Protein AF-0000000074589808 (afdb_homodimer)

Radius of gyration: 37.14 Å; Cα contacts (8 Å, |Δi|>4): 1665; chains: 2; bounding box: 95×132×109 Å

InterPro domains:
  IPR018289 MULE transposase domain [PF10551] (248-332)
  IPR052579 Zinc finger SWIM domain-containing protein [PTHR31569] (28-321)

Foldseek 3Di:
DPCPPPPPPPPPPLADWDFPQVLLDDDWAQDPVVSQVVVQVSQVVVFWGKDWDDWDQDPVPRWIKTKIFTQQADDDDDPDPPDPDPPPDHSHDNFHWMKMKIWDFDQPPVRDRPGIIIDIDTPTRTGRDDGHDDSAPDCVLQPDDPVLLVLLLVCVLVVHDLVVSQVVVCVVPVPGDGHDSVVSVVSSVVSVCVVCPPHDLVLSQVQVLLVQVWDKDWDADPVPLATFKIKIFHPVLLLVCQLQVAEKEKEWDFLLAQQGWIKIWIWTAALQGAIATGMMMTHNDLALVRLLVRVVVVPVSYDPPDHHQDYAYDPVSCVSNLVSCCVVPVVVSCCCVVPPVVVPPVRQPVVLLQAAAQPDRHNVNVVVVVVVLCVQSVGSHHFPNSSSSSVVVVNVVSVVVLLVQLVCQQPPDDPPPCDLQEVQCRNQFGPNCVVLPPLPPDFPVSSCRHNLADTNVVSVVCVVVVHHDHPVSHDSRGRCSDRDPCPPPPVVVVVVVVVVVVVLVVDDPVVVVVVVVVVCCSSCVSPDDHDYHHRDPDRDDDPPPPDPPPQPPVSVVVVVD/DDPPPPPPPPPDPLPDWDFPQVQLDDDWAQDPVVSQVVVQVSQVVVFWGKDWDDWDQDPVPRWIKTKIFTQQADDDDDPDPPDPDPPPDHSHDNFHWMKIKIWDFDQPPVRDRPGIIIHIDTPTRTGRDDGHDDSAPDCVLQPADPVLLVLLLVCVLVVHDLVVSQVVVCVVPVPGDGHDSVVSVVSSVVSVCVVCPPHDLVLSQVQVLLVQVWDKDWDADPVPLATFKIKIFHPVLLLVCQLQVAEKEKEWDFLLAQQGWIKIWIWTAALQGAIATGMMMTHNDLALVRLLVHVVVVPVSYDPPDHHQDYAYDPVSCVSNLVSCCVVPVVVSCCCVVPPVVVVPPRQPVVLLQAAAQPDRHNVNVVVVVVVLCVQSVGSHHFPNSSSSSVVVVNVVSVVVLLVQLVCQQPPDDDPPCPLQEPQCRNQFGPNVVVLPPLDPDWPVSSCRHNLAGINVVSVVCVVVVHHDHPVSHDSRGRDSDRDPCPPPPVVVVVVVVVVVVVLVVDDPVVVVVVVVVVCCSSCVSPDDHDYHHRDPDRDDDPPPPPPPPQPPVSVVVVVD

pLDDT: mean 75.39, std 17.32, range [23.3, 95.56]

Secondary structure (DSSP, 8-state):
-----------------EE-GGGG--PPBSSHHHHHHHHHHHHHHTT--EEEEEEEE-TTT--EEEEEEETTBSPPPP--TT-SS---EE----B--EEEEEEEEEE-TTS-EEEEEEEEEEEE-EE-SPPPS--TT-HHHH---HHHHHHHHHHHHTT--HHHHHHHHHHH-TTSPPPPHHHHHHHHHHHHHHHHTT--HHHHHHHHHHHTT-EEEEEE-TTT-BEEEEEEE-HHHHHHHHHSTTEEEEEEE-S-BTT-PPEEEEEEE-TTS-EEEEEEEEES--SHHHHHHHHHHHHHTSPTT---SEEEE-HHHHHHHHHHHHHH-HHHHHHIIIIISTTTTTHHHHHHTTS--TT--STHHHHHHHHHHHHHH--SSB-HHHHHHHHHHHHHHHHHHHHHHHHHHHH-EETTT--GGGGGGTTTS-GGGGGGG---S---SHHHHHHSS--HHHHHHHHHTTPPPPGGGS-HHHH--S--S-----HHHHHHHHHHHHHHHHS-HHHHHHHHHHHHHHH-GGGS--BPPPPPSS--S--SS-------HHHHHHHH-/-----------------EE-GGGG--PPBSSHHHHHHHHHHHHHHTT--EEEEEEEE-TTT--EEEEEEETTBSPPPP--TT-SS---EE----B--EEEEEEEEEE-TTS-EEEEEEEEEEEE-EE-SPPPS--TT-HHHH---HHHHHHHHHHHHTT--HHHHHHHHHHH-TTSPPPPHHHHHHHHHHHHHHHHTT--HHHHHHHHHHHTT-EEEEEE-TTT-BEEEEEEE-HHHHHHHHHSTTEEEEEEE-S-BTT---EEEEEEE-TTS-EEEEEEEEES--SHHHHHHHHHHHHHTSPTT---SEEEE-HHHHHHHHHHHHHH-HHHHHHIIIIISTTTTT-HHHHHTTS--TT--STHHHHHHHHHHHHHH--SSB-HHHHHHHHHHHHHHHHHHHHHHHHHHHH-EETTT--GGGGGGTTTS-TTHHHH----S---SHHHHHTSS--HHHHHHHHHTTPPPPGGGS-HHHH--S--S-----HHHHHHHHHHHHHHHHS-HHHHHHHHHHHHHHH-GGGS--BPPPPPSS--S--SS-------HHHHHHHH-

Organism: Saponaria officinalis (NCBI:txid3572)

Sequence (1122 aa):
MSNHSSSGDDEQDIEDGVDYSSLFESEPFNTLDDAFNWCVNVALNNGFSIIKSSSRRSTTTGLFVKWWTCDRFGDRRKKEVNAVRNNTVSKKCECTFKLRVGERFTIDHLGNISRSCWVLTMSDGFHNYKMINYAVGHRRKTAFDVDEIEYIEKQVLAQVPPAKISLGLHMRTPEKPRPTMKQLYNIGAKIRSEIRAVRNPAQHMLASATEAGYVQYREVNNETSQLTHIFMVHPEAIRMYRSYKFVVGISSTYNTNEYKFPLVEMIGMTPTNHNFTIAYAIMEGENKEDYVWMLEKLRSLLPDGVFPTIIVTDRELLTGALAAMNKKWPSMVDYIQRTWLIYREKFLKLYTNTITHYGNTSTSRVESTHAVLKEWLHSAGLSVDTIWTRFYALMEGQHVEIRKVLEDSRSKSRKDKFGRLFNLLKGNVSIGMELGYRLDEGCIHAMRTTHGLPCACDLHRLSTRERRVHLDSIDAFWRTLVYEEHMALPPGDEGTLEELLTFICNINSPTRRRCTEAIYTELHPEDDYVEEPVVNENPRGRPRSSNARNLSGFEHSCRRSMSNHSSSGDDEQDIEDGVDYSSLFESEPFNTLDDAFNWCVNVALNNGFSIIKSSSRRSTTTGLFVKWWTCDRFGDRRKKEVNAVRNNTVSKKCECTFKLRVGERFTIDHLGNISRSCWVLTMSDGFHNYKMINYAVGHRRKTAFDVDEIEYIEKQVLAQVPPAKISLGLHMRTPEKPRPTMKQLYNIGAKIRSEIRAVRNPAQHMLASATEAGYVQYREVNNETSQLTHIFMVHPEAIRMYRSYKFVVGISSTYNTNEYKFPLVEMIGMTPTNHNFTIAYAIMEGENKEDYVWMLEKLRSLLPDGVFPTIIVTDRELLTGALAAMNKKWPSMVDYIQRTWLIYREKFLKLYTNTITHYGNTSTSRVESTHAVLKEWLHSAGLSVDTIWTRFYALMEGQHVEIRKVLEDSRSKSRKDKFGRLFNLLKGNVSIGMELGYRLDEGCIHAMRTTHGLPCACDLHRLSTRERRVHLDSIDAFWRTLVYEEHMALPPGDEGTLEELLTFICNINSPTRRRCTEAIYTELHPEDDYVEEPVVNENPRGRPRSSNARNLSGFEHSCRRS

Structure (mmCIF, N/CA/C/O backbone):
data_AF-0000000074589808-model_v1
#
loop_
_entity.id
_entity.type
_entity.pdbx_description
1 polymer 'MULE transposase domain-containing protein'
#
loop_
_atom_site.group_PDB
_atom_site.id
_atom_site.type_symbol
_atom_site.label_atom_id
_atom_site.label_alt_id
_atom_site.label_comp_id
_atom_site.label_asym_id
_atom_site.label_entity_id
_atom_site.label_seq_id
_atom_site.pdbx_PDB_ins_code
_atom_site.Cartn_x
_atom_site.Cartn_y
_atom_site.Cartn_z
_atom_site.occupancy
_atom_site.B_iso_or_equiv
_atom_site.auth_seq_id
_atom_site.auth_comp_id
_atom_site.auth_asym_id
_atom_site.auth_atom_id
_atom_site.pdbx_PDB_model_num
ATOM 1 N N . MET A 1 1 ? 29.141 -68.625 -31.625 1 23.3 1 MET A N 1
ATOM 2 C CA . MET A 1 1 ? 27.75 -68.875 -31.219 1 23.3 1 MET A CA 1
ATOM 3 C C . MET A 1 1 ? 27.391 -67.875 -30.078 1 23.3 1 MET A C 1
ATOM 5 O O . MET A 1 1 ? 26.391 -68.125 -29.375 1 23.3 1 MET A O 1
ATOM 9 N N . SER A 1 2 ? 28.266 -66.938 -29.781 1 25.28 2 SER A N 1
ATOM 10 C CA . SER A 1 2 ? 28.406 -66 -28.703 1 25.28 2 SER A CA 1
ATOM 11 C C . SER A 1 2 ? 27.156 -65.125 -28.562 1 25.28 2 SER A C 1
ATOM 13 O O . SER A 1 2 ? 26.734 -64.5 -29.531 1 25.28 2 SER A O 1
ATOM 15 N N . ASN A 1 3 ? 26.125 -65.562 -27.719 1 24.31 3 ASN A N 1
ATOM 16 C CA . ASN A 1 3 ? 24.75 -65.125 -27.438 1 24.31 3 ASN A CA 1
ATOM 17 C C . ASN A 1 3 ? 24.703 -63.719 -26.953 1 24.31 3 ASN A C 1
ATOM 19 O O . ASN A 1 3 ? 25.156 -63.406 -25.844 1 24.31 3 ASN A O 1
ATOM 23 N N . HIS A 1 4 ? 25 -62.688 -27.781 1 26.03 4 HIS A N 1
ATOM 24 C CA . HIS A 1 4 ? 24.938 -61.219 -27.562 1 26.03 4 HIS A CA 1
ATOM 25 C C . HIS A 1 4 ? 23.562 -60.812 -27.047 1 26.03 4 HIS A C 1
ATOM 27 O O . HIS A 1 4 ? 22.562 -60.938 -27.75 1 26.03 4 HIS A O 1
ATOM 33 N N . SER A 1 5 ? 23.281 -61.062 -25.703 1 28.97 5 SER A N 1
ATOM 34 C CA . SER A 1 5 ? 22.047 -60.719 -25 1 28.97 5 SER A CA 1
ATOM 35 C C . SER A 1 5 ? 21.625 -59.281 -25.25 1 28.97 5 SER A C 1
ATOM 37 O O . SER A 1 5 ? 22.438 -58.375 -25.062 1 28.97 5 SER A O 1
ATOM 39 N N . SER A 1 6 ? 20.719 -58.969 -26.219 1 28.98 6 SER A N 1
ATOM 40 C CA . SER A 1 6 ? 20.031 -57.75 -26.625 1 28.98 6 SER A CA 1
ATOM 41 C C . SER A 1 6 ? 19.406 -57.062 -25.406 1 28.98 6 SER A C 1
ATOM 43 O O . SER A 1 6 ? 18.438 -57.531 -24.844 1 28.98 6 SER A O 1
ATOM 45 N N . SER A 1 7 ? 20.203 -56.562 -24.469 1 29.89 7 SER A N 1
ATOM 46 C CA . SER A 1 7 ? 19.734 -55.75 -23.359 1 29.89 7 SER A CA 1
ATOM 47 C C . SER A 1 7 ? 18.734 -54.688 -23.844 1 29.89 7 SER A C 1
ATOM 49 O O . SER A 1 7 ? 19.078 -53.844 -24.656 1 29.89 7 SER A O 1
ATOM 51 N N . GLY A 1 8 ? 17.438 -55.031 -24.109 1 29.2 8 GLY A N 1
ATOM 52 C CA . GLY A 1 8 ? 16.281 -54.219 -24.422 1 29.2 8 GLY A CA 1
ATOM 53 C C . GLY A 1 8 ? 16.266 -52.906 -23.641 1 29.2 8 GLY A C 1
ATOM 54 O O . GLY A 1 8 ? 16.016 -52.906 -22.438 1 29.2 8 GLY A O 1
ATOM 55 N N . ASP A 1 9 ? 17.156 -51.969 -23.906 1 31.58 9 ASP A N 1
ATOM 56 C CA . ASP A 1 9 ? 17.094 -50.562 -23.578 1 31.58 9 ASP A CA 1
ATOM 57 C C . ASP A 1 9 ? 15.664 -50.031 -23.688 1 31.58 9 ASP A C 1
ATOM 59 O O . ASP A 1 9 ? 15.055 -50.094 -24.75 1 31.58 9 ASP A O 1
ATOM 63 N N . ASP A 1 10 ? 14.766 -50.375 -22.75 1 32.69 10 ASP A N 1
ATOM 64 C CA . ASP A 1 10 ? 13.445 -49.75 -22.641 1 32.69 10 ASP A CA 1
ATOM 65 C C . ASP A 1 10 ? 13.5 -48.281 -23.062 1 32.69 10 ASP A C 1
ATOM 67 O O . ASP A 1 10 ? 14.141 -47.469 -22.391 1 32.69 10 ASP A O 1
ATOM 71 N N . GLU A 1 11 ? 13.562 -48 -24.312 1 34.88 11 GLU A N 1
ATOM 72 C CA . GLU A 1 11 ? 13.32 -46.719 -24.984 1 34.88 11 GLU A CA 1
ATOM 73 C C . GLU A 1 11 ? 12.164 -45.969 -24.328 1 34.88 11 GLU A C 1
ATOM 75 O O . GLU A 1 11 ? 11.023 -46.406 -24.344 1 34.88 11 GLU A O 1
ATOM 80 N N . GLN A 1 12 ? 12.305 -45.406 -23.234 1 37.19 12 GLN A N 1
ATOM 81 C CA . GLN A 1 12 ? 11.438 -44.438 -22.547 1 37.19 12 GLN A CA 1
ATOM 82 C C . GLN A 1 12 ? 10.695 -43.562 -23.531 1 37.19 12 GLN A C 1
ATOM 84 O O . GLN A 1 12 ? 11.281 -43.062 -24.5 1 37.19 12 GLN A O 1
ATOM 89 N N . ASP A 1 13 ? 9.383 -43.719 -23.672 1 37.44 13 ASP A N 1
ATOM 90 C CA . ASP A 1 13 ? 8.367 -43 -24.422 1 37.44 13 ASP A CA 1
ATOM 91 C C . ASP A 1 13 ? 8.648 -41.5 -24.406 1 37.44 13 ASP A C 1
ATOM 93 O O . ASP A 1 13 ? 8.578 -40.844 -23.359 1 37.44 13 ASP A O 1
ATOM 97 N N . ILE A 1 14 ? 9.664 -41 -25.016 1 41.81 14 ILE A N 1
ATOM 98 C CA . ILE A 1 14 ? 9.758 -39.594 -25.453 1 41.81 14 ILE A CA 1
ATOM 99 C C . ILE A 1 14 ? 8.367 -39.062 -25.75 1 41.81 14 ILE A C 1
ATOM 101 O O . ILE A 1 14 ? 7.621 -39.625 -26.547 1 41.81 14 ILE A O 1
ATOM 105 N N . GLU A 1 15 ? 7.707 -38.5 -24.891 1 49.03 15 GLU A N 1
ATOM 106 C CA . GLU A 1 15 ? 6.492 -37.719 -25.156 1 49.03 15 GLU A CA 1
ATOM 107 C C . GLU A 1 15 ? 6.473 -37.188 -26.578 1 49.03 15 GLU A C 1
ATOM 109 O O . GLU A 1 15 ? 7.508 -36.781 -27.109 1 49.03 15 GLU A O 1
ATOM 114 N N . ASP A 1 16 ? 5.543 -37.656 -27.438 1 54.09 16 ASP A N 1
ATOM 115 C CA . ASP A 1 16 ? 5.246 -37.531 -28.859 1 54.09 16 ASP A CA 1
ATOM 116 C C . ASP A 1 16 ? 5.441 -36.062 -29.328 1 54.09 16 ASP A C 1
ATOM 118 O O . ASP A 1 16 ? 4.805 -35.156 -28.812 1 54.09 16 ASP A O 1
ATOM 122 N N . GLY A 1 17 ? 6.609 -35.75 -29.594 1 66.06 17 GLY A N 1
ATOM 123 C CA . GLY A 1 17 ? 6.926 -34.531 -30.344 1 66.06 17 GLY A CA 1
ATOM 124 C C . GLY A 1 17 ? 5.934 -34.25 -31.453 1 66.06 17 GLY A C 1
ATOM 125 O O . GLY A 1 17 ? 5.332 -35.156 -32.031 1 66.06 17 GLY A O 1
ATOM 126 N N . VAL A 1 18 ? 5.215 -33.219 -31.438 1 77.38 18 VAL A N 1
ATOM 127 C CA . VAL A 1 18 ? 4.289 -32.781 -32.469 1 77.38 18 VAL A CA 1
ATOM 128 C C . VAL A 1 18 ? 5.02 -31.906 -33.469 1 77.38 18 VAL A C 1
ATOM 130 O O . VAL A 1 18 ? 5.895 -31.109 -33.094 1 77.38 18 VAL A O 1
ATOM 133 N N . ASP A 1 19 ? 4.859 -32.312 -34.688 1 84.88 19 ASP A N 1
ATOM 134 C CA . ASP A 1 19 ? 5.43 -31.531 -35.781 1 84.88 19 ASP A CA 1
ATOM 135 C C . ASP A 1 19 ? 4.496 -30.391 -36.188 1 84.88 19 ASP A C 1
ATOM 137 O O . ASP A 1 19 ? 3.357 -30.625 -36.594 1 84.88 19 ASP A O 1
ATOM 141 N N . TYR A 1 20 ? 4.977 -29.188 -36.094 1 86.81 20 TYR A N 1
ATOM 142 C CA . TYR A 1 20 ? 4.164 -28.016 -36.406 1 86.81 20 TYR A CA 1
ATOM 143 C C . TYR A 1 20 ? 4.602 -27.359 -37.688 1 86.81 20 TYR A C 1
ATOM 145 O O . TYR A 1 20 ? 4.336 -26.172 -37.906 1 86.81 20 TYR A O 1
ATOM 153 N N . SER A 1 21 ? 5.207 -28.047 -38.625 1 86.56 21 SER A N 1
ATOM 154 C CA . SER A 1 21 ? 5.738 -27.484 -39.844 1 86.56 21 SER A CA 1
ATOM 155 C C . SER A 1 21 ? 4.625 -26.922 -40.719 1 86.56 21 SER A C 1
ATOM 157 O O . SER A 1 21 ? 4.805 -25.891 -41.375 1 86.56 21 SER A O 1
ATOM 159 N N . SER A 1 22 ? 3.488 -27.469 -40.656 1 86.75 22 SER A N 1
ATOM 160 C CA . SER A 1 22 ? 2.395 -27.078 -41.531 1 86.75 22 SER A CA 1
ATOM 161 C C . SER A 1 22 ? 1.814 -25.719 -41.125 1 86.75 22 SER A C 1
ATOM 163 O O . SER A 1 22 ? 1.176 -25.047 -41.938 1 86.75 22 SER A O 1
ATOM 165 N N . LEU A 1 23 ? 2.062 -25.266 -39.969 1 88.75 23 LEU A N 1
ATOM 166 C CA . LEU A 1 23 ? 1.48 -24.031 -39.469 1 88.75 23 LEU A CA 1
ATOM 167 C C . LEU A 1 23 ? 2.227 -22.812 -40.031 1 88.75 23 LEU A C 1
ATOM 169 O O . LEU A 1 23 ? 1.702 -21.703 -40 1 88.75 23 LEU A O 1
ATOM 173 N N . PHE A 1 24 ? 3.428 -23.078 -40.5 1 92.12 24 PHE A N 1
ATOM 174 C CA . PHE A 1 24 ? 4.25 -21.922 -40.844 1 92.12 24 PHE A CA 1
ATOM 175 C C . PHE A 1 24 ? 4.434 -21.828 -42.375 1 92.12 24 PHE A C 1
ATOM 177 O O . PHE A 1 24 ? 5.484 -21.391 -42.844 1 92.12 24 PHE A O 1
ATOM 184 N N . GLU A 1 25 ? 3.5 -22.234 -43 1 87.94 25 GLU A N 1
ATOM 185 C CA . GLU A 1 25 ? 3.457 -22.016 -44.469 1 87.94 25 GLU A CA 1
ATOM 186 C C . GLU A 1 25 ? 2.779 -20.688 -44.781 1 87.94 25 GLU A C 1
ATOM 188 O O . GLU A 1 25 ? 1.633 -20.453 -44.406 1 87.94 25 GLU A O 1
ATOM 193 N N . SER A 1 26 ? 3.486 -19.75 -45.281 1 87.31 26 SER A N 1
ATOM 194 C CA . SER A 1 26 ? 2.932 -18.438 -45.594 1 87.31 26 SER A CA 1
ATOM 195 C C . SER A 1 26 ? 3.508 -17.859 -46.875 1 87.31 26 SER A C 1
ATOM 197 O O . SER A 1 26 ? 4.5 -18.375 -47.406 1 87.31 26 SER A O 1
ATOM 199 N N . GLU A 1 27 ? 2.812 -16.781 -47.375 1 86.94 27 GLU A N 1
ATOM 200 C CA . GLU A 1 27 ? 3.338 -15.984 -48.469 1 86.94 27 GLU A CA 1
ATOM 201 C C . GLU A 1 27 ? 4.516 -15.125 -48.031 1 86.94 27 GLU A C 1
ATOM 203 O O . GLU A 1 27 ? 4.707 -14.914 -46.812 1 86.94 27 GLU A O 1
ATOM 208 N N . PRO A 1 28 ? 5.305 -14.727 -48.969 1 90.12 28 PRO A N 1
ATOM 209 C CA . PRO A 1 28 ? 6.441 -13.883 -48.625 1 90.12 28 PRO A CA 1
ATOM 210 C C . PRO A 1 28 ? 6.012 -12.578 -47.938 1 90.12 28 PRO A C 1
ATOM 212 O O . PRO A 1 28 ? 4.922 -12.07 -48.219 1 90.12 28 PRO A O 1
ATOM 215 N N . PHE A 1 29 ? 6.805 -12.148 -47.031 1 92.75 29 PHE A N 1
ATOM 216 C CA . PHE A 1 29 ? 6.527 -10.93 -46.281 1 92.75 29 PHE A CA 1
ATOM 217 C C . PHE A 1 29 ? 7.348 -9.766 -46.844 1 92.75 29 PHE A C 1
ATOM 219 O O . PHE A 1 29 ? 8.461 -9.953 -47.344 1 92.75 29 PHE A O 1
ATOM 226 N N . ASN A 1 30 ? 6.82 -8.555 -46.656 1 87.56 30 ASN A N 1
ATOM 227 C CA . ASN A 1 30 ? 7.52 -7.375 -47.156 1 87.56 30 ASN A CA 1
ATOM 228 C C . ASN A 1 30 ? 8.609 -6.926 -46.188 1 87.56 30 ASN A C 1
ATOM 230 O O . ASN A 1 30 ? 9.641 -6.398 -46.625 1 87.56 30 ASN A O 1
ATOM 234 N N . THR A 1 31 ? 8.305 -7.078 -44.938 1 90.06 31 THR A N 1
ATOM 235 C CA . THR A 1 31 ? 9.305 -6.684 -43.938 1 90.06 31 THR A CA 1
ATOM 236 C C . THR A 1 31 ? 9.625 -7.848 -43.031 1 90.06 31 THR A C 1
ATOM 238 O O . THR A 1 31 ? 8.797 -8.734 -42.812 1 90.06 31 THR A O 1
ATOM 241 N N . LEU A 1 32 ? 10.805 -7.719 -42.5 1 89.69 32 LEU A N 1
ATOM 242 C CA . LEU A 1 32 ? 11.266 -8.734 -41.562 1 89.69 32 LEU A CA 1
ATOM 243 C C . LEU A 1 32 ? 10.422 -8.711 -40.281 1 89.69 32 LEU A C 1
ATOM 245 O O . LEU A 1 32 ? 10.117 -9.766 -39.719 1 89.69 32 LEU A O 1
ATOM 249 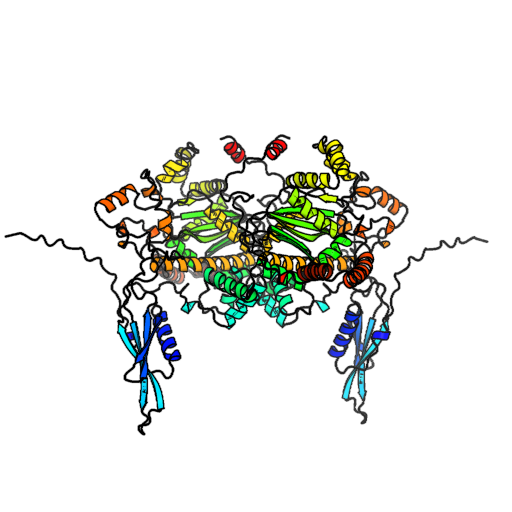N N . ASP A 1 33 ? 10.055 -7.621 -39.875 1 89.94 33 ASP A N 1
ATOM 250 C CA . ASP A 1 33 ? 9.273 -7.469 -38.656 1 89.94 33 ASP A CA 1
ATOM 251 C C . ASP A 1 33 ? 7.883 -8.078 -38.812 1 89.94 33 ASP A C 1
ATOM 253 O O . ASP A 1 33 ? 7.359 -8.688 -37.875 1 89.94 33 ASP A O 1
ATOM 257 N N . ASP A 1 34 ? 7.387 -7.941 -39.906 1 91.44 34 ASP A N 1
ATOM 258 C CA . ASP A 1 34 ? 6.078 -8.531 -40.156 1 91.44 34 ASP A CA 1
ATOM 259 C C . ASP A 1 34 ? 6.148 -10.055 -40.156 1 91.44 34 ASP A C 1
ATOM 261 O O . ASP A 1 34 ? 5.254 -10.719 -39.625 1 91.44 34 ASP A O 1
ATOM 265 N N . ALA A 1 35 ? 7.223 -10.492 -40.75 1 92.12 35 ALA A N 1
ATOM 266 C CA . ALA A 1 35 ? 7.418 -11.938 -40.75 1 92.12 35 ALA A CA 1
ATOM 267 C C . ALA A 1 35 ? 7.578 -12.477 -39.344 1 92.12 35 ALA A C 1
ATOM 269 O O . ALA A 1 35 ? 6.949 -13.477 -38.969 1 92.12 35 ALA A O 1
ATOM 270 N N . PHE A 1 36 ? 8.289 -11.781 -38.625 1 91.88 36 PHE A N 1
ATOM 271 C CA . PHE A 1 36 ? 8.547 -12.227 -37.281 1 91.88 36 PHE A CA 1
ATOM 272 C C . PHE A 1 36 ? 7.281 -12.148 -36.438 1 91.88 36 PHE A C 1
ATOM 274 O O . PHE A 1 36 ? 6.965 -13.086 -35.688 1 91.88 36 PHE A O 1
ATOM 281 N N . ASN A 1 37 ? 6.59 -11.141 -36.469 1 88.25 37 ASN A N 1
ATOM 282 C CA . ASN A 1 37 ? 5.367 -10.969 -35.688 1 88.25 37 ASN A CA 1
ATOM 283 C C . ASN A 1 37 ? 4.328 -12.031 -36.062 1 88.25 37 ASN A C 1
ATOM 285 O O . ASN A 1 37 ? 3.629 -12.539 -35.156 1 88.25 37 ASN A O 1
ATOM 289 N N . TRP A 1 38 ? 4.309 -12.25 -37.25 1 91.25 38 TRP A N 1
ATOM 290 C CA . TRP A 1 38 ? 3.385 -13.289 -37.719 1 91.25 38 TRP A CA 1
ATOM 291 C C . TRP A 1 38 ? 3.762 -14.641 -37.125 1 91.25 38 TRP A C 1
ATOM 293 O O . TRP A 1 38 ? 2.904 -15.367 -36.625 1 91.25 38 TRP A O 1
ATOM 303 N N . CYS A 1 39 ? 5 -14.977 -37.219 1 91.44 39 CYS A N 1
ATOM 304 C CA . CYS A 1 39 ? 5.477 -16.25 -36.688 1 91.44 39 CYS A CA 1
ATOM 305 C C . CYS A 1 39 ? 5.234 -16.344 -35.188 1 91.44 39 CYS A C 1
ATOM 307 O O . CYS A 1 39 ? 4.836 -17.406 -34.688 1 91.44 39 CYS A O 1
ATOM 309 N N . VAL A 1 40 ? 5.441 -15.328 -34.531 1 87.81 40 VAL A N 1
ATOM 310 C CA . VAL A 1 40 ? 5.273 -15.289 -33.094 1 87.81 40 VAL A CA 1
ATOM 311 C C . VAL A 1 40 ? 3.803 -15.516 -32.75 1 87.81 40 VAL A C 1
ATOM 313 O O . VAL A 1 40 ? 3.488 -16.25 -31.812 1 87.81 40 VAL A O 1
ATOM 316 N N . ASN A 1 41 ? 2.971 -14.891 -33.406 1 85.44 41 ASN A N 1
ATOM 317 C CA . ASN A 1 41 ? 1.544 -15.047 -33.125 1 85.44 41 ASN A CA 1
ATOM 318 C C . ASN A 1 41 ? 1.085 -16.484 -33.375 1 85.44 41 ASN A C 1
ATOM 320 O O . ASN A 1 41 ? 0.299 -17.016 -32.594 1 85.44 41 ASN A O 1
ATOM 324 N N . VAL A 1 42 ? 1.584 -17.031 -34.5 1 87.62 42 VAL A N 1
ATOM 325 C CA . VAL A 1 42 ? 1.246 -18.406 -34.812 1 87.62 42 VAL A CA 1
ATOM 326 C C . VAL A 1 42 ? 1.751 -19.328 -33.688 1 87.62 42 VAL A C 1
ATOM 328 O O . VAL A 1 42 ? 1.036 -20.234 -33.25 1 87.62 42 VAL A O 1
ATOM 331 N N . ALA A 1 43 ? 2.922 -19.062 -33.281 1 87.56 43 ALA A N 1
ATOM 332 C CA . ALA A 1 43 ? 3.527 -19.891 -32.25 1 87.56 43 ALA A CA 1
ATOM 333 C C . ALA A 1 43 ? 2.768 -19.75 -30.922 1 87.56 43 ALA A C 1
ATOM 335 O O . ALA A 1 43 ? 2.441 -20.75 -30.281 1 87.56 43 ALA A O 1
ATOM 336 N N . LEU A 1 44 ? 2.416 -18.609 -30.562 1 80.06 44 LEU A N 1
ATOM 337 C CA . LEU A 1 44 ? 1.724 -18.344 -29.312 1 80.06 44 LEU A CA 1
ATOM 338 C C . LEU A 1 44 ? 0.351 -19.016 -29.297 1 80.06 44 LEU A C 1
ATOM 340 O O . LEU A 1 44 ? -0.074 -19.547 -28.266 1 80.06 44 LEU A O 1
ATOM 344 N N . ASN A 1 45 ? -0.242 -18.906 -30.391 1 80.56 45 ASN A N 1
ATOM 345 C CA . ASN A 1 45 ? -1.569 -19.5 -30.5 1 80.56 45 ASN A CA 1
ATOM 346 C C . ASN A 1 45 ? -1.513 -21.016 -30.359 1 80.56 45 ASN A C 1
ATOM 348 O O . ASN A 1 45 ? -2.52 -21.656 -30.062 1 80.56 45 ASN A O 1
ATOM 352 N N . ASN A 1 46 ? -0.324 -21.5 -30.641 1 81.31 46 ASN A N 1
ATOM 353 C CA . ASN A 1 46 ? -0.187 -22.953 -30.547 1 81.31 46 ASN A CA 1
ATOM 354 C C . ASN A 1 46 ? 0.596 -23.359 -29.312 1 81.31 46 ASN A C 1
ATOM 356 O O . ASN A 1 46 ? 1.028 -24.516 -29.203 1 81.31 46 ASN A O 1
ATOM 360 N N . GLY A 1 47 ? 0.871 -22.438 -28.453 1 78.94 47 GLY A N 1
ATOM 361 C CA . GLY A 1 47 ? 1.36 -22.766 -27.125 1 78.94 47 GLY A CA 1
ATOM 362 C C . GLY A 1 47 ? 2.875 -22.781 -27.031 1 78.94 47 GLY A C 1
ATOM 363 O O . GLY A 1 47 ? 3.443 -23.516 -26.219 1 78.94 47 GLY A O 1
ATOM 364 N N . PHE A 1 48 ? 3.582 -22.266 -27.953 1 84.56 48 PHE A N 1
ATOM 365 C CA . PHE A 1 48 ? 5.027 -22.156 -27.812 1 84.56 48 PHE A CA 1
ATOM 366 C C . PHE A 1 48 ? 5.516 -20.797 -28.266 1 84.56 48 PHE A C 1
ATOM 368 O O . PHE A 1 48 ? 4.723 -19.969 -28.719 1 84.56 48 PHE A O 1
ATOM 375 N N . SER A 1 49 ? 6.773 -20.578 -27.953 1 84.94 49 SER A N 1
ATOM 376 C CA . SER A 1 49 ? 7.324 -19.266 -28.266 1 84.94 49 SER A CA 1
ATOM 377 C C . SER A 1 49 ? 8.531 -19.375 -29.188 1 84.94 49 SER A C 1
ATOM 379 O O . SER A 1 49 ? 9.266 -20.375 -29.141 1 84.94 49 SER A O 1
ATOM 381 N N . ILE A 1 50 ? 8.672 -18.359 -30.078 1 88.44 50 ILE A N 1
ATOM 382 C CA . ILE A 1 50 ? 9.773 -18.312 -31.031 1 88.44 50 ILE A CA 1
ATOM 383 C C . ILE A 1 50 ? 10.695 -17.141 -30.703 1 88.44 50 ILE A C 1
ATOM 385 O O . ILE A 1 50 ? 10.227 -16.062 -30.359 1 88.44 50 ILE A O 1
ATOM 389 N N . ILE A 1 51 ? 11.984 -17.375 -30.75 1 88.31 51 ILE A N 1
ATOM 390 C CA . ILE A 1 51 ? 12.961 -16.328 -30.5 1 88.31 51 ILE A CA 1
ATOM 391 C C . ILE A 1 51 ? 13.906 -16.203 -31.688 1 88.31 51 ILE A C 1
ATOM 393 O O . ILE A 1 51 ? 14.039 -17.141 -32.469 1 88.31 51 ILE A O 1
ATOM 397 N N . LYS A 1 52 ? 14.562 -15.023 -31.781 1 89.81 52 LYS A N 1
ATOM 398 C CA . LYS A 1 52 ? 15.57 -14.82 -32.812 1 89.81 52 LYS A CA 1
ATOM 399 C C . LYS A 1 52 ? 16.891 -15.477 -32.438 1 89.81 52 LYS A C 1
ATOM 401 O O . LYS A 1 52 ? 17.391 -15.281 -31.328 1 89.81 52 LYS A O 1
ATOM 406 N N . SER A 1 53 ? 17.422 -16.25 -33.125 1 88.5 53 SER A N 1
ATOM 407 C CA . SER A 1 53 ? 18.625 -17.016 -32.781 1 88.5 53 SER A CA 1
ATOM 408 C C . SER A 1 53 ? 19.859 -16.453 -33.5 1 88.5 53 SER A C 1
ATOM 410 O O . SER A 1 53 ? 20.766 -15.93 -32.844 1 88.5 53 SER A O 1
ATOM 412 N N . SER A 1 54 ? 19.953 -16.609 -34.812 1 86.69 54 SER A N 1
ATOM 413 C CA . SER A 1 54 ? 21.172 -16.188 -35.5 1 86.69 54 SER A CA 1
ATOM 414 C C . SER A 1 54 ? 20.828 -15.57 -36.875 1 86.69 54 SER A C 1
ATOM 416 O O . SER A 1 54 ? 19.703 -15.703 -37.344 1 86.69 54 SER A O 1
ATOM 418 N N . SER A 1 55 ? 21.781 -14.719 -37.344 1 88.81 55 SER A N 1
ATOM 419 C CA . SER A 1 55 ? 21.688 -14.086 -38.656 1 88.81 55 SER A CA 1
ATOM 420 C C . SER A 1 55 ? 22.984 -14.227 -39.438 1 88.81 55 SER A C 1
ATOM 422 O O . SER A 1 55 ? 24.078 -14.18 -38.844 1 88.81 55 SER A O 1
ATOM 424 N N . ARG A 1 56 ? 22.891 -14.656 -40.562 1 86.88 56 ARG A N 1
ATOM 425 C CA . ARG A 1 56 ? 24.062 -14.797 -41.406 1 86.88 56 ARG A CA 1
ATOM 426 C C . ARG A 1 56 ? 23.828 -14.133 -42.781 1 86.88 56 ARG A C 1
ATOM 428 O O . ARG A 1 56 ? 22.719 -14.172 -43.312 1 86.88 56 ARG A O 1
ATOM 435 N N . ARG A 1 57 ? 24.812 -13.453 -43.156 1 86 57 ARG A N 1
ATOM 436 C CA . ARG A 1 57 ? 24.781 -12.906 -44.5 1 86 57 ARG A CA 1
ATOM 437 C C . ARG A 1 57 ? 25.5 -13.836 -45.469 1 86 57 ARG A C 1
ATOM 439 O O . ARG A 1 57 ? 26.656 -14.211 -45.25 1 86 57 ARG A O 1
ATOM 446 N N . SER A 1 58 ? 24.688 -14.273 -46.469 1 76.75 58 SER A N 1
ATOM 447 C CA . SER A 1 58 ? 25.297 -15.133 -47.469 1 76.75 58 SER A CA 1
ATOM 448 C C . SER A 1 58 ? 26.406 -14.406 -48.219 1 76.75 58 SER A C 1
ATOM 450 O O . SER A 1 58 ? 26.234 -13.273 -48.656 1 76.75 58 SER A O 1
ATOM 452 N N . THR A 1 59 ? 27.578 -15.023 -48.188 1 76.94 59 THR A N 1
ATOM 453 C CA . THR A 1 59 ? 28.719 -14.445 -48.906 1 76.94 59 THR A CA 1
ATOM 454 C C . THR A 1 59 ? 28.5 -14.477 -50.406 1 76.94 59 THR A C 1
ATOM 456 O O . THR A 1 59 ? 29.031 -13.641 -51.125 1 76.94 59 THR A O 1
ATOM 459 N N . THR A 1 60 ? 27.688 -15.453 -50.875 1 74.44 60 THR A N 1
ATOM 460 C CA . THR A 1 60 ? 27.5 -15.664 -52.281 1 74.44 60 THR A CA 1
ATOM 461 C C . THR A 1 60 ? 26.422 -14.719 -52.844 1 74.44 60 THR A C 1
ATOM 463 O O . THR A 1 60 ? 26.609 -14.117 -53.906 1 74.44 60 THR A O 1
ATOM 466 N N . THR A 1 61 ? 25.359 -14.547 -52.156 1 72.75 61 THR A N 1
ATOM 467 C CA . THR A 1 61 ? 24.234 -13.789 -52.688 1 72.75 61 THR A CA 1
ATOM 468 C C . THR A 1 61 ? 24.125 -12.422 -52 1 72.75 61 THR A C 1
ATOM 470 O O . THR A 1 61 ? 23.484 -11.516 -52.531 1 72.75 61 THR A O 1
ATOM 473 N N . GLY A 1 62 ? 24.875 -12.219 -50.969 1 77 62 GLY A N 1
ATOM 474 C CA . GLY A 1 62 ? 24.797 -10.984 -50.188 1 77 62 GLY A CA 1
ATOM 475 C C . GLY A 1 62 ? 23.5 -10.828 -49.438 1 77 62 GLY A C 1
ATOM 476 O O . GLY A 1 62 ? 23.219 -9.766 -48.875 1 77 62 GLY A O 1
ATOM 477 N N . LEU A 1 63 ? 22.719 -11.922 -49.562 1 82.5 63 LEU A N 1
ATOM 478 C CA . LEU A 1 63 ? 21.391 -11.828 -48.938 1 82.5 63 LEU A CA 1
ATOM 479 C C . LEU A 1 63 ? 21.438 -12.328 -47.5 1 82.5 63 LEU A C 1
ATOM 481 O O . LEU A 1 63 ? 22.297 -13.141 -47.156 1 82.5 63 LEU A O 1
ATOM 485 N N . PHE A 1 64 ? 20.484 -11.797 -46.688 1 87.5 64 PHE A N 1
ATOM 486 C CA . PHE A 1 64 ? 20.438 -12.141 -45.281 1 87.5 64 PHE A CA 1
ATOM 487 C C . PHE A 1 64 ? 19.609 -13.398 -45.062 1 87.5 64 PHE A C 1
ATOM 489 O O . PHE A 1 64 ? 18.562 -13.57 -45.688 1 87.5 64 PHE A O 1
ATOM 496 N N . VAL A 1 65 ? 20.188 -14.297 -44.281 1 89.06 65 VAL A N 1
ATOM 497 C CA . VAL A 1 65 ? 19.422 -15.438 -43.781 1 89.06 65 VAL A CA 1
ATOM 498 C C . VAL A 1 65 ? 19.391 -15.398 -42.25 1 89.06 65 VAL A C 1
ATOM 500 O O . VAL A 1 65 ? 20.422 -15.234 -41.594 1 89.06 65 VAL A O 1
ATOM 503 N N . LYS A 1 66 ? 18.172 -15.461 -41.75 1 92.44 66 LYS A N 1
ATOM 504 C CA . LYS A 1 66 ? 17.984 -15.461 -40.312 1 92.44 66 LYS A CA 1
ATOM 505 C C . LYS A 1 66 ? 17.328 -16.75 -39.812 1 92.44 66 LYS A C 1
ATOM 507 O O . LYS A 1 66 ? 16.609 -17.406 -40.594 1 92.44 66 LYS A O 1
ATOM 512 N N . TRP A 1 67 ? 17.656 -17.109 -38.656 1 93.56 67 TRP A N 1
ATOM 513 C CA . TRP A 1 67 ? 17.062 -18.297 -38.062 1 93.56 67 TRP A CA 1
ATOM 514 C C . TRP A 1 67 ? 16.328 -17.953 -36.781 1 93.56 67 TRP A C 1
ATOM 516 O O . TRP A 1 67 ? 16.875 -17.266 -35.906 1 93.56 67 TRP A O 1
ATOM 526 N N . TRP A 1 68 ? 15.141 -18.469 -36.75 1 94.12 68 TRP A N 1
ATOM 527 C CA . TRP A 1 68 ? 14.328 -18.344 -35.531 1 94.12 68 TRP A CA 1
ATOM 528 C C . TRP A 1 68 ? 14.055 -19.703 -34.906 1 94.12 68 TRP A C 1
ATOM 530 O O . TRP A 1 68 ? 13.82 -20.688 -35.625 1 94.12 68 TRP A O 1
ATOM 540 N N . THR A 1 69 ? 14.211 -19.781 -33.562 1 92.06 69 THR A N 1
ATOM 541 C CA . THR A 1 69 ? 14.078 -21.062 -32.906 1 92.06 69 THR A CA 1
ATOM 542 C C . THR A 1 69 ? 13.094 -20.969 -31.734 1 92.06 69 THR A C 1
ATOM 544 O O . THR A 1 69 ? 12.68 -19.859 -31.359 1 92.06 69 THR A O 1
ATOM 547 N N . CYS A 1 70 ? 12.664 -22.109 -31.312 1 89.19 70 CYS A N 1
ATOM 548 C CA . CYS A 1 70 ? 11.891 -22.203 -30.078 1 89.19 70 CYS A CA 1
ATOM 549 C C . CYS A 1 70 ? 12.688 -21.688 -28.891 1 89.19 70 CYS A C 1
ATOM 551 O O . CYS A 1 70 ? 13.922 -21.766 -28.891 1 89.19 70 CYS A O 1
ATOM 553 N N . ASP A 1 71 ? 12.047 -21.234 -27.906 1 83.62 71 ASP A N 1
ATOM 554 C CA . ASP A 1 71 ? 12.719 -20.719 -26.719 1 83.62 71 ASP A CA 1
ATOM 555 C C . ASP A 1 71 ? 13.359 -21.844 -25.922 1 83.62 71 ASP A C 1
ATOM 557 O O . ASP A 1 71 ? 14.219 -21.609 -25.062 1 83.62 71 ASP A O 1
ATOM 561 N N . ARG A 1 72 ? 13.055 -23.016 -26.203 1 84.81 72 ARG A N 1
ATOM 562 C CA . ARG A 1 72 ? 13.617 -24.172 -25.5 1 84.81 72 ARG A CA 1
ATOM 563 C C . ARG A 1 72 ? 14.57 -24.938 -26.422 1 84.81 72 ARG A C 1
ATOM 565 O O . ARG A 1 72 ? 14.867 -26.109 -26.172 1 84.81 72 ARG A O 1
ATOM 572 N N . PHE A 1 73 ? 15 -24.203 -27.422 1 86.88 73 PHE A N 1
ATOM 573 C CA . PHE A 1 73 ? 15.844 -24.812 -28.438 1 86.88 73 PHE A CA 1
ATOM 574 C C . PHE A 1 73 ? 17.234 -25.125 -27.875 1 86.88 73 PHE A C 1
ATOM 576 O O . PHE A 1 73 ? 17.797 -24.312 -27.141 1 86.88 73 PHE A O 1
ATOM 583 N N . GLY A 1 74 ? 17.703 -26.219 -28.25 1 80.38 74 GLY A N 1
ATOM 584 C CA . GLY A 1 74 ? 19.109 -26.516 -28.016 1 80.38 74 GLY A CA 1
ATOM 585 C C . GLY A 1 74 ? 19.344 -27.281 -26.734 1 80.38 74 GLY A C 1
ATOM 586 O O . GLY A 1 74 ? 18.391 -27.656 -26.031 1 80.38 74 GLY A O 1
ATOM 587 N N . ASP A 1 75 ? 20.625 -27.609 -26.516 1 76.19 75 ASP A N 1
ATOM 588 C CA . ASP A 1 75 ? 21.047 -28.391 -25.359 1 76.19 75 ASP A CA 1
ATOM 589 C C . ASP A 1 75 ? 21.375 -27.469 -24.172 1 76.19 75 ASP A C 1
ATOM 591 O O . ASP A 1 75 ? 21.75 -26.312 -24.359 1 76.19 75 ASP A O 1
ATOM 595 N N . ARG A 1 76 ? 21.188 -28.031 -22.969 1 70.75 76 ARG A N 1
ATOM 596 C CA . ARG A 1 76 ? 21.531 -27.312 -21.734 1 70.75 76 ARG A CA 1
ATOM 597 C C . ARG A 1 76 ? 23.016 -27.016 -21.688 1 70.75 76 ARG A C 1
ATOM 599 O O . ARG A 1 76 ? 23.844 -27.875 -21.984 1 70.75 76 ARG A O 1
ATOM 606 N N . ARG A 1 77 ? 23.25 -25.703 -21.484 1 63.16 77 ARG A N 1
ATOM 607 C CA . ARG A 1 77 ? 24.625 -25.266 -21.406 1 63.16 77 ARG A CA 1
ATOM 608 C C . ARG A 1 77 ? 25.312 -25.828 -20.156 1 63.16 77 ARG A C 1
ATOM 610 O O . ARG A 1 77 ? 24.719 -25.812 -19.078 1 63.16 77 ARG A O 1
ATOM 617 N N . LYS A 1 78 ? 26.406 -26.562 -20.312 1 59.91 78 LYS A N 1
ATOM 618 C CA . LYS A 1 78 ? 27.203 -27.062 -19.203 1 59.91 78 LYS A CA 1
ATOM 619 C C . LYS A 1 78 ? 27.766 -25.922 -18.359 1 59.91 78 LYS A C 1
ATOM 621 O O . LYS A 1 78 ? 28.078 -24.859 -18.875 1 59.91 78 LYS A O 1
ATOM 626 N N . LYS A 1 79 ? 27.438 -25.953 -17.062 1 58.28 79 LYS A N 1
ATOM 627 C CA . LYS A 1 79 ? 27.969 -24.953 -16.141 1 58.28 79 LYS A CA 1
ATOM 628 C C . LYS A 1 79 ? 29.469 -24.734 -16.375 1 58.28 79 LYS A C 1
ATOM 630 O O . LYS A 1 79 ? 30.25 -25.688 -16.438 1 58.28 79 LYS A O 1
ATOM 635 N N . GLU A 1 80 ? 29.641 -23.484 -16.891 1 56.41 80 GLU A N 1
ATOM 636 C CA . GLU A 1 80 ? 31.078 -23.172 -16.891 1 56.41 80 GLU A CA 1
ATOM 637 C C . GLU A 1 80 ? 31.625 -23.047 -15.469 1 56.41 80 GLU A C 1
ATOM 639 O O . GLU A 1 80 ? 30.953 -22.516 -14.586 1 56.41 80 GLU A O 1
ATOM 644 N N . VAL A 1 81 ? 32.5 -23.906 -15.078 1 55.62 81 VAL A N 1
ATOM 645 C CA . VAL A 1 81 ? 33.188 -23.953 -13.789 1 55.62 81 VAL A CA 1
ATOM 646 C C . VAL A 1 81 ? 33.281 -22.562 -13.195 1 55.62 81 VAL A C 1
ATOM 648 O O . VAL A 1 81 ? 33.094 -22.375 -11.992 1 55.62 81 VAL A O 1
ATOM 651 N N . ASN A 1 82 ? 33.562 -21.516 -13.898 1 52.12 82 ASN A N 1
ATOM 652 C CA . ASN A 1 82 ? 33.875 -20.203 -13.352 1 52.12 82 ASN A CA 1
ATOM 653 C C . ASN A 1 82 ? 32.688 -19.234 -13.523 1 52.12 82 ASN A C 1
ATOM 655 O O . ASN A 1 82 ? 32.906 -18.016 -13.516 1 52.12 82 ASN A O 1
ATOM 659 N N . ALA A 1 83 ? 31.609 -19.75 -13.672 1 55.84 83 ALA A N 1
ATOM 660 C CA . ALA A 1 83 ? 30.547 -18.797 -13.977 1 55.84 83 ALA A CA 1
ATOM 661 C C . ALA A 1 83 ? 30.062 -18.109 -12.711 1 55.84 83 ALA A C 1
ATOM 663 O O . ALA A 1 83 ? 29.891 -18.734 -11.672 1 55.84 83 ALA A O 1
ATOM 664 N N . VAL A 1 84 ? 30.297 -16.828 -12.664 1 56.28 84 VAL A N 1
ATOM 665 C CA . VAL A 1 84 ? 29.922 -15.93 -11.57 1 56.28 84 VAL A CA 1
ATOM 666 C C . VAL A 1 84 ? 28.484 -16.188 -11.156 1 56.28 84 VAL A C 1
ATOM 668 O O . VAL A 1 84 ? 28.156 -16.219 -9.969 1 56.28 84 VAL A O 1
ATOM 671 N N . ARG A 1 85 ? 27.734 -16.359 -12.25 1 55.06 85 ARG A N 1
ATOM 672 C CA . ARG A 1 85 ? 26.328 -16.547 -11.898 1 55.06 85 ARG A CA 1
ATOM 673 C C . ARG A 1 85 ? 25.953 -18.031 -11.945 1 55.06 85 ARG A C 1
ATOM 675 O O . ARG A 1 85 ? 26.281 -18.719 -12.906 1 55.06 85 ARG A O 1
ATOM 682 N N . ASN A 1 86 ? 25.562 -18.609 -10.852 1 52.31 86 ASN A N 1
ATOM 683 C CA . ASN A 1 86 ? 25.141 -20.016 -10.781 1 52.31 86 ASN A CA 1
ATOM 684 C C . ASN A 1 86 ? 23.891 -20.266 -11.633 1 52.31 86 ASN A C 1
ATOM 686 O O . ASN A 1 86 ? 22.844 -19.672 -11.391 1 52.31 86 ASN A O 1
ATOM 690 N N . ASN A 1 87 ? 24.156 -20.438 -12.945 1 55.62 87 ASN A N 1
ATOM 691 C CA . ASN A 1 87 ? 23.016 -20.734 -13.805 1 55.62 87 ASN A CA 1
ATOM 692 C C . ASN A 1 87 ? 22.312 -22.016 -13.359 1 55.62 87 ASN A C 1
ATOM 694 O O . ASN A 1 87 ? 22.719 -23.125 -13.719 1 55.62 87 ASN A O 1
ATOM 698 N N . THR A 1 88 ? 21.328 -21.906 -12.398 1 64.5 88 THR A N 1
ATOM 699 C CA . THR A 1 88 ? 20.781 -23.062 -11.695 1 64.5 88 THR A CA 1
ATOM 700 C C . THR A 1 88 ? 19.578 -23.625 -12.43 1 64.5 88 THR A C 1
ATOM 702 O O . THR A 1 88 ? 19.25 -24.812 -12.281 1 64.5 88 THR A O 1
ATOM 705 N N . VAL A 1 89 ? 18.984 -22.797 -13.398 1 72.88 89 VAL A N 1
ATOM 706 C CA . VAL A 1 89 ? 17.75 -23.281 -14.016 1 72.88 89 VAL A CA 1
ATOM 707 C C . VAL A 1 89 ? 17.781 -23.016 -15.523 1 72.88 89 VAL A C 1
ATOM 709 O O . VAL A 1 89 ? 18.359 -22.031 -15.977 1 72.88 89 VAL A O 1
ATOM 712 N N . SER A 1 90 ? 17.5 -24.031 -16.375 1 75.38 90 SER A N 1
ATOM 713 C CA . SER A 1 90 ? 17.453 -23.859 -17.828 1 75.38 90 SER A CA 1
ATOM 714 C C . SER A 1 90 ? 16.125 -24.344 -18.391 1 75.38 90 SER A C 1
ATOM 716 O O . SER A 1 90 ? 15.555 -25.312 -17.906 1 75.38 90 SER A O 1
ATOM 718 N N . LYS A 1 91 ? 15.688 -23.703 -19.438 1 79.38 91 LYS A N 1
ATOM 719 C CA . LYS A 1 91 ? 14.477 -24.109 -20.141 1 79.38 91 LYS A CA 1
ATOM 720 C C . LYS A 1 91 ? 14.812 -25.016 -21.328 1 79.38 91 LYS A C 1
ATOM 722 O O . LYS A 1 91 ? 13.922 -25.625 -21.922 1 79.38 91 LYS A O 1
ATOM 727 N N . LYS A 1 92 ? 16.016 -25.078 -21.656 1 78.88 92 LYS A N 1
ATOM 728 C CA . LYS A 1 92 ? 16.422 -25.828 -22.844 1 78.88 92 LYS A CA 1
ATOM 729 C C . LYS A 1 92 ? 16.172 -27.328 -22.656 1 78.88 92 LYS A C 1
ATOM 731 O O . LYS A 1 92 ? 16.5 -27.891 -21.609 1 78.88 92 LYS A O 1
ATOM 736 N N . CYS A 1 93 ? 15.43 -27.953 -23.594 1 80 93 CYS A N 1
ATOM 737 C CA . CYS A 1 93 ? 15.102 -29.375 -23.5 1 80 93 CYS A CA 1
ATOM 738 C C . CYS A 1 93 ? 15.438 -30.094 -24.797 1 80 93 CYS A C 1
ATOM 740 O O . CYS A 1 93 ? 14.688 -30.969 -25.234 1 80 93 CYS A O 1
ATOM 742 N N . GLU A 1 94 ? 16.438 -29.625 -25.547 1 80.06 94 GLU A N 1
ATOM 743 C CA . GLU A 1 94 ? 16.906 -30.25 -26.781 1 80.06 94 GLU A CA 1
ATOM 744 C C . GLU A 1 94 ? 15.852 -30.188 -27.875 1 80.06 94 GLU A C 1
ATOM 746 O O . GLU A 1 94 ? 15.75 -31.078 -28.703 1 80.06 94 GLU A O 1
ATOM 751 N N . CYS A 1 95 ? 15 -29.203 -27.719 1 86.94 95 CYS A N 1
ATOM 752 C CA . CYS A 1 95 ? 14.047 -28.969 -28.781 1 86.94 95 CYS A CA 1
ATOM 753 C C . CYS A 1 95 ? 14.758 -28.625 -30.094 1 86.94 95 CYS A C 1
ATOM 755 O O . CYS A 1 95 ? 15.75 -27.891 -30.078 1 86.94 95 CYS A O 1
ATOM 757 N N . THR A 1 96 ? 14.297 -29.141 -31.297 1 89 96 THR A N 1
ATOM 758 C CA . THR A 1 96 ? 15 -28.953 -32.562 1 89 96 THR A CA 1
ATOM 759 C C . THR A 1 96 ? 14.242 -27.969 -33.469 1 89 96 THR A C 1
ATOM 761 O O . THR A 1 96 ? 14.672 -27.703 -34.562 1 89 96 THR A O 1
ATOM 764 N N . PHE A 1 97 ? 13.18 -27.422 -33 1 92.06 97 PHE A N 1
ATOM 765 C CA . PHE A 1 97 ? 12.383 -26.516 -33.812 1 92.06 97 PHE A CA 1
ATOM 766 C C . PHE A 1 97 ? 13.211 -25.328 -34.312 1 92.06 97 PHE A C 1
ATOM 768 O O . PHE A 1 97 ? 13.805 -24.625 -33.5 1 92.06 97 PHE A O 1
ATOM 775 N N . LYS A 1 98 ? 13.219 -25.078 -35.594 1 93.44 98 LYS A N 1
ATOM 776 C CA . LYS A 1 98 ? 14.016 -24.016 -36.219 1 93.44 98 LYS A CA 1
ATOM 777 C C . LYS A 1 98 ? 13.375 -23.547 -37.5 1 93.44 98 LYS A C 1
ATOM 779 O O . LYS A 1 98 ? 12.945 -24.359 -38.344 1 93.44 98 LYS A O 1
ATOM 784 N N . LEU A 1 99 ? 13.281 -22.219 -37.625 1 93.75 99 LEU A N 1
ATOM 785 C CA . LEU A 1 99 ? 12.727 -21.578 -38.781 1 93.75 99 LEU A CA 1
ATOM 786 C C . LEU A 1 99 ? 13.789 -20.75 -39.5 1 93.75 99 LEU A C 1
ATOM 788 O O . LEU A 1 99 ? 14.531 -20 -38.875 1 93.75 99 LEU A O 1
ATOM 792 N N . ARG A 1 100 ? 13.836 -21.016 -40.781 1 92.81 100 ARG A N 1
ATOM 793 C CA . ARG A 1 100 ? 14.75 -20.25 -41.594 1 92.81 100 ARG A CA 1
ATOM 794 C C . ARG A 1 100 ? 14 -19.141 -42.344 1 92.81 100 ARG A C 1
ATOM 796 O O . ARG A 1 100 ? 12.969 -19.391 -42.969 1 92.81 100 ARG A O 1
ATOM 803 N N . VAL A 1 101 ? 14.547 -17.922 -42.188 1 92.38 101 VAL A N 1
ATOM 804 C CA . VAL A 1 101 ? 13.984 -16.781 -42.906 1 92.38 101 VAL A CA 1
A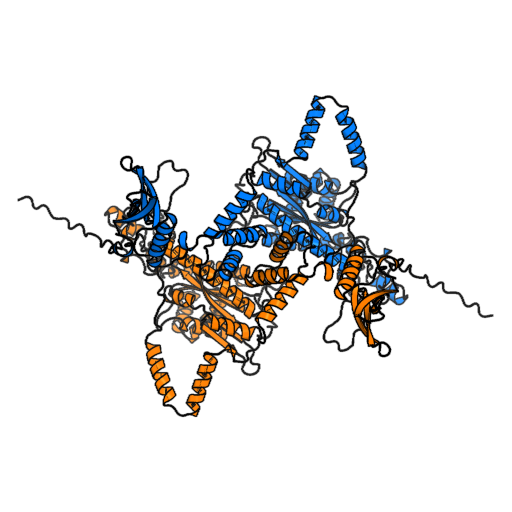TOM 805 C C . VAL A 1 101 ? 15.031 -16.203 -43.875 1 92.38 101 VAL A C 1
ATOM 807 O O . VAL A 1 101 ? 16.062 -15.703 -43.438 1 92.38 101 VAL A O 1
ATOM 810 N N . GLY A 1 102 ? 14.688 -16.297 -45.156 1 89.75 102 GLY A N 1
ATOM 811 C CA . GLY A 1 102 ? 15.633 -15.82 -46.125 1 89.75 102 GLY A CA 1
ATOM 812 C C . GLY A 1 102 ? 15.117 -14.625 -46.938 1 89.75 102 GLY A C 1
ATOM 813 O O . GLY A 1 102 ? 13.938 -14.555 -47.25 1 89.75 102 GLY A O 1
ATOM 814 N N . GLU A 1 103 ? 16.047 -13.727 -47.062 1 89.75 103 GLU A N 1
ATOM 815 C CA . GLU A 1 103 ? 15.766 -12.586 -47.938 1 89.75 103 GLU A CA 1
ATOM 816 C C . GLU A 1 103 ? 15.828 -12.977 -49.406 1 89.75 103 GLU A C 1
ATOM 818 O O . GLU A 1 103 ? 16.688 -13.766 -49.812 1 89.75 103 GLU A O 1
ATOM 823 N N . ARG A 1 104 ? 14.734 -12.492 -50.125 1 84.81 104 ARG A N 1
ATOM 824 C CA . ARG A 1 104 ? 14.719 -12.75 -51.562 1 84.81 104 ARG A CA 1
ATOM 825 C C . ARG A 1 104 ? 14.43 -11.477 -52.344 1 84.81 104 ARG A C 1
ATOM 827 O O . ARG A 1 104 ? 13.719 -10.594 -51.875 1 84.81 104 ARG A O 1
ATOM 834 N N . PHE A 1 105 ? 15.07 -11.328 -53.375 1 78.75 105 PHE A N 1
ATOM 835 C CA . PHE A 1 105 ? 14.789 -10.195 -54.281 1 78.75 105 PHE A CA 1
ATOM 836 C C . PHE A 1 105 ? 13.625 -10.516 -55.188 1 78.75 105 PHE A C 1
ATOM 838 O O . PHE A 1 105 ? 13.461 -11.656 -55.625 1 78.75 105 PHE A O 1
ATOM 845 N N . THR A 1 106 ? 12.734 -9.625 -55.094 1 72.12 106 THR A N 1
ATOM 846 C CA . THR A 1 106 ? 11.695 -9.766 -56.094 1 72.12 106 THR A CA 1
ATOM 847 C C . THR A 1 106 ? 12.086 -9.039 -57.375 1 72.12 106 THR A C 1
ATOM 849 O O . THR A 1 106 ? 12.672 -7.953 -57.344 1 72.12 106 THR A O 1
ATOM 852 N N . ILE A 1 107 ? 12.07 -9.672 -58.469 1 65.31 107 ILE A N 1
ATOM 853 C CA . ILE A 1 107 ? 12.344 -9.086 -59.75 1 65.31 107 ILE A CA 1
ATOM 854 C C . ILE A 1 107 ? 11.047 -8.609 -60.406 1 65.31 107 ILE A C 1
ATOM 856 O O . ILE A 1 107 ? 10.086 -9.375 -60.531 1 65.31 107 ILE A O 1
ATOM 860 N N . ASP A 1 108 ? 10.906 -7.344 -60.5 1 62.03 108 ASP A N 1
ATOM 861 C CA . ASP A 1 108 ? 9.711 -6.824 -61.156 1 62.03 108 ASP A CA 1
ATOM 862 C C . ASP A 1 108 ? 9.602 -7.336 -62.594 1 62.03 108 ASP A C 1
ATOM 864 O O . ASP A 1 108 ? 10.484 -8.055 -63.062 1 62.03 108 ASP A O 1
ATOM 868 N N . HIS A 1 109 ? 8.414 -7.242 -63.156 1 65.69 109 HIS A N 1
ATOM 869 C CA . HIS A 1 109 ? 8.133 -7.707 -64.5 1 65.69 109 HIS A CA 1
ATOM 870 C C . HIS A 1 109 ? 9.156 -7.164 -65.5 1 65.69 109 HIS A C 1
ATOM 872 O O . HIS A 1 109 ? 9.289 -7.68 -66.625 1 65.69 109 HIS A O 1
ATOM 878 N N . LEU A 1 110 ? 9.828 -6.043 -65.188 1 68 110 LEU A N 1
ATOM 879 C CA . LEU A 1 110 ? 10.766 -5.418 -66.062 1 68 110 LEU A CA 1
ATOM 880 C C . LEU A 1 110 ? 12.188 -5.906 -65.812 1 68 110 LEU A C 1
ATOM 882 O O . LEU A 1 110 ? 13.133 -5.461 -66.5 1 68 110 LEU A O 1
ATOM 886 N N . GLY A 1 111 ? 12.445 -6.883 -64.875 1 63.06 111 GLY A N 1
ATOM 887 C CA . GLY A 1 111 ? 13.75 -7.461 -64.562 1 63.06 111 GLY A CA 1
ATOM 888 C C . GLY A 1 111 ? 14.516 -6.723 -63.5 1 63.06 111 GLY A C 1
ATOM 889 O O . GLY A 1 111 ? 15.688 -7.023 -63.25 1 63.06 111 GLY A O 1
ATOM 890 N N . ASN A 1 112 ? 13.969 -5.609 -63 1 62.34 112 ASN A N 1
ATOM 891 C CA . ASN A 1 112 ? 14.672 -4.816 -62 1 62.34 112 ASN A CA 1
ATOM 892 C C . ASN A 1 112 ? 14.508 -5.406 -60.594 1 62.34 112 ASN A C 1
ATOM 894 O O . ASN A 1 112 ? 13.422 -5.871 -60.25 1 62.34 112 ASN A O 1
ATOM 898 N N . ILE A 1 113 ? 15.57 -5.637 -59.969 1 62.19 113 ILE A N 1
ATOM 899 C CA . ILE A 1 113 ? 15.664 -6.117 -58.594 1 62.19 113 ILE A CA 1
ATOM 900 C C . ILE A 1 113 ? 15.125 -5.051 -57.656 1 62.19 113 ILE A C 1
ATOM 902 O O . ILE A 1 113 ? 15.672 -3.945 -57.594 1 62.19 113 ILE A O 1
ATOM 906 N N . SER A 1 114 ? 13.828 -4.883 -57.344 1 59.75 114 SER A N 1
ATOM 907 C CA . SER A 1 114 ? 13.344 -3.713 -56.625 1 59.75 114 SER A CA 1
ATOM 908 C C . SER A 1 114 ? 13.117 -4.027 -55.125 1 59.75 114 SER A C 1
ATOM 910 O O . SER A 1 114 ? 13.336 -3.174 -54.281 1 59.75 114 SER A O 1
ATOM 912 N N . ARG A 1 115 ? 12.25 -4.934 -54.812 1 63.59 115 ARG A N 1
ATOM 913 C CA . ARG A 1 115 ? 11.867 -4.984 -53.375 1 63.59 115 ARG A CA 1
ATOM 914 C C . ARG A 1 115 ? 12.328 -6.285 -52.75 1 63.59 115 ARG A C 1
ATOM 916 O O . ARG A 1 115 ? 12.422 -7.32 -53.406 1 63.59 115 ARG A O 1
ATOM 923 N N . SER A 1 116 ? 12.945 -6.141 -51.656 1 78 116 SER A N 1
ATOM 924 C CA . SER A 1 116 ? 13.352 -7.289 -50.844 1 78 116 SER A CA 1
ATOM 925 C C . SER A 1 116 ? 12.18 -7.852 -50.062 1 78 116 SER A C 1
ATOM 927 O O . SER A 1 116 ? 11.32 -7.102 -49.594 1 78 116 SER A O 1
ATOM 929 N N . CYS A 1 117 ? 11.914 -9.188 -50.406 1 87.19 117 CYS A N 1
ATOM 930 C CA . CYS A 1 117 ? 10.906 -9.875 -49.625 1 87.19 117 CYS A CA 1
ATOM 931 C C . CYS A 1 117 ? 11.547 -10.953 -48.75 1 87.19 117 CYS A C 1
ATOM 933 O O . CYS A 1 117 ? 12.734 -11.258 -48.875 1 87.19 117 CYS A O 1
ATOM 935 N N . TRP A 1 118 ? 10.789 -11.383 -47.781 1 92 118 TRP A N 1
ATOM 936 C CA . TRP A 1 118 ? 11.273 -12.383 -46.844 1 92 118 TRP A CA 1
ATOM 937 C C . TRP A 1 118 ? 10.445 -13.656 -46.906 1 92 118 TRP A C 1
ATOM 939 O O . TRP A 1 118 ? 9.211 -13.609 -46.844 1 92 118 TRP A O 1
ATOM 949 N N . VAL A 1 119 ? 11.156 -14.797 -47.125 1 91.12 119 VAL A N 1
ATOM 950 C CA . VAL A 1 119 ? 10.469 -16.078 -47.281 1 91.12 119 VAL A CA 1
ATOM 951 C C . VAL A 1 119 ? 10.812 -16.984 -46.094 1 91.12 119 VAL A C 1
ATOM 953 O O . VAL A 1 119 ? 11.977 -17.125 -45.719 1 91.12 119 VAL A O 1
ATOM 956 N N . LEU A 1 120 ? 9.711 -17.594 -45.562 1 93 120 LEU A N 1
ATOM 957 C CA . LEU A 1 120 ? 9.859 -18.516 -44.438 1 93 120 LEU A CA 1
ATOM 958 C C . LEU A 1 120 ? 10.047 -19.953 -44.938 1 93 120 LEU A C 1
ATOM 960 O O . LEU A 1 120 ? 9.32 -20.406 -45.812 1 93 120 LEU A O 1
ATOM 964 N N . THR A 1 121 ? 11.086 -20.594 -44.469 1 90.75 121 THR A N 1
ATOM 965 C CA . THR A 1 121 ? 11.297 -22.016 -44.75 1 90.75 121 THR A CA 1
ATOM 966 C C . THR A 1 121 ? 11.484 -22.812 -43.469 1 90.75 121 THR A C 1
ATOM 968 O O . THR A 1 121 ? 12.312 -22.453 -42.625 1 90.75 121 THR A O 1
ATOM 971 N N . MET A 1 122 ? 10.719 -23.844 -43.344 1 91.19 122 MET A N 1
ATOM 972 C CA . MET A 1 122 ? 10.805 -24.672 -42.156 1 91.19 122 MET A CA 1
ATOM 973 C C . MET A 1 122 ? 12.039 -25.578 -42.188 1 91.19 122 MET A C 1
ATOM 975 O O . MET A 1 122 ? 12.211 -26.344 -43.125 1 91.19 122 MET A O 1
ATOM 979 N N . SER A 1 123 ? 12.883 -25.438 -41.25 1 88.44 123 SER A N 1
ATOM 980 C CA . SER A 1 123 ? 14.023 -26.328 -41.125 1 88.44 123 SER A CA 1
ATOM 981 C C . SER A 1 123 ? 13.664 -27.578 -40.344 1 88.44 123 SER A C 1
ATOM 983 O O . SER A 1 123 ? 13.984 -28.703 -40.75 1 88.44 123 SER A O 1
ATOM 985 N N . ASP A 1 124 ? 13.07 -27.359 -39.188 1 91.19 124 ASP A N 1
ATOM 986 C CA . ASP A 1 124 ? 12.586 -28.438 -38.312 1 91.19 124 ASP A CA 1
ATOM 987 C C . ASP A 1 124 ? 11.359 -28 -37.531 1 91.19 124 ASP A C 1
ATOM 989 O O . ASP A 1 124 ? 11.422 -27.031 -36.781 1 91.19 124 ASP A O 1
ATOM 993 N N . GLY A 1 125 ? 10.336 -28.656 -37.688 1 89.38 125 GLY A N 1
ATOM 994 C CA . GLY A 1 125 ? 9.094 -28.25 -37.062 1 89.38 125 GLY A CA 1
ATOM 995 C C . GLY A 1 125 ? 8.773 -29.062 -35.812 1 89.38 125 GLY A C 1
ATOM 996 O O . GLY A 1 125 ? 7.688 -28.938 -35.25 1 89.38 125 GLY A O 1
ATOM 997 N N . PHE A 1 126 ? 9.727 -29.812 -35.406 1 88.88 126 PHE A N 1
ATOM 998 C CA . PHE A 1 126 ? 9.469 -30.781 -34.344 1 88.88 126 PHE A CA 1
ATOM 999 C C . PHE A 1 126 ? 9.727 -30.156 -32.969 1 88.88 126 PHE A C 1
ATOM 1001 O O . PHE A 1 126 ? 10.727 -29.469 -32.781 1 88.88 126 PHE A O 1
ATOM 1008 N N . HIS A 1 127 ? 8.734 -30.359 -32.062 1 87.62 127 HIS A N 1
ATOM 1009 C CA . HIS A 1 127 ? 8.883 -30.031 -30.656 1 87.62 127 HIS A CA 1
ATOM 1010 C C . HIS A 1 127 ? 8.844 -31.297 -29.797 1 87.62 127 HIS A C 1
ATOM 1012 O O . HIS A 1 127 ? 7.988 -32.156 -29.984 1 87.62 127 HIS A O 1
ATOM 1018 N N . ASN A 1 128 ? 9.711 -31.391 -28.781 1 79.31 128 ASN A N 1
ATOM 1019 C CA . ASN A 1 128 ? 9.781 -32.594 -27.969 1 79.31 128 ASN A CA 1
ATOM 1020 C C . ASN A 1 128 ? 9.117 -32.375 -26.609 1 79.31 128 ASN A C 1
ATOM 1022 O O . ASN A 1 128 ? 9.352 -33.156 -25.672 1 79.31 128 ASN A O 1
ATOM 1026 N N . TYR A 1 129 ? 8.508 -31.344 -26.438 1 78 129 TYR A N 1
ATOM 1027 C CA . TYR A 1 129 ? 7.906 -31.047 -25.141 1 78 129 TYR A CA 1
ATOM 1028 C C . TYR A 1 129 ? 6.43 -30.688 -25.297 1 78 129 TYR A C 1
ATOM 1030 O O . TYR A 1 129 ? 5.961 -30.422 -26.406 1 78 129 TYR A O 1
ATOM 1038 N N . LYS A 1 130 ? 5.746 -30.734 -24.109 1 75.56 130 LYS A N 1
ATOM 1039 C CA . LYS A 1 130 ? 4.332 -30.375 -24.109 1 75.56 130 LYS A CA 1
ATOM 1040 C C . LYS A 1 130 ? 4.152 -28.859 -24.234 1 75.56 130 LYS A C 1
ATOM 1042 O O . LYS A 1 130 ? 4.93 -28.094 -23.672 1 75.56 130 LYS A O 1
ATOM 1047 N N . MET A 1 131 ? 3.105 -28.562 -24.969 1 79.5 131 MET A N 1
ATOM 1048 C CA . MET A 1 131 ? 2.832 -27.156 -25.234 1 79.5 131 MET A CA 1
ATOM 1049 C C . MET A 1 131 ? 2.438 -26.422 -23.969 1 79.5 131 MET A C 1
ATOM 1051 O O . MET A 1 131 ? 2.041 -27.047 -22.984 1 79.5 131 MET A O 1
ATOM 1055 N N . ILE A 1 132 ? 2.531 -25.156 -24.062 1 77 132 ILE A N 1
ATOM 1056 C CA . ILE A 1 132 ? 2.273 -24.266 -22.938 1 77 132 ILE A CA 1
ATOM 1057 C C . ILE A 1 132 ? 0.803 -24.344 -22.531 1 77 132 ILE A C 1
ATOM 1059 O O . ILE A 1 132 ? -0.085 -24.328 -23.391 1 77 132 ILE A O 1
ATOM 1063 N N . ASN A 1 133 ? 0.629 -24.562 -21.25 1 78.12 133 ASN A N 1
ATOM 1064 C CA . ASN A 1 133 ? -0.738 -24.609 -20.734 1 78.12 133 ASN A CA 1
ATOM 1065 C C . ASN A 1 133 ? -1.18 -23.234 -20.219 1 78.12 133 ASN A C 1
ATOM 1067 O O . ASN A 1 133 ? -2.316 -22.812 -20.438 1 78.12 133 ASN A O 1
ATOM 1071 N N . TYR A 1 134 ? -0.249 -22.672 -19.484 1 79.88 134 TYR A N 1
ATOM 1072 C CA . TYR A 1 134 ? -0.55 -21.359 -18.922 1 79.88 134 TYR A CA 1
ATOM 1073 C C . TYR A 1 134 ? 0.281 -20.266 -19.594 1 79.88 134 TYR A C 1
ATOM 1075 O O . TYR A 1 134 ? 1.513 -20.328 -19.594 1 79.88 134 TYR A O 1
ATOM 1083 N N . ALA A 1 135 ? -0.371 -19.328 -20.156 1 73.44 135 ALA A N 1
ATOM 1084 C CA . ALA A 1 135 ? 0.29 -18.297 -20.953 1 73.44 135 ALA A CA 1
ATOM 1085 C C . ALA A 1 135 ? 1.037 -17.312 -20.047 1 73.44 135 ALA A C 1
ATOM 1087 O O . ALA A 1 135 ? 1.923 -16.594 -20.5 1 73.44 135 ALA A O 1
ATOM 1088 N N . VAL A 1 136 ? 0.824 -17.516 -18.75 1 75.5 136 VAL A N 1
ATOM 1089 C CA . VAL A 1 136 ? 1.366 -16.516 -17.828 1 75.5 136 VAL A CA 1
ATOM 1090 C C . VAL A 1 136 ? 2.883 -16.672 -17.734 1 75.5 136 VAL A C 1
ATOM 1092 O O . VAL A 1 136 ? 3.395 -17.781 -17.656 1 75.5 136 VAL A O 1
ATOM 1095 N N . GLY A 1 137 ? 3.605 -15.609 -17.844 1 67.19 137 GLY A N 1
ATOM 1096 C CA . GLY A 1 137 ? 5.047 -15.625 -17.641 1 67.19 137 GLY A CA 1
ATOM 1097 C C . GLY A 1 137 ? 5.832 -15.75 -18.922 1 67.19 137 GLY A C 1
ATOM 1098 O O . GLY A 1 137 ? 7.059 -15.641 -18.922 1 67.19 137 GLY A O 1
ATOM 1099 N N . HIS A 1 138 ? 5.102 -16.062 -19.922 1 72.31 138 HIS A N 1
ATOM 1100 C CA . HIS A 1 138 ? 5.82 -16.125 -21.203 1 72.31 138 HIS A CA 1
ATOM 1101 C C . HIS A 1 138 ? 6.148 -14.719 -21.703 1 72.31 138 HIS A C 1
ATOM 1103 O O . HIS A 1 138 ? 5.262 -13.867 -21.812 1 72.31 138 HIS A O 1
ATOM 1109 N N . ARG A 1 139 ? 7.379 -14.516 -21.859 1 68.88 139 ARG A N 1
ATOM 1110 C CA . ARG A 1 139 ? 7.977 -13.203 -22.078 1 68.88 139 ARG A CA 1
ATOM 1111 C C . ARG A 1 139 ? 7.215 -12.438 -23.156 1 68.88 139 ARG A C 1
ATOM 1113 O O . ARG A 1 139 ? 6.938 -11.25 -23 1 68.88 139 ARG A O 1
ATOM 1120 N N . ARG A 1 140 ? 6.867 -13.016 -24.172 1 68.69 140 ARG A N 1
ATOM 1121 C CA . ARG A 1 140 ? 6.285 -12.258 -25.281 1 68.69 140 ARG A CA 1
ATOM 1122 C C . ARG A 1 140 ? 4.805 -11.984 -25.031 1 68.69 140 ARG A C 1
ATOM 1124 O O . ARG A 1 140 ? 4.266 -10.992 -25.516 1 68.69 140 ARG A O 1
ATOM 1131 N N . LYS A 1 141 ? 4.188 -12.82 -24.344 1 72.25 141 LYS A N 1
ATOM 1132 C CA . LYS A 1 141 ? 2.768 -12.609 -24.062 1 72.25 141 LYS A CA 1
ATOM 1133 C C . LYS A 1 141 ? 2.561 -11.57 -22.969 1 72.25 141 LYS A C 1
ATOM 1135 O O . LYS A 1 141 ? 1.552 -10.867 -22.953 1 72.25 141 LYS A O 1
ATOM 1140 N N . THR A 1 142 ? 3.562 -11.469 -22.172 1 76.62 142 THR A N 1
ATOM 1141 C CA . THR A 1 142 ? 3.385 -10.609 -21 1 76.62 142 THR A CA 1
ATOM 1142 C C . THR A 1 142 ? 4.328 -9.414 -21.078 1 76.62 142 THR A C 1
ATOM 1144 O O . THR A 1 142 ? 4.43 -8.641 -20.109 1 76.62 142 THR A O 1
ATOM 1147 N N . ALA A 1 143 ? 4.938 -9.242 -22.234 1 80.44 143 ALA A N 1
ATOM 1148 C CA . ALA A 1 143 ? 5.871 -8.133 -22.375 1 80.44 143 ALA A CA 1
ATOM 1149 C C . ALA A 1 143 ? 5.148 -6.789 -22.266 1 80.44 143 ALA A C 1
ATOM 1151 O O . ALA A 1 143 ? 4.035 -6.641 -22.781 1 80.44 143 ALA A O 1
ATOM 1152 N N . PHE A 1 144 ? 5.855 -5.875 -21.641 1 88.75 144 PHE A N 1
ATOM 1153 C CA . PHE A 1 144 ? 5.262 -4.555 -21.453 1 88.75 144 PHE A CA 1
ATOM 1154 C C . PHE A 1 144 ? 5.422 -3.707 -22.719 1 88.75 144 PHE A C 1
ATOM 1156 O O . PHE A 1 144 ? 6.492 -3.686 -23.328 1 88.75 144 PHE A O 1
ATOM 1163 N N . ASP A 1 145 ? 4.383 -3.078 -23.172 1 87.88 145 ASP A N 1
ATOM 1164 C CA . ASP A 1 145 ? 4.469 -2.096 -24.25 1 87.88 145 ASP A CA 1
ATOM 1165 C C . ASP A 1 145 ? 4.938 -0.742 -23.719 1 87.88 145 ASP A C 1
ATOM 1167 O O . ASP A 1 145 ? 5.148 -0.579 -22.516 1 87.88 145 ASP A O 1
ATOM 1171 N N . VAL A 1 146 ? 5.102 0.232 -24.578 1 89.62 146 VAL A N 1
ATOM 1172 C CA . VAL A 1 146 ? 5.668 1.53 -24.219 1 89.62 146 VAL A CA 1
ATOM 1173 C C . VAL A 1 146 ? 4.719 2.275 -23.281 1 89.62 146 VAL A C 1
ATOM 1175 O O . VAL A 1 146 ? 5.152 2.889 -22.312 1 89.62 146 VAL A O 1
ATOM 1178 N N . ASP A 1 147 ? 3.492 2.176 -23.547 1 90.56 147 ASP A N 1
ATOM 1179 C CA . ASP A 1 147 ? 2.508 2.861 -22.719 1 90.56 147 ASP A CA 1
ATOM 1180 C C . ASP A 1 147 ? 2.455 2.256 -21.312 1 90.56 147 ASP A C 1
ATOM 1182 O O . ASP A 1 147 ? 2.295 2.977 -20.328 1 90.56 147 ASP A O 1
ATOM 1186 N N . GLU A 1 148 ? 2.598 0.97 -21.312 1 92.5 148 GLU A N 1
ATOM 1187 C CA . GLU A 1 148 ? 2.586 0.285 -20.016 1 92.5 148 GLU A CA 1
ATOM 1188 C C . GLU A 1 148 ? 3.814 0.646 -19.188 1 92.5 148 GLU A C 1
ATOM 1190 O O . GLU A 1 148 ? 3.721 0.827 -17.984 1 92.5 148 GLU A O 1
ATOM 1195 N N . ILE A 1 149 ? 4.898 0.785 -19.891 1 93.62 149 ILE A N 1
ATOM 1196 C CA . ILE A 1 149 ? 6.137 1.127 -19.188 1 93.62 149 ILE A CA 1
ATOM 1197 C C . ILE A 1 149 ? 6.031 2.533 -18.609 1 93.62 149 ILE A C 1
ATOM 1199 O O . ILE A 1 149 ? 6.477 2.779 -17.484 1 93.62 149 ILE A O 1
ATOM 1203 N N . GLU A 1 150 ? 5.449 3.402 -19.312 1 92.38 150 GLU A N 1
ATOM 1204 C CA . GLU A 1 150 ? 5.242 4.762 -18.812 1 92.38 150 GLU A CA 1
ATOM 1205 C C . GLU A 1 150 ? 4.332 4.77 -17.594 1 92.38 150 GLU A C 1
ATOM 1207 O O . GLU A 1 150 ? 4.586 5.492 -16.625 1 92.38 150 GLU A O 1
ATOM 1212 N N . TYR A 1 151 ? 3.338 4 -17.766 1 93.25 151 TYR A N 1
ATOM 1213 C CA . TYR A 1 151 ? 2.42 3.883 -16.641 1 93.25 151 TYR A CA 1
ATOM 1214 C C . TYR A 1 151 ? 3.137 3.336 -15.406 1 93.25 151 TYR A C 1
ATOM 1216 O O . TYR A 1 151 ? 2.977 3.861 -14.305 1 93.25 151 TYR A O 1
ATOM 1224 N N . ILE A 1 152 ? 3.902 2.289 -15.617 1 94.94 152 ILE A N 1
ATOM 1225 C CA . ILE A 1 152 ? 4.617 1.655 -14.508 1 94.94 152 ILE A CA 1
ATOM 1226 C C . ILE A 1 152 ? 5.598 2.648 -13.898 1 94.94 152 ILE A C 1
ATOM 1228 O O . ILE A 1 152 ? 5.73 2.723 -12.672 1 94.94 152 ILE A O 1
ATOM 1232 N N . GLU A 1 153 ? 6.238 3.377 -14.68 1 94.38 153 GLU A N 1
ATOM 1233 C CA . GLU A 1 153 ? 7.203 4.363 -14.211 1 94.38 153 GLU A CA 1
ATOM 1234 C C . GLU A 1 153 ? 6.539 5.391 -13.297 1 94.38 153 GLU A C 1
ATOM 1236 O O . GLU A 1 153 ? 7.051 5.684 -12.211 1 94.38 153 GLU A O 1
ATOM 1241 N N . LYS A 1 154 ? 5.43 5.891 -13.727 1 92.5 154 LYS A N 1
ATOM 1242 C CA . LYS A 1 154 ? 4.707 6.883 -12.93 1 92.5 154 LYS A CA 1
ATOM 1243 C C . LYS A 1 154 ? 4.262 6.293 -11.594 1 92.5 154 LYS A C 1
ATOM 1245 O O . LYS A 1 154 ? 4.324 6.965 -10.562 1 92.5 154 LYS A O 1
ATOM 1250 N N . GLN A 1 155 ? 3.824 5.059 -11.672 1 94.19 155 GLN A N 1
ATOM 1251 C CA . GLN A 1 155 ? 3.361 4.406 -10.445 1 94.19 155 GLN A CA 1
ATOM 1252 C C . GLN A 1 155 ? 4.523 4.133 -9.5 1 94.19 155 GLN A C 1
ATOM 1254 O O . GLN A 1 155 ? 4.387 4.289 -8.281 1 94.19 155 GLN A O 1
ATOM 1259 N N . VAL A 1 156 ? 5.613 3.746 -10.055 1 91.69 156 VAL A N 1
ATOM 1260 C CA . VAL A 1 156 ? 6.797 3.455 -9.25 1 91.69 156 VAL A CA 1
ATOM 1261 C C . VAL A 1 156 ? 7.293 4.73 -8.578 1 91.69 156 VAL A C 1
ATOM 1263 O O . VAL A 1 156 ? 7.656 4.715 -7.398 1 91.69 156 VAL A O 1
ATOM 1266 N N . LEU A 1 157 ? 7.246 5.797 -9.258 1 89.56 157 LEU A N 1
ATOM 1267 C CA . LEU A 1 157 ? 7.676 7.078 -8.711 1 89.56 157 LEU A CA 1
ATOM 1268 C C . LEU A 1 157 ? 6.734 7.531 -7.598 1 89.56 157 LEU A C 1
ATOM 1270 O O . LEU A 1 157 ? 7.164 8.188 -6.645 1 89.56 157 LEU A O 1
ATOM 1274 N N . ALA A 1 158 ? 5.527 7.148 -7.758 1 89.5 158 ALA A N 1
ATOM 1275 C CA . ALA A 1 158 ? 4.543 7.473 -6.73 1 89.5 158 ALA A CA 1
ATOM 1276 C C . ALA A 1 158 ? 4.594 6.465 -5.586 1 89.5 158 ALA A C 1
ATOM 1278 O O . ALA A 1 158 ? 3.775 6.523 -4.664 1 89.5 158 ALA A O 1
ATOM 1279 N N . GLN A 1 159 ? 5.531 5.492 -5.699 1 88.06 159 GLN A N 1
ATOM 1280 C CA . GLN A 1 159 ? 5.789 4.508 -4.656 1 88.06 159 GLN A CA 1
ATOM 1281 C C . GLN A 1 159 ? 4.598 3.572 -4.477 1 88.06 159 GLN A C 1
ATOM 1283 O O . GLN A 1 159 ? 4.285 3.164 -3.355 1 88.06 159 GLN A O 1
ATOM 1288 N N . VAL A 1 160 ? 3.883 3.32 -5.516 1 90.62 160 VAL A N 1
ATOM 1289 C CA . VAL A 1 160 ? 2.781 2.363 -5.488 1 90.62 160 VAL A CA 1
ATOM 1290 C C . VAL A 1 160 ? 3.334 0.941 -5.449 1 90.62 160 VAL A C 1
ATOM 1292 O O . VAL A 1 160 ? 4.258 0.606 -6.191 1 90.62 160 VAL A O 1
ATOM 1295 N N . PRO A 1 161 ? 2.791 0.114 -4.602 1 88.19 161 PRO A N 1
ATOM 1296 C CA . PRO A 1 161 ? 3.264 -1.271 -4.535 1 88.19 161 PRO A CA 1
ATOM 1297 C C . PRO A 1 161 ? 3.02 -2.039 -5.832 1 88.19 161 PRO A C 1
ATOM 1299 O O . PRO A 1 161 ? 2.033 -1.786 -6.527 1 88.19 161 PRO A O 1
ATOM 1302 N N . PRO A 1 162 ? 3.879 -3 -6.105 1 89.62 162 PRO A N 1
ATOM 1303 C CA . PRO A 1 162 ? 3.793 -3.748 -7.363 1 89.62 162 PRO A CA 1
ATOM 1304 C C . PRO A 1 162 ? 2.461 -4.477 -7.527 1 89.62 162 PRO A C 1
ATOM 1306 O O . PRO A 1 162 ? 1.935 -4.562 -8.641 1 89.62 162 PRO A O 1
ATOM 1309 N N . ALA A 1 163 ? 1.885 -4.988 -6.5 1 87.94 163 ALA A N 1
ATOM 1310 C CA . ALA A 1 163 ? 0.619 -5.715 -6.586 1 87.94 163 ALA A CA 1
ATOM 1311 C C . ALA A 1 163 ? -0.496 -4.812 -7.102 1 87.94 163 ALA A C 1
ATOM 1313 O O . ALA A 1 163 ? -1.355 -5.254 -7.871 1 87.94 163 ALA A O 1
ATOM 1314 N N . LYS A 1 164 ? -0.438 -3.568 -6.684 1 90.19 164 LYS A N 1
ATOM 1315 C CA . LYS A 1 164 ? -1.454 -2.615 -7.121 1 90.19 164 LYS A CA 1
ATOM 1316 C C . LYS A 1 164 ? -1.19 -2.148 -8.555 1 90.19 164 LYS A C 1
ATOM 1318 O O . LYS A 1 164 ? -2.129 -1.879 -9.305 1 90.19 164 LYS A O 1
ATOM 1323 N N . ILE A 1 165 ? 0.086 -2.078 -8.844 1 93.31 165 ILE A N 1
ATOM 1324 C CA . ILE A 1 165 ? 0.448 -1.73 -10.211 1 93.31 165 ILE A CA 1
ATOM 1325 C C . ILE A 1 165 ? -0.061 -2.805 -11.164 1 93.31 165 ILE A C 1
ATOM 1327 O O . ILE A 1 165 ? -0.589 -2.494 -12.234 1 93.31 165 ILE A O 1
ATOM 1331 N N . SER A 1 166 ? 0.116 -4.055 -10.719 1 92.5 166 SER A N 1
ATOM 1332 C CA . SER A 1 166 ? -0.361 -5.18 -11.516 1 92.5 166 SER A CA 1
ATOM 1333 C C . SER A 1 166 ? -1.86 -5.074 -11.781 1 92.5 166 SER A C 1
ATOM 1335 O O . SER A 1 166 ? -2.312 -5.262 -12.906 1 92.5 166 SER A O 1
ATOM 1337 N N . LEU A 1 167 ? -2.607 -4.75 -10.789 1 91.44 167 LEU A N 1
ATOM 1338 C CA . LEU A 1 167 ? -4.055 -4.602 -10.914 1 91.44 167 LEU A CA 1
ATOM 1339 C C . LEU A 1 167 ? -4.402 -3.445 -11.844 1 91.44 167 LEU A C 1
ATOM 1341 O O . LEU A 1 167 ? -5.289 -3.572 -12.695 1 91.44 167 LEU A O 1
ATOM 1345 N N . GLY A 1 168 ? -3.701 -2.314 -11.695 1 91.88 168 GLY A N 1
ATOM 1346 C CA . GLY A 1 168 ? -3.932 -1.168 -12.562 1 91.88 168 GLY A CA 1
ATOM 1347 C C . GLY A 1 168 ? -3.684 -1.468 -14.023 1 91.88 168 GLY A C 1
ATOM 1348 O O . GLY A 1 168 ? -4.43 -1.007 -14.891 1 91.88 168 GLY A O 1
ATOM 1349 N N . LEU A 1 169 ? -2.682 -2.221 -14.273 1 91.88 169 LEU A N 1
ATOM 1350 C CA . LEU A 1 169 ? -2.354 -2.605 -15.641 1 91.88 169 LEU A CA 1
ATOM 1351 C C . LEU A 1 169 ? -3.443 -3.494 -16.234 1 91.88 169 LEU A C 1
ATOM 1353 O O . LEU A 1 169 ? -3.838 -3.316 -17.391 1 91.88 169 LEU A O 1
ATOM 1357 N N . HIS A 1 170 ? -3.879 -4.441 -15.406 1 89.94 170 HIS A N 1
ATOM 1358 C CA . HIS A 1 170 ? -4.914 -5.363 -15.859 1 89.94 170 HIS A CA 1
ATOM 1359 C C . HIS A 1 170 ? -6.207 -4.625 -16.188 1 89.94 170 HIS A C 1
ATOM 1361 O O . HIS A 1 170 ? -6.918 -4.992 -17.125 1 89.94 170 HIS A O 1
ATOM 1367 N N . MET A 1 171 ? -6.504 -3.633 -15.445 1 88.44 171 MET A N 1
ATOM 1368 C CA . MET A 1 171 ? -7.715 -2.852 -15.68 1 88.44 171 MET A CA 1
ATOM 1369 C C . MET A 1 171 ? -7.602 -2.043 -16.969 1 88.44 171 MET A C 1
ATOM 1371 O O . MET A 1 171 ? -8.602 -1.828 -17.656 1 88.44 171 MET A O 1
ATOM 1375 N N . ARG A 1 172 ? -6.41 -1.652 -17.281 1 87.94 172 ARG A N 1
ATOM 1376 C CA . ARG A 1 172 ? -6.172 -0.865 -18.484 1 87.94 172 ARG A CA 1
ATOM 1377 C C . ARG A 1 172 ? -6.168 -1.751 -19.719 1 87.94 172 ARG A C 1
ATOM 1379 O O . ARG A 1 172 ? -6.68 -1.359 -20.781 1 87.94 172 ARG A O 1
ATOM 1386 N N . THR A 1 173 ? -5.512 -2.936 -19.516 1 87 173 THR A N 1
ATOM 1387 C CA . THR A 1 173 ? -5.426 -3.887 -20.609 1 87 173 THR A CA 1
ATOM 1388 C C . THR A 1 173 ? -5.902 -5.27 -20.172 1 87 173 THR A C 1
ATOM 1390 O O . THR A 1 173 ? -5.094 -6.188 -20.016 1 87 173 THR A O 1
ATOM 1393 N N . PRO A 1 174 ? -7.227 -5.465 -20.141 1 84.81 174 PRO A N 1
ATOM 1394 C CA . PRO A 1 174 ? -7.77 -6.715 -19.609 1 84.81 174 PRO A CA 1
ATOM 1395 C C . PRO A 1 174 ? -7.504 -7.914 -20.516 1 84.81 174 PRO A C 1
ATOM 1397 O O . PRO A 1 174 ? -7.543 -9.062 -20.062 1 84.81 174 PRO A O 1
ATOM 1400 N N . GLU A 1 175 ? -7.164 -7.641 -21.75 1 80.12 175 GLU A N 1
ATOM 1401 C CA . GLU A 1 175 ? -6.961 -8.719 -22.703 1 80.12 175 GLU A CA 1
ATOM 1402 C C . GLU A 1 175 ? -5.602 -9.383 -22.516 1 80.12 175 GLU A C 1
ATOM 1404 O O . GLU A 1 175 ? -5.418 -10.547 -22.875 1 80.12 175 GLU A O 1
ATOM 1409 N N . LYS A 1 176 ? -4.777 -8.656 -21.969 1 82.25 176 LYS A N 1
ATOM 1410 C CA . LYS A 1 176 ? -3.436 -9.188 -21.719 1 82.25 176 LYS A CA 1
ATOM 1411 C C . LYS A 1 176 ? -3.355 -9.891 -20.375 1 82.25 176 LYS A C 1
ATOM 1413 O O . LYS A 1 176 ? -3.963 -9.438 -19.391 1 82.25 176 LYS A O 1
ATOM 1418 N N . PRO A 1 177 ? -2.684 -10.953 -20.406 1 83.31 177 PRO A N 1
ATOM 1419 C CA . PRO A 1 177 ? -2.5 -11.594 -19.109 1 83.31 177 PRO A CA 1
ATOM 1420 C C . PRO A 1 177 ? -1.792 -10.688 -18.109 1 83.31 177 PRO A C 1
ATOM 1422 O O . PRO A 1 177 ? -0.926 -9.898 -18.484 1 83.31 177 PRO A O 1
ATOM 1425 N N . ARG A 1 178 ? -2.145 -10.812 -16.938 1 86.19 178 ARG A N 1
ATOM 1426 C CA . ARG A 1 178 ? -1.529 -10.031 -15.867 1 86.19 178 ARG A CA 1
ATOM 1427 C C . ARG A 1 178 ? -0.046 -10.367 -15.734 1 86.19 178 ARG A C 1
ATOM 1429 O O . ARG A 1 178 ? 0.348 -11.523 -15.836 1 86.19 178 ARG A O 1
ATOM 1436 N N . PRO A 1 179 ? 0.749 -9.336 -15.578 1 88.5 179 PRO A N 1
ATOM 1437 C CA . PRO A 1 179 ? 2.176 -9.609 -15.391 1 88.5 179 PRO A CA 1
ATOM 1438 C C . PRO A 1 179 ? 2.479 -10.281 -14.055 1 88.5 179 PRO A C 1
ATOM 1440 O O . PRO A 1 179 ? 1.696 -10.164 -13.109 1 88.5 179 PRO A O 1
ATOM 1443 N N . THR A 1 180 ? 3.547 -10.938 -14.039 1 89 180 THR A N 1
ATOM 1444 C CA . THR A 1 180 ? 3.99 -11.57 -12.797 1 89 180 THR A CA 1
ATOM 1445 C C . THR A 1 180 ? 4.656 -10.547 -11.875 1 89 180 THR A C 1
ATOM 1447 O O . THR A 1 180 ? 5.074 -9.484 -12.328 1 89 180 THR A O 1
ATOM 1450 N N . MET A 1 181 ? 4.734 -10.914 -10.656 1 89.88 181 MET A N 1
ATOM 1451 C CA . MET A 1 181 ? 5.383 -10.031 -9.688 1 89.88 181 MET A CA 1
ATOM 1452 C C . MET A 1 181 ? 6.859 -9.859 -10.023 1 89.88 181 MET A C 1
ATOM 1454 O O . MET A 1 181 ? 7.402 -8.758 -9.891 1 89.88 181 MET A O 1
ATOM 1458 N N . LYS A 1 182 ? 7.449 -10.914 -10.484 1 88.06 182 LYS A N 1
ATOM 1459 C CA . LYS A 1 182 ? 8.867 -10.844 -10.844 1 88.06 182 LYS A CA 1
ATOM 1460 C C . LYS A 1 182 ? 9.094 -9.836 -11.969 1 88.06 182 LYS A C 1
ATOM 1462 O O . LYS A 1 182 ? 10.055 -9.062 -11.922 1 88.06 182 LYS A O 1
ATOM 1467 N N . GLN A 1 183 ? 8.25 -9.867 -12.93 1 89.94 183 GLN A N 1
ATOM 1468 C CA . GLN A 1 183 ? 8.352 -8.914 -14.031 1 89.94 183 GLN A CA 1
ATOM 1469 C C . GLN A 1 183 ? 8.227 -7.48 -13.523 1 89.94 183 GLN A C 1
ATOM 1471 O O . GLN A 1 183 ? 8.961 -6.594 -13.969 1 89.94 183 GLN A O 1
ATOM 1476 N N . LEU A 1 184 ? 7.312 -7.309 -12.625 1 91.56 184 LEU A N 1
ATOM 1477 C CA . LEU A 1 184 ? 7.082 -5.973 -12.086 1 91.56 184 LEU A CA 1
ATOM 1478 C C . LEU A 1 184 ? 8.258 -5.52 -11.234 1 91.56 184 LEU A C 1
ATOM 1480 O O . LEU A 1 184 ? 8.664 -4.355 -11.289 1 91.56 184 LEU A O 1
ATOM 1484 N N . TYR A 1 185 ? 8.836 -6.445 -10.5 1 89.75 185 TYR A N 1
ATOM 1485 C CA . TYR A 1 185 ? 10.016 -6.113 -9.703 1 89.75 185 TYR A CA 1
ATOM 1486 C C . TYR A 1 185 ? 11.195 -5.758 -10.594 1 89.75 185 TYR A C 1
ATOM 1488 O O . TYR A 1 185 ? 11.914 -4.789 -10.328 1 89.75 185 TYR A O 1
ATOM 1496 N N . ASN A 1 186 ? 11.297 -6.496 -11.664 1 89.19 186 ASN A N 1
ATOM 1497 C CA . ASN A 1 186 ? 12.414 -6.277 -12.578 1 89.19 186 ASN A CA 1
ATOM 1498 C C . ASN A 1 186 ? 12.312 -4.922 -13.266 1 89.19 186 ASN A C 1
ATOM 1500 O O . ASN A 1 186 ? 13.297 -4.191 -13.359 1 89.19 186 ASN A O 1
ATOM 1504 N N . ILE A 1 187 ? 11.172 -4.711 -13.75 1 92.5 187 ILE A N 1
ATOM 1505 C CA . ILE A 1 187 ? 11 -3.436 -14.438 1 92.5 187 ILE A CA 1
ATOM 1506 C C . ILE A 1 187 ? 11.133 -2.289 -13.445 1 92.5 187 ILE A C 1
ATOM 1508 O O . ILE A 1 187 ? 11.672 -1.23 -13.773 1 92.5 187 ILE A O 1
ATOM 1512 N N . GLY A 1 188 ? 10.602 -2.434 -12.258 1 91.19 188 GLY A N 1
ATOM 1513 C CA . GLY A 1 188 ? 10.773 -1.427 -11.219 1 91.19 188 GLY A CA 1
ATOM 1514 C C . GLY A 1 188 ? 12.234 -1.16 -10.891 1 91.19 188 GLY A C 1
ATOM 1515 O O . GLY A 1 188 ? 12.641 -0.007 -10.734 1 91.19 188 GLY A O 1
ATOM 1516 N N . ALA A 1 189 ? 12.992 -2.221 -10.836 1 89.44 189 ALA A N 1
ATOM 1517 C CA . ALA A 1 189 ? 14.422 -2.098 -10.555 1 89.44 189 ALA A CA 1
ATOM 1518 C C . ALA A 1 189 ? 15.141 -1.372 -11.695 1 89.44 189 ALA A C 1
ATOM 1520 O O . ALA A 1 189 ? 16.031 -0.552 -11.453 1 89.44 189 ALA A O 1
ATOM 1521 N N . LYS A 1 190 ? 14.703 -1.712 -12.859 1 91.81 190 LYS A N 1
ATOM 1522 C CA . LYS A 1 190 ? 15.289 -1.052 -14.023 1 91.81 190 LYS A CA 1
ATOM 1523 C C . LYS A 1 190 ? 15 0.448 -14 1 91.81 190 LYS A C 1
ATOM 1525 O O . LYS A 1 190 ? 15.898 1.257 -14.258 1 91.81 190 LYS A O 1
ATOM 1530 N N . ILE A 1 191 ? 13.82 0.748 -13.719 1 91.62 191 ILE A N 1
ATOM 1531 C CA . ILE A 1 191 ? 13.414 2.148 -13.664 1 91.62 191 ILE A CA 1
ATOM 1532 C C . ILE A 1 191 ? 14.227 2.877 -12.594 1 91.62 191 ILE A C 1
ATOM 1534 O O . ILE A 1 191 ? 14.727 3.979 -12.828 1 91.62 191 ILE A O 1
ATOM 1538 N N . ARG A 1 192 ? 14.43 2.35 -11.516 1 87.94 192 ARG A N 1
ATOM 1539 C CA . ARG A 1 192 ? 15.188 2.965 -10.43 1 87.94 192 ARG A CA 1
ATOM 1540 C C . ARG A 1 192 ? 16.656 3.135 -10.82 1 87.94 192 ARG A C 1
ATOM 1542 O O . ARG A 1 192 ? 17.281 4.141 -10.477 1 87.94 192 ARG A O 1
ATOM 1549 N N . SER A 1 193 ? 17.109 2.111 -11.484 1 89.62 193 SER A N 1
ATOM 1550 C CA . SER A 1 193 ? 18.5 2.182 -11.945 1 89.62 193 SER A CA 1
ATOM 1551 C C . SER A 1 193 ? 18.688 3.305 -12.961 1 89.62 193 SER A C 1
ATOM 1553 O O . SER A 1 193 ? 19.703 3.998 -12.945 1 89.62 193 SER A O 1
ATOM 1555 N N . GLU A 1 194 ? 17.719 3.424 -13.773 1 89.44 194 GLU A N 1
ATOM 1556 C CA . GLU A 1 194 ? 17.781 4.48 -14.781 1 89.44 194 GLU A CA 1
ATOM 1557 C C . GLU A 1 194 ? 17.719 5.859 -14.133 1 89.44 194 GLU A C 1
ATOM 1559 O O . GLU A 1 194 ? 18.406 6.789 -14.578 1 89.44 194 GLU A O 1
ATOM 1564 N N . ILE A 1 195 ? 16.984 6.008 -13.133 1 87.25 195 ILE A N 1
ATOM 1565 C CA . ILE A 1 195 ? 16.875 7.27 -12.406 1 87.25 195 ILE A CA 1
ATOM 1566 C C . ILE A 1 195 ? 18.188 7.598 -11.719 1 87.25 195 ILE A C 1
ATOM 1568 O O . ILE A 1 195 ? 18.594 8.758 -11.656 1 87.25 195 ILE A O 1
ATOM 1572 N N . ARG A 1 196 ? 18.859 6.555 -11.281 1 85.25 196 ARG A N 1
ATOM 1573 C CA . ARG A 1 196 ? 20.141 6.727 -10.617 1 85.25 196 ARG A CA 1
ATOM 1574 C C . ARG A 1 196 ? 21.234 7.078 -11.625 1 85.25 196 ARG A C 1
ATOM 1576 O O . ARG A 1 196 ? 22.234 7.723 -11.273 1 85.25 196 ARG A O 1
ATOM 1583 N N . ALA A 1 197 ? 20.984 6.672 -12.812 1 81.69 197 ALA A N 1
ATOM 1584 C CA . ALA A 1 197 ? 21.969 6.891 -13.867 1 81.69 197 ALA A CA 1
ATOM 1585 C C . ALA A 1 197 ? 23.312 6.262 -13.508 1 81.69 197 ALA A C 1
ATOM 1587 O O . ALA A 1 197 ? 23.391 5.062 -13.227 1 81.69 197 ALA A O 1
ATOM 1588 N N . VAL A 1 198 ? 24.328 7.125 -13.234 1 79.06 198 VAL A N 1
ATOM 1589 C CA . VAL A 1 198 ? 25.688 6.637 -13.023 1 79.06 198 VAL A CA 1
ATOM 1590 C C . VAL A 1 198 ? 25.984 6.594 -11.531 1 79.06 198 VAL A C 1
ATOM 1592 O O . VAL A 1 198 ? 26.969 5.969 -11.109 1 79.06 198 VAL A O 1
ATOM 1595 N N . ARG A 1 199 ? 25.062 6.961 -10.797 1 83.06 199 ARG A N 1
ATOM 1596 C CA . ARG A 1 199 ? 25.328 7.086 -9.367 1 83.06 199 ARG A CA 1
ATOM 1597 C C . ARG A 1 199 ? 24.938 5.809 -8.633 1 83.06 199 ARG A C 1
ATOM 1599 O O . ARG A 1 199 ? 23.984 5.121 -9.016 1 83.06 199 ARG A O 1
ATOM 1606 N N . ASN A 1 200 ? 25.75 5.508 -7.609 1 86.94 200 ASN A N 1
ATOM 1607 C CA . ASN A 1 200 ? 25.328 4.457 -6.695 1 86.94 200 ASN A CA 1
ATOM 1608 C C . ASN A 1 200 ? 24.219 4.941 -5.75 1 86.94 200 ASN A C 1
ATOM 1610 O O . ASN A 1 200 ? 23.922 6.137 -5.707 1 86.94 200 ASN A O 1
ATOM 1614 N N . PRO A 1 201 ? 23.594 4.105 -5.031 1 88.44 201 PRO A N 1
ATOM 1615 C CA . PRO A 1 201 ? 22.453 4.48 -4.188 1 88.44 201 PRO A CA 1
ATOM 1616 C C . PRO A 1 201 ? 22.812 5.551 -3.158 1 88.44 201 PRO A C 1
ATOM 1618 O O . PRO A 1 201 ? 22.016 6.461 -2.908 1 88.44 201 PRO A O 1
ATOM 1621 N N . ALA A 1 202 ? 23.953 5.43 -2.58 1 89.44 202 ALA A N 1
ATOM 1622 C CA . ALA A 1 202 ? 24.359 6.414 -1.584 1 89.44 202 ALA A CA 1
ATOM 1623 C C . ALA A 1 202 ? 24.578 7.789 -2.221 1 89.44 202 ALA A C 1
ATOM 1625 O O . ALA A 1 202 ? 24.094 8.797 -1.695 1 89.44 202 ALA A O 1
ATOM 1626 N N . GLN A 1 203 ? 25.172 7.766 -3.338 1 87.31 203 GLN A N 1
ATOM 1627 C CA . GLN A 1 203 ? 25.422 9.008 -4.055 1 87.31 203 GLN A CA 1
ATOM 1628 C C . GLN A 1 203 ? 24.109 9.633 -4.535 1 87.31 203 GLN A C 1
ATOM 1630 O O . GLN A 1 203 ? 23.938 10.852 -4.477 1 87.31 203 GLN A O 1
ATOM 1635 N N . HIS A 1 204 ? 23.328 8.781 -4.973 1 89.19 204 HIS A N 1
ATOM 1636 C CA . HIS A 1 204 ? 22.047 9.273 -5.457 1 89.19 204 HIS A CA 1
ATOM 1637 C C . HIS A 1 204 ? 21.234 9.891 -4.324 1 89.19 204 HIS A C 1
ATOM 1639 O O . HIS A 1 204 ? 20.578 10.922 -4.508 1 89.19 204 HIS A O 1
ATOM 1645 N N . MET A 1 205 ? 21.203 9.25 -3.191 1 91.75 205 MET A N 1
ATOM 1646 C CA . MET A 1 205 ? 20.5 9.773 -2.021 1 91.75 205 MET A CA 1
ATOM 1647 C C . MET A 1 205 ? 21.031 11.148 -1.638 1 91.75 205 MET A C 1
ATOM 1649 O O . MET A 1 205 ? 20.25 12.078 -1.427 1 91.75 205 MET A O 1
ATOM 1653 N N . LEU A 1 206 ? 22.312 11.25 -1.59 1 88.38 206 LEU A N 1
ATOM 1654 C CA . LEU A 1 206 ? 22.938 12.5 -1.183 1 88.38 206 LEU A CA 1
ATOM 1655 C C . LEU A 1 206 ? 22.656 13.609 -2.193 1 88.38 206 LEU A C 1
ATOM 1657 O O . LEU A 1 206 ? 22.344 14.742 -1.812 1 88.38 206 LEU A O 1
ATOM 1661 N N . ALA A 1 207 ? 22.703 13.266 -3.404 1 85.75 207 ALA A N 1
ATOM 1662 C CA . ALA A 1 207 ? 22.422 14.234 -4.453 1 85.75 207 ALA A CA 1
ATOM 1663 C C . ALA A 1 207 ? 20.969 14.695 -4.387 1 85.75 207 ALA A C 1
ATOM 1665 O O . ALA A 1 207 ? 20.688 15.891 -4.484 1 85.75 207 ALA A O 1
ATOM 1666 N N . SER A 1 208 ? 20.078 13.758 -4.258 1 89 208 SER A N 1
ATOM 1667 C CA . SER A 1 208 ? 18.656 14.07 -4.18 1 89 208 SER A CA 1
ATOM 1668 C C . SER A 1 208 ? 18.344 14.914 -2.949 1 89 208 SER A C 1
ATOM 1670 O O . SER A 1 208 ? 17.516 15.836 -3.014 1 89 208 SER A O 1
ATOM 1672 N N . ALA A 1 209 ? 18.969 14.586 -1.853 1 89.94 209 ALA A N 1
ATOM 1673 C CA . ALA A 1 209 ? 18.766 15.328 -0.611 1 89.94 209 ALA A CA 1
ATOM 1674 C C . ALA A 1 209 ? 19.234 16.781 -0.758 1 89.94 209 ALA A C 1
ATOM 1676 O O . ALA A 1 209 ? 18.562 17.703 -0.286 1 89.94 209 ALA A O 1
ATOM 1677 N N . THR A 1 210 ? 20.312 16.906 -1.424 1 85.38 210 THR A N 1
ATOM 1678 C CA . THR A 1 210 ? 20.828 18.25 -1.651 1 85.38 210 THR A CA 1
ATOM 1679 C C . THR A 1 210 ? 19.891 19.062 -2.549 1 85.38 210 THR A C 1
ATOM 1681 O O . THR A 1 210 ? 19.625 20.234 -2.287 1 85.38 210 THR A O 1
ATOM 1684 N N . GLU A 1 211 ? 19.453 18.406 -3.514 1 83.38 211 GLU A N 1
ATOM 1685 C CA . GLU A 1 211 ? 18.531 19.062 -4.434 1 83.38 211 GLU A CA 1
ATOM 1686 C C . GLU A 1 211 ? 17.25 19.484 -3.721 1 83.38 211 GLU A C 1
ATOM 1688 O O . GLU A 1 211 ? 16.672 20.531 -4.039 1 83.38 211 GLU A O 1
ATOM 1693 N N . ALA A 1 212 ? 16.859 18.734 -2.75 1 88.75 212 ALA A N 1
ATOM 1694 C CA . ALA A 1 212 ? 15.625 19 -2.023 1 88.75 212 ALA A CA 1
ATOM 1695 C C . ALA A 1 212 ? 15.867 19.969 -0.866 1 88.75 212 ALA A C 1
ATOM 1697 O O . ALA A 1 212 ? 14.945 20.281 -0.113 1 88.75 212 ALA A O 1
ATOM 1698 N N . GLY A 1 213 ? 17.125 20.375 -0.598 1 83.75 213 GLY A N 1
ATOM 1699 C CA . GLY A 1 213 ? 17.453 21.344 0.427 1 83.75 213 GLY A CA 1
ATOM 1700 C C . GLY A 1 213 ? 17.641 20.734 1.801 1 83.75 213 GLY A C 1
ATOM 1701 O O . GLY A 1 213 ? 17.531 21.422 2.816 1 83.75 213 GLY A O 1
ATOM 1702 N N . TYR A 1 214 ? 17.891 19.469 1.835 1 89.94 214 TYR A N 1
ATOM 1703 C CA . TYR A 1 214 ? 18.078 18.781 3.107 1 89.94 214 TYR A CA 1
ATOM 1704 C C . TYR A 1 214 ? 19.391 19.203 3.773 1 89.94 214 TYR A C 1
ATOM 1706 O O . TYR A 1 214 ? 20.375 19.469 3.096 1 89.94 214 TYR A O 1
ATOM 1714 N N . VAL A 1 215 ? 19.297 19.266 5.07 1 84.69 215 VAL A N 1
ATOM 1715 C CA . VAL A 1 215 ? 20.531 19.281 5.855 1 84.69 215 VAL A CA 1
ATOM 1716 C C . VAL A 1 215 ? 20.969 17.844 6.141 1 84.69 215 VAL A C 1
ATOM 1718 O O . VAL A 1 215 ? 20.172 17.031 6.637 1 84.69 215 VAL A O 1
ATOM 1721 N N . GLN A 1 216 ? 22.141 17.578 5.699 1 88.31 216 GLN A N 1
ATOM 1722 C CA . GLN A 1 216 ? 22.594 16.203 5.844 1 88.31 216 GLN A CA 1
ATOM 1723 C C . GLN A 1 216 ? 23.969 16.141 6.516 1 88.31 216 GLN A C 1
ATOM 1725 O O . GLN A 1 216 ? 24.812 17 6.289 1 88.31 216 GLN A O 1
ATOM 1730 N N . TYR A 1 217 ? 24.094 15.219 7.434 1 86.5 217 TYR A N 1
ATOM 1731 C CA . TYR A 1 217 ? 25.375 14.859 8.039 1 86.5 217 TYR A CA 1
ATOM 1732 C C . TYR A 1 217 ? 25.719 13.406 7.746 1 86.5 217 TYR A C 1
ATOM 1734 O O . TYR A 1 217 ? 24.844 12.531 7.754 1 86.5 217 TYR A O 1
ATOM 1742 N N . ARG A 1 218 ? 27 13.25 7.363 1 88.44 218 ARG A N 1
ATOM 1743 C CA . ARG A 1 218 ? 27.406 11.883 7.043 1 88.44 218 ARG A CA 1
ATOM 1744 C C . ARG A 1 218 ? 28.766 11.562 7.641 1 88.44 218 ARG A C 1
ATOM 1746 O O . ARG A 1 218 ? 29.594 12.461 7.859 1 88.44 218 ARG A O 1
ATOM 1753 N N . GLU A 1 219 ? 28.859 10.359 8 1 87.12 219 GLU A N 1
ATOM 1754 C CA . GLU A 1 219 ? 30.156 9.789 8.375 1 87.12 219 GLU A CA 1
ATOM 1755 C C . GLU A 1 219 ? 30.547 8.648 7.441 1 87.12 219 GLU A C 1
ATOM 1757 O O . GLU A 1 219 ? 29.703 7.797 7.113 1 87.12 219 GLU A O 1
ATOM 1762 N N . VAL A 1 220 ? 31.75 8.75 6.949 1 86.88 220 VAL A N 1
ATOM 1763 C CA . VAL A 1 220 ? 32.25 7.742 6.02 1 86.88 220 VAL A CA 1
ATOM 1764 C C . VAL A 1 220 ? 33.531 7.113 6.566 1 86.88 220 VAL A C 1
ATOM 1766 O O . VAL A 1 220 ? 34.312 7.785 7.238 1 86.88 220 VAL A O 1
ATOM 1769 N N . ASN A 1 221 ? 33.562 5.844 6.348 1 85.38 221 ASN A N 1
ATOM 1770 C CA . ASN A 1 221 ? 34.844 5.188 6.664 1 85.38 221 ASN A CA 1
ATOM 1771 C C . ASN A 1 221 ? 35.969 5.68 5.766 1 85.38 221 ASN A C 1
ATOM 1773 O O . ASN A 1 221 ? 35.906 5.562 4.539 1 85.38 221 ASN A O 1
ATOM 1777 N N . ASN A 1 222 ? 37 6.156 6.332 1 79 222 ASN A N 1
ATOM 1778 C CA . ASN A 1 222 ? 38.094 6.793 5.59 1 79 222 ASN A CA 1
ATOM 1779 C C . ASN A 1 222 ? 38.812 5.789 4.707 1 79 222 ASN A C 1
ATOM 1781 O O . ASN A 1 222 ? 39.344 6.152 3.654 1 79 222 ASN A O 1
ATOM 1785 N N . GLU A 1 223 ? 38.812 4.578 5.113 1 79.06 223 GLU A N 1
ATOM 1786 C CA . GLU A 1 223 ? 39.562 3.562 4.363 1 79.06 223 GLU A CA 1
ATOM 1787 C C . GLU A 1 223 ? 38.719 3.023 3.201 1 79.06 223 GLU A C 1
ATOM 1789 O O . GLU A 1 223 ? 39.219 2.879 2.088 1 79.06 223 GLU A O 1
ATOM 1794 N N . THR A 1 224 ? 37.5 2.816 3.389 1 80.56 224 THR A N 1
ATOM 1795 C CA . THR A 1 224 ? 36.688 2.113 2.404 1 80.56 224 THR A CA 1
ATOM 1796 C C . THR A 1 224 ? 35.688 3.066 1.746 1 80.56 224 THR A C 1
ATOM 1798 O O . THR A 1 224 ? 35.062 2.719 0.746 1 80.56 224 THR A O 1
ATOM 1801 N N . SER A 1 225 ? 35.594 4.344 2.215 1 82.88 225 SER A N 1
ATOM 1802 C CA . SER A 1 225 ? 34.656 5.348 1.722 1 82.88 225 SER A CA 1
ATOM 1803 C C . SER A 1 225 ? 33.219 4.875 1.859 1 82.88 225 SER A C 1
ATOM 1805 O O . SER A 1 225 ? 32.344 5.32 1.118 1 82.88 225 SER A O 1
ATOM 1807 N N . GLN A 1 226 ? 33 3.887 2.742 1 89.12 226 GLN A N 1
ATOM 1808 C CA . GLN A 1 226 ? 31.672 3.369 2.971 1 89.12 226 GLN A CA 1
ATOM 1809 C C . GLN A 1 226 ? 30.906 4.234 3.975 1 89.12 226 GLN A C 1
ATOM 1811 O O . GLN A 1 226 ? 31.484 4.695 4.965 1 89.12 226 GLN A O 1
ATOM 1816 N N . LEU A 1 227 ? 29.719 4.441 3.676 1 90.25 227 LEU A N 1
ATOM 1817 C CA . LEU A 1 227 ? 28.844 5.219 4.559 1 90.25 227 LEU A CA 1
ATOM 1818 C C . LEU A 1 227 ? 28.578 4.461 5.852 1 90.25 227 LEU A C 1
ATOM 1820 O O . LEU A 1 227 ? 28.172 3.293 5.82 1 90.25 227 LEU A O 1
ATOM 1824 N N . THR A 1 228 ? 28.797 5.098 6.949 1 90.81 228 THR A N 1
ATOM 1825 C CA . THR A 1 228 ? 28.562 4.445 8.227 1 90.81 228 THR A CA 1
ATOM 1826 C C . THR A 1 228 ? 27.406 5.109 8.977 1 90.81 228 THR A C 1
ATOM 1828 O O . THR A 1 228 ? 26.703 4.453 9.742 1 90.81 228 THR A O 1
ATOM 1831 N N . HIS A 1 229 ? 27.359 6.457 8.82 1 92 229 HIS A N 1
ATOM 1832 C CA . HIS A 1 229 ? 26.297 7.207 9.477 1 92 229 HIS A CA 1
ATOM 1833 C C . HIS A 1 229 ? 25.703 8.25 8.539 1 92 229 HIS A C 1
ATOM 1835 O O . HIS A 1 229 ? 26.422 8.867 7.75 1 92 229 HIS A O 1
ATOM 1841 N N . ILE A 1 230 ? 24.422 8.312 8.648 1 93.5 230 ILE A N 1
ATOM 1842 C CA . ILE A 1 230 ? 23.75 9.375 7.906 1 93.5 230 ILE A CA 1
ATOM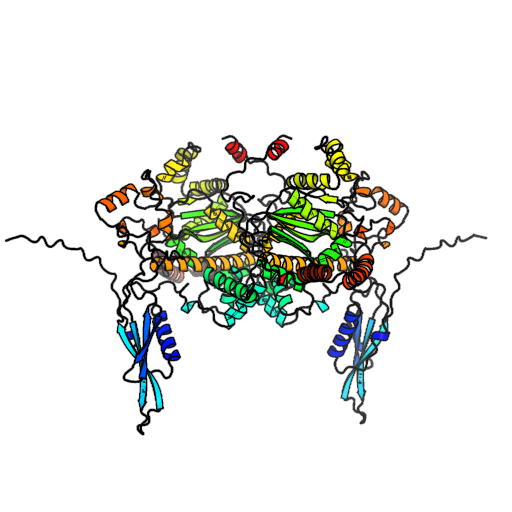 1843 C C . ILE A 1 230 ? 22.656 10 8.781 1 93.5 230 ILE A C 1
ATOM 1845 O O . ILE A 1 230 ? 21.969 9.297 9.516 1 93.5 230 ILE A O 1
ATOM 1849 N N . PHE A 1 231 ? 22.594 11.297 8.797 1 94.38 231 PHE A N 1
ATOM 1850 C CA . PHE A 1 231 ? 21.609 12.109 9.484 1 94.38 231 PHE A CA 1
ATOM 1851 C C . PHE A 1 231 ? 20.906 13.055 8.508 1 94.38 231 PHE A C 1
ATOM 1853 O O . PHE A 1 231 ? 21.547 13.898 7.879 1 94.38 231 PHE A O 1
ATOM 1860 N N . MET A 1 232 ? 19.594 12.836 8.367 1 95.06 232 MET A N 1
ATOM 1861 C CA . MET A 1 232 ? 18.844 13.562 7.352 1 95.06 232 MET A CA 1
ATOM 1862 C C . MET A 1 232 ? 17.75 14.43 7.996 1 95.06 232 MET A C 1
ATOM 1864 O O . MET A 1 232 ? 17.016 13.961 8.867 1 95.06 232 MET A O 1
ATOM 1868 N N . VAL A 1 233 ? 17.672 15.711 7.508 1 94.5 233 VAL A N 1
ATOM 1869 C CA . VAL A 1 233 ? 16.688 16.625 8.055 1 94.5 233 VAL A CA 1
ATOM 1870 C C . VAL A 1 233 ? 16 17.391 6.922 1 94.5 233 VAL A C 1
ATOM 1872 O O . VAL A 1 233 ? 16.656 18.062 6.137 1 94.5 233 VAL A O 1
ATOM 1875 N N . HIS A 1 234 ? 14.75 17.25 6.859 1 94.31 234 HIS A N 1
ATOM 1876 C CA . HIS A 1 234 ? 13.961 18.031 5.906 1 94.31 234 HIS A CA 1
ATOM 1877 C C . HIS A 1 234 ? 13.953 19.5 6.273 1 94.31 234 HIS A C 1
ATOM 1879 O O . HIS A 1 234 ? 13.836 19.859 7.449 1 94.31 234 HIS A O 1
ATOM 1885 N N . PRO A 1 235 ? 14.055 20.391 5.359 1 90.19 235 PRO A N 1
ATOM 1886 C CA . PRO A 1 235 ? 14.094 21.828 5.664 1 90.19 235 PRO A CA 1
ATOM 1887 C C . PRO A 1 235 ? 12.852 22.312 6.406 1 90.19 235 PRO A C 1
ATOM 1889 O O . PRO A 1 235 ? 12.961 23.125 7.336 1 90.19 235 PRO A O 1
ATOM 1892 N N . GLU A 1 236 ? 11.734 21.828 6.059 1 91.62 236 GLU A N 1
ATOM 1893 C CA . GLU A 1 236 ? 10.508 22.234 6.738 1 91.62 236 GLU A CA 1
ATOM 1894 C C . GLU A 1 236 ? 10.453 21.688 8.164 1 91.62 236 GLU A C 1
ATOM 1896 O O . GLU A 1 236 ? 9.891 22.312 9.055 1 91.62 236 GLU A O 1
ATOM 1901 N N . ALA A 1 237 ? 11.039 20.562 8.344 1 94 237 ALA A N 1
ATOM 1902 C CA . ALA A 1 237 ? 11.07 19.953 9.672 1 94 237 ALA A CA 1
ATOM 1903 C C . ALA A 1 237 ? 11.938 20.766 10.625 1 94 237 ALA A C 1
ATOM 1905 O O . ALA A 1 237 ? 11.664 20.844 11.82 1 94 237 ALA A O 1
ATOM 1906 N N . ILE A 1 238 ? 12.922 21.375 10.07 1 90.19 238 ILE A N 1
ATOM 1907 C CA . ILE A 1 238 ? 13.781 22.234 10.883 1 90.19 238 ILE A CA 1
ATOM 1908 C C . ILE A 1 238 ? 12.977 23.422 11.414 1 90.19 238 ILE A C 1
ATOM 1910 O O . ILE A 1 238 ? 13.055 23.75 12.594 1 90.19 238 ILE A O 1
ATOM 1914 N N . ARG A 1 239 ? 12.203 23.984 10.57 1 89.56 239 ARG A N 1
ATOM 1915 C CA . ARG A 1 239 ? 11.375 25.109 10.961 1 89.56 239 ARG A CA 1
ATOM 1916 C C . ARG A 1 239 ? 10.367 24.719 12.031 1 89.56 239 ARG A C 1
ATOM 1918 O O . ARG A 1 239 ? 10.18 25.438 13.016 1 89.56 239 ARG A O 1
ATOM 1925 N N . MET A 1 240 ? 9.852 23.641 11.836 1 93.62 240 MET A N 1
ATOM 1926 C CA . MET A 1 240 ? 8.875 23.156 12.812 1 93.62 240 MET A CA 1
ATOM 1927 C C . MET A 1 240 ? 9.555 22.844 14.148 1 93.62 240 MET A C 1
ATOM 1929 O O . MET A 1 240 ? 9.031 23.172 15.211 1 93.62 240 MET A O 1
ATOM 1933 N N . TYR A 1 241 ? 10.719 22.25 14.016 1 93.06 241 TYR A N 1
ATOM 1934 C CA . TYR A 1 241 ? 11.438 21.875 15.227 1 93.06 241 TYR A CA 1
ATOM 1935 C C . TYR A 1 241 ? 11.852 23.109 16.016 1 93.06 241 TYR A C 1
ATOM 1937 O O . TYR A 1 241 ? 11.781 23.125 17.25 1 93.06 241 TYR A O 1
ATOM 1945 N N . ARG A 1 242 ? 12.18 24.109 15.391 1 88.94 242 ARG A N 1
ATOM 1946 C CA . ARG A 1 242 ? 12.594 25.344 16.047 1 88.94 242 ARG A CA 1
ATOM 1947 C C . ARG A 1 242 ? 11.406 26.047 16.688 1 88.94 242 ARG A C 1
ATOM 1949 O O . ARG A 1 242 ? 11.547 26.688 17.734 1 88.94 242 ARG A O 1
ATOM 1956 N N . SER A 1 243 ? 10.289 25.891 16.047 1 90 243 SER A N 1
ATOM 1957 C CA . SER A 1 243 ? 9.078 26.484 16.594 1 90 243 SER A CA 1
ATOM 1958 C C . SER A 1 243 ? 8.492 25.625 17.703 1 90 243 SER A C 1
ATOM 1960 O O . SER A 1 243 ? 8.008 26.156 18.703 1 90 243 SER A O 1
ATOM 1962 N N . TYR A 1 244 ? 8.562 24.328 17.484 1 92 244 TYR A N 1
ATOM 1963 C CA . TYR A 1 244 ? 8 23.375 18.438 1 92 244 TYR A CA 1
ATOM 1964 C C . TYR A 1 244 ? 9.102 22.547 19.109 1 92 244 TYR A C 1
ATOM 1966 O O . TYR A 1 244 ? 9.086 21.328 19.047 1 92 244 TYR A O 1
ATOM 1974 N N . LYS A 1 245 ? 9.938 23.172 19.828 1 87.25 245 LYS A N 1
ATOM 1975 C CA . LYS A 1 245 ? 11.18 22.609 20.359 1 87.25 245 LYS A CA 1
ATOM 1976 C C . LYS A 1 245 ? 10.938 21.875 21.672 1 87.25 245 LYS A C 1
ATOM 1978 O O . LYS A 1 245 ? 11.883 21.406 22.297 1 87.25 245 LYS A O 1
ATOM 1983 N N . PHE A 1 246 ? 9.797 21.547 22.047 1 83.88 246 PHE A N 1
ATOM 1984 C CA . PHE A 1 246 ? 9.5 21.188 23.438 1 83.88 246 PHE A CA 1
ATOM 1985 C C . PHE A 1 246 ? 9.555 19.672 23.625 1 83.88 246 PHE A C 1
ATOM 1987 O O . PHE A 1 246 ? 10.062 19.188 24.641 1 83.88 246 PHE A O 1
ATOM 1994 N N . VAL A 1 247 ? 9.039 19 22.719 1 86.06 247 VAL A N 1
ATOM 1995 C CA . VAL A 1 247 ? 8.922 17.562 22.891 1 86.06 247 VAL A CA 1
ATOM 1996 C C . VAL A 1 247 ? 9.703 16.844 21.781 1 86.06 247 VAL A C 1
ATOM 1998 O O . VAL A 1 247 ? 9.531 17.141 20.609 1 86.06 247 VAL A O 1
ATOM 2001 N N . VAL A 1 248 ? 10.578 15.867 22.234 1 88.31 248 VAL A N 1
ATOM 2002 C CA . VAL A 1 248 ? 11.32 15.062 21.266 1 88.31 248 VAL A CA 1
ATOM 2003 C C . VAL A 1 248 ? 11.203 13.586 21.641 1 88.31 248 VAL A C 1
ATOM 2005 O O . VAL A 1 248 ? 11.469 13.203 22.781 1 88.31 248 VAL A O 1
ATOM 2008 N N . GLY A 1 249 ? 10.688 12.859 20.719 1 87.19 249 GLY A N 1
ATOM 2009 C CA . GLY A 1 249 ? 10.688 11.414 20.875 1 87.19 249 GLY A CA 1
ATOM 2010 C C . GLY A 1 249 ? 11.727 10.727 20 1 87.19 249 GLY A C 1
ATOM 2011 O O . GLY A 1 249 ? 11.906 11.086 18.844 1 87.19 249 GLY A O 1
ATOM 2012 N N . ILE A 1 250 ? 12.461 9.734 20.594 1 85.81 250 ILE A N 1
ATOM 2013 C CA . ILE A 1 250 ? 13.5 9.023 19.844 1 85.81 250 ILE A CA 1
ATOM 2014 C C . ILE A 1 250 ? 13.258 7.52 19.953 1 85.81 250 ILE A C 1
ATOM 2016 O O . ILE A 1 250 ? 13.031 6.992 21.047 1 85.81 250 ILE A O 1
ATOM 2020 N N . SER A 1 251 ? 13.266 6.887 18.797 1 83.44 251 SER A N 1
ATOM 2021 C CA . SER A 1 251 ? 13.109 5.438 18.766 1 83.44 251 SER A CA 1
ATOM 2022 C C . SER A 1 251 ? 13.867 4.82 17.594 1 83.44 251 SER A C 1
ATOM 2024 O O . SER A 1 251 ? 14.016 5.441 16.547 1 83.44 251 SER A O 1
ATOM 2026 N N . SER A 1 252 ? 14.312 3.58 17.875 1 83.31 252 SER A N 1
ATOM 2027 C CA . SER A 1 252 ? 15.039 2.855 16.828 1 83.31 252 SER A CA 1
ATOM 2028 C C . SER A 1 252 ? 14.188 1.733 16.234 1 83.31 252 SER A C 1
ATOM 2030 O O . SER A 1 252 ? 13.344 1.162 16.938 1 83.31 252 SER A O 1
ATOM 2032 N N . THR A 1 253 ? 14.414 1.585 14.992 1 82.25 253 THR A N 1
ATOM 2033 C CA . THR A 1 253 ? 13.758 0.478 14.305 1 82.25 253 THR A CA 1
ATOM 2034 C C . THR A 1 253 ? 14.766 -0.326 13.492 1 82.25 253 THR A C 1
ATOM 2036 O O . THR A 1 253 ? 15.711 0.236 12.93 1 82.25 253 THR A O 1
ATOM 2039 N N . TYR A 1 254 ? 14.352 -1.654 13.422 1 80.56 254 TYR A N 1
ATOM 2040 C CA . TYR A 1 254 ? 15.266 -2.564 12.742 1 80.56 254 TYR A CA 1
ATOM 2041 C C . TYR A 1 254 ? 14.602 -3.184 11.516 1 80.56 254 TYR A C 1
ATOM 2043 O O . TYR A 1 254 ? 13.406 -3.006 11.297 1 80.56 254 TYR A O 1
ATOM 2051 N N . ASN A 1 255 ? 15.461 -3.805 10.68 1 79.19 255 ASN A N 1
ATOM 2052 C CA . ASN A 1 255 ? 14.984 -4.5 9.492 1 79.19 255 ASN A CA 1
ATOM 2053 C C . ASN A 1 255 ? 14.281 -3.543 8.531 1 79.19 255 ASN A C 1
ATOM 2055 O O . ASN A 1 255 ? 13.172 -3.812 8.078 1 79.19 255 ASN A O 1
ATOM 2059 N N . THR A 1 256 ? 14.969 -2.438 8.328 1 85.5 256 THR A N 1
ATOM 2060 C CA . THR A 1 256 ? 14.383 -1.437 7.445 1 85.5 256 THR A CA 1
ATOM 2061 C C . THR A 1 256 ? 15.219 -1.276 6.18 1 85.5 256 THR A C 1
ATOM 2063 O O . THR A 1 256 ? 14.742 -0.728 5.18 1 85.5 256 THR A O 1
ATOM 2066 N N . ASN A 1 257 ? 16.359 -1.704 6.305 1 88.12 257 ASN A N 1
ATOM 2067 C CA . ASN A 1 257 ? 17.25 -1.532 5.164 1 88.12 257 ASN A CA 1
ATOM 2068 C C . ASN A 1 257 ? 18.094 -2.783 4.914 1 88.12 257 ASN A C 1
ATOM 2070 O O . ASN A 1 257 ? 18.188 -3.652 5.785 1 88.12 257 ASN A O 1
ATOM 2074 N N . GLU A 1 258 ? 18.625 -2.943 3.744 1 87.19 258 GLU A N 1
ATOM 2075 C CA . GLU A 1 258 ? 19.359 -4.129 3.326 1 87.19 258 GLU A CA 1
ATOM 2076 C C . GLU A 1 258 ? 20.688 -4.234 4.066 1 87.19 258 GLU A C 1
ATOM 2078 O O . GLU A 1 258 ? 21.281 -5.312 4.137 1 87.19 258 GLU A O 1
ATOM 2083 N N . TYR A 1 259 ? 21.094 -3.178 4.637 1 88.38 259 TYR A N 1
ATOM 2084 C CA . TYR A 1 259 ? 22.391 -3.127 5.305 1 88.38 259 TYR A CA 1
ATOM 2085 C C . TYR A 1 259 ? 22.281 -3.549 6.766 1 88.38 259 TYR A C 1
ATOM 2087 O O . TYR A 1 259 ? 23.281 -3.719 7.453 1 88.38 259 TYR A O 1
ATOM 2095 N N . LYS A 1 260 ? 21.031 -3.621 7.203 1 88.25 260 LYS A N 1
ATOM 2096 C CA . LYS A 1 260 ? 20.719 -4.043 8.562 1 88.25 260 LYS A CA 1
ATOM 2097 C C . LYS A 1 260 ? 21.219 -3.027 9.586 1 88.25 260 LYS A C 1
ATOM 2099 O O . LYS A 1 260 ? 21.672 -3.402 10.672 1 88.25 260 LYS A O 1
ATOM 2104 N N . PHE A 1 261 ? 21.281 -1.792 9.156 1 91.06 261 PHE A N 1
ATOM 2105 C CA . PHE A 1 261 ? 21.594 -0.687 10.047 1 91.06 261 PHE A CA 1
ATOM 2106 C C . PHE A 1 261 ? 20.359 -0.251 10.828 1 91.06 261 PHE A C 1
ATOM 2108 O O . PHE A 1 261 ? 19.25 -0.233 10.289 1 91.06 261 PHE A O 1
ATOM 2115 N N . PRO A 1 262 ? 20.578 0.069 12.07 1 88.88 262 PRO A N 1
ATOM 2116 C CA . PRO A 1 262 ? 19.453 0.648 12.797 1 88.88 262 PRO A CA 1
ATOM 2117 C C . PRO A 1 262 ? 19.031 2.004 12.242 1 88.88 262 PRO A C 1
ATOM 2119 O O . PRO A 1 262 ? 19.875 2.818 11.867 1 88.88 262 PRO A O 1
ATOM 2122 N N . LEU A 1 263 ? 17.781 2.139 12.109 1 92.19 263 LEU A N 1
ATOM 2123 C CA . LEU A 1 263 ? 17.188 3.412 11.727 1 92.19 263 LEU A CA 1
ATOM 2124 C C . LEU A 1 263 ? 16.547 4.102 12.93 1 92.19 263 LEU A C 1
ATOM 2126 O O . LEU A 1 263 ? 15.664 3.543 13.57 1 92.19 263 LEU A O 1
ATOM 2130 N N . VAL A 1 264 ? 17 5.266 13.211 1 90.62 264 VAL A N 1
ATOM 2131 C CA . VAL A 1 264 ? 16.5 6.004 14.359 1 90.62 264 VAL A CA 1
ATOM 2132 C C . VAL A 1 264 ? 15.656 7.188 13.891 1 90.62 264 VAL A C 1
ATOM 2134 O O . VAL A 1 264 ? 16.125 8.031 13.117 1 90.62 264 VAL A O 1
ATOM 2137 N N . GLU A 1 265 ? 14.492 7.176 14.383 1 92.12 265 GLU A N 1
ATOM 2138 C CA . GLU A 1 265 ? 13.578 8.273 14.062 1 92.12 265 GLU A CA 1
ATOM 2139 C C . GLU A 1 265 ? 13.43 9.227 15.25 1 92.12 265 GLU A C 1
ATOM 2141 O O . GLU A 1 265 ? 13.289 8.781 16.391 1 92.12 265 GLU A O 1
ATOM 2146 N N . MET A 1 266 ? 13.523 10.438 14.969 1 92.38 266 MET A N 1
ATOM 2147 C CA . MET A 1 266 ? 13.281 11.508 15.938 1 92.38 266 MET A CA 1
ATOM 2148 C C . MET A 1 266 ? 12.023 12.289 15.586 1 92.38 266 MET A C 1
ATOM 2150 O O . MET A 1 266 ? 11.898 12.812 14.477 1 92.38 266 MET A O 1
ATOM 2154 N N . ILE A 1 267 ? 11.148 12.367 16.594 1 93.88 267 ILE A N 1
ATOM 2155 C CA . ILE A 1 267 ? 9.844 12.938 16.266 1 93.88 267 ILE A CA 1
ATOM 2156 C C . ILE A 1 267 ? 9.555 14.109 17.203 1 93.88 267 ILE A C 1
ATOM 2158 O O . ILE A 1 267 ? 10.078 14.164 18.328 1 93.88 267 ILE A O 1
ATOM 2162 N N . GLY A 1 268 ? 8.82 15.016 16.672 1 92.81 268 GLY A N 1
ATOM 2163 C CA . GLY A 1 268 ? 8.289 16.125 17.438 1 92.81 268 GLY A CA 1
ATOM 2164 C C . GLY A 1 268 ? 6.773 16.141 17.484 1 92.81 268 GLY A C 1
ATOM 2165 O O . GLY A 1 268 ? 6.113 15.281 16.906 1 92.81 268 GLY A O 1
ATOM 2166 N N . MET A 1 269 ? 6.281 17.078 18.25 1 91.56 269 MET A N 1
ATOM 2167 C CA . MET A 1 269 ? 4.836 17.219 18.406 1 91.56 269 MET A CA 1
ATOM 2168 C C . MET A 1 269 ? 4.406 18.656 18.141 1 91.56 269 MET A C 1
ATOM 2170 O O . MET A 1 269 ? 5.078 19.609 18.578 1 91.56 269 MET A O 1
ATOM 2174 N N . THR A 1 270 ? 3.352 18.797 17.422 1 92.69 270 THR A N 1
ATOM 2175 C CA . THR A 1 270 ? 2.77 20.109 17.203 1 92.69 270 THR A CA 1
ATOM 2176 C C . THR A 1 270 ? 1.698 20.422 18.234 1 92.69 270 THR A C 1
ATOM 2178 O O . THR A 1 270 ? 1.244 19.516 18.953 1 92.69 270 THR A O 1
ATOM 2181 N N . PRO A 1 271 ? 1.331 21.641 18.328 1 90.25 271 PRO A N 1
ATOM 2182 C CA . PRO A 1 271 ? 0.293 21.969 19.312 1 90.25 271 PRO A CA 1
ATOM 2183 C C . PRO A 1 271 ? -1.046 21.312 19 1 90.25 271 PRO A C 1
ATOM 2185 O O . PRO A 1 271 ? -1.91 21.219 19.875 1 90.25 271 PRO A O 1
ATOM 2188 N N . THR A 1 272 ? -1.151 20.875 17.812 1 90.31 272 THR A N 1
ATOM 2189 C CA . THR A 1 272 ? -2.387 20.219 17.422 1 90.31 272 THR A CA 1
ATOM 2190 C C . THR A 1 272 ? -2.299 18.719 17.688 1 90.31 272 THR A C 1
ATOM 2192 O O . THR A 1 272 ? -3.143 17.938 17.219 1 90.31 272 THR A O 1
ATOM 2195 N N . ASN A 1 273 ? -1.288 18.281 18.297 1 87.25 273 ASN A N 1
ATOM 2196 C CA . ASN A 1 273 ? -1.07 16.906 18.719 1 87.25 273 ASN A CA 1
ATOM 2197 C C . ASN A 1 273 ? -0.729 16 17.547 1 87.25 273 ASN A C 1
ATOM 2199 O O . ASN A 1 273 ? -1.035 14.805 17.562 1 87.25 273 ASN A O 1
ATOM 2203 N N . HIS A 1 274 ? -0.202 16.625 16.609 1 91.38 274 HIS A N 1
ATOM 2204 C CA . HIS A 1 274 ? 0.307 15.844 15.484 1 91.38 274 HIS A CA 1
ATOM 2205 C C . HIS A 1 274 ? 1.808 15.602 15.617 1 91.38 274 HIS A C 1
ATOM 2207 O O . HIS A 1 274 ? 2.547 16.484 16.047 1 91.38 274 HIS A O 1
ATOM 2213 N N . ASN A 1 275 ? 2.127 14.445 15.242 1 92 275 ASN A N 1
ATOM 2214 C CA . ASN A 1 275 ? 3.547 14.109 15.234 1 92 275 ASN A CA 1
ATOM 2215 C C . ASN A 1 275 ? 4.199 14.461 13.898 1 92 275 ASN A C 1
ATOM 2217 O O . ASN A 1 275 ? 3.555 14.391 12.852 1 92 275 ASN A O 1
ATOM 2221 N N . PHE A 1 276 ? 5.375 14.953 13.992 1 94.12 276 PHE A N 1
ATOM 2222 C CA . PHE A 1 276 ? 6.156 15.148 12.773 1 94.12 276 PHE A CA 1
ATOM 2223 C C . PHE A 1 276 ? 7.574 14.617 12.953 1 94.12 276 PHE A C 1
ATOM 2225 O O . PHE A 1 276 ? 8.094 14.594 14.07 1 94.12 276 PHE A O 1
ATOM 2232 N N . THR A 1 277 ? 8.141 14.195 11.906 1 95.06 277 THR A N 1
ATOM 2233 C CA . THR A 1 277 ? 9.516 13.719 11.93 1 95.06 277 THR A CA 1
ATOM 2234 C C . THR A 1 277 ? 10.492 14.883 11.859 1 95.06 277 THR A C 1
ATOM 2236 O O . THR A 1 277 ? 10.516 15.633 10.875 1 95.06 277 THR A O 1
ATOM 2239 N N . ILE A 1 278 ? 11.273 14.984 12.898 1 95.19 278 ILE A N 1
ATOM 2240 C CA . ILE A 1 278 ? 12.305 16.016 12.922 1 95.19 278 ILE A CA 1
ATOM 2241 C C . ILE A 1 278 ? 13.461 15.609 12.016 1 95.19 278 ILE A C 1
ATOM 2243 O O . ILE A 1 278 ? 13.867 16.375 11.133 1 95.19 278 ILE A O 1
ATOM 2247 N N . ALA A 1 279 ? 13.922 14.461 12.273 1 95.44 279 ALA A N 1
ATOM 2248 C CA . ALA A 1 279 ? 15.078 13.906 11.57 1 95.44 279 ALA A CA 1
ATOM 2249 C C . ALA A 1 279 ? 15.109 12.383 11.695 1 95.44 279 ALA A C 1
ATOM 2251 O O . ALA A 1 279 ? 14.367 11.805 12.492 1 95.44 279 ALA A O 1
ATOM 2252 N N . TYR A 1 280 ? 15.867 11.773 10.812 1 95.38 280 TYR A N 1
ATOM 2253 C CA . TYR A 1 280 ? 16.156 10.352 10.969 1 95.38 280 TYR A CA 1
ATOM 2254 C C . TYR A 1 280 ? 17.625 10.062 10.711 1 95.38 280 TYR A C 1
ATOM 2256 O O . TYR A 1 280 ? 18.297 10.836 10.031 1 95.38 280 TYR A O 1
ATOM 2264 N N . ALA A 1 281 ? 18.047 9.016 11.336 1 94.56 281 ALA A N 1
ATOM 2265 C CA . ALA A 1 281 ? 19.453 8.617 11.211 1 94.56 281 ALA A CA 1
ATOM 2266 C C . ALA A 1 281 ? 19.578 7.125 10.938 1 94.56 281 ALA A C 1
ATOM 2268 O O . ALA A 1 281 ? 18.781 6.328 11.438 1 94.56 281 ALA A O 1
ATOM 2269 N N . ILE A 1 282 ? 20.453 6.805 10.078 1 93.88 282 ILE A N 1
ATOM 2270 C CA . ILE A 1 282 ? 20.859 5.422 9.852 1 93.88 282 ILE A CA 1
ATOM 2271 C C . ILE A 1 282 ? 22.297 5.227 10.305 1 93.88 282 ILE A C 1
ATOM 2273 O O . ILE A 1 282 ? 23.219 5.895 9.812 1 93.88 282 ILE A O 1
ATOM 2277 N N . MET A 1 283 ? 22.453 4.324 11.211 1 91 283 MET A N 1
ATOM 2278 C CA . MET A 1 283 ? 23.766 4.207 11.828 1 91 283 MET A CA 1
ATOM 2279 C C . MET A 1 283 ? 24.266 2.764 11.789 1 91 283 MET A C 1
ATOM 2281 O O . MET A 1 283 ? 23.453 1.829 11.805 1 91 283 MET A O 1
ATOM 2285 N N . GLU A 1 284 ? 25.531 2.584 11.734 1 86.56 284 GLU A N 1
ATOM 2286 C CA . GLU A 1 284 ? 26.156 1.265 11.68 1 86.56 284 GLU A CA 1
ATOM 2287 C C . GLU A 1 284 ? 25.906 0.484 12.969 1 86.56 284 GLU A C 1
ATOM 2289 O O . GLU A 1 284 ? 25.719 -0.736 12.938 1 86.56 284 GLU A O 1
ATOM 2294 N N . GLY A 1 285 ? 25.906 1.267 14.031 1 79.69 285 GLY A N 1
ATOM 2295 C CA . GLY A 1 285 ? 25.688 0.62 15.312 1 79.69 285 GLY A CA 1
ATOM 2296 C C . GLY A 1 285 ? 24.922 1.482 16.297 1 79.69 285 GLY A C 1
ATOM 2297 O O . GLY A 1 285 ? 24.438 2.559 15.93 1 79.69 285 GLY A O 1
ATOM 2298 N N . GLU A 1 286 ? 24.703 0.901 17.469 1 78.19 286 GLU A N 1
ATOM 2299 C CA . GLU A 1 286 ? 23.969 1.604 18.516 1 78.19 286 GLU A CA 1
ATOM 2300 C C . GLU A 1 286 ? 24.828 1.776 19.766 1 78.19 286 GLU A C 1
ATOM 2302 O O . GLU A 1 286 ? 24.328 1.616 20.891 1 78.19 286 GLU A O 1
ATOM 2307 N N . ASN A 1 287 ? 26.078 2.051 19.391 1 74.88 287 ASN A N 1
ATOM 2308 C CA . ASN A 1 287 ? 26.953 2.295 20.531 1 74.88 287 ASN A CA 1
ATOM 2309 C C . ASN A 1 287 ? 26.844 3.729 21.031 1 74.88 287 ASN A C 1
ATOM 2311 O O . ASN A 1 287 ? 26.156 4.551 20.438 1 74.88 287 ASN A O 1
ATOM 2315 N N . LYS A 1 288 ? 27.469 3.938 22.156 1 72.94 288 LYS A N 1
ATOM 2316 C CA . LYS A 1 288 ? 27.438 5.25 22.781 1 72.94 288 LYS A CA 1
ATOM 2317 C C . LYS A 1 288 ? 27.906 6.34 21.828 1 72.94 288 LYS A C 1
ATOM 2319 O O . LYS A 1 288 ? 27.297 7.406 21.734 1 72.94 288 LYS A O 1
ATOM 2324 N N . GLU A 1 289 ? 28.891 6 21.172 1 76.69 289 GLU A N 1
ATOM 2325 C CA . GLU A 1 289 ? 29.469 6.984 20.25 1 76.69 289 GLU A CA 1
ATOM 2326 C C . GLU A 1 289 ? 28.5 7.324 19.125 1 76.69 289 GLU A C 1
ATOM 2328 O O . GLU A 1 289 ? 28.422 8.469 18.688 1 76.69 289 GLU A O 1
ATOM 2333 N N . ASP A 1 290 ? 27.766 6.324 18.734 1 83.38 290 ASP A N 1
ATOM 2334 C CA . ASP A 1 290 ? 26.781 6.523 17.656 1 83.38 290 ASP A CA 1
ATOM 2335 C C . ASP A 1 290 ? 25.656 7.453 18.109 1 83.38 290 ASP A C 1
ATOM 2337 O O . ASP A 1 290 ? 25.281 8.375 17.375 1 83.38 290 ASP A O 1
ATOM 2341 N N . TYR A 1 291 ? 25.234 7.293 19.312 1 80.75 291 TYR A N 1
ATOM 2342 C CA . TYR A 1 291 ? 24.141 8.094 19.828 1 80.75 291 TYR A CA 1
ATOM 2343 C C . TYR A 1 291 ? 24.594 9.516 20.141 1 80.75 291 TYR A C 1
ATOM 2345 O O . TYR A 1 291 ? 23.844 10.477 19.953 1 80.75 291 TYR A O 1
ATOM 2353 N N . VAL A 1 292 ? 25.781 9.578 20.578 1 77.88 292 VAL A N 1
ATOM 2354 C CA . VAL A 1 292 ? 26.328 10.906 20.844 1 77.88 292 VAL A CA 1
ATOM 2355 C C . VAL A 1 292 ? 26.406 11.703 19.547 1 77.88 292 VAL A C 1
ATOM 2357 O O . VAL A 1 292 ? 26.031 12.875 19.5 1 77.88 292 VAL A O 1
ATOM 2360 N N . TRP A 1 293 ? 26.844 10.977 18.594 1 83.81 293 TRP A N 1
ATOM 2361 C CA . TRP A 1 293 ? 26.922 11.617 17.297 1 83.81 293 TRP A CA 1
ATOM 2362 C C . TRP A 1 293 ? 25.547 12.102 16.828 1 83.81 293 TRP A C 1
ATOM 2364 O O . TRP A 1 293 ? 25.406 13.258 16.406 1 83.81 293 TRP A O 1
ATOM 2374 N N . MET A 1 294 ? 24.594 11.352 16.969 1 87.94 294 MET A N 1
ATOM 2375 C CA . MET A 1 294 ? 23.234 11.664 16.516 1 87.94 294 MET A CA 1
ATOM 2376 C C . MET A 1 294 ? 22.641 12.82 17.312 1 87.94 294 MET A C 1
ATOM 2378 O O . MET A 1 294 ? 22.062 13.742 16.75 1 87.94 294 MET A O 1
ATOM 2382 N N . LEU A 1 295 ? 22.812 12.797 18.594 1 83.62 295 LEU A N 1
ATOM 2383 C CA . LEU A 1 295 ? 22.234 13.812 19.469 1 83.62 295 LEU A CA 1
ATOM 2384 C C . LEU A 1 295 ? 22.922 15.164 19.266 1 83.62 295 LEU A C 1
ATOM 2386 O O . LEU A 1 295 ? 22.281 16.219 19.375 1 83.62 295 LEU A O 1
ATOM 2390 N N . GLU A 1 296 ? 24.156 15.078 18.938 1 80.5 296 GLU A N 1
ATOM 2391 C CA . GLU A 1 296 ? 24.891 16.312 18.641 1 80.5 296 GLU A CA 1
ATOM 2392 C C . GLU A 1 296 ? 24.344 16.984 17.375 1 80.5 296 GLU A C 1
ATOM 2394 O O . GLU A 1 296 ? 24.234 18.203 17.328 1 80.5 296 GLU A O 1
ATOM 2399 N N . LYS A 1 297 ? 24.078 16.125 16.484 1 86.5 297 LYS A N 1
ATOM 2400 C CA . LYS A 1 297 ? 23.516 16.672 15.25 1 86.5 297 LYS A CA 1
ATOM 2401 C C . LYS A 1 297 ? 22.109 17.234 15.484 1 86.5 297 LYS A C 1
ATOM 2403 O O . LYS A 1 297 ? 21.766 18.281 14.953 1 86.5 297 LYS A O 1
ATOM 2408 N N . LEU A 1 298 ? 21.344 16.547 16.312 1 87.81 298 LEU A N 1
ATOM 2409 C CA . LEU A 1 298 ? 20 17.016 16.641 1 87.81 298 LEU A CA 1
ATOM 2410 C C . LEU A 1 298 ? 20.062 18.344 17.391 1 87.81 298 LEU A C 1
ATOM 2412 O O . LEU A 1 298 ? 19.266 19.25 17.094 1 87.81 298 LEU A O 1
ATOM 2416 N N . ARG A 1 299 ? 21.016 18.469 18.203 1 81.56 299 ARG A N 1
ATOM 2417 C CA . ARG A 1 299 ? 21.188 19.688 18.984 1 81.56 299 ARG A CA 1
ATOM 2418 C C . ARG A 1 299 ? 21.609 20.859 18.094 1 81.56 299 ARG A C 1
ATOM 2420 O O . ARG A 1 299 ? 21.203 22 18.328 1 81.56 299 ARG A O 1
ATOM 2427 N N . SER A 1 300 ? 22.312 20.516 17.141 1 80.88 300 SER A N 1
ATOM 2428 C CA . SER A 1 300 ? 22.844 21.562 16.25 1 80.88 300 SER A CA 1
ATOM 2429 C C . SER A 1 300 ? 21.734 22.219 15.445 1 80.88 300 SER A C 1
ATOM 2431 O O . SER A 1 300 ? 21.922 23.297 14.891 1 80.88 300 SER A O 1
ATOM 2433 N N . LEU A 1 301 ? 20.609 21.609 15.43 1 85.62 301 LEU A N 1
ATOM 2434 C CA . LEU A 1 301 ? 19.484 22.156 14.672 1 85.62 301 LEU A CA 1
ATOM 2435 C C . LEU A 1 301 ? 18.812 23.297 15.43 1 85.62 301 LEU A C 1
ATOM 2437 O O . LEU A 1 301 ? 18.062 24.078 14.852 1 85.62 301 LEU A O 1
ATOM 2441 N N . LEU A 1 302 ? 19.078 23.359 16.703 1 84.62 302 LEU A N 1
ATOM 2442 C CA . LEU A 1 302 ? 18.516 24.406 17.547 1 84.62 302 LEU A CA 1
ATOM 2443 C C . LEU A 1 302 ? 19.547 25.484 17.844 1 84.62 302 LEU A C 1
ATOM 2445 O O . LEU A 1 302 ? 20.75 25.219 17.828 1 84.62 302 LEU A O 1
ATOM 2449 N N . PRO A 1 303 ? 18.984 26.703 18.078 1 77.31 303 PRO A N 1
ATOM 2450 C CA . PRO A 1 303 ? 19.922 27.734 18.5 1 77.31 303 PRO A CA 1
ATOM 2451 C C . PRO A 1 303 ? 20.609 27.422 19.812 1 77.31 303 PRO A C 1
ATOM 2453 O O . PRO A 1 303 ? 20.125 26.578 20.578 1 77.31 303 PRO A O 1
ATOM 2456 N N . ASP A 1 304 ? 21.688 28.172 20.031 1 72.19 304 ASP A N 1
ATOM 2457 C CA . ASP A 1 304 ? 22.469 27.922 21.234 1 72.19 304 ASP A CA 1
ATOM 2458 C C . ASP A 1 304 ? 21.672 28.25 22.5 1 72.19 304 ASP A C 1
ATOM 2460 O O . ASP A 1 304 ? 20.969 29.25 22.547 1 72.19 304 ASP A O 1
ATOM 2464 N N . GLY A 1 305 ? 21.672 27.375 23.375 1 67.19 305 GLY A N 1
ATOM 2465 C CA . GLY A 1 305 ? 21.031 27.594 24.656 1 67.19 305 GLY A CA 1
ATOM 2466 C C . GLY A 1 305 ? 19.594 27.094 24.703 1 67.19 305 GLY A C 1
ATOM 2467 O O . GLY A 1 305 ? 18.969 27.062 25.766 1 67.19 305 GLY A O 1
ATOM 2468 N N . VAL A 1 306 ? 19.125 26.734 23.562 1 77.62 306 VAL A N 1
ATOM 2469 C CA . VAL A 1 306 ? 17.75 26.25 23.516 1 77.62 306 VAL A CA 1
ATOM 2470 C C . VAL A 1 306 ? 17.734 24.719 23.547 1 77.62 306 VAL A C 1
ATOM 2472 O O . VAL A 1 306 ? 18.469 24.078 22.781 1 77.62 306 VAL A O 1
ATOM 2475 N N . PHE A 1 307 ? 16.938 24.203 24.516 1 76 307 PHE A N 1
ATOM 2476 C CA . PHE A 1 307 ? 16.828 22.75 24.641 1 76 307 PHE A CA 1
ATOM 2477 C C . PHE A 1 307 ? 15.367 22.328 24.703 1 76 307 PHE A C 1
ATOM 2479 O O . PHE A 1 307 ? 14.516 23.078 25.172 1 76 307 PHE A O 1
ATOM 2486 N N . PRO A 1 308 ? 15.219 21.109 24.219 1 82.19 308 PRO A N 1
ATOM 2487 C CA . PRO A 1 308 ? 13.867 20.578 24.422 1 82.19 308 PRO A CA 1
ATOM 2488 C C . PRO A 1 308 ? 13.516 20.375 25.891 1 82.19 308 PRO A C 1
ATOM 2490 O O . PRO A 1 308 ? 14.406 20.094 26.703 1 82.19 308 PRO A O 1
ATOM 2493 N N . THR A 1 309 ? 12.258 20.516 26.188 1 75.38 309 THR A N 1
ATOM 2494 C CA . THR A 1 309 ? 11.812 20.375 27.562 1 75.38 309 THR A CA 1
ATOM 2495 C C . THR A 1 309 ? 11.789 18.906 27.969 1 75.38 309 THR A C 1
ATOM 2497 O O . THR A 1 309 ? 12.109 18.562 29.109 1 75.38 309 THR A O 1
ATOM 2500 N N . ILE A 1 310 ? 11.383 18.141 27.016 1 77.81 310 ILE A N 1
ATOM 2501 C CA . ILE A 1 310 ? 11.266 16.719 27.328 1 77.81 310 ILE A CA 1
ATOM 2502 C C . ILE A 1 310 ? 11.789 15.891 26.156 1 77.81 310 ILE A C 1
ATOM 2504 O O . ILE A 1 310 ? 11.562 16.234 25 1 77.81 310 ILE A O 1
ATOM 2508 N N . ILE A 1 311 ? 12.5 14.836 26.516 1 78.44 311 ILE A N 1
ATOM 2509 C CA . ILE A 1 311 ? 12.922 13.812 25.562 1 78.44 311 ILE A CA 1
ATOM 2510 C C . ILE A 1 311 ? 12.398 12.445 26 1 78.44 311 ILE A C 1
ATOM 2512 O O . ILE A 1 311 ? 12.609 12.031 27.141 1 78.44 311 ILE A O 1
ATOM 2516 N N . VAL A 1 312 ? 11.672 11.836 25.156 1 77.81 312 VAL A N 1
ATOM 2517 C CA . VAL A 1 312 ? 11.094 10.531 25.453 1 77.81 312 VAL A CA 1
ATOM 2518 C C . VAL A 1 312 ? 11.789 9.453 24.641 1 77.81 312 VAL A C 1
ATOM 2520 O O . VAL A 1 312 ? 11.938 9.586 23.422 1 77.81 312 VAL A O 1
ATOM 2523 N N . THR A 1 313 ? 12.344 8.398 25.234 1 77.31 313 THR A N 1
ATOM 2524 C CA . THR A 1 313 ? 13.008 7.309 24.531 1 77.31 313 THR A CA 1
ATOM 2525 C C . THR A 1 313 ? 12.812 5.992 25.281 1 77.31 313 THR A C 1
ATOM 2527 O O . THR A 1 313 ? 12.305 5.977 26.406 1 77.31 313 THR A O 1
ATOM 2530 N N . ASP A 1 314 ? 13.07 4.949 24.469 1 68.94 314 ASP A N 1
ATOM 2531 C CA . ASP A 1 314 ? 13.008 3.637 25.109 1 68.94 314 ASP A CA 1
ATOM 2532 C C . ASP A 1 314 ? 14.219 3.4 26 1 68.94 314 ASP A C 1
ATOM 2534 O O . ASP A 1 314 ? 15.258 4.043 25.828 1 68.94 314 ASP A O 1
ATOM 2538 N N . ARG A 1 315 ? 14.109 2.648 26.906 1 56.31 315 ARG A N 1
ATOM 2539 C CA . ARG A 1 315 ? 15.102 2.369 27.938 1 56.31 315 ARG A CA 1
ATOM 2540 C C . ARG A 1 315 ? 16.438 1.996 27.312 1 56.31 315 ARG A C 1
ATOM 2542 O O . ARG A 1 315 ? 17.5 2.387 27.812 1 56.31 315 ARG A O 1
ATOM 2549 N N . GLU A 1 316 ? 16.391 1.257 26.281 1 56.06 316 GLU A N 1
ATOM 2550 C CA . GLU A 1 316 ? 17.625 0.78 25.672 1 56.06 316 GLU A CA 1
ATOM 2551 C C . GLU A 1 316 ? 18.438 1.937 25.109 1 56.06 316 GLU A C 1
ATOM 2553 O O . GLU A 1 316 ? 19.672 1.932 25.188 1 56.06 316 GLU A O 1
ATOM 2558 N N . LEU A 1 317 ? 17.719 2.789 24.625 1 57.28 317 LEU A N 1
ATOM 2559 C CA . LEU A 1 317 ? 18.391 3.938 24.031 1 57.28 317 LEU A CA 1
ATOM 2560 C C . LEU A 1 317 ? 18.922 4.871 25.109 1 57.28 317 LEU A C 1
ATOM 2562 O O . LEU A 1 317 ? 19.938 5.559 24.891 1 57.28 317 LEU A O 1
ATOM 2566 N N . LEU A 1 318 ? 18.203 4.75 26.141 1 55.97 318 LEU A N 1
ATOM 2567 C CA . LEU A 1 318 ? 18.562 5.645 27.25 1 55.97 318 LEU A CA 1
ATOM 2568 C C . LEU A 1 318 ? 19.969 5.375 27.734 1 55.97 318 LEU A C 1
ATOM 2570 O O . LEU A 1 318 ? 20.719 6.312 28.031 1 55.97 318 LEU A O 1
ATOM 2574 N N . THR A 1 319 ? 20.203 4.055 27.703 1 50.81 319 THR A N 1
ATOM 2575 C CA . THR A 1 319 ? 21.531 3.77 28.234 1 50.81 319 THR A CA 1
ATOM 2576 C C . THR A 1 319 ? 22.609 4.398 27.359 1 50.81 319 THR A C 1
ATOM 2578 O O . THR A 1 319 ? 23.562 4.996 27.875 1 50.81 319 THR A O 1
ATOM 2581 N N . GLY A 1 320 ? 22.422 4.176 26.109 1 50.72 320 GLY A N 1
ATOM 2582 C CA . GLY A 1 320 ? 23.391 4.785 25.219 1 50.72 320 GLY A CA 1
ATOM 2583 C C . GLY A 1 320 ? 23.312 6.301 25.188 1 50.72 320 GLY A C 1
ATOM 2584 O O . GLY A 1 320 ? 24.344 6.98 25.188 1 50.72 320 GLY A O 1
ATOM 2585 N N . ALA A 1 321 ? 22.078 6.734 25.281 1 54.84 321 ALA A N 1
ATOM 2586 C CA . ALA A 1 321 ? 21.859 8.18 25.25 1 54.84 321 ALA A CA 1
ATOM 2587 C C . ALA A 1 321 ? 22.344 8.828 26.547 1 54.84 321 ALA A C 1
ATOM 2589 O O . ALA A 1 321 ? 22.938 9.906 26.516 1 54.84 321 ALA A O 1
ATOM 2590 N N . LEU A 1 322 ? 22.047 8.078 27.641 1 56.25 322 LEU A N 1
ATOM 2591 C CA . LEU A 1 322 ? 22.5 8.594 28.922 1 56.25 322 LEU A CA 1
ATOM 2592 C C . LEU A 1 322 ? 24.031 8.672 28.984 1 56.25 322 LEU A C 1
ATOM 2594 O O . LEU A 1 322 ? 24.594 9.625 29.516 1 56.25 322 LEU A O 1
ATOM 2598 N N . ALA A 1 323 ? 24.547 7.621 28.438 1 54.47 323 ALA A N 1
ATOM 2599 C CA . ALA A 1 323 ? 26.016 7.629 28.406 1 54.47 323 ALA A CA 1
ATOM 2600 C C . ALA A 1 323 ? 26.547 8.797 27.578 1 54.47 323 ALA A C 1
ATOM 2602 O O . ALA A 1 323 ? 27.516 9.445 27.969 1 54.47 323 ALA A O 1
ATOM 2603 N N . ALA A 1 324 ? 25.828 8.992 26.562 1 54.03 324 ALA A N 1
ATOM 2604 C CA . ALA A 1 324 ? 26.219 10.102 25.688 1 54.03 324 ALA A CA 1
ATOM 2605 C C . ALA A 1 324 ? 25.953 11.445 26.359 1 54.03 324 ALA A C 1
ATOM 2607 O O . ALA A 1 324 ? 26.781 12.359 26.281 1 54.03 324 ALA A O 1
ATOM 2608 N N . MET A 1 325 ? 24.828 11.477 26.984 1 55.31 325 MET A N 1
ATOM 2609 C CA . MET A 1 325 ? 24.469 12.695 27.688 1 55.31 325 MET A CA 1
ATOM 2610 C C . MET A 1 325 ? 25.438 12.961 28.844 1 55.31 325 MET A C 1
ATOM 2612 O O . MET A 1 325 ? 25.75 14.117 29.125 1 55.31 325 MET A O 1
ATOM 2616 N N . ASN A 1 326 ? 25.812 11.828 29.422 1 56.47 326 ASN A N 1
ATOM 2617 C CA . ASN A 1 326 ? 26.766 11.945 30.516 1 56.47 326 ASN A CA 1
ATOM 2618 C C . ASN A 1 326 ? 28.078 12.594 30.062 1 56.47 326 ASN A C 1
ATOM 2620 O O . ASN A 1 326 ? 28.703 13.328 30.828 1 56.47 326 ASN A O 1
ATOM 2624 N N . LYS A 1 327 ? 28.359 12.234 28.938 1 54.97 327 LYS A N 1
ATOM 2625 C CA . LYS A 1 327 ? 29.609 12.812 28.453 1 54.97 327 LYS A CA 1
ATOM 2626 C C . LYS A 1 327 ? 29.469 14.312 28.219 1 54.97 327 LYS A C 1
ATOM 2628 O O . LYS A 1 327 ? 30.406 15.078 28.5 1 54.97 327 LYS A O 1
ATOM 2633 N N . LYS A 1 328 ? 28.281 14.672 27.75 1 52.25 328 LYS A N 1
ATOM 2634 C CA . LYS A 1 328 ? 28.125 16.078 27.422 1 52.25 328 LYS A CA 1
ATOM 2635 C C . LYS A 1 328 ? 27.438 16.844 28.547 1 52.25 328 LYS A C 1
ATOM 2637 O O . LYS A 1 328 ? 27.703 18.016 28.766 1 52.25 328 LYS A O 1
ATOM 2642 N N . TRP A 1 329 ? 26.516 16.062 29.312 1 45.41 329 TRP A N 1
ATOM 2643 C CA . TRP A 1 329 ? 25.812 16.656 30.438 1 45.41 329 TRP A CA 1
ATOM 2644 C C . TRP A 1 329 ? 25.922 15.797 31.672 1 45.41 329 TRP A C 1
ATOM 2646 O O . TRP A 1 329 ? 24.922 15.305 32.188 1 45.41 329 TRP A O 1
ATOM 2656 N N . PRO A 1 330 ? 27.094 15.656 32.125 1 52.56 330 PRO A N 1
ATOM 2657 C CA . PRO A 1 330 ? 27.312 14.719 33.219 1 52.56 330 PRO A CA 1
ATOM 2658 C C . PRO A 1 330 ? 26.469 15.047 34.469 1 52.56 330 PRO A C 1
ATOM 2660 O O . PRO A 1 330 ? 25.984 14.141 35.125 1 52.56 330 PRO A O 1
ATOM 2663 N N . SER A 1 331 ? 26.391 16.281 34.688 1 50.59 331 SER A N 1
ATOM 2664 C CA . SER A 1 331 ? 25.688 16.672 35.875 1 50.59 331 SER A CA 1
ATOM 2665 C C . SER A 1 331 ? 24.219 16.25 35.812 1 50.59 331 SER A C 1
ATOM 2667 O O . SER A 1 331 ? 23.641 15.836 36.844 1 50.59 331 SER A O 1
ATOM 2669 N N . MET A 1 332 ? 23.734 16.297 34.75 1 48.38 332 MET A N 1
ATOM 2670 C CA . MET A 1 332 ? 22.328 15.93 34.562 1 48.38 332 MET A CA 1
ATOM 2671 C C . MET A 1 332 ? 22.141 14.414 34.656 1 48.38 332 MET A C 1
ATOM 2673 O O . MET A 1 332 ? 21.203 13.938 35.312 1 48.38 332 MET A O 1
ATOM 2677 N N . VAL A 1 333 ? 23.125 13.695 34.219 1 53.31 333 VAL A N 1
ATOM 2678 C CA . VAL A 1 333 ? 23.047 12.242 34.25 1 53.31 333 VAL A CA 1
ATOM 2679 C C . VAL A 1 333 ? 23.297 11.734 35.656 1 53.31 333 VAL A C 1
ATOM 2681 O O . VAL A 1 333 ? 22.625 10.828 36.156 1 53.31 333 VAL A O 1
ATOM 2684 N N . ASP A 1 334 ? 24.328 12.297 36.312 1 51.28 334 ASP A N 1
ATOM 2685 C CA . ASP A 1 334 ? 24.578 11.945 37.719 1 51.28 334 ASP A CA 1
ATOM 2686 C C . ASP A 1 334 ? 23.359 12.242 38.594 1 51.28 334 ASP A C 1
ATOM 2688 O O . ASP A 1 334 ? 23 11.445 39.469 1 51.28 334 ASP A O 1
ATOM 2692 N N . TYR A 1 335 ? 22.656 13.266 38.375 1 44.94 335 TYR A N 1
ATOM 2693 C CA . TYR A 1 335 ? 21.438 13.617 39.094 1 44.94 335 TYR A CA 1
ATOM 2694 C C . TYR A 1 335 ? 20.328 12.633 38.781 1 44.94 335 TYR A C 1
ATOM 2696 O O . TYR A 1 335 ? 19.625 12.164 39.688 1 44.94 335 TYR A O 1
ATOM 2704 N N . ILE A 1 336 ? 20.266 12.312 37.562 1 49.62 336 ILE A N 1
ATOM 2705 C CA . ILE A 1 336 ? 19.219 11.367 37.188 1 49.62 336 ILE A CA 1
ATOM 2706 C C . ILE A 1 336 ? 19.531 9.992 37.781 1 49.62 336 ILE A C 1
ATOM 2708 O O . ILE A 1 336 ? 18.641 9.32 38.312 1 49.62 336 ILE A O 1
ATOM 2712 N N . GLN A 1 337 ? 20.75 9.57 37.719 1 51.69 337 GLN A N 1
ATOM 2713 C CA . GLN A 1 337 ? 21.141 8.258 38.219 1 51.69 337 GLN A CA 1
ATOM 2714 C C . GLN A 1 337 ? 21.016 8.18 39.75 1 51.69 337 GLN A C 1
ATOM 2716 O O . GLN A 1 337 ? 20.531 7.184 40.281 1 51.69 337 GLN A O 1
ATOM 2721 N N . ARG A 1 338 ? 21.547 9.117 40.344 1 49.06 338 ARG A N 1
ATOM 2722 C CA . ARG A 1 338 ? 21.594 9.094 41.781 1 49.06 338 ARG A CA 1
ATOM 2723 C C . ARG A 1 338 ? 20.219 9.398 42.375 1 49.06 338 ARG A C 1
ATOM 2725 O O . ARG A 1 338 ? 19.828 8.812 43.406 1 49.06 338 ARG A O 1
ATOM 2732 N N . THR A 1 339 ? 19.547 10.312 41.906 1 43.31 339 THR A N 1
ATOM 2733 C CA . THR A 1 339 ? 18.312 10.773 42.531 1 43.31 339 THR A CA 1
ATOM 2734 C C . THR A 1 339 ? 17.109 10.023 41.938 1 43.31 339 THR A C 1
ATOM 2736 O O . THR A 1 339 ? 16.188 9.664 42.688 1 43.31 339 THR A O 1
ATOM 2739 N N . TRP A 1 340 ? 17.172 9.922 40.656 1 44.19 340 TRP A N 1
ATOM 2740 C CA . TRP A 1 340 ? 15.898 9.508 40.094 1 44.19 340 TRP A CA 1
ATOM 2741 C C . TRP A 1 340 ? 15.906 8.023 39.75 1 44.19 340 TRP A C 1
ATOM 2743 O O . TRP A 1 340 ? 14.875 7.352 39.844 1 44.19 340 TRP A O 1
ATOM 2753 N N . LEU A 1 341 ? 16.969 7.484 39.406 1 47.41 341 LEU A N 1
ATOM 2754 C CA . LEU A 1 341 ? 16.984 6.098 38.938 1 47.41 341 LEU A CA 1
ATOM 2755 C C . LEU A 1 341 ? 16.797 5.137 40.094 1 47.41 341 LEU A C 1
ATOM 2757 O O . LEU A 1 341 ? 16.453 3.971 39.906 1 47.41 341 LEU A O 1
ATOM 2761 N N . ILE A 1 342 ? 17.172 5.496 41.312 1 43.66 342 ILE A N 1
ATOM 2762 C CA . ILE A 1 342 ? 16.922 4.605 42.438 1 43.66 342 ILE A CA 1
ATOM 2763 C C . ILE A 1 342 ? 15.422 4.477 42.656 1 43.66 342 ILE A C 1
ATOM 2765 O O . ILE A 1 342 ? 14.945 3.469 43.188 1 43.66 342 ILE A O 1
ATOM 2769 N N . TYR A 1 343 ? 14.625 5.488 42.75 1 40.06 343 TYR A N 1
ATOM 2770 C CA . TYR A 1 343 ? 13.188 5.484 43 1 40.06 343 TYR A CA 1
ATOM 2771 C C . TYR A 1 343 ? 12.414 5.215 41.719 1 40.06 343 TYR A C 1
ATOM 2773 O O . TYR A 1 343 ? 11.469 5.938 41.375 1 40.06 343 TYR A O 1
ATOM 2781 N N . ARG A 1 344 ? 12.719 4.34 40.875 1 41.06 344 ARG A N 1
ATOM 2782 C CA . ARG A 1 344 ? 12.305 3.938 39.531 1 41.06 344 ARG A CA 1
ATOM 2783 C C . ARG A 1 344 ? 10.781 3.832 39.438 1 41.06 344 ARG A C 1
ATOM 2785 O O . ARG A 1 344 ? 10.188 4.277 38.469 1 41.06 344 ARG A O 1
ATOM 2792 N N . GLU A 1 345 ? 10.188 3.029 40.25 1 40.69 345 GLU A N 1
ATOM 2793 C CA . GLU A 1 345 ? 8.766 2.68 40.25 1 40.69 345 GLU A CA 1
ATOM 2794 C C . GLU A 1 345 ? 7.902 3.9 40.562 1 40.69 345 GLU A C 1
ATOM 2796 O O . GLU A 1 345 ? 6.816 4.051 40 1 40.69 345 GLU A O 1
ATOM 2801 N N . LYS A 1 346 ? 7.902 4.527 41.688 1 38.56 346 LYS A N 1
ATOM 2802 C CA . LYS A 1 346 ? 7.184 5.625 42.344 1 38.56 346 LYS A CA 1
ATOM 2803 C C . LYS A 1 346 ? 7.492 6.957 41.656 1 38.56 346 LYS A C 1
ATOM 2805 O O . LYS A 1 346 ? 6.832 7.961 41.938 1 38.56 346 LYS A O 1
ATOM 2810 N N . PHE A 1 347 ? 8.617 7.199 41.188 1 42.16 347 PHE A N 1
ATOM 2811 C CA . PHE A 1 347 ? 9.25 8.406 40.688 1 42.16 347 PHE A CA 1
ATOM 2812 C C . PHE A 1 347 ? 8.469 8.961 39.5 1 42.16 347 PHE A C 1
ATOM 2814 O O . PHE A 1 347 ? 8.344 10.18 39.344 1 42.16 347 PHE A O 1
ATOM 2821 N N . LEU A 1 348 ? 7.996 8.109 38.594 1 45.88 348 LEU A N 1
ATOM 2822 C CA . LEU A 1 348 ? 7.766 8.586 37.219 1 45.88 348 LEU A CA 1
ATOM 2823 C C . LEU A 1 348 ? 6.637 9.609 37.188 1 45.88 348 LEU A C 1
ATOM 2825 O O . LEU A 1 348 ? 6.777 10.68 36.594 1 45.88 348 LEU A O 1
ATOM 2829 N N . LYS A 1 349 ? 5.566 9.289 37.875 1 51.78 349 LYS A N 1
ATOM 2830 C CA . LYS A 1 349 ? 4.449 10.203 37.625 1 51.78 349 LYS A CA 1
ATOM 2831 C C . LYS A 1 349 ? 4.625 11.5 38.438 1 51.78 349 LYS A C 1
ATOM 2833 O O . LYS A 1 349 ? 4.297 12.578 37.938 1 51.78 349 LYS A O 1
ATOM 2838 N N . LEU A 1 350 ? 5.082 11.398 39.688 1 51.19 350 LEU A N 1
ATOM 2839 C CA . LEU A 1 350 ? 5.215 12.586 40.5 1 51.19 350 LEU A CA 1
ATOM 2840 C C . LEU A 1 350 ? 6.219 13.57 39.906 1 51.19 350 LEU A C 1
ATOM 2842 O O . LEU A 1 350 ? 5.965 14.773 39.875 1 51.19 350 LEU A O 1
ATOM 2846 N N . TYR A 1 351 ? 7.387 13.086 39.531 1 53.53 351 TYR A N 1
ATOM 2847 C CA . TYR A 1 351 ? 8.391 13.977 38.969 1 53.53 351 TYR A CA 1
ATOM 2848 C C . TYR A 1 351 ? 7.996 14.391 37.531 1 53.53 351 TYR A C 1
ATOM 2850 O O . TYR A 1 351 ? 8.195 15.547 37.156 1 53.53 351 TYR A O 1
ATOM 2858 N N . THR A 1 352 ? 7.379 13.484 36.969 1 62.81 352 THR A N 1
ATOM 2859 C CA . THR A 1 352 ? 6.996 13.805 35.594 1 62.81 352 THR A CA 1
ATOM 2860 C C . THR A 1 352 ? 5.926 14.891 35.562 1 62.81 352 THR A C 1
ATOM 2862 O O . THR A 1 352 ? 5.879 15.703 34.625 1 62.81 352 THR A O 1
ATOM 2865 N N . ASN A 1 353 ? 5.301 14.938 36.719 1 65.25 353 ASN A N 1
ATOM 2866 C CA . ASN A 1 353 ? 4.195 15.891 36.719 1 65.25 353 ASN A CA 1
ATOM 2867 C C . ASN A 1 353 ? 4.656 17.281 37.125 1 65.25 353 ASN A C 1
ATOM 2869 O O . ASN A 1 353 ? 3.891 18.25 37.062 1 65.25 353 ASN A O 1
ATOM 2873 N N . THR A 1 354 ? 5.938 17.328 37.531 1 66.62 354 THR A N 1
ATOM 2874 C CA . THR A 1 354 ? 6.48 18.641 37.875 1 66.62 354 THR A CA 1
ATOM 2875 C C . THR A 1 354 ? 7 19.344 36.625 1 66.62 354 THR A C 1
ATOM 2877 O O . THR A 1 354 ? 7.238 20.547 36.656 1 66.62 354 THR A O 1
ATOM 2880 N N . ILE A 1 355 ? 7.074 18.422 35.656 1 70.12 355 ILE A N 1
ATOM 2881 C CA . ILE A 1 355 ? 7.605 18.969 34.406 1 70.12 355 ILE A CA 1
ATOM 2882 C C . ILE A 1 355 ? 6.492 19.062 33.375 1 70.12 355 ILE A C 1
ATOM 2884 O O . ILE A 1 355 ? 5.547 18.281 33.406 1 70.12 355 ILE A O 1
ATOM 2888 N N . THR A 1 356 ? 6.645 20.016 32.625 1 76.69 356 THR A N 1
ATOM 2889 C CA . THR A 1 356 ? 5.656 20.203 31.578 1 76.69 356 THR A CA 1
ATOM 2890 C C . THR A 1 356 ? 5.922 19.234 30.422 1 76.69 356 THR A C 1
ATOM 2892 O O . THR A 1 356 ? 6.844 19.438 29.625 1 76.69 356 THR A O 1
ATOM 2895 N N . HIS A 1 357 ? 5.184 18.203 30.438 1 75.81 357 HIS A N 1
ATOM 2896 C CA . HIS A 1 357 ? 5.441 17.203 29.406 1 75.81 357 HIS A CA 1
ATOM 2897 C C . HIS A 1 357 ? 4.324 17.188 28.359 1 75.81 357 HIS A C 1
ATOM 2899 O O . HIS A 1 357 ? 4.332 16.359 27.453 1 75.81 357 HIS A O 1
ATOM 2905 N N . TYR A 1 358 ? 3.355 18.047 28.438 1 78.69 358 TYR A N 1
ATOM 2906 C CA . TYR A 1 358 ? 2.299 18.281 27.469 1 78.69 358 TYR A CA 1
ATOM 2907 C C . TYR A 1 358 ? 1.564 16.984 27.141 1 78.69 358 TYR A C 1
ATOM 2909 O O . TYR A 1 358 ? 1.221 16.719 25.984 1 78.69 358 TYR A O 1
ATOM 2917 N N . GLY A 1 359 ? 1.455 16.078 28.094 1 74.19 359 GLY A N 1
ATOM 2918 C CA . GLY A 1 359 ? 0.688 14.852 27.953 1 74.19 359 GLY A CA 1
ATOM 2919 C C . GLY A 1 359 ? 1.518 13.68 27.438 1 74.19 359 GLY A C 1
ATOM 2920 O O . GLY A 1 359 ? 0.987 12.602 27.188 1 74.19 359 GLY A O 1
ATOM 2921 N N . ASN A 1 360 ? 2.832 13.859 27.203 1 74.88 360 ASN A N 1
ATOM 2922 C CA . ASN A 1 360 ? 3.709 12.805 26.703 1 74.88 360 ASN A CA 1
ATOM 2923 C C . ASN A 1 360 ? 4.383 12.039 27.828 1 74.88 360 ASN A C 1
ATOM 2925 O O . ASN A 1 360 ? 5.32 12.539 28.453 1 74.88 360 ASN A O 1
ATOM 2929 N N . THR A 1 361 ? 3.846 10.836 28.047 1 70.38 361 THR A N 1
ATOM 2930 C CA . THR A 1 361 ? 4.371 10.07 29.172 1 70.38 361 THR A CA 1
ATOM 2931 C C . THR A 1 361 ? 4.883 8.711 28.719 1 70.38 361 THR A C 1
ATOM 2933 O O . THR A 1 361 ? 5.488 7.969 29.5 1 70.38 361 THR A O 1
ATOM 2936 N N . SER A 1 362 ? 4.578 8.398 27.516 1 70.19 362 SER A N 1
ATOM 2937 C CA . SER A 1 362 ? 5 7.098 27 1 70.19 362 SER A CA 1
ATOM 2938 C C . SER A 1 362 ? 5.559 7.219 25.578 1 70.19 362 SER A C 1
ATOM 2940 O O . SER A 1 362 ? 5.566 8.305 25 1 70.19 362 SER A O 1
ATOM 2942 N N . THR A 1 363 ? 6.09 6.098 25.156 1 71.62 363 THR A N 1
ATOM 2943 C CA . THR A 1 363 ? 6.68 6.09 23.812 1 71.62 363 THR A CA 1
ATOM 2944 C C . THR A 1 363 ? 5.625 5.762 22.766 1 71.62 363 THR A C 1
ATOM 2946 O O . THR A 1 363 ? 5.961 5.418 21.625 1 71.62 363 THR A O 1
ATOM 2949 N N . SER A 1 364 ? 4.398 5.898 23.141 1 75.56 364 SER A N 1
ATOM 2950 C CA . SER A 1 364 ? 3.316 5.508 22.234 1 75.56 364 SER A CA 1
ATOM 2951 C C . SER A 1 364 ? 3.322 6.352 20.969 1 75.56 364 SER A C 1
ATOM 2953 O O . SER A 1 364 ? 3.049 5.844 19.875 1 75.56 364 SER A O 1
ATOM 2955 N N . ARG A 1 365 ? 3.729 7.578 21.094 1 80.94 365 ARG A N 1
ATOM 2956 C CA . ARG A 1 365 ? 3.75 8.461 19.938 1 80.94 365 ARG A CA 1
ATOM 2957 C C . ARG A 1 365 ? 4.816 8.023 18.938 1 80.94 365 ARG A C 1
ATOM 2959 O O . ARG A 1 365 ? 4.578 8.016 17.719 1 80.94 365 ARG A O 1
ATOM 2966 N N . VAL A 1 366 ? 5.859 7.652 19.469 1 80.56 366 VAL A N 1
ATOM 2967 C CA . VAL A 1 366 ? 6.961 7.25 18.609 1 80.56 366 VAL A CA 1
ATOM 2968 C C . VAL A 1 366 ? 6.625 5.93 17.922 1 80.56 366 VAL A C 1
ATOM 2970 O O . VAL A 1 366 ? 6.914 5.75 16.734 1 80.56 366 VAL A O 1
ATOM 2973 N N . GLU A 1 367 ? 5.973 5.082 18.656 1 78.56 367 GLU A N 1
ATOM 2974 C CA . GLU A 1 367 ? 5.578 3.795 18.094 1 78.56 367 GLU A CA 1
ATOM 2975 C C . GLU A 1 367 ? 4.566 3.975 16.969 1 78.56 367 GLU A C 1
ATOM 2977 O O . GLU A 1 367 ? 4.609 3.256 15.961 1 78.56 367 GLU A O 1
ATOM 2982 N N . SER A 1 368 ? 3.768 4.949 17.141 1 81.5 368 SER A N 1
ATOM 2983 C CA . SER A 1 368 ? 2.779 5.227 16.109 1 81.5 368 SER A CA 1
ATOM 2984 C C . SER A 1 368 ? 3.441 5.746 14.836 1 81.5 368 SER A C 1
ATOM 2986 O O . SER A 1 368 ? 3.061 5.363 13.727 1 81.5 368 SER A O 1
ATOM 2988 N N . THR A 1 369 ? 4.379 6.566 15.047 1 85.5 369 THR A N 1
ATOM 2989 C CA . THR A 1 369 ? 5.074 7.113 13.883 1 85.5 369 THR A CA 1
ATOM 2990 C C . THR A 1 369 ? 5.895 6.031 13.188 1 85.5 369 THR A C 1
ATOM 2992 O O . THR A 1 369 ? 6.004 6.023 11.961 1 85.5 369 THR A O 1
ATOM 2995 N N . HIS A 1 370 ? 6.355 5.156 13.977 1 83.44 370 HIS A N 1
ATOM 2996 C CA . HIS A 1 370 ? 7.109 4.043 13.414 1 83.44 370 HIS A CA 1
ATOM 2997 C C . HIS A 1 370 ? 6.215 3.143 12.57 1 83.44 370 HIS A C 1
ATOM 2999 O O . HIS A 1 370 ? 6.645 2.631 11.539 1 83.44 370 HIS A O 1
ATOM 3005 N N . ALA A 1 371 ? 5.117 2.932 13.086 1 82.56 371 ALA A N 1
ATOM 3006 C CA . ALA A 1 371 ? 4.172 2.1 12.352 1 82.56 371 ALA A CA 1
ATOM 3007 C C . ALA A 1 371 ? 3.865 2.703 10.984 1 82.56 371 ALA A C 1
ATOM 3009 O O . ALA A 1 371 ? 3.809 1.987 9.977 1 82.56 371 ALA A O 1
ATOM 3010 N N . VAL A 1 372 ? 3.736 4 10.961 1 85.69 372 VAL A N 1
ATOM 3011 C CA . VAL A 1 372 ? 3.465 4.691 9.703 1 85.69 372 VAL A CA 1
ATOM 3012 C C . VAL A 1 372 ? 4.672 4.578 8.781 1 85.69 372 VAL A C 1
ATOM 3014 O O . VAL A 1 372 ? 4.523 4.34 7.578 1 85.69 372 VAL A O 1
ATOM 3017 N N . LEU A 1 373 ? 5.777 4.719 9.398 1 87.56 373 LEU A N 1
ATOM 3018 C CA . LEU A 1 373 ? 7.008 4.605 8.617 1 87.56 373 LEU A CA 1
ATOM 3019 C C . LEU A 1 373 ? 7.137 3.215 8.008 1 87.56 373 LEU A C 1
ATOM 3021 O O . LEU A 1 373 ? 7.438 3.082 6.816 1 87.56 373 LEU A O 1
ATOM 3025 N N . LYS A 1 374 ? 6.879 2.248 8.758 1 82.44 374 LYS A N 1
ATOM 3026 C CA . LYS A 1 374 ? 7.008 0.875 8.281 1 82.44 374 LYS A CA 1
ATOM 3027 C C . LYS A 1 374 ? 6.023 0.59 7.152 1 82.44 374 LYS A C 1
ATOM 3029 O O . LYS A 1 374 ? 6.332 -0.168 6.23 1 82.44 374 LYS A O 1
ATOM 3034 N N . GLU A 1 375 ? 4.949 1.206 7.262 1 82 375 GLU A N 1
ATOM 3035 C CA . GLU A 1 375 ? 3.965 1.052 6.191 1 82 375 GLU A CA 1
ATOM 3036 C C . GLU A 1 375 ? 4.484 1.63 4.879 1 82 375 GLU A C 1
ATOM 3038 O O . GLU A 1 375 ? 4.234 1.071 3.807 1 82 375 GLU A O 1
ATOM 3043 N N . TRP A 1 376 ? 5.199 2.666 5.02 1 87.38 376 TRP A N 1
ATOM 3044 C CA . TRP A 1 376 ? 5.758 3.305 3.834 1 87.38 376 TRP A CA 1
ATOM 3045 C C . TRP A 1 376 ? 6.957 2.525 3.307 1 87.38 376 TRP A C 1
ATOM 3047 O O . TRP A 1 376 ? 7.168 2.441 2.096 1 87.38 376 TRP A O 1
ATOM 3057 N N . LEU A 1 377 ? 7.723 1.991 4.184 1 85.69 377 LEU A N 1
ATOM 3058 C CA . LEU A 1 377 ? 8.914 1.266 3.756 1 85.69 377 LEU A CA 1
ATOM 3059 C C . LEU A 1 377 ? 8.539 -0.089 3.164 1 85.69 377 LEU A C 1
ATOM 3061 O O . LEU A 1 377 ? 9.102 -0.504 2.15 1 85.69 377 LEU A O 1
ATOM 3065 N N . HIS A 1 378 ? 7.535 -0.815 3.652 1 74.69 378 HIS A N 1
ATOM 3066 C CA . HIS A 1 378 ? 6.887 -2.029 3.17 1 74.69 378 HIS A CA 1
ATOM 3067 C C . HIS A 1 378 ? 7.887 -3.176 3.049 1 74.69 378 HIS A C 1
ATOM 3069 O O . HIS A 1 378 ? 7.508 -4.297 2.705 1 74.69 378 HIS A O 1
ATOM 3075 N N . SER A 1 379 ? 9.203 -2.92 3.09 1 77.06 379 SER A N 1
ATOM 3076 C CA . SER A 1 379 ? 10.203 -3.971 2.918 1 77.06 379 SER A CA 1
ATOM 3077 C C . SER A 1 379 ? 11.406 -3.74 3.822 1 77.06 379 SER A C 1
ATOM 3079 O O . SER A 1 379 ? 11.711 -2.6 4.18 1 77.06 379 SER A O 1
ATOM 3081 N N . ALA A 1 380 ? 12.039 -4.859 4.129 1 77.06 380 ALA A N 1
ATOM 3082 C CA . ALA A 1 380 ? 13.219 -4.785 4.988 1 77.06 380 ALA A CA 1
ATOM 3083 C C . ALA A 1 380 ? 14.5 -4.688 4.16 1 77.06 380 ALA A C 1
ATOM 3085 O O . ALA A 1 380 ? 15.578 -4.414 4.695 1 77.06 380 ALA A O 1
ATOM 3086 N N . GLY A 1 381 ? 14.445 -4.848 2.936 1 82.75 381 GLY A N 1
ATOM 3087 C CA . GLY A 1 381 ? 15.641 -4.887 2.113 1 82.75 381 GLY A CA 1
ATOM 3088 C C . GLY A 1 381 ? 15.781 -3.684 1.199 1 82.75 381 GLY A C 1
ATOM 3089 O O . GLY A 1 381 ? 16.125 -3.824 0.027 1 82.75 381 GLY A O 1
ATOM 3090 N N . LEU A 1 382 ? 15.594 -2.541 1.747 1 88.12 382 LEU A N 1
ATOM 3091 C CA . LEU A 1 382 ? 15.602 -1.341 0.919 1 88.12 382 LEU A CA 1
ATOM 3092 C C . LEU A 1 382 ? 17 -0.714 0.884 1 88.12 382 LEU A C 1
ATOM 3094 O O . LEU A 1 382 ? 17.719 -0.762 1.875 1 88.12 382 LEU A O 1
ATOM 3098 N N . SER A 1 383 ? 17.312 -0.172 -0.224 1 90.31 383 SER A N 1
ATOM 3099 C CA . SER A 1 383 ? 18.516 0.625 -0.354 1 90.31 383 SER A CA 1
ATOM 3100 C C . SER A 1 383 ? 18.344 2.002 0.278 1 90.31 383 SER A C 1
ATOM 3102 O O . SER A 1 383 ? 17.219 2.43 0.548 1 90.31 383 SER A O 1
ATOM 3104 N N . VAL A 1 384 ? 19.453 2.709 0.524 1 91.38 384 VAL A N 1
ATOM 3105 C CA . VAL A 1 384 ? 19.422 3.977 1.247 1 91.38 384 VAL A CA 1
ATOM 3106 C C . VAL A 1 384 ? 18.688 5.023 0.415 1 91.38 384 VAL A C 1
ATOM 3108 O O . VAL A 1 384 ? 18 5.895 0.962 1 91.38 384 VAL A O 1
ATOM 3111 N N . ASP A 1 385 ? 18.859 4.945 -0.864 1 91.06 385 ASP A N 1
ATOM 3112 C CA . ASP A 1 385 ? 18.188 5.926 -1.713 1 91.06 385 ASP A CA 1
ATOM 3113 C C . ASP A 1 385 ? 16.672 5.711 -1.709 1 91.06 385 ASP A C 1
ATOM 3115 O O . ASP A 1 385 ? 15.898 6.676 -1.72 1 91.06 385 ASP A O 1
ATOM 3119 N N . THR A 1 386 ? 16.281 4.473 -1.651 1 90.44 386 THR A N 1
ATOM 3120 C CA . THR A 1 386 ? 14.859 4.172 -1.601 1 90.44 386 THR A CA 1
ATOM 3121 C C . THR A 1 386 ? 14.266 4.605 -0.265 1 90.44 386 THR A C 1
ATOM 3123 O O . THR A 1 386 ? 13.133 5.105 -0.216 1 90.44 386 THR A O 1
ATOM 3126 N N . ILE A 1 387 ? 14.992 4.418 0.761 1 92.56 387 ILE A N 1
ATOM 3127 C CA . ILE A 1 387 ? 14.547 4.859 2.078 1 92.56 387 ILE A CA 1
ATOM 3128 C C . ILE A 1 387 ? 14.344 6.375 2.076 1 92.56 387 ILE A C 1
ATOM 3130 O O . ILE A 1 387 ? 13.336 6.875 2.566 1 92.56 387 ILE A O 1
ATOM 3134 N N . TRP A 1 388 ? 15.234 7.016 1.516 1 93.44 388 TRP A N 1
ATOM 3135 C CA . TRP A 1 388 ? 15.148 8.469 1.452 1 93.44 388 TRP A CA 1
ATOM 3136 C C . TRP A 1 388 ? 13.906 8.906 0.681 1 93.44 388 TRP A C 1
ATOM 3138 O O . TRP A 1 388 ? 13.172 9.789 1.128 1 93.44 388 TRP A O 1
ATOM 3148 N N . THR A 1 389 ? 13.727 8.297 -0.423 1 91.69 389 THR A N 1
ATOM 3149 C CA . THR A 1 389 ? 12.594 8.664 -1.268 1 91.69 389 THR A CA 1
ATOM 3150 C C . THR A 1 389 ? 11.273 8.469 -0.524 1 91.69 389 THR A C 1
ATOM 3152 O O . THR A 1 389 ? 10.383 9.32 -0.6 1 91.69 389 THR A O 1
ATOM 3155 N N . ARG A 1 390 ? 11.164 7.438 0.155 1 92.06 390 ARG A N 1
ATOM 3156 C CA . ARG A 1 390 ? 9.93 7.129 0.872 1 92.06 390 ARG A CA 1
ATOM 3157 C C . ARG A 1 390 ? 9.758 8.031 2.086 1 92.06 390 ARG A C 1
ATOM 3159 O O . ARG A 1 390 ? 8.648 8.477 2.389 1 92.06 390 ARG A O 1
ATOM 3166 N N . PHE A 1 391 ? 10.867 8.359 2.736 1 93 391 PHE A N 1
ATOM 3167 C CA . PHE A 1 391 ? 10.812 9.297 3.852 1 93 391 PHE A CA 1
ATOM 3168 C C . PHE A 1 391 ? 10.406 10.688 3.373 1 93 391 PHE A C 1
ATOM 3170 O O . PHE A 1 391 ? 9.625 11.375 4.035 1 93 391 PHE A O 1
ATOM 3177 N N . TYR A 1 392 ? 11.039 11.023 2.328 1 93.38 392 TYR A N 1
ATOM 3178 C CA . TYR A 1 392 ? 10.742 12.328 1.758 1 93.38 392 TYR A CA 1
ATOM 3179 C C . TYR A 1 392 ? 9.25 12.477 1.479 1 93.38 392 TYR A C 1
ATOM 3181 O O . TYR A 1 392 ? 8.633 13.477 1.86 1 93.38 392 TYR A O 1
ATOM 3189 N N . ALA A 1 393 ? 8.719 11.422 0.881 1 91.25 393 ALA A N 1
ATOM 3190 C CA . ALA A 1 393 ? 7.293 11.43 0.552 1 91.25 393 ALA A CA 1
ATOM 3191 C C . ALA A 1 393 ? 6.438 11.438 1.815 1 91.25 393 ALA A C 1
ATOM 3193 O O . ALA A 1 393 ? 5.438 12.156 1.893 1 91.25 393 ALA A O 1
ATOM 3194 N N . LEU A 1 394 ? 6.781 10.695 2.742 1 92.81 394 LEU A N 1
ATOM 3195 C CA . LEU A 1 394 ? 6.07 10.617 4.012 1 92.81 394 LEU A CA 1
ATOM 3196 C C . LEU A 1 394 ? 6.059 11.969 4.715 1 92.81 394 LEU A C 1
ATOM 3198 O O . LEU A 1 394 ? 5.008 12.43 5.168 1 92.81 394 LEU A O 1
ATOM 3202 N N . MET A 1 395 ? 7.199 12.617 4.758 1 94.19 395 MET A N 1
ATOM 3203 C CA . MET A 1 395 ? 7.328 13.883 5.473 1 94.19 395 MET A CA 1
ATOM 3204 C C . MET A 1 395 ? 6.531 14.984 4.773 1 94.19 395 MET A C 1
ATOM 3206 O O . MET A 1 395 ? 5.887 15.797 5.434 1 94.19 395 MET A O 1
ATOM 3210 N N . GLU A 1 396 ? 6.57 14.906 3.537 1 91.62 396 GLU A N 1
ATOM 3211 C CA . GLU A 1 396 ? 5.793 15.898 2.795 1 91.62 396 GLU A CA 1
ATOM 3212 C C . GLU A 1 396 ? 4.301 15.766 3.086 1 91.62 396 GLU A C 1
ATOM 3214 O O . GLU A 1 396 ? 3.6 16.766 3.23 1 91.62 396 GLU A O 1
ATOM 3219 N N . GLY A 1 397 ? 3.881 14.562 3.139 1 90.06 397 GLY A N 1
ATOM 3220 C CA . GLY A 1 397 ? 2.49 14.328 3.49 1 90.06 397 GLY A CA 1
ATOM 3221 C C . GLY A 1 397 ? 2.146 14.773 4.898 1 90.06 397 GLY A C 1
ATOM 3222 O O . GLY A 1 397 ? 1.074 15.336 5.133 1 90.06 397 GLY A O 1
ATOM 3223 N N . GLN A 1 398 ? 3.039 14.531 5.77 1 92.56 398 GLN A N 1
ATOM 3224 C CA . GLN A 1 398 ? 2.861 14.945 7.156 1 92.56 398 GLN A CA 1
ATOM 3225 C C . GLN A 1 398 ? 2.75 16.469 7.27 1 92.56 398 GLN A C 1
ATOM 3227 O O . GLN A 1 398 ? 1.908 16.969 8.008 1 92.56 398 GLN A O 1
ATOM 3232 N N . HIS A 1 399 ? 3.576 17.109 6.523 1 92.38 399 HIS A N 1
ATOM 3233 C CA . HIS A 1 399 ? 3.602 18.562 6.57 1 92.38 399 HIS A CA 1
ATOM 3234 C C . HIS A 1 399 ? 2.287 19.156 6.074 1 92.38 399 HIS A C 1
ATOM 3236 O O . HIS A 1 399 ? 1.798 20.156 6.625 1 92.38 399 HIS A O 1
ATOM 3242 N N . VAL A 1 400 ? 1.76 18.516 5.16 1 90.19 400 VAL A N 1
ATOM 3243 C CA . VAL A 1 400 ? 0.491 18.984 4.613 1 90.19 400 VAL A CA 1
ATOM 3244 C C . VAL A 1 400 ? -0.604 18.875 5.672 1 90.19 400 VAL A C 1
ATOM 3246 O O . VAL A 1 400 ? -1.38 19.812 5.875 1 90.19 400 VAL A O 1
ATOM 3249 N N . GLU A 1 401 ? -0.635 17.828 6.336 1 92 401 GLU A N 1
ATOM 3250 C CA . GLU A 1 401 ? -1.653 17.594 7.355 1 92 401 GLU A CA 1
ATOM 3251 C C . GLU A 1 401 ? -1.483 18.562 8.531 1 92 401 GLU A C 1
ATOM 3253 O O . GLU A 1 401 ? -2.467 19.062 9.07 1 92 401 GLU A O 1
ATOM 3258 N N . ILE A 1 402 ? -0.29 18.734 8.828 1 92.94 402 ILE A N 1
ATOM 3259 C CA . ILE A 1 402 ? -0.007 19.625 9.945 1 92.94 402 ILE A CA 1
ATOM 3260 C C . ILE A 1 402 ? -0.433 21.047 9.594 1 92.94 402 ILE A C 1
ATOM 3262 O O . ILE A 1 402 ? -1.077 21.734 10.398 1 92.94 402 ILE A O 1
ATOM 3266 N N . ARG A 1 403 ? -0.115 21.5 8.422 1 90.62 403 ARG A N 1
ATOM 3267 C CA . ARG A 1 403 ? -0.509 22.828 7.984 1 90.62 403 ARG A CA 1
ATOM 3268 C C . ARG A 1 403 ? -2.027 22.984 7.977 1 90.62 403 ARG A C 1
ATOM 3270 O O . ARG A 1 403 ? -2.557 24.016 8.375 1 90.62 403 ARG A O 1
ATOM 3277 N N . LYS A 1 404 ? -2.627 21.969 7.59 1 89.69 404 LYS A N 1
ATOM 3278 C CA . LYS A 1 404 ? -4.086 22 7.531 1 89.69 404 LYS A CA 1
ATOM 3279 C C . LYS A 1 404 ? -4.688 22.156 8.922 1 89.69 404 LYS A C 1
ATOM 3281 O O . LYS A 1 404 ? -5.562 23 9.133 1 89.69 404 LYS A O 1
ATOM 3286 N N . VAL A 1 405 ? -4.227 21.438 9.828 1 90.25 405 VAL A N 1
ATOM 3287 C CA . VAL A 1 405 ? -4.82 21.438 11.156 1 90.25 405 VAL A CA 1
ATOM 3288 C C . VAL A 1 405 ? -4.453 22.734 11.875 1 90.25 405 VAL A C 1
ATOM 3290 O O . VAL A 1 405 ? -5.25 23.266 12.656 1 90.25 405 VAL A O 1
ATOM 3293 N N . LEU A 1 406 ? -3.291 23.234 11.594 1 90.44 406 LEU A N 1
ATOM 3294 C CA . LEU A 1 406 ? -2.912 24.531 12.141 1 90.44 406 LEU A CA 1
ATOM 3295 C C . LEU A 1 406 ? -3.82 25.641 11.602 1 90.44 406 LEU A C 1
ATOM 3297 O O . LEU A 1 406 ? -4.27 26.5 12.359 1 90.44 406 LEU A O 1
ATOM 3301 N N . GLU A 1 407 ? -4.078 25.516 10.352 1 87.81 407 GLU A N 1
ATOM 3302 C CA . GLU A 1 407 ? -4.973 26.5 9.75 1 87.81 407 GLU A CA 1
ATOM 3303 C C . GLU A 1 407 ? -6.398 26.344 10.281 1 87.81 407 GLU A C 1
ATOM 3305 O O . GLU A 1 407 ? -7.098 27.328 10.484 1 87.81 407 GLU A O 1
ATOM 3310 N N . ASP A 1 408 ? -6.793 25.156 10.484 1 85.88 408 ASP A N 1
ATOM 3311 C CA . ASP A 1 408 ? -8.109 24.906 11.07 1 85.88 408 ASP A CA 1
ATOM 3312 C C . ASP A 1 408 ? -8.219 25.516 12.469 1 85.88 408 ASP A C 1
ATOM 3314 O O . ASP A 1 408 ? -9.273 26.016 12.852 1 85.88 408 ASP A O 1
ATOM 3318 N N . SER A 1 409 ? -7.145 25.453 13.195 1 86.44 409 SER A N 1
ATOM 3319 C CA . SER A 1 409 ? -7.125 26.016 14.547 1 86.44 409 SER A CA 1
ATOM 3320 C C . SER A 1 409 ? -7.258 27.531 14.516 1 86.44 409 SER A C 1
ATOM 3322 O O . SER A 1 409 ? -7.785 28.141 15.453 1 86.44 409 SER A O 1
ATOM 3324 N N . ARG A 1 410 ? -6.855 28.047 13.422 1 83.75 410 ARG A N 1
ATOM 3325 C CA . ARG A 1 410 ? -6.914 29.5 13.289 1 83.75 410 ARG A CA 1
ATOM 3326 C C . ARG A 1 410 ? -8.281 29.953 12.766 1 83.75 410 ARG A C 1
ATOM 3328 O O . ARG A 1 410 ? -8.711 31.078 13.023 1 83.75 410 ARG A O 1
ATOM 3335 N N . SER A 1 411 ? -8.93 29 12.078 1 80.31 411 SER A N 1
ATOM 3336 C CA . SER A 1 411 ? -10.117 29.438 11.352 1 80.31 411 SER A CA 1
ATOM 3337 C C . SER A 1 411 ? -11.383 28.844 11.945 1 80.31 411 SER A C 1
ATOM 3339 O O . SER A 1 411 ? -12.469 29.406 11.797 1 80.31 411 SER A O 1
ATOM 3341 N N . LYS A 1 412 ? -11.234 27.734 12.578 1 78.31 412 LYS A N 1
ATOM 3342 C CA . LYS A 1 412 ? -12.438 27.031 13.023 1 78.31 412 LYS A CA 1
ATOM 3343 C C . LYS A 1 412 ? -12.57 27.094 14.539 1 78.31 412 LYS A C 1
ATOM 3345 O O . LYS A 1 412 ? -11.57 27.125 15.258 1 78.31 412 LYS A O 1
ATOM 3350 N N . SER A 1 413 ? -13.836 27.281 14.938 1 72.62 413 SER A N 1
ATOM 3351 C CA . SER A 1 413 ? -14.125 27.266 16.359 1 72.62 413 SER A CA 1
ATOM 3352 C C . SER A 1 413 ? -15.234 26.266 16.688 1 72.62 413 SER A C 1
ATOM 3354 O O . SER A 1 413 ? -16.188 26.125 15.93 1 72.62 413 SER A O 1
ATOM 3356 N N . ARG A 1 414 ? -14.977 25.469 17.703 1 66.56 414 ARG A N 1
ATOM 3357 C CA . ARG A 1 414 ? -16 24.516 18.141 1 66.56 414 ARG A CA 1
ATOM 3358 C C . ARG A 1 414 ? -17.156 25.234 18.828 1 66.56 414 ARG A C 1
ATOM 3360 O O . ARG A 1 414 ? -16.938 26.188 19.594 1 66.56 414 ARG A O 1
ATOM 3367 N N . LYS A 1 415 ? -18.422 25 18.422 1 60.56 415 LYS A N 1
ATOM 3368 C CA . LYS A 1 415 ? -19.625 25.672 18.922 1 60.56 415 LYS A CA 1
ATOM 3369 C C . LYS A 1 415 ? -19.812 25.406 20.406 1 60.56 415 LYS A C 1
ATOM 3371 O O . LYS A 1 415 ? -20.203 26.312 21.156 1 60.56 415 LYS A O 1
ATOM 3376 N N . ASP A 1 416 ? -19.703 24.156 20.859 1 57.22 416 ASP A N 1
ATOM 3377 C CA . ASP A 1 416 ? -20.156 23.781 22.188 1 57.22 416 ASP A CA 1
ATOM 3378 C C . ASP A 1 416 ? -19.094 24.125 23.234 1 57.22 416 ASP A C 1
ATOM 3380 O O . ASP A 1 416 ? -19.438 24.469 24.375 1 57.22 416 ASP A O 1
ATOM 3384 N N . LYS A 1 417 ? -17.938 24.078 22.906 1 55.31 417 LYS A N 1
ATOM 3385 C CA . LYS A 1 417 ? -16.969 24 24 1 55.31 417 LYS A CA 1
ATOM 3386 C C . LYS A 1 417 ? -16.5 25.391 24.422 1 55.31 417 LYS A C 1
ATOM 3388 O O . LYS A 1 417 ? -16.109 25.609 25.562 1 55.31 417 LYS A O 1
ATOM 3393 N N . PHE A 1 418 ? -16.562 26.297 23.406 1 56.81 418 PHE A N 1
ATOM 3394 C CA . PHE A 1 418 ? -15.961 27.578 23.797 1 56.81 418 PHE A CA 1
ATOM 3395 C C . PHE A 1 418 ? -17.031 28.562 24.203 1 56.81 418 PHE A C 1
ATOM 3397 O O . PHE A 1 418 ? -17.641 29.219 23.359 1 56.81 418 PHE A O 1
ATOM 3404 N N . GLY A 1 419 ? -17.703 28.234 25.344 1 60.84 419 GLY A N 1
ATOM 3405 C CA . GLY A 1 419 ? -18.578 29.234 25.938 1 60.84 419 GLY A CA 1
ATOM 3406 C C . GLY A 1 419 ? -17.922 30.578 26.094 1 60.84 419 GLY A C 1
ATOM 3407 O O . GLY A 1 419 ? -16.859 30.844 25.5 1 60.84 419 GLY A O 1
ATOM 3408 N N . ARG A 1 420 ? -18.453 31.547 26.766 1 66.75 420 ARG A N 1
ATOM 3409 C CA . ARG A 1 420 ? -18 32.906 27.047 1 66.75 420 ARG A CA 1
ATOM 3410 C C . ARG A 1 420 ? -16.625 32.906 27.703 1 66.75 420 ARG A C 1
ATOM 3412 O O . ARG A 1 420 ? -15.812 33.781 27.453 1 66.75 420 ARG A O 1
ATOM 3419 N N . LEU A 1 421 ? -16.359 31.766 28.312 1 75.62 421 LEU A N 1
ATOM 3420 C CA . LEU A 1 421 ? -15.125 31.656 29.078 1 75.62 421 LEU A CA 1
ATOM 3421 C C . LEU A 1 421 ? -13.914 31.609 28.156 1 75.62 421 LEU A C 1
ATOM 3423 O O . LEU A 1 421 ? -12.867 32.188 28.469 1 75.62 421 LEU A O 1
ATOM 3427 N N . PHE A 1 422 ? -14.086 31.125 26.906 1 78.44 422 PHE A N 1
ATOM 3428 C CA . PHE A 1 422 ? -12.93 30.859 26.062 1 78.44 422 PHE A CA 1
ATOM 3429 C C . PHE A 1 422 ? -12.977 31.734 24.812 1 78.44 422 PHE A C 1
ATOM 3431 O O . PHE A 1 422 ? -12.25 31.469 23.844 1 78.44 422 PHE A O 1
ATOM 3438 N N . ASN A 1 423 ? -13.586 32.688 24.75 1 75.25 423 ASN A N 1
ATOM 3439 C CA . ASN A 1 423 ? -13.797 33.531 23.578 1 75.25 423 ASN A CA 1
ATOM 3440 C C . ASN A 1 423 ? -12.492 34.188 23.125 1 75.25 423 ASN A C 1
ATOM 3442 O O . ASN A 1 423 ? -12.266 34.312 21.922 1 75.25 423 ASN A O 1
ATOM 3446 N N . LEU A 1 424 ? -11.648 34.469 24.078 1 77.94 424 LEU A N 1
ATOM 3447 C CA . LEU A 1 424 ? -10.398 35.156 23.75 1 77.94 424 LEU A CA 1
ATOM 3448 C C . LEU A 1 424 ? -9.398 34.188 23.125 1 77.94 424 LEU A C 1
ATOM 3450 O O . LEU A 1 424 ? -8.406 34.625 22.531 1 77.94 424 LEU A O 1
ATOM 3454 N N . LEU A 1 425 ? -9.742 33 23.219 1 81.75 425 LEU A N 1
ATOM 3455 C CA . LEU A 1 425 ? -8.805 31.969 22.75 1 81.75 425 LEU A CA 1
ATOM 3456 C C . LEU A 1 425 ? -9.117 31.562 21.312 1 81.75 425 LEU A C 1
ATOM 3458 O O . LEU A 1 425 ? -8.289 30.938 20.641 1 81.75 425 LEU A O 1
ATOM 3462 N N . LYS A 1 426 ? -10.18 32 20.875 1 77.44 426 LYS A N 1
ATOM 3463 C CA . LYS A 1 426 ? -10.625 31.578 19.547 1 77.44 426 LYS A CA 1
ATOM 3464 C C . LYS A 1 426 ? -9.656 32.031 18.469 1 77.44 426 LYS A C 1
ATOM 3466 O O . LYS A 1 426 ? -9.297 33.219 18.406 1 77.44 426 LYS A O 1
ATOM 3471 N N . GLY A 1 427 ? -9.141 30.984 17.672 1 79.5 427 GLY A N 1
ATOM 3472 C CA . GLY A 1 427 ? -8.273 31.297 16.547 1 79.5 427 GLY A CA 1
ATOM 3473 C C . GLY A 1 427 ? -6.824 31.516 16.953 1 79.5 427 GLY A C 1
ATOM 3474 O O . GLY A 1 427 ? -5.957 31.688 16.094 1 79.5 427 GLY A O 1
ATOM 3475 N N . ASN A 1 428 ? -6.648 31.5 18.297 1 84.88 428 ASN A N 1
ATOM 3476 C CA . ASN A 1 428 ? -5.301 31.797 18.766 1 84.88 428 ASN A CA 1
ATOM 3477 C C . ASN A 1 428 ? -4.672 30.609 19.484 1 84.88 428 ASN A C 1
ATOM 3479 O O . ASN A 1 428 ? -3.494 30.641 19.844 1 84.88 428 ASN A O 1
ATOM 3483 N N . VAL A 1 429 ? -5.48 29.719 19.656 1 86 429 VAL A N 1
ATOM 3484 C CA . VAL A 1 429 ? -4.992 28.516 20.328 1 86 429 VAL A CA 1
ATOM 3485 C C . VAL A 1 429 ? -5.367 27.281 19.531 1 86 429 VAL A C 1
ATOM 3487 O O . VAL A 1 429 ? -6.352 27.281 18.781 1 86 429 VAL A O 1
ATOM 3490 N N . SER A 1 430 ? -4.547 26.281 19.781 1 88.06 430 SER A N 1
ATOM 3491 C CA . SER A 1 430 ? -4.734 25.047 19.031 1 88.06 430 SER A CA 1
ATOM 3492 C C . SER A 1 430 ? -6.012 24.328 19.453 1 88.06 430 SER A C 1
ATOM 3494 O O . SER A 1 430 ? -6.383 24.359 20.641 1 88.06 430 SER A O 1
ATOM 3496 N N . ILE A 1 431 ? -6.609 23.641 18.516 1 75.88 431 ILE A N 1
ATOM 3497 C CA . ILE A 1 431 ? -7.781 22.812 18.781 1 75.88 431 ILE A CA 1
ATOM 3498 C C . ILE A 1 431 ? -7.383 21.625 19.641 1 75.88 431 ILE A C 1
ATOM 3500 O O . ILE A 1 431 ? -8.219 21.062 20.359 1 75.88 431 ILE A O 1
ATOM 3504 N N . GLY A 1 432 ? -6.133 21.266 19.609 1 67.12 432 GLY A N 1
ATOM 3505 C CA . GLY A 1 432 ? -5.605 20.156 20.391 1 67.12 432 GLY A CA 1
ATOM 3506 C C . GLY A 1 432 ? -5.641 20.391 21.891 1 67.12 432 GLY A C 1
ATOM 3507 O O . GLY A 1 432 ? -5.586 19.453 22.672 1 67.12 432 GLY A O 1
ATOM 3508 N N . MET A 1 433 ? -5.758 21.625 22.219 1 67.5 433 MET A N 1
ATOM 3509 C CA . MET A 1 433 ? -5.809 22 23.625 1 67.5 433 MET A CA 1
ATOM 3510 C C . MET A 1 433 ? -7.027 21.391 24.312 1 67.5 433 MET A C 1
ATOM 3512 O O . MET A 1 433 ? -6.996 21.109 25.516 1 67.5 433 MET A O 1
ATOM 3516 N N . GLU A 1 434 ? -7.965 21.156 23.469 1 58.53 434 GLU A N 1
ATOM 3517 C CA . GLU A 1 434 ? -9.211 20.625 24.016 1 58.53 434 GLU A CA 1
ATOM 3518 C C . GLU A 1 434 ? -8.984 19.297 24.719 1 58.53 434 GLU A C 1
ATOM 3520 O O . GLU A 1 434 ? -9.695 18.969 25.688 1 58.53 434 GLU A O 1
ATOM 3525 N N . LEU A 1 435 ? -8.141 18.547 24.234 1 51.12 435 LEU A N 1
ATOM 3526 C CA . LEU A 1 435 ? -7.824 17.25 24.828 1 51.12 435 LEU A CA 1
ATOM 3527 C C . LEU A 1 435 ? -7.34 17.422 26.266 1 51.12 435 LEU A C 1
ATOM 3529 O O . LEU A 1 435 ? -7.523 16.531 27.094 1 51.12 435 LEU A O 1
ATOM 3533 N N . GLY A 1 436 ? -6.742 18.516 26.547 1 51.41 436 GLY A N 1
ATOM 3534 C CA . GLY A 1 436 ? -6.223 18.75 27.875 1 51.41 436 GLY A CA 1
ATOM 3535 C C . GLY A 1 436 ? -7.297 19.156 28.875 1 51.41 436 GLY A C 1
ATOM 3536 O O . GLY A 1 436 ? -7.062 19.141 30.078 1 51.41 436 GLY A O 1
ATOM 3537 N N . TYR A 1 437 ? -8.508 19.641 28.328 1 53.12 437 TYR A N 1
ATOM 3538 C CA . TYR A 1 437 ? -9.5 20.219 29.234 1 53.12 437 TYR A CA 1
ATOM 3539 C C . TYR A 1 437 ? -10.359 19.125 29.859 1 53.12 437 TYR A C 1
ATOM 3541 O O . TYR A 1 437 ? -11.469 19.391 30.344 1 53.12 437 TYR A O 1
ATOM 3549 N N . ARG A 1 438 ? -9.93 17.984 29.969 1 48.25 438 ARG A N 1
ATOM 3550 C CA . ARG A 1 438 ? -10.891 17.156 30.703 1 48.25 438 ARG A CA 1
ATOM 3551 C C . ARG A 1 438 ? -11.156 17.734 32.094 1 48.25 438 ARG A C 1
ATOM 3553 O O . ARG A 1 438 ? -10.258 17.781 32.938 1 48.25 438 ARG A O 1
ATOM 3560 N N . LEU A 1 439 ? -12.008 18.812 32.125 1 45.41 439 LEU A N 1
ATOM 3561 C CA . LEU A 1 439 ? -12.508 19.328 33.375 1 45.41 439 LEU A CA 1
ATOM 3562 C C . LEU A 1 439 ? -12.891 18.188 34.312 1 45.41 439 LEU A C 1
ATOM 3564 O O . LEU A 1 439 ? -14.031 17.703 34.281 1 45.41 439 LEU A O 1
ATOM 3568 N N . ASP A 1 440 ? -12.094 17.281 34.438 1 46.22 440 ASP A N 1
ATOM 3569 C CA . ASP A 1 440 ? -12.477 16.25 35.406 1 46.22 440 ASP A CA 1
ATOM 3570 C C . ASP A 1 440 ? -12.68 16.844 36.781 1 46.22 440 ASP A C 1
ATOM 3572 O O . ASP A 1 440 ? -12.078 17.859 37.125 1 46.22 440 ASP A O 1
ATOM 3576 N N . GLU A 1 441 ? -13.68 16.516 37.469 1 51.44 441 GLU A N 1
ATOM 3577 C CA . GLU A 1 441 ? -14.195 16.812 38.812 1 51.44 441 GLU A CA 1
ATOM 3578 C C . GLU A 1 441 ? -13.07 16.828 39.844 1 51.44 441 GLU A C 1
ATOM 3580 O O . GLU A 1 441 ? -13.148 17.562 40.844 1 51.44 441 GLU A O 1
ATOM 3585 N N . GLY A 1 442 ? -12.016 16.141 39.656 1 52.41 442 GLY A N 1
ATOM 3586 C CA . GLY A 1 442 ? -11.031 16.109 40.75 1 52.41 442 GLY A CA 1
ATOM 3587 C C . GLY A 1 442 ? -9.68 16.656 40.312 1 52.41 442 GLY A C 1
ATOM 3588 O O . GLY A 1 442 ? -8.766 15.898 40 1 52.41 442 GLY A O 1
ATOM 3589 N N . CYS A 1 443 ? -9.586 18.031 40.188 1 60.31 443 CYS A N 1
ATOM 3590 C CA . CYS A 1 443 ? -8.352 18.656 39.75 1 60.31 443 CYS A CA 1
ATOM 3591 C C . CYS A 1 443 ? -7.273 18.594 40.812 1 60.31 443 CYS A C 1
ATOM 3593 O O . CYS A 1 443 ? -7.484 19.031 41.938 1 60.31 443 CYS A O 1
ATOM 3595 N N . ILE A 1 444 ? -6.34 17.781 40.781 1 59.81 444 ILE A N 1
ATOM 3596 C CA . ILE A 1 444 ? -5.211 17.703 41.688 1 59.81 444 ILE A CA 1
ATOM 3597 C C . ILE A 1 444 ? -4.152 18.734 41.281 1 59.81 444 ILE A C 1
ATOM 3599 O O . ILE A 1 444 ? -3.002 18.656 41.719 1 59.81 444 ILE A O 1
ATOM 3603 N N . HIS A 1 445 ? -4.445 19.766 40.688 1 62.06 445 HIS A N 1
ATOM 3604 C CA . HIS A 1 445 ? -3.602 20.859 40.219 1 62.06 445 HIS A CA 1
ATOM 3605 C C . HIS A 1 445 ? -2.422 20.344 39.406 1 62.06 445 HIS A C 1
ATOM 3607 O O . HIS A 1 445 ? -1.511 21.109 39.062 1 62.06 445 HIS A O 1
ATOM 3613 N N . ALA A 1 446 ? -2.338 19.109 39.219 1 63.91 446 ALA A N 1
ATOM 3614 C CA . ALA A 1 446 ? -1.266 18.516 38.406 1 63.91 446 ALA A CA 1
ATOM 3615 C C . ALA A 1 446 ? -1.368 18.938 36.938 1 63.91 446 ALA A C 1
ATOM 3617 O O . ALA A 1 446 ? -0.354 19.062 36.25 1 63.91 446 ALA A O 1
ATOM 3618 N N . MET A 1 447 ? -2.436 19.406 36.562 1 68.56 447 MET A N 1
ATOM 3619 C CA . MET A 1 447 ? -2.686 19.672 35.156 1 68.56 447 MET A CA 1
ATOM 3620 C C . MET A 1 447 ? -2.074 21 34.719 1 68.56 447 MET A C 1
ATOM 3622 O O . MET A 1 447 ? -1.686 21.172 33.562 1 68.56 447 MET A O 1
ATOM 3626 N N . ARG A 1 448 ? -1.826 21.828 35.719 1 70.19 448 ARG A N 1
ATOM 3627 C CA . ARG A 1 448 ? -1.282 23.141 35.375 1 70.19 448 ARG A CA 1
ATOM 3628 C C . ARG A 1 448 ? 0.153 23.031 34.875 1 70.19 448 ARG A C 1
ATOM 3630 O O . ARG A 1 448 ? 0.505 23.625 33.844 1 70.19 448 ARG A O 1
ATOM 3637 N N . THR A 1 449 ? 0.801 22.156 35.375 1 71.25 449 THR A N 1
ATOM 3638 C CA . THR A 1 449 ? 2.217 22.031 35.031 1 71.25 449 THR A CA 1
ATOM 3639 C C . THR A 1 449 ? 2.412 21.062 33.875 1 71.25 449 THR A C 1
ATOM 3641 O O . THR A 1 449 ? 3.18 21.344 32.969 1 71.25 449 THR A O 1
ATOM 3644 N N . THR A 1 450 ? 1.554 20.172 33.781 1 73.56 450 THR A N 1
ATOM 3645 C CA . THR A 1 450 ? 1.795 19.078 32.844 1 73.56 450 THR A CA 1
ATOM 3646 C C . THR A 1 450 ? 1.366 19.469 31.438 1 73.56 450 THR A C 1
ATOM 3648 O O . THR A 1 450 ? 2.012 19.094 30.469 1 73.56 450 THR A O 1
ATOM 3651 N N . HIS A 1 451 ? 0.399 20.406 31.406 1 78.81 451 HIS A N 1
ATOM 3652 C CA . HIS A 1 451 ? -0.129 20.672 30.078 1 78.81 451 HIS A CA 1
ATOM 3653 C C . HIS A 1 451 ? 0.052 22.141 29.688 1 78.81 451 HIS A C 1
ATOM 3655 O O . HIS A 1 451 ? -0.198 22.516 28.547 1 78.81 451 HIS A O 1
ATOM 3661 N N . GLY A 1 452 ? 0.538 22.875 30.609 1 77.94 452 GLY A N 1
ATOM 3662 C CA . GLY A 1 452 ? 0.675 24.297 30.312 1 77.94 452 GLY A CA 1
ATOM 3663 C C . GLY A 1 452 ? -0.658 25.016 30.172 1 77.94 452 GLY A C 1
ATOM 3664 O O . GLY A 1 452 ? -0.779 25.953 29.375 1 77.94 452 GLY A O 1
ATOM 3665 N N . LEU A 1 453 ? -1.728 24.422 30.828 1 81.06 453 LEU A N 1
ATOM 3666 C CA . LEU A 1 45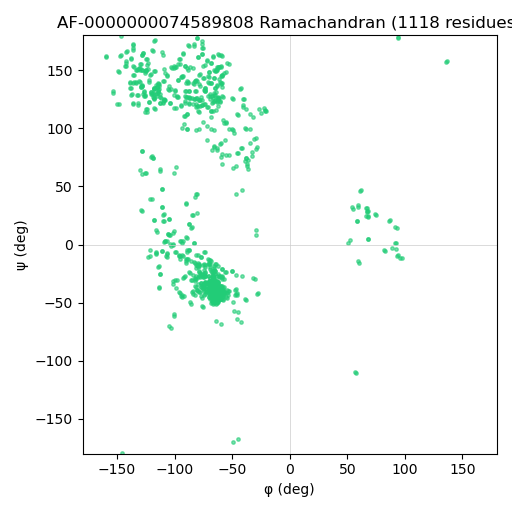3 ? -3.084 24.953 30.766 1 81.06 453 LEU A CA 1
ATOM 3667 C C . LEU A 1 453 ? -3.619 25.25 32.156 1 81.06 453 LEU A C 1
ATOM 3669 O O . LEU A 1 453 ? -3.17 24.641 33.156 1 81.06 453 LEU A O 1
ATOM 3673 N N . PRO A 1 454 ? -4.488 26.234 32.156 1 79.81 454 PRO A N 1
ATOM 3674 C CA . PRO A 1 454 ? -5.113 26.438 33.469 1 79.81 454 PRO A CA 1
ATOM 3675 C C . PRO A 1 454 ? -5.848 25.203 33.969 1 79.81 454 PRO A C 1
ATOM 3677 O O . PRO A 1 454 ? -6.445 24.469 33.188 1 79.81 454 PRO A O 1
ATOM 3680 N N . CYS A 1 455 ? -5.68 24.969 35.25 1 76.88 455 CYS A N 1
ATOM 3681 C CA . CYS A 1 455 ? -6.312 23.781 35.812 1 76.88 455 CYS A CA 1
ATOM 3682 C C . CYS A 1 455 ? -7.812 23.984 36 1 76.88 455 CYS A C 1
ATOM 3684 O O . CYS A 1 455 ? -8.305 25.109 35.844 1 76.88 455 CYS A O 1
ATOM 3686 N N . ALA A 1 456 ? -8.492 22.984 36.344 1 75.81 456 ALA A N 1
ATOM 3687 C CA . ALA A 1 456 ? -9.945 23.031 36.469 1 75.81 456 ALA A CA 1
ATOM 3688 C C . ALA A 1 456 ? -10.367 24.016 37.562 1 75.81 456 ALA A C 1
ATOM 3690 O O . ALA A 1 456 ? -11.375 24.703 37.438 1 75.81 456 ALA A O 1
ATOM 3691 N N . CYS A 1 457 ? -9.602 24.062 38.656 1 73.62 457 CYS A N 1
ATOM 3692 C CA . CYS A 1 457 ? -9.906 24.984 39.75 1 73.62 457 CYS A CA 1
ATOM 3693 C C . CYS A 1 457 ? -9.828 26.422 39.281 1 73.62 457 CYS A C 1
ATOM 3695 O O . CYS A 1 457 ? -10.672 27.25 39.656 1 73.62 457 CYS A O 1
ATOM 3697 N N . ASP A 1 458 ? -8.859 26.656 38.469 1 78.88 458 ASP A N 1
ATOM 3698 C CA . ASP A 1 458 ? -8.672 28.016 37.969 1 78.88 458 ASP A CA 1
ATOM 3699 C C . ASP A 1 458 ? -9.805 28.406 37 1 78.88 458 ASP A C 1
ATOM 3701 O O . ASP A 1 458 ? -10.297 29.531 37.062 1 78.88 458 ASP A O 1
ATOM 3705 N N . LEU A 1 459 ? -10.234 27.531 36.25 1 80.06 459 LEU A N 1
ATOM 3706 C CA . LEU A 1 459 ? -11.305 27.797 35.281 1 80.06 459 LEU A CA 1
ATOM 3707 C C . LEU A 1 459 ? -12.633 28.031 36 1 80.06 459 LEU A C 1
ATOM 3709 O O . LEU A 1 459 ? -13.414 28.891 35.594 1 80.06 459 LEU A O 1
ATOM 3713 N N . HIS A 1 460 ? -12.719 27.219 37 1 77.19 460 HIS A N 1
ATOM 3714 C CA . HIS A 1 460 ? -13.93 27.406 37.812 1 77.19 460 HIS A CA 1
ATOM 3715 C C . HIS A 1 460 ? -13.961 28.781 38.438 1 77.19 460 HIS A C 1
ATOM 3717 O O . HIS A 1 460 ? -15.008 29.438 38.5 1 77.19 460 HIS A O 1
ATOM 3723 N N . ARG A 1 461 ? -12.906 29.141 38.969 1 80 461 ARG A N 1
ATOM 3724 C CA . ARG A 1 461 ? -12.797 30.453 39.594 1 80 461 ARG A CA 1
ATOM 3725 C C . ARG A 1 461 ? -13.102 31.562 38.562 1 80 461 ARG A C 1
ATOM 3727 O O . ARG A 1 461 ? -13.797 32.531 38.906 1 80 461 ARG A O 1
ATOM 3734 N N . LEU A 1 462 ? -12.602 31.406 37.438 1 83.25 462 LEU A N 1
ATOM 3735 C CA . LEU A 1 462 ? -12.828 32.406 36.406 1 83.25 462 LEU A CA 1
ATOM 3736 C C . LEU A 1 462 ? -14.289 32.438 36 1 83.25 462 LEU A C 1
ATOM 3738 O O . LEU A 1 462 ? -14.859 33.5 35.781 1 83.25 462 LEU A O 1
ATOM 3742 N N . SER A 1 463 ? -14.805 31.328 35.906 1 79.88 463 SER A N 1
ATOM 3743 C CA . SER A 1 463 ? -16.203 31.234 35.531 1 79.88 463 SER A CA 1
ATOM 3744 C C . SER A 1 463 ? -17.125 31.891 36.562 1 79.88 463 SER A C 1
ATOM 3746 O O . SER A 1 463 ? -18.062 32.594 36.188 1 79.88 463 SER A O 1
ATOM 3748 N N . THR A 1 464 ? -16.812 31.656 37.781 1 80.5 464 THR A N 1
ATOM 3749 C CA . THR A 1 464 ? -17.625 32.219 38.844 1 80.5 464 THR A CA 1
ATOM 3750 C C . THR A 1 464 ? -17.516 33.75 38.875 1 80.5 464 THR A C 1
ATOM 3752 O O . THR A 1 464 ? -18.484 34.438 39.188 1 80.5 464 THR A O 1
ATOM 3755 N N . ARG A 1 465 ? -16.406 34.219 38.438 1 84 465 ARG A N 1
ATOM 3756 C CA . ARG A 1 465 ? -16.172 35.656 38.469 1 84 465 ARG A CA 1
ATOM 3757 C C . ARG A 1 465 ? -16.531 36.281 37.094 1 84 465 ARG A C 1
ATOM 3759 O O . ARG A 1 465 ? -16.266 37.438 36.875 1 84 465 ARG A O 1
ATOM 3766 N N . GLU A 1 466 ? -17.031 35.406 36.188 1 81.38 466 GLU A N 1
ATOM 3767 C CA . GLU A 1 466 ? -17.438 35.844 34.844 1 81.38 466 GLU A CA 1
ATOM 3768 C C . GLU A 1 466 ? -16.25 36.469 34.094 1 81.38 466 GLU A C 1
ATOM 3770 O O . GLU A 1 466 ? -16.406 37.5 33.469 1 81.38 466 GLU A O 1
ATOM 3775 N N . ARG A 1 467 ? -15.141 35.906 34.438 1 82.38 467 ARG A N 1
ATOM 3776 C CA . ARG A 1 467 ? -13.938 36.344 33.719 1 82.38 467 ARG A CA 1
ATOM 3777 C C . ARG A 1 467 ? -13.586 35.344 32.594 1 82.38 467 ARG A C 1
ATOM 3779 O O . ARG A 1 467 ? -14.016 34.188 32.625 1 82.38 467 ARG A O 1
ATOM 3786 N N . ARG A 1 468 ? -12.961 35.906 31.641 1 83.88 468 ARG A N 1
ATOM 3787 C CA . ARG A 1 468 ? -12.547 35.094 30.5 1 83.88 468 ARG A CA 1
ATOM 3788 C C . ARG A 1 468 ? -11.102 34.625 30.656 1 83.88 468 ARG A C 1
ATOM 3790 O O . ARG A 1 468 ? -10.32 35.219 31.391 1 83.88 468 ARG A O 1
ATOM 3797 N N . VAL A 1 469 ? -10.75 33.562 30.047 1 84.19 469 VAL A N 1
ATOM 3798 C CA . VAL A 1 469 ? -9.383 33.062 30.047 1 84.19 469 VAL A CA 1
ATOM 3799 C C . VAL A 1 469 ? -8.516 33.875 29.109 1 84.19 469 VAL A C 1
ATOM 3801 O O . VAL A 1 469 ? -8.875 34.062 27.938 1 84.19 469 VAL A O 1
ATOM 3804 N N . HIS A 1 470 ? -7.445 34.406 29.641 1 86.38 470 HIS A N 1
ATOM 3805 C CA . HIS A 1 470 ? -6.539 35.188 28.844 1 86.38 470 HIS A CA 1
ATOM 3806 C C . HIS A 1 470 ? -5.539 34.312 28.094 1 86.38 470 HIS A C 1
ATOM 3808 O O . HIS A 1 470 ? -5.145 33.25 28.594 1 86.38 470 HIS A O 1
ATOM 3814 N N . LEU A 1 471 ? -5.105 34.812 26.984 1 87.06 471 LEU A N 1
ATOM 3815 C CA . LEU A 1 471 ? -4.156 34.094 26.125 1 87.06 471 LEU A CA 1
ATOM 3816 C C . LEU A 1 471 ? -2.83 33.875 26.859 1 87.06 471 LEU A C 1
ATOM 3818 O O . LEU A 1 471 ? -2.16 32.875 26.656 1 87.06 471 LEU A O 1
ATOM 3822 N N . ASP A 1 472 ? -2.561 34.719 27.75 1 86.31 472 ASP A N 1
ATOM 3823 C CA . ASP A 1 472 ? -1.286 34.656 28.469 1 86.31 472 ASP A CA 1
ATOM 3824 C C . ASP A 1 472 ? -1.262 33.5 29.469 1 86.31 472 ASP A C 1
ATOM 3826 O O . ASP A 1 472 ? -0.192 33.094 29.906 1 86.31 472 ASP A O 1
ATOM 3830 N N . SER A 1 473 ? -2.432 33.031 29.812 1 83.88 473 SER A N 1
ATOM 3831 C CA . SER A 1 473 ? -2.508 31.906 30.734 1 83.88 473 SER A CA 1
ATOM 3832 C C . SER A 1 473 ? -2.244 30.578 30.031 1 83.88 473 SER A C 1
ATOM 3834 O O . SER A 1 473 ? -2.072 29.547 30.688 1 83.88 473 SER A O 1
ATOM 3836 N N . ILE A 1 474 ? -2.201 30.734 28.781 1 86.06 474 ILE A N 1
ATOM 3837 C CA . ILE A 1 474 ? -1.956 29.531 27.984 1 86.06 474 ILE A CA 1
ATOM 3838 C C . ILE A 1 474 ? -0.484 29.469 27.578 1 86.06 474 ILE A C 1
ATOM 3840 O O . ILE A 1 474 ? 0.09 30.469 27.141 1 86.06 474 ILE A O 1
ATOM 3844 N N . ASP A 1 475 ? 0.12 28.297 27.766 1 86.81 475 ASP A N 1
ATOM 3845 C CA . ASP A 1 475 ? 1.521 28.109 27.406 1 86.81 475 ASP A CA 1
ATOM 3846 C C . ASP A 1 475 ? 1.764 28.422 25.938 1 86.81 475 ASP A C 1
ATOM 3848 O O . ASP A 1 475 ? 0.916 28.141 25.094 1 86.81 475 ASP A O 1
ATOM 3852 N N . ALA A 1 476 ? 2.891 28.906 25.641 1 86.31 476 ALA A N 1
ATOM 3853 C CA . ALA A 1 476 ? 3.264 29.328 24.297 1 86.31 476 ALA A CA 1
ATOM 3854 C C . ALA A 1 476 ? 3.158 28.172 23.312 1 86.31 476 ALA A C 1
ATOM 3856 O O . ALA A 1 476 ? 2.867 28.375 22.125 1 86.31 476 ALA A O 1
ATOM 3857 N N . PHE A 1 477 ? 3.322 27.031 23.812 1 88.19 477 PHE A N 1
ATOM 3858 C CA . PHE A 1 477 ? 3.244 25.844 22.953 1 88.19 477 PHE A CA 1
ATOM 3859 C C . PHE A 1 477 ? 1.887 25.766 22.266 1 88.19 477 PHE A C 1
ATOM 3861 O O . PHE A 1 477 ? 1.81 25.562 21.062 1 88.19 477 PHE A O 1
ATOM 3868 N N . TRP A 1 478 ? 0.911 26.031 22.953 1 88.94 478 TRP A N 1
ATOM 3869 C CA . TRP A 1 478 ? -0.444 25.844 22.438 1 88.94 478 TRP A CA 1
ATOM 3870 C C . TRP A 1 478 ? -0.872 27.047 21.609 1 88.94 478 TRP A C 1
ATOM 3872 O O . TRP A 1 478 ? -1.845 26.984 20.844 1 88.94 478 TRP A O 1
ATOM 3882 N N . ARG A 1 479 ? -0.14 28.172 21.719 1 89.06 479 ARG A N 1
ATOM 3883 C CA . ARG A 1 479 ? -0.547 29.406 21.062 1 89.06 479 ARG A CA 1
ATOM 3884 C C . ARG A 1 479 ? 0.229 29.609 19.766 1 89.06 479 ARG A C 1
ATOM 3886 O O . ARG A 1 479 ? -0.076 30.516 18.984 1 89.06 479 ARG A O 1
ATOM 3893 N N . THR A 1 480 ? 1.176 28.781 19.5 1 89.56 480 THR A N 1
ATOM 3894 C CA . THR A 1 480 ? 1.974 28.922 18.297 1 89.56 480 THR A CA 1
ATOM 3895 C C . THR A 1 480 ? 1.347 28.156 17.141 1 89.56 480 THR A C 1
ATOM 3897 O O . THR A 1 480 ? 1.569 26.953 17 1 89.56 480 THR A O 1
ATOM 3900 N N . LEU A 1 481 ? 0.634 28.922 16.312 1 90.5 481 LEU A N 1
ATOM 3901 C CA . LEU A 1 481 ? -0.099 28.25 15.242 1 90.5 481 LEU A CA 1
ATOM 3902 C C . LEU A 1 481 ? 0.577 28.484 13.898 1 90.5 481 LEU A C 1
ATOM 3904 O O . LEU A 1 481 ? 0.156 27.922 12.883 1 90.5 481 LEU A O 1
ATOM 3908 N N . VAL A 1 482 ? 1.563 29.312 13.867 1 88.38 482 VAL A N 1
ATOM 3909 C CA . VAL A 1 482 ? 2.32 29.578 12.641 1 88.38 482 VAL A CA 1
ATOM 3910 C C . VAL A 1 482 ? 3.809 29.344 12.898 1 88.38 482 VAL A C 1
ATOM 3912 O O . VAL A 1 482 ? 4.379 29.906 13.836 1 88.38 482 VAL A O 1
ATOM 3915 N N . TYR A 1 483 ? 4.305 28.375 12.25 1 86.81 483 TYR A N 1
ATOM 3916 C CA . TYR A 1 483 ? 5.742 28.188 12.406 1 86.81 483 TYR A CA 1
ATOM 3917 C C . TYR A 1 483 ? 6.516 28.953 11.344 1 86.81 483 TYR A C 1
ATOM 3919 O O . TYR A 1 483 ? 6.047 29.094 10.211 1 86.81 483 TYR A O 1
ATOM 3927 N N . GLU A 1 484 ? 7.398 29.859 11.82 1 66.81 484 GLU A N 1
ATOM 3928 C CA . GLU A 1 484 ? 8.094 30.906 11.078 1 66.81 484 GLU A CA 1
ATOM 3929 C C . GLU A 1 484 ? 8.875 30.328 9.906 1 66.81 484 GLU A C 1
ATOM 3931 O O . GLU A 1 484 ? 9.555 29.312 10.055 1 66.81 484 GLU A O 1
ATOM 3936 N N . GLU A 1 485 ? 8.32 30.547 8.633 1 56.06 485 GLU A N 1
ATOM 3937 C CA . GLU A 1 485 ? 9.047 30.219 7.406 1 56.06 485 GLU A CA 1
ATOM 3938 C C . GLU A 1 485 ? 10.508 30.641 7.496 1 56.06 485 GLU A C 1
ATOM 3940 O O . GLU A 1 485 ? 11.398 29.906 7.043 1 56.06 485 GLU A O 1
ATOM 3945 N N . HIS A 1 486 ? 10.844 32.031 7.562 1 46.62 486 HIS A N 1
ATOM 3946 C CA . HIS A 1 486 ? 12.156 32.594 7.293 1 46.62 486 HIS A CA 1
ATOM 3947 C C . HIS A 1 486 ? 13.008 32.656 8.555 1 46.62 486 HIS A C 1
ATOM 3949 O O . HIS A 1 486 ? 13.477 33.719 8.945 1 46.62 486 HIS A O 1
ATOM 3955 N N . MET A 1 487 ? 12.922 31.828 9.375 1 42.72 487 MET A N 1
ATOM 3956 C CA . MET A 1 487 ? 13.867 32.156 10.43 1 42.72 487 MET A CA 1
ATOM 3957 C C . MET A 1 487 ? 15.25 32.438 9.844 1 42.72 487 MET A C 1
ATOM 3959 O O . MET A 1 487 ? 15.82 31.594 9.164 1 42.72 487 MET A O 1
ATOM 3963 N N . ALA A 1 488 ? 15.562 33.656 9.695 1 40 488 ALA A N 1
ATOM 3964 C CA . ALA A 1 488 ? 16.938 34.062 9.453 1 40 488 ALA A CA 1
ATOM 3965 C C . ALA A 1 488 ? 17.906 33.219 10.266 1 40 488 ALA A C 1
ATOM 3967 O O . ALA A 1 488 ? 17.656 32.938 11.438 1 40 488 ALA A O 1
ATOM 3968 N N . LEU A 1 489 ? 18.422 32.312 9.625 1 43.47 489 LEU A N 1
ATOM 3969 C CA . LEU A 1 489 ? 19.547 31.703 10.336 1 43.47 489 LEU A CA 1
ATOM 3970 C C . LEU A 1 489 ? 20.109 32.656 11.391 1 43.47 489 LEU A C 1
ATOM 3972 O O . LEU A 1 489 ? 20.062 33.875 11.211 1 43.47 489 LEU A O 1
ATOM 3976 N N . PRO A 1 490 ? 20.078 32.438 12.586 1 41.09 490 PRO A N 1
ATOM 3977 C CA . PRO A 1 490 ? 20.672 33.438 13.484 1 41.09 490 PRO A CA 1
ATOM 3978 C C . PRO A 1 490 ? 21.703 34.312 12.781 1 41.09 490 PRO A C 1
ATOM 3980 O O . PRO A 1 490 ? 22.438 33.844 11.906 1 41.09 490 PRO A O 1
ATOM 3983 N N . PRO A 1 491 ? 21.391 35.625 12.727 1 40.56 491 PRO A N 1
ATOM 3984 C CA . PRO A 1 491 ? 22.359 36.562 12.148 1 40.56 491 PRO A CA 1
ATOM 3985 C C . PRO A 1 491 ? 23.812 36.125 12.398 1 40.56 491 PRO A C 1
ATOM 3987 O O . PRO A 1 491 ? 24.75 36.75 11.914 1 40.56 491 PRO A O 1
ATOM 3990 N N . GLY A 1 492 ? 23.984 35.469 13.414 1 41.25 492 GLY A N 1
ATOM 3991 C CA . GLY A 1 492 ? 25.391 35.281 13.742 1 41.25 492 GLY A CA 1
ATOM 3992 C C . GLY A 1 492 ? 26.188 34.625 12.633 1 41.25 492 GLY A C 1
ATOM 3993 O O . GLY A 1 492 ? 27.422 34.75 12.578 1 41.25 492 GLY A O 1
ATOM 3994 N N . ASP A 1 493 ? 25.5 33.781 11.852 1 45.19 493 ASP A N 1
ATOM 3995 C CA . ASP A 1 493 ? 26.297 33 10.906 1 45.19 493 ASP A CA 1
ATOM 3996 C C . ASP A 1 493 ? 26.562 33.781 9.625 1 45.19 493 ASP A C 1
ATOM 3998 O O . ASP A 1 493 ? 27.578 33.562 8.961 1 45.19 493 ASP A O 1
ATOM 4002 N N . GLU A 1 494 ? 25.625 34.594 9.344 1 49.47 494 GLU A N 1
ATOM 4003 C CA . GLU A 1 494 ? 25.922 35.344 8.133 1 49.47 494 GLU A CA 1
ATOM 4004 C C . GLU A 1 494 ? 27.141 36.25 8.336 1 49.47 494 GLU A C 1
ATOM 4006 O O . GLU A 1 494 ? 28 36.344 7.465 1 49.47 494 GLU A O 1
ATOM 4011 N N . GLY A 1 495 ? 26.953 36.938 9.461 1 49.09 495 GLY A N 1
ATOM 4012 C CA . GLY A 1 495 ? 28.125 37.75 9.75 1 49.09 495 GLY A CA 1
ATOM 4013 C C . GLY A 1 495 ? 29.406 36.938 9.875 1 49.09 495 GLY A C 1
ATOM 4014 O O . GLY A 1 495 ? 30.438 37.312 9.336 1 49.09 495 GLY A O 1
ATOM 4015 N N . THR A 1 496 ? 29.172 35.844 10.523 1 54.03 496 THR A N 1
ATOM 4016 C CA . THR A 1 496 ? 30.328 35 10.711 1 54.03 496 THR A CA 1
ATOM 4017 C C . THR A 1 496 ? 30.766 34.375 9.383 1 54.03 496 THR A C 1
ATOM 4019 O O . THR A 1 496 ? 31.969 34.281 9.117 1 54.03 496 THR A O 1
ATOM 4022 N N . LEU A 1 497 ? 29.734 34.125 8.602 1 59.78 497 LEU A N 1
ATOM 4023 C CA . LEU A 1 497 ? 30.125 33.562 7.312 1 59.78 497 LEU A CA 1
ATOM 4024 C C . LEU A 1 497 ? 30.844 34.594 6.453 1 59.78 497 LEU A C 1
ATOM 4026 O O . LEU A 1 497 ? 31.844 34.281 5.812 1 59.78 497 LEU A O 1
ATOM 4030 N N . GLU A 1 498 ? 30.203 35.781 6.512 1 60.84 498 GLU A N 1
ATOM 4031 C CA . GLU A 1 498 ? 30.859 36.844 5.766 1 60.84 498 GLU A CA 1
ATOM 4032 C C . GLU A 1 498 ? 32.25 37.125 6.32 1 60.84 498 GLU A C 1
ATOM 4034 O O . GLU A 1 498 ? 33.188 37.344 5.559 1 60.84 498 GLU A O 1
ATOM 4039 N N . GLU A 1 499 ? 32.281 37.031 7.605 1 59.25 499 GLU A N 1
ATOM 4040 C CA . GLU A 1 499 ? 33.562 37.188 8.234 1 59.25 499 GLU A CA 1
ATOM 4041 C C . GLU A 1 499 ? 34.5 36.031 7.906 1 59.25 499 GLU A C 1
ATOM 4043 O O . GLU A 1 499 ? 35.688 36.25 7.605 1 59.25 499 GLU A O 1
ATOM 4048 N N . LEU A 1 500 ? 33.969 34.875 7.938 1 63.72 500 LEU A N 1
ATOM 4049 C CA . LEU A 1 500 ? 34.781 33.719 7.617 1 63.72 500 LEU A CA 1
ATOM 4050 C C . LEU A 1 500 ? 35.156 33.719 6.145 1 63.72 500 LEU A C 1
ATOM 4052 O O . LEU A 1 500 ? 36.312 33.375 5.801 1 63.72 500 LEU A O 1
ATOM 4056 N N . LEU A 1 501 ? 34.188 34.125 5.418 1 68.5 501 LEU A N 1
ATOM 4057 C CA . LEU A 1 501 ? 34.469 34.188 3.992 1 68.5 501 LEU A CA 1
ATOM 4058 C C . LEU A 1 501 ? 35.531 35.25 3.709 1 68.5 501 LEU A C 1
ATOM 4060 O O . LEU A 1 501 ? 36.438 35.031 2.91 1 68.5 501 LEU A O 1
ATOM 4064 N N . THR A 1 502 ? 35.344 36.344 4.484 1 64.19 502 THR A N 1
ATOM 4065 C CA . THR A 1 502 ? 36.375 37.406 4.371 1 64.19 502 THR A CA 1
ATOM 4066 C C . THR A 1 502 ? 37.719 36.906 4.879 1 64.19 502 THR A C 1
ATOM 4068 O O . THR A 1 502 ? 38.75 37.188 4.281 1 64.19 502 THR A O 1
ATOM 4071 N N . PHE A 1 503 ? 37.688 36.125 5.93 1 63 503 PHE A N 1
ATOM 4072 C CA . PHE A 1 503 ? 38.906 35.562 6.492 1 63 503 PHE A CA 1
ATOM 4073 C C . PHE A 1 503 ? 39.531 34.562 5.531 1 63 503 PHE A C 1
ATOM 4075 O O . PHE A 1 503 ? 40.75 34.562 5.297 1 63 503 PHE A O 1
ATOM 4082 N N . ILE A 1 504 ? 38.719 33.688 4.98 1 67.88 504 ILE A N 1
ATOM 4083 C CA . ILE A 1 504 ? 39.188 32.656 4.062 1 67.88 504 ILE A CA 1
ATOM 4084 C C . ILE A 1 504 ? 39.844 33.312 2.84 1 67.88 504 ILE A C 1
ATOM 4086 O O . ILE A 1 504 ? 40.844 32.844 2.34 1 67.88 504 ILE A O 1
ATOM 4090 N N . CYS A 1 505 ? 39.156 34.375 2.447 1 67.31 505 CYS A N 1
ATOM 4091 C CA . CYS A 1 505 ? 39.688 35.062 1.278 1 67.31 505 CYS A CA 1
ATOM 4092 C C . CYS A 1 505 ? 41.031 35.688 1.576 1 67.31 505 CYS A C 1
ATOM 4094 O O . CYS A 1 505 ? 41.844 35.875 0.671 1 67.31 505 CYS A O 1
ATOM 4096 N N . ASN A 1 506 ? 41.312 35.938 2.926 1 63.41 506 ASN A N 1
ATOM 4097 C CA . ASN A 1 506 ? 42.531 36.625 3.293 1 63.41 506 ASN A CA 1
ATOM 4098 C C . ASN A 1 506 ? 43.594 35.688 3.834 1 63.41 506 ASN A C 1
ATOM 4100 O O . ASN A 1 506 ? 44.656 36.094 4.246 1 63.41 506 ASN A O 1
ATOM 4104 N N . ILE A 1 507 ? 43.219 34.375 3.912 1 60.94 507 ILE A N 1
ATOM 4105 C CA . ILE A 1 507 ? 44.156 33.438 4.465 1 60.94 507 ILE A CA 1
ATOM 4106 C C . ILE A 1 507 ? 45.062 32.906 3.355 1 60.94 507 ILE A C 1
ATOM 4108 O O . ILE A 1 507 ? 44.812 33.125 2.172 1 60.94 507 ILE A O 1
ATOM 4112 N N . ASN A 1 508 ? 46.125 32.125 3.848 1 65.94 508 ASN A N 1
ATOM 4113 C CA . ASN A 1 508 ? 47.094 31.578 2.914 1 65.94 508 ASN A CA 1
ATOM 4114 C C . ASN A 1 508 ? 46.469 30.594 1.95 1 65.94 508 ASN A C 1
ATOM 4116 O O . ASN A 1 508 ? 45.406 30.016 2.254 1 65.94 508 ASN A O 1
ATOM 4120 N N . SER A 1 509 ? 47.062 30.516 0.75 1 64.81 509 SER A N 1
ATOM 4121 C CA . SER A 1 509 ? 46.531 29.812 -0.413 1 64.81 509 SER A CA 1
ATOM 4122 C C . SER A 1 509 ? 46.25 28.344 -0.083 1 64.81 509 SER A C 1
ATOM 4124 O O . SER A 1 509 ? 45.188 27.828 -0.429 1 64.81 509 SER A O 1
ATOM 4126 N N . PRO A 1 510 ? 47.094 27.672 0.66 1 64.88 510 PRO A N 1
ATOM 4127 C CA . PRO A 1 510 ? 46.812 26.266 0.888 1 64.88 510 PRO A CA 1
ATOM 4128 C C . PRO A 1 510 ? 45.594 26.047 1.8 1 64.88 510 PRO A C 1
ATOM 4130 O O . PRO A 1 510 ? 44.781 25.141 1.562 1 64.88 510 PRO A O 1
ATOM 4133 N N . THR A 1 511 ? 45.531 26.844 2.711 1 64.69 511 THR A N 1
ATOM 4134 C CA . THR A 1 511 ? 44.375 26.75 3.633 1 64.69 511 THR A CA 1
ATOM 4135 C C . THR A 1 511 ? 43.094 27.125 2.936 1 64.69 511 THR A C 1
ATOM 4137 O O . THR A 1 511 ? 42.031 26.516 3.182 1 64.69 511 THR A O 1
ATOM 4140 N N . ARG A 1 512 ? 43.219 28.094 2.152 1 66.69 512 ARG A N 1
ATOM 4141 C CA . ARG A 1 512 ? 42.062 28.484 1.367 1 66.69 512 ARG A CA 1
ATOM 4142 C C . ARG A 1 512 ? 41.562 27.344 0.479 1 66.69 512 ARG A C 1
ATOM 4144 O O . ARG A 1 512 ? 40.375 27.125 0.353 1 66.69 512 ARG A O 1
ATOM 4151 N N . ARG A 1 513 ? 42.469 26.688 -0.099 1 64.62 513 ARG A N 1
ATOM 4152 C CA . ARG A 1 513 ? 42.125 25.547 -0.944 1 64.62 513 ARG A CA 1
ATOM 4153 C C . ARG A 1 513 ? 41.469 24.453 -0.133 1 64.62 513 ARG A C 1
ATOM 4155 O O . ARG A 1 513 ? 40.469 23.875 -0.577 1 64.62 513 ARG A O 1
ATOM 4162 N N . ARG A 1 514 ? 42 24.25 0.991 1 61.34 514 ARG A N 1
ATOM 4163 C CA . ARG A 1 514 ? 41.406 23.234 1.858 1 61.34 514 ARG A CA 1
ATOM 4164 C C . ARG A 1 514 ? 40 23.625 2.273 1 61.34 514 ARG A C 1
ATOM 4166 O O . ARG A 1 514 ? 39.094 22.797 2.287 1 61.34 514 ARG A O 1
ATOM 4173 N N . CYS A 1 515 ? 39.906 24.875 2.545 1 63.81 515 CYS A N 1
ATOM 4174 C CA . CYS A 1 515 ? 38.594 25.375 2.936 1 63.81 515 CYS A CA 1
ATOM 4175 C C . CYS A 1 515 ? 37.625 25.297 1.768 1 63.81 515 CYS A C 1
ATOM 4177 O O . CYS A 1 515 ? 36.469 24.906 1.939 1 63.81 515 CYS A O 1
ATOM 4179 N N . THR A 1 516 ? 38.125 25.75 0.697 1 65.19 516 THR A N 1
ATOM 4180 C CA . THR A 1 516 ? 37.312 25.703 -0.503 1 65.19 516 THR A CA 1
ATOM 4181 C C . THR A 1 516 ? 36.875 24.266 -0.818 1 65.19 516 THR A C 1
ATOM 4183 O O . THR A 1 516 ? 35.719 24.016 -1.173 1 65.19 516 THR A O 1
ATOM 4186 N N . GLU A 1 517 ? 37.812 23.375 -0.666 1 63.03 517 GLU A N 1
ATOM 4187 C CA . GLU A 1 517 ? 37.531 21.969 -0.898 1 63.03 517 GLU A CA 1
ATOM 4188 C C . GLU A 1 517 ? 36.5 21.438 0.105 1 63.03 517 GLU A C 1
ATOM 4190 O O . GLU A 1 517 ? 35.594 20.703 -0.261 1 63.03 517 GLU A O 1
ATOM 4195 N N . ALA A 1 518 ? 36.719 21.891 1.236 1 61.94 518 ALA A N 1
ATOM 4196 C CA . ALA A 1 518 ? 35.781 21.469 2.287 1 61.94 518 ALA A CA 1
ATOM 4197 C C . ALA A 1 518 ? 34.375 22 2.029 1 61.94 518 ALA A C 1
ATOM 4199 O O . ALA A 1 518 ? 33.406 21.281 2.176 1 61.94 518 ALA A O 1
ATOM 4200 N N . ILE A 1 519 ? 34.438 23.297 1.656 1 64.56 519 ILE A N 1
ATOM 4201 C CA . ILE A 1 519 ? 33.156 23.938 1.354 1 64.56 519 ILE A CA 1
ATOM 4202 C C . ILE A 1 519 ? 32.531 23.281 0.13 1 64.56 519 ILE A C 1
ATOM 4204 O O . ILE A 1 519 ? 31.328 23 0.116 1 64.56 519 ILE A O 1
ATOM 4208 N N . TYR A 1 520 ? 33.406 22.969 -0.76 1 61.94 520 TYR A N 1
ATOM 4209 C CA . TYR A 1 520 ? 32.938 22.328 -1.979 1 61.94 520 TYR A CA 1
ATOM 4210 C C . TYR A 1 520 ? 32.344 20.953 -1.677 1 61.94 520 TYR A C 1
ATOM 4212 O O . TYR A 1 520 ? 31.297 20.594 -2.182 1 61.94 520 TYR A O 1
ATOM 4220 N N . THR A 1 521 ? 32.969 20.25 -0.874 1 62.97 521 THR A N 1
ATOM 4221 C CA . THR A 1 521 ? 32.531 18.906 -0.502 1 62.97 521 THR A CA 1
ATOM 4222 C C . THR A 1 521 ? 31.172 18.969 0.218 1 62.97 521 THR A C 1
ATOM 4224 O O . THR A 1 521 ? 30.328 18.109 0.024 1 62.97 521 THR A O 1
ATOM 4227 N N . GLU A 1 522 ? 31.141 20.016 0.906 1 62.25 522 GLU A N 1
ATOM 4228 C CA . GLU A 1 522 ? 29.906 20.156 1.668 1 62.25 522 GLU A CA 1
ATOM 4229 C C . GLU A 1 522 ? 28.75 20.578 0.767 1 62.25 522 GLU A C 1
ATOM 4231 O O . GLU A 1 522 ? 27.609 20.188 0.995 1 62.25 522 GLU A O 1
ATOM 4236 N N . LEU A 1 523 ? 29.188 21.406 -0.182 1 61.22 523 LEU A N 1
ATOM 4237 C CA . LEU A 1 523 ? 28.172 21.953 -1.063 1 61.22 523 LEU A CA 1
ATOM 4238 C C . LEU A 1 523 ? 27.781 20.938 -2.143 1 61.22 523 LEU A C 1
ATOM 4240 O O . LEU A 1 523 ? 26.672 20.969 -2.662 1 61.22 523 LEU A O 1
ATOM 4244 N N . HIS A 1 524 ? 28.812 20.094 -2.424 1 63.22 524 HIS A N 1
ATOM 4245 C CA . HIS A 1 524 ? 28.578 19.125 -3.498 1 63.22 524 HIS A CA 1
ATOM 4246 C C . HIS A 1 524 ? 28.828 17.703 -3.025 1 63.22 524 HIS A C 1
ATOM 4248 O O . HIS A 1 524 ? 29.734 17.016 -3.539 1 63.22 524 HIS A O 1
ATOM 4254 N N . PRO A 1 525 ? 28.078 17.359 -2.104 1 61.53 525 PRO A N 1
ATOM 4255 C CA . PRO A 1 525 ? 28.281 16.016 -1.558 1 61.53 525 PRO A CA 1
ATOM 4256 C C . PRO A 1 525 ? 28.125 14.922 -2.613 1 61.53 525 PRO A C 1
ATOM 4258 O O . PRO A 1 525 ? 28.688 13.836 -2.461 1 61.53 525 PRO A O 1
ATOM 4261 N N . GLU A 1 526 ? 27.469 15.266 -3.637 1 60.94 526 GLU A N 1
ATOM 4262 C CA . GLU A 1 526 ? 27.25 14.305 -4.715 1 60.94 526 GLU A CA 1
ATOM 4263 C C . GLU A 1 526 ? 28.562 13.961 -5.422 1 60.94 526 GLU A C 1
ATOM 4265 O O . GLU A 1 526 ? 28.672 12.898 -6.027 1 60.94 526 GLU A O 1
ATOM 4270 N N . ASP A 1 527 ? 29.391 14.922 -5.34 1 61.62 527 ASP A N 1
ATOM 4271 C CA . ASP A 1 527 ? 30.656 14.727 -6.055 1 61.62 527 ASP A CA 1
ATOM 4272 C C . ASP A 1 527 ? 31.609 13.836 -5.262 1 61.62 527 ASP A C 1
ATOM 4274 O O . ASP A 1 527 ? 32.594 13.328 -5.809 1 61.62 527 ASP A O 1
ATOM 4278 N N . ASP A 1 528 ? 31.25 13.719 -3.963 1 66.44 528 ASP A N 1
ATOM 4279 C CA . ASP A 1 528 ? 32.094 12.844 -3.16 1 66.44 528 ASP A CA 1
ATOM 4280 C C . ASP A 1 528 ? 31.766 11.375 -3.4 1 66.44 528 ASP A C 1
ATOM 4282 O O . ASP A 1 528 ? 30.609 11.023 -3.594 1 66.44 528 ASP A O 1
ATOM 4286 N N . TYR A 1 529 ? 32.781 10.68 -3.756 1 73.19 529 TYR A N 1
ATOM 4287 C CA . TYR A 1 529 ? 32.562 9.25 -3.973 1 73.19 529 TYR A CA 1
ATOM 4288 C C . TYR A 1 529 ? 32.25 8.547 -2.664 1 73.19 529 TYR A C 1
ATOM 4290 O O . TYR A 1 529 ? 33.031 8.531 -1.734 1 73.19 529 TYR A O 1
ATOM 4298 N N . VAL A 1 530 ? 31.047 8.328 -2.438 1 80.94 530 VAL A N 1
ATOM 4299 C CA . VAL A 1 530 ? 30.594 7.594 -1.261 1 80.94 530 VAL A CA 1
ATOM 4300 C C . VAL A 1 530 ? 29.953 6.27 -1.688 1 80.94 530 VAL A C 1
ATOM 4302 O O . VAL A 1 530 ? 29.188 6.227 -2.65 1 80.94 530 VAL A O 1
ATOM 4305 N N . GLU A 1 531 ? 30.453 5.172 -0.963 1 81.19 531 GLU A N 1
ATOM 4306 C CA . GLU A 1 531 ? 29.922 3.846 -1.26 1 81.19 531 GLU A CA 1
ATOM 4307 C C . GLU A 1 531 ? 28.812 3.471 -0.288 1 81.19 531 GLU A C 1
ATOM 4309 O O . GLU A 1 531 ? 28.734 4.02 0.813 1 81.19 531 GLU A O 1
ATOM 4314 N N . GLU A 1 532 ? 28.078 2.59 -0.706 1 83.31 532 GLU A N 1
ATOM 4315 C CA . GLU A 1 532 ? 26.984 2.062 0.118 1 83.31 532 GLU A CA 1
ATOM 4316 C C . GLU A 1 532 ? 27.531 1.393 1.378 1 83.31 532 GLU A C 1
ATOM 4318 O O . GLU A 1 532 ? 28.672 0.918 1.396 1 83.31 532 GLU A O 1
ATOM 4323 N N . PRO A 1 533 ? 26.719 1.398 2.4 1 79.69 533 PRO A N 1
ATOM 4324 C CA . PRO A 1 533 ? 27.156 0.717 3.621 1 79.69 533 PRO A CA 1
ATOM 4325 C C . PRO A 1 533 ? 27.391 -0.778 3.412 1 79.69 533 PRO A C 1
ATOM 4327 O O . PRO A 1 533 ? 26.812 -1.372 2.492 1 79.69 533 PRO A O 1
ATOM 4330 N N . VAL A 1 534 ? 28.219 -1.283 4.172 1 78.69 534 VAL A N 1
ATOM 4331 C CA . VAL A 1 534 ? 28.453 -2.723 4.156 1 78.69 534 VAL A CA 1
ATOM 4332 C C . VAL A 1 534 ? 27.391 -3.43 4.996 1 78.69 534 VAL A C 1
ATOM 4334 O O . VAL A 1 534 ? 26.953 -2.906 6.027 1 78.69 534 VAL A O 1
ATOM 4337 N N . VAL A 1 535 ? 26.938 -4.562 4.516 1 78.81 535 VAL A N 1
ATOM 4338 C CA . VAL A 1 535 ? 25.906 -5.316 5.227 1 78.81 535 VAL A CA 1
ATOM 4339 C C . VAL A 1 535 ? 26.438 -5.75 6.594 1 78.81 535 VAL A C 1
ATOM 4341 O O . VAL A 1 535 ? 27.547 -6.285 6.695 1 78.81 535 VAL A O 1
ATOM 4344 N N . ASN A 1 536 ? 25.609 -5.371 7.578 1 73.25 536 ASN A N 1
ATOM 4345 C CA . ASN A 1 536 ? 25.953 -5.734 8.945 1 73.25 536 ASN A CA 1
ATOM 4346 C C . ASN A 1 536 ? 25.781 -7.23 9.188 1 73.25 536 ASN A C 1
ATOM 4348 O O . ASN A 1 536 ? 24.688 -7.773 8.992 1 73.25 536 ASN A O 1
ATOM 4352 N N . GLU A 1 537 ? 26.766 -7.918 9.508 1 69.88 537 GLU A N 1
ATOM 4353 C CA . GLU A 1 537 ? 26.734 -9.367 9.703 1 69.88 537 GLU A CA 1
ATOM 4354 C C . GLU A 1 537 ? 26.047 -9.742 11.008 1 69.88 537 GLU A C 1
ATOM 4356 O O . GLU A 1 537 ? 25.547 -10.859 11.156 1 69.88 537 GLU A O 1
ATOM 4361 N N . ASN A 1 538 ? 25.953 -8.805 12.047 1 61.78 538 ASN A N 1
ATOM 4362 C CA . ASN A 1 538 ? 25.297 -9.07 13.32 1 61.78 538 ASN A CA 1
ATOM 4363 C C . ASN A 1 538 ? 24.125 -8.125 13.562 1 61.78 538 ASN A C 1
ATOM 4365 O O . ASN A 1 538 ? 24.219 -7.203 14.375 1 61.78 538 ASN A O 1
ATOM 4369 N N . PRO A 1 539 ? 23.125 -8.422 12.859 1 62.12 539 PRO A N 1
ATOM 4370 C CA . PRO A 1 539 ? 22.031 -7.457 12.945 1 62.12 539 PRO A CA 1
ATOM 4371 C C . PRO A 1 539 ? 21.203 -7.621 14.211 1 62.12 539 PRO A C 1
ATOM 4373 O O . PRO A 1 539 ? 21.125 -8.719 14.773 1 62.12 539 PRO A O 1
ATOM 4376 N N . ARG A 1 540 ? 20.875 -6.562 14.789 1 59.09 540 ARG A N 1
ATOM 4377 C CA . ARG A 1 540 ? 19.906 -6.574 15.875 1 59.09 540 ARG A CA 1
ATOM 4378 C C . ARG A 1 540 ? 18.484 -6.672 15.336 1 59.09 540 ARG A C 1
ATOM 4380 O O . ARG A 1 540 ? 18.25 -6.473 14.141 1 59.09 540 ARG A O 1
ATOM 4387 N N . GLY A 1 541 ? 17.484 -7.32 15.922 1 52.84 541 GLY A N 1
ATOM 4388 C CA . GLY A 1 541 ? 16.109 -7.523 15.539 1 52.84 541 GLY A CA 1
ATOM 4389 C C . GLY A 1 541 ? 15.625 -8.945 15.766 1 52.84 541 GLY A C 1
ATOM 4390 O O . GLY A 1 541 ? 16.422 -9.828 16.094 1 52.84 541 GLY A O 1
ATOM 4391 N N . ARG A 1 542 ? 14.297 -9.102 15.875 1 48.25 542 ARG A N 1
ATOM 4392 C CA . ARG A 1 542 ? 13.727 -10.422 16.156 1 48.25 542 ARG A CA 1
ATOM 4393 C C . ARG A 1 542 ? 14.156 -11.43 15.094 1 48.25 542 ARG A C 1
ATOM 4395 O O . ARG A 1 542 ? 14.008 -11.188 13.898 1 48.25 542 ARG A O 1
ATOM 4402 N N . PRO A 1 543 ? 15.031 -12.25 15.398 1 46.88 543 PRO A N 1
ATOM 4403 C CA . PRO A 1 543 ? 15.359 -13.281 14.414 1 46.88 543 PRO A CA 1
ATOM 4404 C C . PRO A 1 543 ? 14.117 -13.867 13.742 1 46.88 543 PRO A C 1
ATOM 4406 O O . PRO A 1 543 ? 13.016 -13.797 14.305 1 46.88 543 PRO A O 1
ATOM 4409 N N . ARG A 1 544 ? 14.164 -14.023 12.367 1 42.75 544 ARG A N 1
ATOM 4410 C CA . ARG A 1 544 ? 13.07 -14.609 11.594 1 42.75 544 ARG A CA 1
ATOM 4411 C C . ARG A 1 544 ? 12.422 -15.758 12.359 1 42.75 544 ARG A C 1
ATOM 4413 O O . ARG A 1 544 ? 11.305 -16.172 12.039 1 42.75 544 ARG A O 1
ATOM 4420 N N . SER A 1 545 ? 13.164 -16.672 12.898 1 34.88 545 SER A N 1
ATOM 4421 C CA . SER A 1 545 ? 12.516 -17.781 13.578 1 34.88 545 SER A CA 1
ATOM 4422 C C . SER A 1 545 ? 11.82 -17.328 14.852 1 34.88 545 SER A C 1
ATOM 4424 O O . SER A 1 545 ? 12.305 -16.438 15.547 1 34.88 545 SER A O 1
ATOM 4426 N N . SER A 1 546 ? 10.516 -17.453 14.812 1 35.91 546 SER A N 1
ATOM 4427 C CA . SER A 1 546 ? 9.523 -17.25 15.859 1 35.91 546 SER A CA 1
ATOM 4428 C C . SER A 1 546 ? 10.102 -17.547 17.234 1 35.91 546 SER A C 1
ATOM 4430 O O . SER A 1 546 ? 9.359 -17.922 18.156 1 35.91 546 SER A O 1
ATOM 4432 N N . ASN A 1 547 ? 11.422 -17.797 17.484 1 32.38 547 ASN A N 1
ATOM 4433 C CA . ASN A 1 547 ? 11.594 -18.25 18.859 1 32.38 547 ASN A CA 1
ATOM 4434 C C . ASN A 1 547 ? 11.172 -17.172 19.859 1 32.38 547 ASN A C 1
ATOM 4436 O O . ASN A 1 547 ? 11.375 -15.984 19.609 1 32.38 547 ASN A O 1
ATOM 4440 N N . ALA A 1 548 ? 10.156 -17.516 20.688 1 33.09 548 ALA A N 1
ATOM 4441 C CA . ALA A 1 548 ? 9.781 -16.75 21.875 1 33.09 548 ALA A CA 1
ATOM 4442 C C . ALA A 1 548 ? 10.977 -16.016 22.469 1 33.09 548 ALA A C 1
ATOM 4444 O O . ALA A 1 548 ? 12.016 -16.641 22.75 1 33.09 548 ALA A O 1
ATOM 4445 N N . ARG A 1 549 ? 11.242 -15.047 21.984 1 39.5 549 ARG A N 1
ATOM 4446 C CA . ARG A 1 549 ? 12.305 -14.344 22.688 1 39.5 549 ARG A CA 1
ATOM 4447 C C . ARG A 1 549 ? 12.133 -14.453 24.203 1 39.5 549 ARG A C 1
ATOM 4449 O O . ARG A 1 549 ? 11.008 -14.539 24.703 1 39.5 549 ARG A O 1
ATOM 4456 N N . ASN A 1 550 ? 13.117 -14.914 24.844 1 37.06 550 ASN A N 1
ATOM 4457 C CA . ASN A 1 550 ? 13.141 -14.875 26.312 1 37.06 550 ASN A CA 1
ATOM 4458 C C . ASN A 1 550 ? 12.797 -13.484 26.828 1 37.06 550 ASN A C 1
ATOM 4460 O O . ASN A 1 550 ? 13.148 -12.477 26.219 1 37.06 550 ASN A O 1
ATOM 4464 N N . LEU A 1 551 ? 11.852 -13.477 27.641 1 37.84 551 LEU A N 1
ATOM 4465 C CA . LEU A 1 551 ? 11.547 -12.242 28.344 1 37.84 551 LEU A CA 1
ATOM 4466 C C . LEU A 1 551 ? 12.82 -11.523 28.766 1 37.84 551 LEU A C 1
ATOM 4468 O O . LEU A 1 551 ? 13.797 -12.172 29.172 1 37.84 551 LEU A O 1
ATOM 4472 N N . SER A 1 552 ? 12.953 -10.508 28.359 1 38.41 552 SER A N 1
ATOM 4473 C CA . SER A 1 552 ? 14.062 -9.781 28.953 1 38.41 552 SER A CA 1
ATOM 4474 C C . SER A 1 552 ? 13.945 -9.742 30.469 1 38.41 552 SER A C 1
ATOM 4476 O O . SER A 1 552 ? 12.891 -10.055 31.031 1 38.41 552 SER A O 1
ATOM 4478 N N . GLY A 1 553 ? 15.055 -9.562 31.031 1 33.22 553 GLY A N 1
ATOM 4479 C CA . GLY A 1 553 ? 15.047 -9.406 32.469 1 33.22 553 GLY A CA 1
ATOM 4480 C C . GLY A 1 553 ? 14 -8.414 32.969 1 33.22 553 GLY A C 1
ATOM 4481 O O . GLY A 1 553 ? 13.32 -8.656 33.969 1 33.22 553 GLY A O 1
ATOM 4482 N N . PHE A 1 554 ? 13.836 -7.422 32.312 1 35.16 554 PHE A N 1
ATOM 4483 C CA . PHE A 1 554 ? 12.859 -6.418 32.719 1 35.16 554 PHE A CA 1
ATOM 4484 C C . PHE A 1 554 ? 11.438 -6.922 32.469 1 35.16 554 PHE A C 1
ATOM 4486 O O . PHE A 1 554 ? 10.57 -6.746 33.344 1 35.16 554 PHE A O 1
ATOM 4493 N N . GLU A 1 555 ? 11.219 -7.586 31.453 1 41.25 555 GLU A N 1
ATOM 4494 C CA . GLU A 1 555 ? 9.883 -8.148 31.234 1 41.25 555 GLU A CA 1
ATOM 4495 C C . GLU A 1 555 ? 9.539 -9.188 32.281 1 41.25 555 GLU A C 1
ATOM 4497 O O . GLU A 1 555 ? 8.383 -9.305 32.719 1 41.25 555 GLU A O 1
ATOM 4502 N N . HIS A 1 556 ? 10.547 -9.75 32.625 1 35.53 556 HIS A N 1
ATOM 4503 C CA . HIS A 1 556 ? 10.398 -10.641 33.781 1 35.53 556 HIS A CA 1
ATOM 4504 C C . HIS A 1 556 ? 10.031 -9.859 35.031 1 35.53 556 HIS A C 1
ATOM 4506 O O . HIS A 1 556 ? 9.18 -10.289 35.812 1 35.53 556 HIS A O 1
ATOM 4512 N N . SER A 1 557 ? 10.711 -8.789 35.25 1 35.38 557 SER A N 1
ATOM 4513 C CA . SER A 1 557 ? 10.477 -7.988 36.469 1 35.38 557 SER A CA 1
ATOM 4514 C C . SER A 1 557 ? 9.102 -7.328 36.406 1 35.38 557 SER A C 1
ATOM 4516 O O . SER A 1 557 ? 8.43 -7.246 37.438 1 35.38 557 SER A O 1
ATOM 4518 N N . CYS A 1 558 ? 8.719 -6.781 35.438 1 34.47 558 CYS A N 1
ATOM 4519 C CA . CYS A 1 558 ? 7.414 -6.129 35.344 1 34.47 558 CYS A CA 1
ATOM 4520 C C . CYS A 1 558 ? 6.285 -7.141 35.5 1 34.47 558 CYS A C 1
ATOM 4522 O O . CYS A 1 558 ? 5.215 -6.809 36.031 1 34.47 558 CYS A O 1
ATOM 4524 N N . ARG A 1 559 ? 6.441 -8.234 35.125 1 34.66 559 ARG A N 1
ATOM 4525 C CA . ARG A 1 559 ? 5.48 -9.305 35.344 1 34.66 559 ARG A CA 1
ATOM 4526 C C . ARG A 1 559 ? 5.438 -9.68 36.844 1 34.66 559 ARG A C 1
ATOM 4528 O O . ARG A 1 559 ? 4.434 -10.211 37.312 1 34.66 559 ARG A O 1
ATOM 4535 N N . ARG A 1 560 ? 6.555 -9.516 37.438 1 33.88 560 ARG A N 1
ATOM 4536 C CA . ARG A 1 560 ? 6.555 -9.758 38.875 1 33.88 560 ARG A CA 1
ATOM 4537 C C . ARG A 1 560 ? 5.957 -8.57 39.625 1 33.88 560 ARG A C 1
ATOM 4539 O O . ARG A 1 560 ? 5.551 -8.703 40.781 1 33.88 560 ARG A O 1
ATOM 4546 N N . SER A 1 561 ? 6.09 -7.516 39.062 1 29.28 561 SER A N 1
ATOM 4547 C CA . SER A 1 561 ? 5.551 -6.426 39.875 1 29.28 561 SER A CA 1
ATOM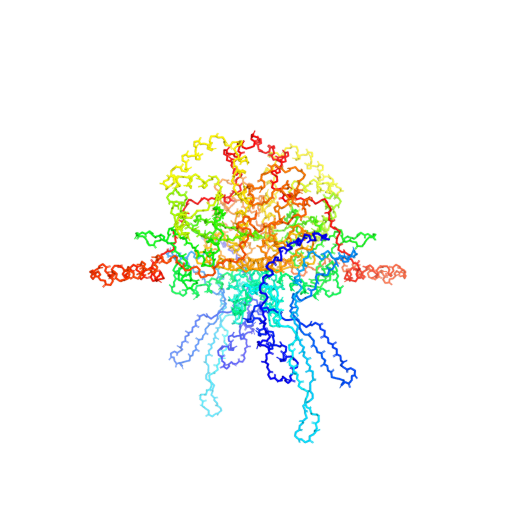 4548 C C . SER A 1 561 ? 4.059 -6.234 39.625 1 29.28 561 SER A C 1
ATOM 4550 O O . SER A 1 561 ? 3.586 -6.406 38.5 1 29.28 561 SER A O 1
ATOM 4552 N N . MET B 1 1 ? -27.688 62.656 43.719 1 24.64 1 MET B N 1
ATOM 4553 C CA . MET B 1 1 ? -26.719 62.969 42.688 1 24.64 1 MET B CA 1
ATOM 4554 C C . MET B 1 1 ? -25.875 61.75 42.344 1 24.64 1 MET B C 1
ATOM 4556 O O . MET B 1 1 ? -25 61.344 43.094 1 24.64 1 MET B O 1
ATOM 4560 N N . SER B 1 2 ? -26.453 60.594 41.875 1 25.03 2 SER B N 1
ATOM 4561 C CA . SER B 1 2 ? -26.188 59.188 41.844 1 25.03 2 SER B CA 1
ATOM 4562 C C . SER B 1 2 ? -25.047 58.844 40.875 1 25.03 2 SER B C 1
ATOM 4564 O O . SER B 1 2 ? -25.094 59.219 39.719 1 25.03 2 SER B O 1
ATOM 4566 N N . ASN B 1 3 ? -23.703 58.812 41.344 1 25.19 3 ASN B N 1
ATOM 4567 C CA . ASN B 1 3 ? -22.375 58.719 40.719 1 25.19 3 ASN B CA 1
ATOM 4568 C C . ASN B 1 3 ? -22.25 57.438 39.906 1 25.19 3 ASN B C 1
ATOM 4570 O O . ASN B 1 3 ? -22.234 56.344 40.469 1 25.19 3 ASN B O 1
ATOM 4574 N N . HIS B 1 4 ? -22.859 57.312 38.688 1 25.98 4 HIS B N 1
ATOM 4575 C CA . HIS B 1 4 ? -22.875 56.219 37.688 1 25.98 4 HIS B CA 1
ATOM 4576 C C . HIS B 1 4 ? -21.469 55.844 37.281 1 25.98 4 HIS B C 1
ATOM 4578 O O . HIS B 1 4 ? -20.766 56.656 36.656 1 25.98 4 HIS B O 1
ATOM 4584 N N . SER B 1 5 ? -20.688 55.094 38.094 1 28.91 5 SER B N 1
ATOM 4585 C CA . SER B 1 5 ? -19.328 54.594 37.844 1 28.91 5 SER B CA 1
ATOM 4586 C C . SER B 1 5 ? -19.203 53.906 36.5 1 28.91 5 SER B C 1
ATOM 4588 O O . SER B 1 5 ? -20 53.031 36.188 1 28.91 5 SER B O 1
ATOM 4590 N N . SER B 1 6 ? -18.688 54.562 35.406 1 29.58 6 SER B N 1
ATOM 4591 C CA . SER B 1 6 ? -18.312 54.219 34.062 1 29.58 6 SER B CA 1
ATOM 4592 C C . SER B 1 6 ? -17.453 52.938 34.031 1 29.58 6 SER B C 1
ATOM 4594 O O . SER B 1 6 ? -16.297 52.969 34.469 1 29.58 6 SER B O 1
ATOM 4596 N N . SER B 1 7 ? -17.969 51.781 34.344 1 29.44 7 SER B N 1
ATOM 4597 C CA . SER B 1 7 ? -17.328 50.469 34.219 1 29.44 7 SER B CA 1
ATOM 4598 C C . SER B 1 7 ? -16.656 50.312 32.875 1 29.44 7 SER B C 1
ATOM 4600 O O . SER B 1 7 ? -17.328 50.344 31.844 1 29.44 7 SER B O 1
ATOM 4602 N N . GLY B 1 8 ? -15.43 50.875 32.594 1 29.31 8 GLY B N 1
ATOM 4603 C CA . GLY B 1 8 ? -14.539 50.75 31.438 1 29.31 8 GLY B CA 1
ATOM 4604 C C . GLY B 1 8 ? -14.5 49.344 30.891 1 29.31 8 GLY B C 1
ATOM 4605 O O . GLY B 1 8 ? -13.93 48.438 31.5 1 29.31 8 GLY B O 1
ATOM 4606 N N . ASP B 1 9 ? -15.516 48.844 30.25 1 31.97 9 ASP B N 1
ATOM 4607 C CA . ASP B 1 9 ? -15.578 47.688 29.344 1 31.97 9 ASP B CA 1
ATOM 4608 C C . ASP B 1 9 ? -14.328 47.594 28.469 1 31.97 9 ASP B C 1
ATOM 4610 O O . ASP B 1 9 ? -14.047 48.531 27.703 1 31.97 9 ASP B O 1
ATOM 4614 N N . ASP B 1 10 ? -13.172 47.188 28.969 1 33.28 10 ASP B N 1
ATOM 4615 C CA . ASP B 1 10 ? -11.977 46.875 28.203 1 33.28 10 ASP B CA 1
ATOM 4616 C C . ASP B 1 10 ? -12.336 46.281 26.844 1 33.28 10 ASP B C 1
ATOM 4618 O O . ASP B 1 10 ? -12.93 45.188 26.781 1 33.28 10 ASP B O 1
ATOM 4622 N N . GLU B 1 11 ? -12.703 47.062 25.875 1 34.84 11 GLU B N 1
ATOM 4623 C CA . GLU B 1 11 ? -12.812 46.844 24.438 1 34.84 11 GLU B CA 1
ATOM 4624 C C . GLU B 1 11 ? -11.719 45.906 23.953 1 34.84 11 GLU B C 1
ATOM 4626 O O . GLU B 1 11 ? -10.531 46.188 24.125 1 34.84 11 GLU B O 1
ATOM 4631 N N . GLN B 1 12 ? -11.883 44.688 23.969 1 38.03 12 GLN B N 1
ATOM 4632 C CA . GLN B 1 12 ? -11.164 43.594 23.344 1 38.03 12 GLN B CA 1
ATOM 4633 C C . GLN B 1 12 ? -10.617 43.969 21.984 1 38.03 12 GLN B C 1
ATOM 4635 O O . GLN B 1 12 ? -11.352 44.5 21.141 1 38.03 12 GLN B O 1
ATOM 4640 N N . ASP B 1 13 ? -9.359 44.312 21.844 1 37.47 13 ASP B N 1
ATOM 4641 C CA . ASP B 1 13 ? -8.609 44.562 20.609 1 37.47 13 ASP B CA 1
ATOM 4642 C C . ASP B 1 13 ? -9.055 43.625 19.5 1 37.47 13 ASP B C 1
ATOM 4644 O O . ASP B 1 13 ? -8.812 42.406 19.562 1 37.47 13 ASP B O 1
ATOM 4648 N N . ILE B 1 14 ? -10.258 43.656 19 1 42.16 14 ILE B N 1
ATOM 4649 C CA . ILE B 1 14 ? -10.641 43.125 17.688 1 42.16 14 ILE B CA 1
ATOM 4650 C C . ILE B 1 14 ? -9.453 43.25 16.719 1 42.16 14 ILE B C 1
ATOM 4652 O O . ILE B 1 14 ? -8.906 44.344 16.531 1 42.16 14 ILE B O 1
ATOM 4656 N N . GLU B 1 15 ? -8.625 42.344 16.594 1 48.56 15 GLU B N 1
ATOM 4657 C CA . GLU B 1 15 ? -7.629 42.281 15.539 1 48.56 15 GLU B CA 1
ATOM 4658 C C . GLU B 1 15 ? -8.102 43.031 14.289 1 48.56 15 GLU B C 1
ATOM 4660 O O . GLU B 1 15 ? -9.281 43 13.945 1 48.56 15 GLU B O 1
ATOM 4665 N N . ASP B 1 16 ? -7.426 44.125 13.859 1 53.59 16 ASP B N 1
ATOM 4666 C CA . ASP B 1 16 ? -7.578 45.156 12.852 1 53.59 16 ASP B CA 1
ATOM 4667 C C . ASP B 1 16 ? -8.062 44.594 11.523 1 53.59 16 ASP B C 1
ATOM 4669 O O . ASP B 1 16 ? -7.414 43.688 10.961 1 53.59 16 ASP B O 1
ATOM 4673 N N . GLY B 1 17 ? -9.297 44.406 11.391 1 64.69 17 GLY B N 1
ATOM 4674 C CA . GLY B 1 17 ? -9.953 44.188 10.117 1 64.69 17 GLY B CA 1
ATOM 4675 C C . GLY B 1 17 ? -9.328 44.969 8.969 1 64.69 17 GLY B C 1
ATOM 4676 O O . GLY B 1 17 ? -8.789 46.062 9.18 1 64.69 17 GLY B O 1
ATOM 4677 N N . VAL B 1 18 ? -8.734 44.344 8.055 1 76.69 18 VAL B N 1
ATOM 4678 C CA . VAL B 1 18 ? -8.172 45 6.863 1 76.69 18 VAL B CA 1
ATOM 4679 C C . VAL B 1 18 ? -9.242 45.094 5.781 1 76.69 18 VAL B C 1
ATOM 4681 O O . VAL B 1 18 ? -10.062 44.188 5.621 1 76.69 18 VAL B O 1
ATOM 4684 N N . ASP B 1 19 ? -9.383 46.281 5.348 1 84.56 19 ASP B N 1
ATOM 4685 C CA . ASP B 1 19 ? -10.312 46.562 4.25 1 84.56 19 ASP B CA 1
ATOM 4686 C C . ASP B 1 19 ? -9.664 46.25 2.9 1 84.56 19 ASP B C 1
ATOM 4688 O O . ASP B 1 19 ? -8.648 46.844 2.541 1 84.56 19 ASP B O 1
ATOM 4692 N N . TYR B 1 20 ? -10.258 45.375 2.172 1 86.81 20 TYR B N 1
ATOM 4693 C CA . TYR B 1 20 ? -9.703 44.938 0.892 1 86.81 20 TYR B CA 1
ATOM 4694 C C . TYR B 1 20 ? -10.547 45.438 -0.268 1 86.81 20 TYR B C 1
ATOM 4696 O O . TYR B 1 20 ? -10.492 44.906 -1.371 1 86.81 20 TYR B O 1
ATOM 4704 N N . SER B 1 21 ? -11.273 46.5 -0.123 1 86.5 21 SER B N 1
ATOM 4705 C CA . SER B 1 21 ? -12.188 47.031 -1.138 1 86.5 21 SER B CA 1
ATOM 4706 C C . SER B 1 21 ? -11.422 47.469 -2.383 1 86.5 21 SER B C 1
ATOM 4708 O O . SER B 1 21 ? -11.898 47.281 -3.506 1 86.5 21 SER B O 1
ATOM 4710 N N . SER B 1 22 ? -10.242 47.906 -2.217 1 86.75 22 SER B N 1
ATOM 4711 C CA . SER B 1 22 ? -9.484 48.469 -3.324 1 86.75 22 SER B CA 1
ATOM 4712 C C . SER B 1 22 ? -8.992 47.375 -4.273 1 86.75 22 SER B C 1
ATOM 4714 O O . SER B 1 22 ? -8.68 47.656 -5.434 1 86.75 22 SER B O 1
ATOM 4716 N N . LEU B 1 23 ? -8.992 46.188 -3.875 1 88.69 23 LEU B N 1
ATOM 4717 C CA . LEU B 1 23 ? -8.445 45.094 -4.672 1 88.69 23 LEU B CA 1
ATOM 4718 C C . LEU B 1 23 ? -9.453 44.625 -5.723 1 88.69 23 LEU B C 1
ATOM 4720 O O . LEU B 1 23 ? -9.086 43.969 -6.699 1 88.69 23 LEU B O 1
ATOM 4724 N N . PHE B 1 24 ? -10.695 45 -5.508 1 92.06 24 PHE B N 1
ATOM 4725 C CA . PHE B 1 24 ? -11.719 44.438 -6.375 1 92.06 24 PHE B CA 1
ATOM 4726 C C . PHE B 1 24 ? -12.305 45.5 -7.293 1 92.06 24 PHE B C 1
ATOM 4728 O O . PHE B 1 24 ? -13.492 45.469 -7.617 1 92.06 24 PHE B O 1
ATOM 4735 N N . GLU B 1 25 ? -11.523 46.375 -7.629 1 87.88 25 GLU B N 1
ATOM 4736 C CA . GLU B 1 25 ? -11.891 47.344 -8.664 1 87.88 25 GLU B CA 1
ATOM 4737 C C . GLU B 1 25 ? -11.5 46.812 -10.047 1 87.88 25 GLU B C 1
ATOM 4739 O O . GLU B 1 25 ? -10.336 46.531 -10.297 1 87.88 25 GLU B O 1
ATOM 4744 N N . SER B 1 26 ? -12.422 46.5 -10.867 1 87.31 26 SER B N 1
ATOM 4745 C CA . SER B 1 26 ? -12.133 45.969 -12.195 1 87.31 26 SER B CA 1
ATOM 4746 C C . SER B 1 26 ? -13.102 46.531 -13.234 1 87.31 26 SER B C 1
ATOM 4748 O O . SER B 1 26 ? -14.125 47.125 -12.891 1 87.31 26 SER B O 1
ATOM 4750 N N . GLU B 1 27 ? -12.711 46.312 -14.539 1 86.62 27 GLU B N 1
ATOM 4751 C CA . GLU B 1 27 ? -13.609 46.562 -15.664 1 86.62 27 GLU B CA 1
ATOM 4752 C C . GLU B 1 27 ? -14.719 45.531 -15.742 1 86.62 27 GLU B C 1
ATOM 4754 O O . GLU B 1 27 ? -14.617 44.469 -15.133 1 86.62 27 GLU B O 1
ATOM 4759 N N . PRO B 1 28 ? -15.773 45.906 -16.391 1 90.12 28 PRO B N 1
ATOM 4760 C CA . PRO B 1 28 ? -16.875 44.938 -16.516 1 90.12 28 PRO B CA 1
ATOM 4761 C C . PRO B 1 28 ? -16.453 43.656 -17.219 1 90.12 28 PRO B C 1
ATOM 4763 O O . PRO B 1 28 ? -15.547 43.688 -18.062 1 90.12 28 PRO B O 1
ATOM 4766 N N . PHE B 1 29 ? -17.016 42.594 -16.797 1 92.62 29 PHE B N 1
ATOM 4767 C CA . PHE B 1 29 ? -16.719 41.281 -17.359 1 92.62 29 PHE B CA 1
ATOM 4768 C C . PHE B 1 29 ? -17.797 40.844 -18.344 1 92.62 29 PHE B C 1
ATOM 4770 O O . PHE B 1 29 ? -18.953 41.188 -18.203 1 92.62 29 PHE B O 1
ATOM 4777 N N . ASN B 1 30 ? -17.406 40.031 -19.297 1 87.44 30 ASN B N 1
ATOM 4778 C CA . ASN B 1 30 ? -18.344 39.562 -20.312 1 87.44 30 ASN B CA 1
ATOM 4779 C C . ASN B 1 30 ? -19.188 38.375 -19.781 1 87.44 30 ASN B C 1
ATOM 4781 O O . ASN B 1 30 ? -20.344 38.219 -20.188 1 87.44 30 ASN B O 1
ATOM 4785 N N . THR B 1 31 ? -18.531 37.594 -19.016 1 89.94 31 THR B N 1
ATOM 4786 C CA . THR B 1 31 ? -19.266 36.438 -18.469 1 89.94 31 THR B CA 1
ATOM 4787 C C . THR B 1 31 ? -19.188 36.438 -16.938 1 89.94 31 THR B C 1
ATOM 4789 O O . THR B 1 31 ? -18.219 36.938 -16.359 1 89.94 31 THR B O 1
ATOM 4792 N N . LEU B 1 32 ? -20.188 35.812 -16.422 1 89.62 32 LEU B N 1
ATOM 4793 C CA . LEU B 1 32 ? -20.25 35.656 -14.961 1 89.62 32 LEU B CA 1
ATOM 4794 C C . LEU B 1 32 ? -19.109 34.781 -14.445 1 89.62 32 LEU B C 1
ATOM 4796 O O . LEU B 1 32 ? -18.531 35.062 -13.391 1 89.62 32 LEU B O 1
ATOM 4800 N N . ASP B 1 33 ? -18.766 33.844 -15.156 1 89.62 33 ASP B N 1
ATOM 4801 C CA . ASP B 1 33 ? -17.719 32.906 -14.75 1 89.62 33 ASP B CA 1
ATOM 4802 C C . ASP B 1 33 ? -16.359 33.594 -14.742 1 89.62 33 ASP B C 1
ATOM 4804 O O . ASP B 1 33 ? -15.523 33.344 -13.867 1 89.62 33 ASP B O 1
ATOM 4808 N N . ASP B 1 34 ? -16.188 34.406 -15.633 1 91.38 34 ASP B N 1
ATOM 4809 C CA . ASP B 1 34 ? -14.93 35.125 -15.672 1 91.38 34 ASP B CA 1
ATOM 4810 C C . ASP B 1 34 ? -14.805 36.094 -14.484 1 91.38 34 ASP B C 1
ATOM 4812 O O . ASP B 1 34 ? -13.727 36.219 -13.898 1 91.38 34 ASP B O 1
ATOM 4816 N N . ALA B 1 35 ? -15.953 36.688 -14.227 1 92.06 35 ALA B N 1
ATOM 4817 C CA . ALA B 1 35 ? -15.969 37.594 -13.078 1 92.06 35 ALA B CA 1
ATOM 4818 C C . ALA B 1 35 ? -15.68 36.844 -11.781 1 92.06 35 ALA B C 1
ATOM 4820 O O . ALA B 1 35 ? -14.859 37.281 -10.969 1 92.06 35 ALA B O 1
ATOM 4821 N N . PHE B 1 36 ? -16.25 35.75 -11.711 1 91.81 36 PHE B N 1
ATOM 4822 C CA . PHE B 1 36 ? -16.094 34.969 -10.492 1 91.81 36 PHE B CA 1
ATOM 4823 C C . PHE B 1 36 ? -14.664 34.438 -10.383 1 91.81 36 PHE B C 1
ATOM 4825 O O . PHE B 1 36 ? -14.047 34.531 -9.312 1 91.81 36 PHE B O 1
ATOM 4832 N N . ASN B 1 37 ? -14.133 33.938 -11.359 1 88 37 ASN B N 1
ATOM 4833 C CA . ASN B 1 37 ? -12.781 33.406 -11.352 1 88 37 ASN B CA 1
ATOM 4834 C C . ASN B 1 37 ? -11.75 34.469 -11.023 1 88 37 ASN B C 1
ATOM 4836 O O . ASN B 1 37 ? -10.781 34.219 -10.305 1 88 37 ASN B O 1
ATOM 4840 N N . TRP B 1 38 ? -12.023 35.531 -11.586 1 91.12 38 TRP B N 1
ATOM 4841 C CA . TRP B 1 38 ? -11.133 36.656 -11.297 1 91.12 38 TRP B CA 1
ATOM 4842 C C . TRP B 1 38 ? -11.172 37.031 -9.82 1 91.12 38 TRP B C 1
ATOM 4844 O O . TRP B 1 38 ? -10.125 37.219 -9.195 1 91.12 38 TRP B O 1
ATOM 4854 N N . CYS B 1 39 ? -12.344 37.156 -9.297 1 91.38 39 CYS B N 1
ATOM 4855 C CA . CYS B 1 39 ? -12.5 37.5 -7.891 1 91.38 39 CYS B CA 1
ATOM 4856 C C . CYS B 1 39 ? -11.859 36.438 -6.992 1 91.38 39 CYS B C 1
ATOM 4858 O O . CYS B 1 39 ? -11.219 36.781 -5.992 1 91.38 39 CYS B O 1
ATOM 4860 N N . VAL B 1 40 ? -11.992 35.281 -7.336 1 87.81 40 VAL B N 1
ATOM 4861 C CA . VAL B 1 40 ? -11.453 34.188 -6.551 1 87.81 40 VAL B CA 1
ATOM 4862 C C . VAL B 1 40 ? -9.922 34.25 -6.559 1 87.81 40 VAL B C 1
ATOM 4864 O O . VAL B 1 40 ? -9.281 34.062 -5.527 1 87.81 40 VAL B O 1
ATOM 4867 N N . ASN B 1 41 ? -9.391 34.469 -7.648 1 85.12 41 ASN B N 1
ATOM 4868 C CA . ASN B 1 41 ? -7.938 34.562 -7.754 1 85.12 41 ASN B CA 1
ATOM 4869 C C . ASN B 1 41 ? -7.383 35.688 -6.922 1 85.12 41 ASN B C 1
ATOM 4871 O O . ASN B 1 41 ? -6.359 35.562 -6.258 1 85.12 41 ASN B O 1
ATOM 4875 N N . VAL B 1 42 ? -8.094 36.844 -7.031 1 87.69 42 VAL B N 1
ATOM 4876 C CA . VAL B 1 42 ? -7.684 38 -6.25 1 87.69 42 VAL B CA 1
ATOM 4877 C C . VAL B 1 42 ? -7.758 37.656 -4.762 1 87.69 42 VAL B C 1
ATOM 4879 O O . VAL B 1 42 ? -6.852 38 -3.998 1 87.69 42 VAL B O 1
ATOM 4882 N N . ALA B 1 43 ? -8.805 37.031 -4.406 1 87.56 43 ALA B N 1
ATOM 4883 C CA . ALA B 1 43 ? -9.008 36.688 -3.002 1 87.56 43 ALA B CA 1
ATOM 4884 C C . ALA B 1 43 ? -7.945 35.688 -2.527 1 87.56 43 ALA B C 1
ATOM 4886 O O . ALA B 1 43 ? -7.34 35.906 -1.471 1 87.56 43 ALA B O 1
ATOM 4887 N N . LEU B 1 44 ? -7.641 34.75 -3.285 1 80 44 LEU B N 1
ATOM 4888 C CA . LEU B 1 44 ? -6.68 33.719 -2.918 1 80 44 LEU B CA 1
ATOM 4889 C C . LEU B 1 44 ? -5.281 34.312 -2.766 1 80 44 LEU B C 1
ATOM 4891 O O . LEU B 1 44 ? -4.531 33.906 -1.868 1 80 44 LEU B O 1
ATOM 4895 N N . ASN B 1 45 ? -5.02 35.156 -3.648 1 80.25 45 ASN B N 1
ATOM 4896 C CA . ASN B 1 45 ? -3.707 35.781 -3.605 1 80.25 45 ASN B CA 1
ATOM 4897 C C . ASN B 1 45 ? -3.539 36.625 -2.354 1 80.25 45 ASN B C 1
ATOM 4899 O O . ASN B 1 45 ? -2.416 36.938 -1.943 1 80.25 45 ASN B O 1
ATOM 4903 N N . ASN B 1 46 ? -4.699 37 -1.844 1 81.19 46 ASN B N 1
ATOM 4904 C CA . ASN B 1 46 ? -4.633 37.844 -0.651 1 81.19 46 ASN B CA 1
ATOM 4905 C C . ASN B 1 46 ? -5.004 37.062 0.605 1 81.19 46 ASN B C 1
ATOM 4907 O O . ASN B 1 46 ? -5.254 37.656 1.657 1 81.19 46 ASN B O 1
ATOM 4911 N N . GLY B 1 47 ? -5.137 35.781 0.482 1 78.5 47 GLY B N 1
ATOM 4912 C CA . GLY B 1 47 ? -5.215 34.906 1.648 1 78.5 47 GLY B CA 1
ATOM 4913 C C . GLY B 1 47 ? -6.637 34.656 2.113 1 78.5 47 GLY B C 1
ATOM 4914 O O . GLY B 1 47 ? -6.875 34.406 3.299 1 78.5 47 GLY B O 1
ATOM 4915 N N . PHE B 1 48 ? -7.625 34.938 1.364 1 84.38 48 PHE B N 1
ATOM 4916 C CA . PHE B 1 48 ? -8.984 34.594 1.742 1 84.38 48 PHE B CA 1
ATOM 4917 C C . PHE B 1 48 ? -9.742 34 0.554 1 84.38 48 PHE B C 1
ATOM 4919 O O . PHE B 1 48 ? -9.195 33.906 -0.55 1 84.38 48 PHE B O 1
ATOM 4926 N N . SER B 1 49 ? -10.875 33.438 0.909 1 84.56 49 SER B N 1
ATOM 4927 C CA . SER B 1 49 ? -11.648 32.781 -0.134 1 84.56 49 SER B CA 1
ATOM 4928 C C . SER B 1 49 ? -13.039 33.406 -0.273 1 84.56 49 SER B C 1
ATOM 4930 O O . SER B 1 49 ? -13.594 33.906 0.699 1 84.56 49 SER B O 1
ATOM 4932 N N . ILE B 1 50 ? -13.531 33.406 -1.537 1 88.38 50 ILE B N 1
ATOM 4933 C CA . ILE B 1 50 ? -14.844 33.969 -1.844 1 88.38 50 ILE B CA 1
ATOM 4934 C C . ILE B 1 50 ? -15.781 32.844 -2.303 1 88.38 50 ILE B C 1
ATOM 4936 O O . ILE B 1 50 ? -15.367 31.953 -3.043 1 88.38 50 ILE B O 1
ATOM 4940 N N . ILE B 1 51 ? -17.016 32.875 -1.833 1 88.12 51 ILE B N 1
ATOM 4941 C CA . ILE B 1 51 ? -18.016 31.891 -2.232 1 88.12 51 ILE B CA 1
ATOM 4942 C C . ILE B 1 51 ? -19.25 32.594 -2.781 1 88.12 51 ILE B C 1
ATOM 4944 O O . ILE B 1 51 ? -19.469 33.781 -2.496 1 88.12 51 ILE B O 1
ATOM 4948 N N . LYS B 1 52 ? -20.031 31.828 -3.562 1 89.81 52 LYS B N 1
ATOM 4949 C CA . LYS B 1 52 ? -21.297 32.344 -4.062 1 89.81 52 LYS B CA 1
ATOM 4950 C C . LYS B 1 52 ? -22.375 32.312 -2.988 1 89.81 52 LYS B C 1
ATOM 4952 O O . LYS B 1 52 ? -22.594 31.266 -2.354 1 89.81 52 LYS B O 1
ATOM 4957 N N . SER B 1 53 ? -22.969 33.25 -2.678 1 88.5 53 SER B N 1
ATOM 4958 C CA . SER B 1 53 ? -23.938 33.344 -1.579 1 88.5 53 SER B CA 1
ATOM 4959 C C . SER B 1 53 ? -25.359 33.344 -2.094 1 88.5 53 SER B C 1
ATOM 4961 O O . SER B 1 53 ? -26.125 32.406 -1.874 1 88.5 53 SER B O 1
ATOM 4963 N N . SER B 1 54 ? -25.797 34.438 -2.732 1 86.81 54 SER B N 1
ATOM 4964 C CA . SER B 1 54 ? -27.188 34.531 -3.15 1 86.81 54 SER B CA 1
ATOM 4965 C C . SER B 1 54 ? -27.312 35.219 -4.508 1 86.81 54 SER B C 1
ATOM 4967 O O . SER B 1 54 ? -26.344 35.844 -4.988 1 86.81 54 SER B O 1
ATOM 4969 N N . SER B 1 55 ? -28.469 34.938 -5.188 1 88.75 55 SER B N 1
ATOM 4970 C CA . SER B 1 55 ? -28.797 35.531 -6.473 1 88.75 55 SER B CA 1
ATOM 4971 C C . SER B 1 55 ? -30.234 36.062 -6.484 1 88.75 55 SER B C 1
ATOM 4973 O O . SER B 1 55 ? -31.125 35.438 -5.895 1 88.75 55 SER B O 1
ATOM 4975 N N . ARG B 1 56 ? -30.391 37.188 -6.844 1 86.88 56 ARG B N 1
ATOM 4976 C CA . ARG B 1 56 ? -31.719 37.781 -6.934 1 86.88 56 ARG B CA 1
ATOM 4977 C C . ARG B 1 56 ? -31.938 38.438 -8.297 1 86.88 56 ARG B C 1
ATOM 4979 O O . ARG B 1 56 ? -31 39 -8.875 1 86.88 56 ARG B O 1
ATOM 4986 N N . ARG B 1 57 ? -33.062 38.188 -8.773 1 86.06 57 ARG B N 1
ATOM 4987 C CA . ARG B 1 57 ? -33.469 38.875 -10 1 86.06 57 ARG B CA 1
ATOM 4988 C C . ARG B 1 57 ? -34.281 40.125 -9.68 1 86.06 57 ARG B C 1
ATOM 4990 O O . ARG B 1 57 ? -35.281 40.031 -8.961 1 86.06 57 ARG B O 1
ATOM 4997 N N . SER B 1 58 ? -33.719 41.219 -10.133 1 76.81 58 SER B N 1
ATOM 4998 C CA . SER B 1 58 ? -34.469 42.469 -9.906 1 76.81 58 SER B CA 1
ATOM 4999 C C . SER B 1 58 ? -35.812 42.438 -10.617 1 76.81 58 SER B C 1
ATOM 5001 O O . SER B 1 58 ? -35.875 42.094 -11.797 1 76.81 58 SER B O 1
ATOM 5003 N N . THR B 1 59 ? -36.844 42.656 -9.828 1 76.94 59 THR B N 1
ATOM 5004 C CA . THR B 1 59 ? -38.188 42.688 -10.383 1 76.94 59 THR B CA 1
ATOM 5005 C C . THR B 1 59 ? -38.375 43.875 -11.312 1 76.94 59 THR B C 1
ATOM 5007 O O . THR B 1 59 ? -39.188 43.844 -12.234 1 76.94 59 THR B O 1
ATOM 5010 N N . THR B 1 60 ? -37.594 44.969 -11.047 1 74.44 60 THR B N 1
ATOM 5011 C CA . THR B 1 60 ? -37.75 46.219 -11.781 1 74.44 60 THR B CA 1
ATOM 5012 C C . THR B 1 60 ? -37 46.156 -13.102 1 74.44 60 THR B C 1
ATOM 5014 O O . THR B 1 60 ? -37.5 46.562 -14.141 1 74.44 60 THR B O 1
ATOM 5017 N N . THR B 1 61 ? -35.812 45.656 -13.109 1 72.75 61 THR B N 1
ATOM 5018 C CA . THR B 1 61 ? -34.969 45.75 -14.289 1 72.75 61 THR B CA 1
ATOM 5019 C C . THR B 1 61 ? -34.875 44.375 -14.969 1 72.75 61 THR B C 1
ATOM 5021 O O . THR B 1 61 ? -34.5 44.281 -16.141 1 72.75 61 THR B O 1
ATOM 5024 N N . GLY B 1 62 ? -35.344 43.344 -14.305 1 77.06 62 GLY B N 1
ATOM 5025 C CA . GLY B 1 62 ? -35.219 41.969 -14.812 1 77.06 62 GLY B CA 1
ATOM 5026 C C . GLY B 1 62 ? -33.781 41.469 -14.836 1 77.06 62 GLY B C 1
ATOM 5027 O O . GLY B 1 62 ? -33.5 40.406 -15.398 1 77.06 62 GLY B O 1
ATOM 5028 N N . LEU B 1 63 ? -32.938 42.375 -14.281 1 82.31 63 LEU B N 1
ATOM 5029 C CA . LEU B 1 63 ? -31.516 42 -14.336 1 82.31 63 LEU B CA 1
ATOM 5030 C C . LEU B 1 63 ? -31.109 41.219 -13.094 1 82.31 63 LEU B C 1
ATOM 5032 O O . LEU B 1 63 ? -31.719 41.344 -12.031 1 82.31 63 LEU B O 1
ATOM 5036 N N . PHE B 1 64 ? -30.062 40.375 -13.25 1 87.56 64 PHE B N 1
ATOM 5037 C CA . PHE B 1 64 ? -29.594 39.531 -12.156 1 87.56 64 PHE B CA 1
ATOM 5038 C C . PHE B 1 64 ? -28.578 40.25 -11.297 1 87.56 64 PHE B C 1
ATOM 5040 O O . PHE B 1 64 ? -27.719 41 -11.812 1 87.56 64 PHE B O 1
ATOM 5047 N N . VAL B 1 65 ? -28.812 40.156 -9.992 1 88.94 65 VAL B N 1
ATOM 5048 C CA . VAL B 1 65 ? -27.812 40.594 -9.023 1 88.94 65 VAL B CA 1
ATOM 5049 C C . VAL B 1 65 ? -27.359 39.406 -8.172 1 88.94 65 VAL B C 1
ATOM 5051 O O . VAL B 1 65 ? -28.203 38.688 -7.629 1 88.94 65 VAL B O 1
ATOM 5054 N N . LYS B 1 66 ? -26.062 39.219 -8.156 1 92.38 66 LYS B N 1
ATOM 5055 C CA . LYS B 1 66 ? -25.5 38.156 -7.355 1 92.38 66 LYS B CA 1
ATOM 5056 C C . LYS B 1 66 ? -24.594 38.688 -6.258 1 92.38 66 LYS B C 1
ATOM 5058 O O . LYS B 1 66 ? -24.016 39.781 -6.402 1 92.38 66 LYS B O 1
ATOM 5063 N N . TRP B 1 67 ? -24.547 38 -5.203 1 93.56 67 TRP B N 1
ATOM 5064 C CA . TRP B 1 67 ? -23.672 38.375 -4.09 1 93.56 67 TRP B CA 1
ATOM 5065 C C . TRP B 1 67 ? -22.672 37.25 -3.789 1 93.56 67 TRP B C 1
ATOM 5067 O O . TRP B 1 67 ? -23.047 36.094 -3.67 1 93.56 67 TRP B O 1
ATOM 5077 N N . TRP B 1 68 ? -21.469 37.719 -3.701 1 94.06 68 TRP B N 1
ATOM 5078 C CA . TRP B 1 68 ? -20.391 36.812 -3.297 1 94.06 68 TRP B CA 1
ATOM 5079 C C . TRP B 1 68 ? -19.797 37.25 -1.958 1 94.06 68 TRP B C 1
ATOM 5081 O O . TRP B 1 68 ? -19.641 38.438 -1.696 1 94.06 68 TRP B O 1
ATOM 5091 N N . THR B 1 69 ? -19.578 36.25 -1.063 1 92 69 THR B N 1
ATOM 5092 C CA . THR B 1 69 ? -19.109 36.562 0.281 1 92 69 THR B CA 1
ATOM 5093 C C . THR B 1 69 ? -17.875 35.75 0.635 1 92 69 THR B C 1
ATOM 5095 O O . THR B 1 69 ? -17.516 34.812 -0.084 1 92 69 THR B O 1
ATOM 5098 N N . CYS B 1 70 ? -17.219 36.219 1.644 1 89.12 70 CYS B N 1
ATOM 5099 C CA . CYS B 1 70 ? -16.141 35.438 2.246 1 89.12 70 CYS B CA 1
ATOM 5100 C C . CYS B 1 70 ? -16.656 34.094 2.768 1 89.12 70 CYS B C 1
ATOM 5102 O O . CYS B 1 70 ? -17.828 34 3.152 1 89.12 70 CYS B O 1
ATOM 5104 N N . ASP B 1 71 ? -15.844 33.156 2.814 1 82.94 71 ASP B N 1
ATOM 5105 C CA . ASP B 1 71 ? -16.234 31.828 3.299 1 82.94 71 ASP B CA 1
ATOM 5106 C C . ASP B 1 71 ? -16.5 31.844 4.805 1 82.94 71 ASP B C 1
ATOM 5108 O O . ASP B 1 71 ? -17.109 30.938 5.344 1 82.94 71 ASP B O 1
ATOM 5112 N N . ARG B 1 72 ? -16.125 32.844 5.453 1 84.31 72 ARG B N 1
ATOM 5113 C CA . ARG B 1 72 ? -16.344 32.969 6.891 1 84.31 72 ARG B CA 1
ATOM 5114 C C . ARG B 1 72 ? -17.406 34.031 7.191 1 84.31 72 ARG B C 1
ATOM 5116 O O . ARG B 1 72 ? -17.469 34.562 8.305 1 84.31 72 ARG B O 1
ATOM 5123 N N . PHE B 1 73 ? -18.172 34.281 6.148 1 86.69 73 PHE B N 1
ATOM 5124 C CA . PHE B 1 73 ? -19.172 35.312 6.234 1 86.69 73 PHE B CA 1
ATOM 5125 C C . PHE B 1 73 ? -20.312 34.906 7.16 1 86.69 73 PHE B C 1
ATOM 5127 O O . PHE B 1 73 ? -20.766 33.75 7.129 1 86.69 73 PHE B O 1
ATOM 5134 N N . GLY B 1 74 ? -20.719 35.812 7.902 1 80.19 74 GLY B N 1
ATOM 5135 C CA . GLY B 1 74 ? -21.969 35.656 8.641 1 80.19 74 GLY B CA 1
ATOM 5136 C C . GLY B 1 74 ? -21.75 35.125 10.047 1 80.19 74 GLY B C 1
ATOM 5137 O O . GLY B 1 74 ? -20.609 34.969 10.492 1 80.19 74 GLY B O 1
ATOM 5138 N N . ASP B 1 75 ? -22.875 35 10.773 1 75.88 75 ASP B N 1
ATOM 5139 C CA . ASP B 1 75 ? -22.891 34.562 12.164 1 75.88 75 ASP B CA 1
ATOM 5140 C C . ASP B 1 75 ? -22.984 33.031 12.258 1 75.88 75 ASP B C 1
ATOM 5142 O O . ASP B 1 75 ? -23.547 32.406 11.375 1 75.88 75 ASP B O 1
ATOM 5146 N N . ARG B 1 76 ? -22.391 32.531 13.367 1 70.75 76 ARG B N 1
ATOM 5147 C CA . ARG B 1 76 ? -22.484 31.094 13.641 1 70.75 76 ARG B CA 1
ATOM 5148 C C . ARG B 1 76 ? -23.938 30.656 13.828 1 70.75 76 ARG B C 1
ATOM 5150 O O . ARG B 1 76 ? -24.688 31.312 14.531 1 70.75 76 ARG B O 1
ATOM 5157 N N . ARG B 1 77 ? -24.281 29.641 13.023 1 64.19 77 ARG B N 1
ATOM 5158 C CA . ARG B 1 77 ? -25.641 29.109 13.117 1 64.19 77 ARG B CA 1
ATOM 5159 C C . ARG B 1 77 ? -25.875 28.422 14.453 1 64.19 77 ARG B C 1
ATOM 5161 O O . ARG B 1 77 ? -25.016 27.672 14.922 1 64.19 77 ARG B O 1
ATOM 5168 N N . LYS B 1 78 ? -26.859 28.875 15.211 1 60 78 LYS B N 1
ATOM 5169 C CA . LYS B 1 78 ? -27.25 28.234 16.469 1 60 78 LYS B CA 1
ATOM 5170 C C . LYS B 1 78 ? -27.703 26.797 16.234 1 60 78 LYS B C 1
ATOM 5172 O O . LYS B 1 78 ? -28.266 26.469 15.18 1 60 78 LYS B O 1
ATOM 5177 N N . LYS B 1 79 ? -27.031 25.891 16.938 1 58.25 79 LYS B N 1
ATOM 5178 C CA . LYS B 1 79 ? -27.406 24.484 16.844 1 58.25 79 LYS B CA 1
ATOM 5179 C C . LYS B 1 79 ? -28.922 24.328 16.938 1 58.25 79 LYS B C 1
ATOM 5181 O O . LYS B 1 79 ? -29.562 24.859 17.844 1 58.25 79 LYS B O 1
ATOM 5186 N N . GLU B 1 80 ? -29.375 23.891 15.719 1 56.56 80 GLU B N 1
ATOM 5187 C CA . GLU B 1 80 ? -30.781 23.516 15.844 1 56.56 80 GLU B CA 1
ATOM 5188 C C . GLU B 1 80 ? -30.938 22.266 16.719 1 56.56 80 GLU B C 1
ATOM 5190 O O . GLU B 1 80 ? -30.141 21.344 16.625 1 56.56 80 GLU B O 1
ATOM 5195 N N . VAL B 1 81 ? -31.562 22.406 17.844 1 55.59 81 VAL B N 1
ATOM 5196 C CA . VAL B 1 81 ? -31.859 21.359 18.812 1 55.59 81 VAL B CA 1
ATOM 5197 C C . VAL B 1 81 ? -31.984 20.016 18.109 1 55.59 81 VAL B C 1
ATOM 5199 O O . VAL B 1 81 ? -31.484 19 18.609 1 55.59 81 VAL B O 1
ATOM 5202 N N . ASN B 1 82 ? -32.594 19.859 17.016 1 52.84 82 ASN B N 1
ATOM 5203 C CA . ASN B 1 82 ? -32.938 18.578 16.406 1 52.84 82 ASN B CA 1
ATOM 5204 C C . ASN B 1 82 ? -32.031 18.266 15.227 1 52.84 82 ASN B C 1
ATOM 5206 O O . ASN B 1 82 ? -32.406 17.469 14.352 1 52.84 82 ASN B O 1
ATOM 5210 N N . ALA B 1 83 ? -30.953 18.859 15.227 1 56.12 83 ALA B N 1
ATOM 5211 C CA . ALA B 1 83 ? -30.156 18.625 14.023 1 56.12 83 ALA B CA 1
ATOM 5212 C C . ALA B 1 83 ? -29.453 17.266 14.086 1 56.12 83 ALA B C 1
ATOM 5214 O O . ALA B 1 83 ? -28.906 16.891 15.125 1 56.12 83 ALA B O 1
ATOM 5215 N N . VAL B 1 84 ? -29.859 16.422 13.203 1 57.06 84 VAL B N 1
ATOM 5216 C CA . VAL B 1 84 ? -29.328 15.07 13.055 1 57.06 84 VAL B CA 1
ATOM 5217 C C . VAL B 1 84 ? -27.797 15.102 13.109 1 57.06 84 VAL B C 1
ATOM 5219 O O . VAL B 1 84 ? -27.172 14.25 13.742 1 57.06 84 VAL B O 1
ATOM 5222 N N . ARG B 1 85 ? -27.344 16.125 12.383 1 54.62 85 ARG B N 1
ATOM 5223 C CA . ARG B 1 85 ? -25.875 16.172 12.367 1 54.62 85 ARG B CA 1
ATOM 5224 C C . ARG B 1 85 ? -25.344 17.188 13.367 1 54.62 85 ARG B C 1
ATOM 5226 O O . ARG B 1 85 ? -25.828 18.312 13.422 1 54.62 85 ARG B O 1
ATOM 5233 N N . ASN B 1 86 ? -24.609 16.766 14.344 1 52.84 86 ASN B N 1
ATOM 5234 C CA . ASN B 1 86 ? -24.016 17.656 15.336 1 52.84 86 ASN B CA 1
ATOM 5235 C C . ASN B 1 86 ? -23.016 18.625 14.703 1 52.84 86 ASN B C 1
ATOM 5237 O O . ASN B 1 86 ? -22.031 18.188 14.102 1 52.84 86 ASN B O 1
ATOM 5241 N N . ASN B 1 87 ? -23.609 19.734 14.156 1 55.81 87 ASN B N 1
ATOM 5242 C CA . ASN B 1 87 ? -22.688 20.719 13.602 1 55.81 87 ASN B CA 1
ATOM 5243 C C . ASN B 1 87 ? -21.734 21.266 14.664 1 55.81 87 ASN B C 1
ATOM 5245 O O . ASN B 1 87 ? -22.078 22.188 15.406 1 55.81 87 ASN B O 1
ATOM 5249 N N . THR B 1 88 ? -20.578 20.562 14.891 1 64 88 THR B N 1
ATOM 5250 C CA . THR B 1 88 ? -19.734 20.828 16.047 1 64 88 THR B CA 1
ATOM 5251 C C . THR B 1 88 ? -18.688 21.875 15.734 1 64 88 THR B C 1
ATOM 5253 O O . THR B 1 88 ? -18.172 22.547 16.641 1 64 88 THR B O 1
ATOM 5256 N N . VAL B 1 89 ? -18.484 22.188 14.352 1 72.62 89 VAL B N 1
ATOM 5257 C CA . VAL B 1 89 ? -17.406 23.109 14.031 1 72.62 89 VAL B CA 1
ATOM 5258 C C . VAL B 1 89 ? -17.859 24.094 12.961 1 72.62 89 VAL B C 1
ATOM 5260 O O . VAL B 1 89 ? -18.656 23.75 12.094 1 72.62 89 VAL B O 1
ATOM 5263 N N . SER B 1 90 ? -17.688 25.422 13.172 1 75.31 90 SER B N 1
ATOM 5264 C CA . SER B 1 90 ? -18.031 26.422 12.164 1 75.31 90 SER B CA 1
ATOM 5265 C C . SER B 1 90 ? -16.859 27.328 11.852 1 75.31 90 SER B C 1
ATOM 5267 O O . SER B 1 90 ? -16.047 27.625 12.734 1 75.31 90 SER B O 1
ATOM 5269 N N . LYS B 1 91 ? -16.797 27.797 10.641 1 79.12 91 LYS B N 1
ATOM 5270 C CA . LYS B 1 91 ? -15.773 28.75 10.211 1 79.12 91 LYS B CA 1
ATOM 5271 C C . LYS B 1 91 ? -16.297 30.172 10.281 1 79.12 91 LYS B C 1
ATOM 5273 O O . LYS B 1 91 ? -15.516 31.125 10.164 1 79.12 91 LYS B O 1
ATOM 5278 N N . LYS B 1 92 ? -17.516 30.312 10.484 1 78.69 92 LYS B N 1
ATOM 5279 C CA . LYS B 1 92 ? -18.109 31.641 10.461 1 78.69 92 LYS B CA 1
ATOM 5280 C C . LYS B 1 92 ? -17.656 32.469 11.648 1 78.69 92 LYS B C 1
ATOM 5282 O O . LYS B 1 92 ? -17.625 32 12.781 1 78.69 92 LYS B O 1
ATOM 5287 N N . CYS B 1 93 ? -17.078 33.688 11.375 1 79.56 93 CYS B N 1
ATOM 5288 C CA . CYS B 1 93 ? -16.562 34.531 12.422 1 79.56 93 CYS B CA 1
ATOM 5289 C C . CYS B 1 93 ? -17.141 35.938 12.297 1 79.56 93 CYS B C 1
ATOM 5291 O O . CYS B 1 93 ? -16.438 36.938 12.508 1 79.56 93 CYS B O 1
ATOM 5293 N N . GLU B 1 94 ? -18.359 36.125 11.75 1 79.69 94 GLU B N 1
ATOM 5294 C CA . GLU B 1 94 ? -19.062 37.375 11.625 1 79.69 94 GLU B CA 1
ATOM 5295 C C . GLU B 1 94 ? -18.359 38.312 10.633 1 79.69 94 GLU B C 1
ATOM 5297 O O . GLU B 1 94 ? -18.375 39.531 10.797 1 79.69 94 GLU B O 1
ATOM 5302 N N . CYS B 1 95 ? -17.609 37.688 9.766 1 86.75 95 CYS B N 1
ATOM 5303 C CA . CYS B 1 95 ? -17.016 38.469 8.703 1 86.75 95 CYS B CA 1
ATOM 5304 C C . CYS B 1 95 ? -18.094 39.156 7.855 1 86.75 95 CYS B C 1
ATOM 5306 O O . CYS B 1 95 ? -19.125 38.562 7.57 1 86.75 95 CYS B O 1
ATOM 5308 N N . THR B 1 96 ? -17.906 40.469 7.43 1 88.69 96 THR B N 1
ATOM 5309 C CA . THR B 1 96 ? -18.922 41.219 6.719 1 88.69 96 THR B CA 1
ATOM 5310 C C . THR B 1 96 ? -18.562 41.375 5.246 1 88.69 96 THR B C 1
ATOM 5312 O O . THR B 1 96 ? -19.312 42 4.477 1 88.69 96 THR B O 1
ATOM 5315 N N . PHE B 1 97 ? -17.5 40.812 4.812 1 91.94 97 PHE B N 1
ATOM 5316 C CA . PHE B 1 97 ? -17.062 40.969 3.43 1 91.94 97 PHE B CA 1
ATOM 5317 C C . PHE B 1 97 ? -18.125 40.469 2.463 1 91.94 97 PHE B C 1
ATOM 5319 O O . PHE B 1 97 ? -18.578 39.312 2.553 1 91.94 97 PHE B O 1
ATOM 5326 N N . LYS B 1 98 ? -18.5 41.281 1.504 1 93.44 98 LYS B N 1
ATOM 5327 C CA . LYS B 1 98 ? -19.562 41 0.543 1 93.44 98 LYS B CA 1
ATOM 5328 C C . LYS B 1 98 ? -19.359 41.75 -0.758 1 93.44 98 LYS B C 1
ATOM 5330 O O . LYS B 1 98 ? -19.047 42.938 -0.736 1 93.44 98 LYS B O 1
ATOM 5335 N N . LEU B 1 99 ? -19.453 41.031 -1.846 1 93.69 99 LEU B N 1
ATOM 5336 C CA . LEU B 1 99 ? -19.312 41.562 -3.188 1 93.69 99 LEU B CA 1
ATOM 5337 C C . LEU B 1 99 ? -20.625 41.438 -3.965 1 93.69 99 LEU B C 1
ATOM 5339 O O . LEU B 1 99 ? -21.25 40.406 -3.961 1 93.69 99 LEU B O 1
ATOM 5343 N N . ARG B 1 100 ? -20.984 42.594 -4.484 1 92.75 100 ARG B N 1
ATOM 5344 C CA . ARG B 1 100 ? -22.172 42.625 -5.332 1 92.75 100 ARG B CA 1
ATOM 5345 C C . ARG B 1 100 ? -21.797 42.562 -6.809 1 92.75 100 ARG B C 1
ATOM 5347 O O . ARG B 1 100 ? -20.953 43.344 -7.258 1 92.75 100 ARG B O 1
ATOM 5354 N N . VAL B 1 101 ? -22.422 41.594 -7.496 1 92.5 101 VAL B N 1
ATOM 5355 C CA . VAL B 1 101 ? -22.203 41.5 -8.938 1 92.5 101 VAL B CA 1
ATOM 5356 C C . VAL B 1 101 ? -23.531 41.719 -9.672 1 92.5 101 VAL B C 1
ATOM 5358 O O . VAL B 1 101 ? -24.469 40.938 -9.516 1 92.5 101 VAL B O 1
ATOM 5361 N N . GLY B 1 102 ? -23.531 42.781 -10.453 1 89.94 102 GLY B N 1
ATOM 5362 C CA . GLY B 1 102 ? -24.75 43.125 -11.164 1 89.94 102 GLY B CA 1
ATOM 5363 C C . GLY B 1 102 ? -24.625 43.031 -12.672 1 89.94 102 GLY B C 1
ATOM 5364 O O . GLY B 1 102 ? -23.594 43.375 -13.234 1 89.94 102 GLY B O 1
ATOM 5365 N N . GLU B 1 103 ? -25.656 42.438 -13.18 1 89.75 103 GLU B N 1
ATOM 5366 C CA . GLU B 1 103 ? -25.766 42.406 -14.633 1 89.75 103 GLU B CA 1
ATOM 5367 C C . GLU B 1 103 ? -26.156 43.781 -15.188 1 89.75 103 GLU B C 1
ATOM 5369 O O . GLU B 1 103 ? -26.984 44.469 -14.602 1 89.75 103 GLU B O 1
ATOM 5374 N N . ARG B 1 104 ? -25.359 44.188 -16.281 1 84.81 104 ARG B N 1
ATOM 5375 C CA . ARG B 1 104 ? -25.688 45.438 -16.938 1 84.81 104 ARG B CA 1
ATOM 5376 C C . ARG B 1 104 ? -25.781 45.281 -18.453 1 84.81 104 ARG B C 1
ATOM 5378 O O . ARG B 1 104 ? -25.078 44.438 -19.016 1 84.81 104 ARG B O 1
ATOM 5385 N N . PHE B 1 105 ? -26.703 45.906 -18.984 1 78.75 105 PHE B N 1
ATOM 5386 C CA . PHE B 1 105 ? -26.797 45.875 -20.438 1 78.75 105 PHE B CA 1
ATOM 5387 C C . PHE B 1 105 ? -25.906 46.938 -21.047 1 78.75 105 PHE B C 1
ATOM 5389 O O . PHE B 1 105 ? -25.719 48.031 -20.484 1 78.75 105 PHE B O 1
ATOM 5396 N N . THR B 1 106 ? -25.125 46.406 -21.891 1 72.06 106 THR B N 1
ATOM 5397 C CA . THR B 1 106 ? -24.375 47.406 -22.656 1 72.06 106 THR B CA 1
ATOM 5398 C C . THR B 1 106 ? -25.172 47.875 -23.875 1 72.06 106 THR B C 1
ATOM 5400 O O . THR B 1 106 ? -25.859 47.062 -24.516 1 72.06 106 THR B O 1
ATOM 5403 N N . ILE B 1 107 ? -25.359 49.094 -24.016 1 65.06 107 ILE B N 1
ATOM 5404 C CA . ILE B 1 107 ? -26.047 49.688 -25.156 1 65.06 107 ILE B CA 1
ATOM 5405 C C . ILE B 1 107 ? -25.031 50.031 -26.25 1 65.06 107 ILE B C 1
ATOM 5407 O O . ILE B 1 107 ? -24.047 50.719 -25.984 1 65.06 107 ILE B O 1
ATOM 5411 N N . ASP B 1 108 ? -25.078 49.344 -27.312 1 62.16 108 ASP B N 1
ATOM 5412 C CA . ASP B 1 108 ? -24.172 49.656 -28.406 1 62.16 108 ASP B CA 1
ATOM 5413 C C . ASP B 1 108 ? -24.375 51.094 -28.891 1 62.16 108 ASP B C 1
ATOM 5415 O O . ASP B 1 108 ? -25.25 51.812 -28.406 1 62.16 108 ASP B O 1
ATOM 5419 N N . HIS B 1 109 ? -23.406 51.625 -29.625 1 65.94 109 HIS B N 1
ATOM 5420 C CA . HIS B 1 109 ? -23.422 52.969 -30.141 1 65.94 109 HIS B CA 1
ATOM 5421 C C . HIS B 1 109 ? -24.734 53.281 -30.875 1 65.94 109 HIS B C 1
ATOM 5423 O O . HIS B 1 109 ? -25.078 54.438 -31.094 1 65.94 109 HIS B O 1
ATOM 5429 N N . LEU B 1 110 ? -25.438 52.219 -31.344 1 68.25 110 LEU B N 1
ATOM 5430 C CA . LEU B 1 110 ? -26.656 52.406 -32.094 1 68.25 110 LEU B CA 1
ATOM 5431 C C . LEU B 1 110 ? -27.875 52.344 -31.203 1 68.25 110 LEU B C 1
ATOM 5433 O O . LEU B 1 110 ? -29.016 52.438 -31.672 1 68.25 110 LEU B O 1
ATOM 5437 N N . GLY B 1 111 ? -27.75 52.188 -29.828 1 63.53 111 GLY B N 1
ATOM 5438 C CA . GLY B 1 111 ? -28.844 52.188 -28.891 1 63.53 111 GLY B CA 1
ATOM 5439 C C . GLY B 1 111 ? -29.391 50.781 -28.609 1 63.53 111 GLY B C 1
ATOM 5440 O O . GLY B 1 111 ? -30.406 50.656 -27.922 1 63.53 111 GLY B O 1
ATOM 5441 N N . ASN B 1 112 ? -28.875 49.75 -29.281 1 62.84 112 ASN B N 1
ATOM 5442 C CA . ASN B 1 112 ? -29.391 48.406 -29.109 1 62.84 112 ASN B CA 1
ATOM 5443 C C . ASN B 1 112 ? -28.781 47.719 -27.891 1 62.84 112 ASN B C 1
ATOM 5445 O O . ASN B 1 112 ? -27.594 47.875 -27.609 1 62.84 112 ASN B O 1
ATOM 5449 N N . ILE B 1 113 ? -29.625 47.281 -27.078 1 62.38 113 ILE B N 1
ATOM 5450 C CA . ILE B 1 113 ? -29.281 46.5 -25.875 1 62.38 113 ILE B CA 1
ATOM 5451 C C . ILE B 1 113 ? -28.672 45.156 -26.266 1 62.38 113 ILE B C 1
ATOM 5453 O O . ILE B 1 113 ? -29.328 44.344 -26.906 1 62.38 113 ILE B O 1
ATOM 5457 N N . SER B 1 114 ? -27.375 44.969 -26.562 1 59.69 114 SER B N 1
ATOM 5458 C CA . SER B 1 114 ? -26.891 43.719 -27.141 1 59.69 114 SER B CA 1
ATOM 5459 C C . SER B 1 114 ? -26.25 42.812 -26.094 1 59.69 114 SER B C 1
ATOM 5461 O O . SER B 1 114 ? -26.328 41.594 -26.188 1 59.69 114 SER B O 1
ATOM 5463 N N . ARG B 1 115 ? -25.219 43.281 -25.438 1 63.75 115 ARG B N 1
ATOM 5464 C CA . ARG B 1 115 ? -24.469 42.281 -24.672 1 63.75 115 ARG B CA 1
ATOM 5465 C C . ARG B 1 115 ? -24.578 42.562 -23.172 1 63.75 115 ARG B C 1
ATOM 5467 O O . ARG B 1 115 ? -24.75 43.719 -22.766 1 63.75 115 ARG B O 1
ATOM 5474 N N . SER B 1 116 ? -24.875 41.531 -22.469 1 77.62 116 SER B N 1
ATOM 5475 C CA . SER B 1 116 ? -24.906 41.594 -21.016 1 77.62 116 SER B CA 1
ATOM 5476 C C . SER B 1 116 ? -23.5 41.5 -20.422 1 77.62 116 SER B C 1
ATOM 5478 O O . SER B 1 116 ? -22.641 40.781 -20.953 1 77.62 116 SER B O 1
ATOM 5480 N N . CYS B 1 117 ? -23.172 42.656 -19.672 1 87.25 117 CYS B N 1
ATOM 5481 C CA . CYS B 1 117 ? -21.906 42.594 -18.953 1 87.25 117 CYS B CA 1
ATOM 5482 C C . CYS B 1 117 ? -22.156 42.531 -17.453 1 87.25 117 CYS B C 1
ATOM 5484 O O . CYS B 1 117 ? -23.281 42.688 -16.984 1 87.25 117 CYS B O 1
ATOM 5486 N N . TRP B 1 118 ? -21.125 42.188 -16.766 1 92 118 TRP B N 1
ATOM 5487 C CA . TRP B 1 118 ? -21.203 42.031 -15.312 1 92 118 TRP B CA 1
ATOM 5488 C C . TRP B 1 118 ? -20.281 43.031 -14.617 1 92 118 TRP B C 1
ATOM 5490 O O . TRP B 1 118 ? -19.094 43.094 -14.945 1 92 118 TRP B O 1
ATOM 5500 N N . VAL B 1 119 ? -20.875 43.812 -13.672 1 91.06 119 VAL B N 1
ATOM 5501 C CA . VAL B 1 119 ? -20.109 44.844 -12.969 1 91.06 119 VAL B CA 1
ATOM 5502 C C . VAL B 1 119 ? -20 44.469 -11.484 1 91.06 119 VAL B C 1
ATOM 5504 O O . VAL B 1 119 ? -21 44.094 -10.859 1 91.06 119 VAL B O 1
ATOM 5507 N N . LEU B 1 120 ? -18.734 44.594 -11 1 93.12 120 LEU B N 1
ATOM 5508 C CA . LEU B 1 120 ? -18.453 44.312 -9.602 1 93.12 120 LEU B CA 1
ATOM 5509 C C . LEU B 1 120 ? -18.594 45.562 -8.75 1 93.12 120 LEU B C 1
ATOM 5511 O O . LEU B 1 120 ? -18.062 46.625 -9.125 1 93.12 120 LEU B O 1
ATOM 5515 N N . THR B 1 121 ? -19.375 45.5 -7.707 1 90.69 121 THR B N 1
ATOM 5516 C CA . THR B 1 121 ? -19.469 46.594 -6.742 1 90.69 121 THR B CA 1
ATOM 5517 C C . THR B 1 121 ? -19.219 46.094 -5.328 1 90.69 121 THR B C 1
ATOM 5519 O O . THR B 1 121 ? -19.844 45.125 -4.879 1 90.69 121 THR B O 1
ATOM 5522 N N . MET B 1 122 ? -18.312 46.75 -4.664 1 91.19 122 MET B N 1
ATOM 5523 C CA . MET B 1 122 ? -17.969 46.344 -3.301 1 91.19 122 MET B CA 1
ATOM 5524 C C . MET B 1 122 ? -19.047 46.781 -2.32 1 91.19 122 MET B C 1
ATOM 5526 O O . MET B 1 122 ? -19.359 47.969 -2.236 1 91.19 122 MET B O 1
ATOM 5530 N N . SER B 1 123 ? -19.641 45.875 -1.655 1 88.44 123 SER B N 1
ATOM 5531 C CA . SER B 1 123 ? -20.594 46.219 -0.598 1 88.44 123 SER B CA 1
ATOM 5532 C C . SER B 1 123 ? -19.875 46.438 0.73 1 88.44 123 SER B C 1
ATOM 5534 O O . SER B 1 123 ? -20.156 47.438 1.42 1 88.44 123 SER B O 1
ATOM 5536 N N . ASP B 1 124 ? -19.016 45.5 1.104 1 91.19 124 ASP B N 1
ATOM 5537 C CA . ASP B 1 124 ? -18.188 45.594 2.303 1 91.19 124 ASP B CA 1
ATOM 5538 C C . ASP B 1 124 ? -16.859 44.844 2.113 1 91.19 124 ASP B C 1
ATOM 5540 O O . ASP B 1 124 ? -16.859 43.656 1.844 1 91.19 124 ASP B O 1
ATOM 5544 N N . GLY B 1 125 ? -15.844 45.531 2.236 1 89.06 125 GLY B N 1
ATOM 5545 C CA . GLY B 1 125 ? -14.539 44.938 1.984 1 89.06 125 GLY B CA 1
ATOM 5546 C C . GLY B 1 125 ? -13.805 44.562 3.254 1 89.06 125 GLY B C 1
ATOM 5547 O O . GLY B 1 125 ? -12.625 44.188 3.207 1 89.06 125 GLY B O 1
ATOM 5548 N N . PHE B 1 126 ? -14.516 44.594 4.332 1 88.56 126 PHE B N 1
ATOM 5549 C CA . PHE B 1 126 ? -13.859 44.406 5.625 1 88.56 126 PHE B CA 1
ATOM 5550 C C . PHE B 1 126 ? -13.828 42.938 6.035 1 88.56 126 PHE B C 1
ATOM 5552 O O . PHE B 1 126 ? -14.82 42.219 5.871 1 88.56 126 PHE B O 1
ATOM 5559 N N . HIS B 1 127 ? -12.625 42.531 6.441 1 87.56 127 HIS B N 1
ATOM 5560 C CA . HIS B 1 127 ? -12.43 41.219 7.07 1 87.56 127 HIS B CA 1
ATOM 5561 C C . HIS B 1 127 ? -12.016 41.375 8.531 1 87.56 127 HIS B C 1
ATOM 5563 O O . HIS B 1 127 ? -11.141 42.156 8.852 1 87.56 127 HIS B O 1
ATOM 5569 N N . ASN B 1 128 ? -12.562 40.562 9.414 1 78.88 128 ASN B N 1
ATOM 5570 C CA . ASN B 1 128 ? -12.266 40.688 10.836 1 78.88 128 ASN B CA 1
ATOM 5571 C C . ASN B 1 128 ? -11.305 39.594 11.312 1 78.88 128 ASN B C 1
ATOM 5573 O O . ASN B 1 128 ? -11.18 39.344 12.516 1 78.88 128 ASN B O 1
ATOM 5577 N N . TYR B 1 129 ? -10.805 38.875 10.453 1 77.94 129 TYR B N 1
ATOM 5578 C CA . TYR B 1 129 ? -9.93 37.781 10.836 1 77.94 129 TYR B CA 1
ATOM 5579 C C . TYR B 1 129 ? -8.602 37.844 10.094 1 77.94 129 TYR B C 1
ATOM 5581 O O . TYR B 1 129 ? -8.469 38.594 9.117 1 77.94 129 TYR B O 1
ATOM 5589 N N . LYS B 1 130 ? -7.637 37.062 10.641 1 75.69 130 LYS B N 1
ATOM 5590 C CA . LYS B 1 130 ? -6.324 37.031 10.008 1 75.69 130 LYS B CA 1
ATOM 5591 C C . LYS B 1 130 ? -6.371 36.188 8.727 1 75.69 130 LYS B C 1
ATOM 5593 O O . LYS B 1 130 ? -7.07 35.188 8.664 1 75.69 130 LYS B O 1
ATOM 5598 N N . MET B 1 131 ? -5.602 36.688 7.785 1 79.5 131 MET B N 1
ATOM 5599 C CA . MET B 1 131 ? -5.582 36.031 6.477 1 79.5 131 MET B CA 1
ATOM 5600 C C . MET B 1 131 ? -4.965 34.656 6.57 1 79.5 131 MET B C 1
ATOM 5602 O O . MET B 1 131 ? -4.242 34.344 7.523 1 79.5 131 MET B O 1
ATOM 5606 N N . ILE B 1 132 ? -5.25 33.906 5.574 1 76.75 132 ILE B N 1
ATOM 5607 C CA . ILE B 1 132 ? -4.82 32.531 5.484 1 76.75 132 ILE B CA 1
ATOM 5608 C C . ILE B 1 132 ? -3.295 32.469 5.398 1 76.75 132 ILE B C 1
ATOM 5610 O O . ILE B 1 132 ? -2.678 33.219 4.637 1 76.75 132 ILE B O 1
ATOM 5614 N N . ASN B 1 133 ? -2.771 31.656 6.266 1 78.06 133 ASN B N 1
ATOM 5615 C CA . ASN B 1 133 ? -1.324 31.469 6.234 1 78.06 133 ASN B CA 1
ATOM 5616 C C . ASN B 1 133 ? -0.935 30.25 5.391 1 78.06 133 ASN B C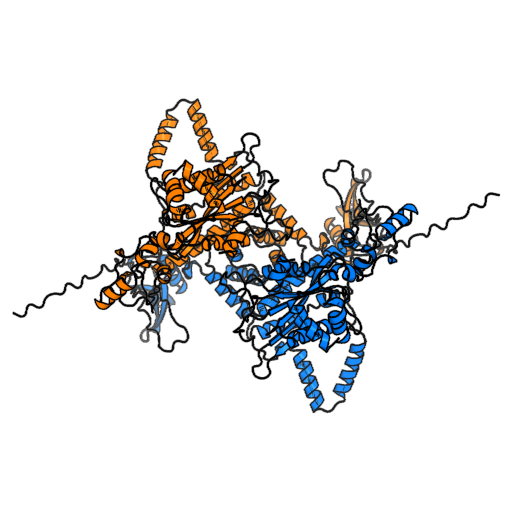 1
ATOM 5618 O O . ASN B 1 133 ? 0.033 30.312 4.629 1 78.06 133 ASN B O 1
ATOM 5622 N N . TYR B 1 134 ? -1.694 29.219 5.629 1 79.56 134 TYR B N 1
ATOM 5623 C CA . TYR B 1 134 ? -1.422 28 4.883 1 79.56 134 TYR B CA 1
ATOM 5624 C C . TYR B 1 134 ? -2.531 27.719 3.877 1 79.56 134 TYR B C 1
ATOM 5626 O O . TYR B 1 134 ? -3.701 27.594 4.25 1 79.56 134 TYR B O 1
ATOM 5634 N N . ALA B 1 135 ? -2.17 27.609 2.654 1 73 135 ALA B N 1
ATOM 5635 C CA . ALA B 1 135 ? -3.137 27.469 1.57 1 73 135 ALA B CA 1
ATOM 5636 C C . ALA B 1 135 ? -3.744 26.062 1.566 1 73 135 ALA B C 1
ATOM 5638 O O . ALA B 1 135 ? -4.805 25.844 0.975 1 73 135 ALA B O 1
ATOM 5639 N N . VAL B 1 136 ? -3.186 25.234 2.428 1 75.25 136 VAL B N 1
ATOM 5640 C CA . VAL B 1 136 ? -3.59 23.828 2.363 1 75.25 136 VAL B CA 1
ATOM 5641 C C . VAL B 1 136 ? -4.996 23.672 2.941 1 75.25 136 VAL B C 1
ATOM 5643 O O . VAL B 1 136 ? -5.32 24.266 3.973 1 75.25 136 VAL B O 1
ATOM 5646 N N . GLY B 1 137 ? -5.859 23 2.27 1 67 137 GLY B N 1
ATOM 5647 C CA . GLY B 1 137 ? -7.176 22.672 2.793 1 67 137 GLY B CA 1
ATOM 5648 C C . GLY B 1 137 ? -8.258 23.625 2.334 1 67 137 GLY B C 1
ATOM 5649 O O . GLY B 1 137 ? -9.445 23.391 2.561 1 67 137 GLY B O 1
ATOM 5650 N N . HIS B 1 138 ? -7.77 24.672 1.774 1 72.25 138 HIS B N 1
ATOM 5651 C CA . HIS B 1 138 ? -8.789 25.578 1.258 1 72.25 138 HIS B CA 1
ATOM 5652 C C . HIS B 1 138 ? -9.43 25.031 -0.013 1 72.25 138 HIS B C 1
ATOM 5654 O O . HIS B 1 138 ? -8.719 24.656 -0.953 1 72.25 138 HIS B O 1
ATOM 5660 N N . ARG B 1 139 ? -10.656 24.859 0.063 1 68.81 139 ARG B N 1
ATOM 5661 C CA . ARG B 1 139 ? -11.453 24.125 -0.913 1 68.81 139 ARG B CA 1
ATOM 5662 C C . ARG B 1 139 ? -11.109 24.547 -2.336 1 68.81 139 ARG B C 1
ATOM 5664 O O . ARG B 1 139 ? -10.961 23.719 -3.225 1 68.81 139 ARG B O 1
ATOM 5671 N N . ARG B 1 140 ? -10.953 25.75 -2.572 1 68.75 140 ARG B N 1
ATOM 5672 C CA . ARG B 1 140 ? -10.789 26.188 -3.953 1 68.75 140 ARG B CA 1
ATOM 5673 C C . ARG B 1 140 ? -9.344 26.016 -4.41 1 68.75 140 ARG B C 1
ATOM 5675 O O . ARG B 1 140 ? -9.078 25.828 -5.602 1 68.75 140 ARG B O 1
ATOM 5682 N N . LYS B 1 141 ? -8.469 26.094 -3.514 1 72.38 141 LYS B N 1
ATOM 5683 C CA . LYS B 1 141 ? -7.062 25.938 -3.891 1 72.38 141 LYS B CA 1
ATOM 5684 C C . LYS B 1 141 ? -6.703 24.469 -4.094 1 72.38 141 LYS B C 1
ATOM 5686 O O . LYS B 1 141 ? -5.82 24.156 -4.895 1 72.38 141 LYS B O 1
ATOM 5691 N N . THR B 1 142 ? -7.469 23.672 -3.447 1 76.94 142 THR B N 1
ATOM 5692 C CA . THR B 1 142 ? -7.098 22.25 -3.475 1 76.94 142 THR B CA 1
ATOM 5693 C C . THR B 1 142 ? -8.18 21.438 -4.172 1 76.94 142 THR B C 1
ATOM 5695 O O . THR B 1 142 ? -8.125 20.203 -4.16 1 76.94 142 THR B O 1
ATOM 5698 N N . ALA B 1 143 ? -9.07 22.156 -4.82 1 80.38 143 ALA B N 1
ATOM 5699 C CA . ALA B 1 143 ? -10.148 21.438 -5.504 1 80.38 143 ALA B CA 1
ATOM 5700 C C . ALA B 1 143 ? -9.602 20.594 -6.656 1 80.38 143 ALA B C 1
ATOM 5702 O O . ALA B 1 143 ? -8.688 21.016 -7.359 1 80.38 143 ALA B O 1
ATOM 5703 N N . PHE B 1 144 ? -10.242 19.438 -6.805 1 88.75 144 PHE B N 1
ATOM 5704 C CA . PHE B 1 144 ? -9.797 18.531 -7.859 1 88.75 144 PHE B CA 1
ATOM 5705 C C . PHE B 1 144 ? -10.391 18.938 -9.203 1 88.75 144 PHE B C 1
ATOM 5707 O O . PHE B 1 144 ? -11.578 19.25 -9.297 1 88.75 144 PHE B O 1
ATOM 5714 N N . ASP B 1 145 ? -9.594 19.016 -10.227 1 87.81 145 ASP B N 1
ATOM 5715 C CA . ASP B 1 145 ? -10.094 19.203 -11.586 1 87.81 145 ASP B CA 1
ATOM 5716 C C . ASP B 1 145 ? -10.57 17.891 -12.188 1 87.81 145 ASP B C 1
ATOM 5718 O O . ASP B 1 145 ? -10.477 16.844 -11.547 1 87.81 145 ASP B O 1
ATOM 5722 N N . VAL B 1 146 ? -11.094 17.906 -13.383 1 89.62 146 VAL B N 1
ATOM 5723 C CA . VAL B 1 146 ? -11.703 16.734 -14.023 1 89.62 146 VAL B CA 1
ATOM 5724 C C . VAL B 1 146 ? -10.641 15.672 -14.289 1 89.62 146 VAL B C 1
ATOM 5726 O O . VAL B 1 146 ? -10.875 14.484 -14.062 1 89.62 146 VAL B O 1
ATOM 5729 N N . ASP B 1 147 ? -9.539 16.094 -14.695 1 90.62 147 ASP B N 1
ATOM 5730 C CA . ASP B 1 147 ? -8.461 15.156 -14.992 1 90.62 147 ASP B CA 1
ATOM 5731 C C . ASP B 1 147 ? -7.961 14.477 -13.719 1 90.62 147 ASP B C 1
ATOM 5733 O O . ASP B 1 147 ? -7.637 13.289 -13.727 1 90.62 147 ASP B O 1
ATOM 5737 N N . GLU B 1 148 ? -7.926 15.273 -12.695 1 92.5 148 GLU B N 1
ATOM 5738 C CA . GLU B 1 148 ? -7.488 14.727 -11.414 1 92.5 148 GLU B CA 1
ATOM 5739 C C . GLU B 1 148 ? -8.484 13.711 -10.875 1 92.5 148 GLU B C 1
ATOM 5741 O O . GLU B 1 148 ? -8.094 12.688 -10.32 1 92.5 148 GLU B O 1
ATOM 5746 N N . ILE B 1 149 ? -9.727 14.016 -11.102 1 93.62 149 ILE B N 1
ATOM 5747 C CA . ILE B 1 149 ? -10.766 13.117 -10.625 1 93.62 149 ILE B CA 1
ATOM 5748 C C . ILE B 1 149 ? -10.688 11.789 -11.375 1 93.62 149 ILE B C 1
ATOM 5750 O O . ILE B 1 149 ? -10.852 10.719 -10.789 1 93.62 149 ILE B O 1
ATOM 5754 N N . GLU B 1 150 ? -10.438 11.844 -12.602 1 92.56 150 GLU B N 1
ATOM 5755 C CA . GLU B 1 150 ? -10.289 10.633 -13.398 1 92.56 150 GLU B CA 1
ATOM 5756 C C . GLU B 1 150 ? -9.094 9.805 -12.93 1 92.56 150 GLU B C 1
ATOM 5758 O O . GLU B 1 150 ? -9.172 8.578 -12.844 1 92.56 150 GLU B O 1
ATOM 5763 N N . TYR B 1 151 ? -8.094 10.555 -12.703 1 93.25 151 TYR B N 1
ATOM 5764 C CA . TYR B 1 151 ? -6.902 9.883 -12.195 1 93.25 151 TYR B CA 1
ATOM 5765 C C . TYR B 1 151 ? -7.191 9.195 -10.867 1 93.25 151 TYR B C 1
ATOM 5767 O O . TYR B 1 151 ? -6.812 8.039 -10.656 1 93.25 151 TYR B O 1
ATOM 5775 N N . ILE B 1 152 ? -7.84 9.922 -9.984 1 94.88 152 ILE B N 1
ATOM 5776 C CA . ILE B 1 152 ? -8.148 9.391 -8.664 1 94.88 152 ILE B CA 1
ATOM 5777 C C . ILE B 1 152 ? -9.055 8.164 -8.797 1 94.88 152 ILE B C 1
ATOM 5779 O O . ILE B 1 152 ? -8.867 7.168 -8.094 1 94.88 152 ILE B O 1
ATOM 5783 N N . GLU B 1 153 ? -9.969 8.219 -9.641 1 94.44 153 GLU B N 1
ATOM 5784 C CA . GLU B 1 153 ? -10.891 7.113 -9.859 1 94.44 153 GLU B CA 1
ATOM 5785 C C . GLU B 1 153 ? -10.148 5.848 -10.281 1 94.44 153 GLU B C 1
ATOM 5787 O O . GLU B 1 153 ? -10.383 4.77 -9.734 1 94.44 153 GLU B O 1
ATOM 5792 N N . LYS B 1 154 ? -9.258 6.004 -11.219 1 92.56 154 LYS B N 1
ATOM 5793 C CA . LYS B 1 154 ? -8.484 4.863 -11.695 1 92.56 154 LYS B CA 1
ATOM 5794 C C . LYS B 1 154 ? -7.633 4.27 -10.578 1 92.56 154 LYS B C 1
ATOM 5796 O O . LYS B 1 154 ? -7.508 3.047 -10.477 1 92.56 154 LYS B O 1
ATOM 5801 N N . GLN B 1 155 ? -7.082 5.156 -9.797 1 94.12 155 GLN B N 1
ATOM 5802 C CA . GLN B 1 155 ? -6.23 4.695 -8.703 1 94.12 155 GLN B CA 1
ATOM 5803 C C . GLN B 1 155 ? -7.055 3.996 -7.625 1 94.12 155 GLN B C 1
ATOM 5805 O O . GLN B 1 155 ? -6.629 2.982 -7.066 1 94.12 155 GLN B O 1
ATOM 5810 N N . VAL B 1 156 ? -8.195 4.535 -7.363 1 91.81 156 VAL B N 1
ATOM 5811 C CA . VAL B 1 156 ? -9.07 3.959 -6.355 1 91.81 156 VAL B CA 1
ATOM 5812 C C . VAL B 1 156 ? -9.531 2.57 -6.801 1 91.81 156 VAL B C 1
ATOM 5814 O O . VAL B 1 156 ? -9.562 1.635 -6 1 91.81 156 VAL B O 1
ATOM 5817 N N . LEU B 1 157 ? -9.805 2.434 -8.031 1 89.69 157 LEU B N 1
ATOM 5818 C CA . LEU B 1 157 ? -10.227 1.147 -8.57 1 89.69 157 LEU B CA 1
ATOM 5819 C C . LEU B 1 157 ? -9.094 0.13 -8.516 1 89.69 157 LEU B C 1
ATOM 5821 O O . LEU B 1 157 ? -9.336 -1.066 -8.336 1 89.69 157 LEU B O 1
ATOM 5825 N N . ALA B 1 158 ? -7.941 0.643 -8.641 1 89.56 158 ALA B N 1
ATOM 5826 C CA . ALA B 1 158 ? -6.77 -0.222 -8.547 1 89.56 158 ALA B CA 1
ATOM 5827 C C . ALA B 1 158 ? -6.383 -0.463 -7.09 1 89.56 158 ALA B C 1
ATOM 5829 O O . ALA B 1 158 ? -5.363 -1.097 -6.809 1 89.56 158 ALA B O 1
ATOM 5830 N N . GLN B 1 159 ? -7.18 0.117 -6.164 1 88 159 GLN B N 1
ATOM 5831 C CA . GLN B 1 159 ? -7.02 -0.087 -4.73 1 88 159 GLN B CA 1
ATOM 5832 C C . GLN B 1 159 ? -5.711 0.518 -4.23 1 88 159 GLN B C 1
ATOM 5834 O O . GLN B 1 159 ? -5.07 -0.036 -3.336 1 88 159 GLN B O 1
ATOM 5839 N N . VAL B 1 160 ? -5.281 1.56 -4.844 1 90.44 160 VAL B N 1
ATOM 5840 C CA . VAL B 1 160 ? -4.098 2.283 -4.391 1 90.44 160 VAL B CA 1
ATOM 5841 C C . VAL B 1 160 ? -4.43 3.08 -3.131 1 90.44 160 VAL B C 1
ATOM 5843 O O . VAL B 1 160 ? -5.469 3.744 -3.064 1 90.44 160 VAL B O 1
ATOM 5846 N N . PRO B 1 161 ? -3.572 3.025 -2.15 1 88.06 161 PRO B N 1
ATOM 5847 C CA . PRO B 1 161 ? -3.826 3.791 -0.928 1 88.06 161 PRO B CA 1
ATOM 5848 C C . PRO B 1 161 ? -3.84 5.301 -1.168 1 88.06 161 PRO B C 1
ATOM 5850 O O . PRO B 1 161 ? -3.105 5.797 -2.025 1 88.06 161 PRO B O 1
ATOM 5853 N N . PRO B 1 162 ? -4.621 6.012 -0.376 1 89.69 162 PRO B N 1
ATOM 5854 C CA . PRO B 1 162 ? -4.773 7.457 -0.567 1 89.69 162 PRO B CA 1
ATOM 5855 C C . PRO B 1 162 ? -3.451 8.211 -0.461 1 89.69 162 PRO B C 1
ATOM 5857 O O . PRO B 1 162 ? -3.232 9.188 -1.187 1 89.69 162 PRO B O 1
ATOM 5860 N N . ALA B 1 163 ? -2.566 7.816 0.389 1 87.94 163 ALA B N 1
ATOM 5861 C CA . ALA B 1 163 ? -1.285 8.5 0.56 1 87.94 163 ALA B CA 1
ATOM 5862 C C . ALA B 1 163 ? -0.469 8.461 -0.729 1 87.94 163 ALA B C 1
ATOM 5864 O O . ALA B 1 163 ? 0.209 9.43 -1.069 1 87.94 163 ALA B O 1
ATOM 5865 N N . LYS B 1 164 ? -0.573 7.352 -1.414 1 90.25 164 LYS B N 1
ATOM 5866 C CA . LYS B 1 164 ? 0.16 7.207 -2.668 1 90.25 164 LYS B CA 1
ATOM 5867 C C . LYS B 1 164 ? -0.526 7.973 -3.797 1 90.25 164 LYS B C 1
ATOM 5869 O O . LYS B 1 164 ? 0.138 8.484 -4.699 1 90.25 164 LYS B O 1
ATOM 5874 N N . ILE B 1 165 ? -1.835 8 -3.684 1 93.31 165 ILE B N 1
ATOM 5875 C CA . ILE B 1 165 ? -2.586 8.781 -4.66 1 93.31 165 ILE B CA 1
ATOM 5876 C C . ILE B 1 165 ? -2.217 10.258 -4.539 1 93.31 165 ILE B C 1
ATOM 5878 O O . ILE B 1 165 ? -2.031 10.938 -5.547 1 93.31 165 ILE B O 1
ATOM 5882 N N . SER B 1 166 ? -2.107 10.68 -3.275 1 92.5 166 SER B N 1
ATOM 5883 C CA . SER B 1 166 ? -1.718 12.062 -3.014 1 92.5 166 SER B CA 1
ATOM 5884 C C . SER B 1 166 ? -0.367 12.383 -3.645 1 92.5 166 SER B C 1
ATOM 5886 O O . SER B 1 166 ? -0.21 13.422 -4.289 1 92.5 166 SER B O 1
ATOM 5888 N N . LEU B 1 167 ? 0.555 11.516 -3.508 1 91.31 167 LEU B N 1
ATOM 5889 C CA . LEU B 1 167 ? 1.886 11.695 -4.078 1 91.31 167 LEU B CA 1
ATOM 5890 C C . LEU B 1 167 ? 1.828 11.719 -5.602 1 91.31 167 LEU B C 1
ATOM 5892 O O . LEU B 1 167 ? 2.465 12.555 -6.242 1 91.31 167 LEU B O 1
ATOM 5896 N N . GLY B 1 168 ? 1.058 10.797 -6.176 1 91.75 168 GLY B N 1
ATOM 5897 C CA . GLY B 1 168 ? 0.903 10.758 -7.621 1 91.75 168 GLY B CA 1
ATOM 5898 C C . GLY B 1 168 ? 0.314 12.031 -8.195 1 91.75 168 GLY B C 1
ATOM 5899 O O . GLY B 1 168 ? 0.738 12.5 -9.25 1 91.75 168 GLY B O 1
ATOM 5900 N N . LEU B 1 169 ? -0.602 12.578 -7.5 1 91.88 169 LEU B N 1
ATOM 5901 C CA . LEU B 1 169 ? -1.231 13.828 -7.926 1 91.88 169 LEU B CA 1
ATOM 5902 C C . LEU B 1 169 ? -0.234 14.977 -7.887 1 91.88 169 LEU B C 1
ATOM 5904 O O . LEU B 1 169 ? -0.189 15.797 -8.812 1 91.88 169 LEU B O 1
ATOM 5908 N N . HIS B 1 170 ? 0.524 15 -6.797 1 89.88 170 HIS B N 1
ATOM 5909 C CA . HIS B 1 170 ? 1.509 16.062 -6.637 1 89.88 170 HIS B CA 1
ATOM 5910 C C . HIS B 1 170 ? 2.564 16.016 -7.734 1 89.88 170 HIS B C 1
ATOM 5912 O O . HIS B 1 170 ? 3.041 17.047 -8.195 1 89.88 170 HIS B O 1
ATOM 5918 N N . MET B 1 171 ? 2.914 14.859 -8.141 1 88.5 171 MET B N 1
ATOM 5919 C CA . MET B 1 171 ? 3.912 14.703 -9.195 1 88.5 171 MET B CA 1
ATOM 5920 C C . MET B 1 171 ? 3.357 15.156 -10.539 1 88.5 171 MET B C 1
ATOM 5922 O O . MET B 1 171 ? 4.098 15.68 -11.375 1 88.5 171 MET B O 1
ATOM 5926 N N . ARG B 1 172 ? 2.08 14.984 -10.695 1 88.06 172 ARG B N 1
ATOM 5927 C CA . ARG B 1 172 ? 1.431 15.375 -11.945 1 88.06 172 ARG B CA 1
ATOM 5928 C C . ARG B 1 172 ? 1.209 16.875 -12 1 88.06 172 ARG B C 1
ATOM 5930 O O . ARG B 1 172 ? 1.369 17.5 -13.055 1 88.06 172 ARG B O 1
ATOM 5937 N N . THR B 1 173 ? 0.791 17.375 -10.805 1 87.12 173 THR B N 1
ATOM 5938 C CA . THR B 1 173 ? 0.539 18.812 -10.711 1 87.12 173 THR B CA 1
ATOM 5939 C C . THR B 1 173 ? 1.286 19.422 -9.523 1 87.12 173 THR B C 1
ATOM 5941 O O . THR B 1 173 ? 0.674 19.781 -8.516 1 87.12 173 THR B O 1
ATOM 5944 N N . PRO B 1 174 ? 2.59 19.688 -9.719 1 84.88 174 PRO B N 1
ATOM 5945 C CA . PRO B 1 174 ? 3.412 20.141 -8.594 1 84.88 174 PRO B CA 1
ATOM 5946 C C . PRO B 1 174 ? 3.068 21.562 -8.148 1 84.88 174 PRO B C 1
ATOM 5948 O O . PRO B 1 174 ? 3.377 21.953 -7.02 1 84.88 174 PRO B O 1
ATOM 5951 N N . GLU B 1 175 ? 2.377 22.281 -8.984 1 80.06 175 GLU B N 1
ATOM 5952 C CA . GLU B 1 175 ? 2.068 23.672 -8.672 1 80.06 175 GLU B CA 1
ATOM 5953 C C . GLU B 1 175 ? 0.903 23.781 -7.695 1 80.06 175 GLU B C 1
ATOM 5955 O O . GLU B 1 175 ? 0.779 24.766 -6.973 1 80.06 175 GLU B O 1
ATOM 5960 N N . LYS B 1 176 ? 0.17 22.781 -7.695 1 82.25 176 LYS B N 1
ATOM 5961 C CA . LYS B 1 176 ? -0.98 22.766 -6.797 1 82.25 176 LYS B CA 1
ATOM 5962 C C . LYS B 1 176 ? -0.608 22.172 -5.441 1 82.25 176 LYS B C 1
ATOM 5964 O O . LYS B 1 176 ? 0.172 21.219 -5.367 1 82.25 176 LYS B O 1
ATOM 5969 N N . PRO B 1 177 ? -1.12 22.797 -4.477 1 83.38 177 PRO B N 1
ATOM 5970 C CA . PRO B 1 177 ? -0.872 22.188 -3.17 1 83.38 177 PRO B CA 1
ATOM 5971 C C . PRO B 1 177 ? -1.399 20.766 -3.076 1 83.38 177 PRO B C 1
ATOM 5973 O O . PRO B 1 177 ? -2.428 20.438 -3.678 1 83.38 177 PRO B O 1
ATOM 5976 N N . ARG B 1 178 ? -0.734 20 -2.387 1 86.19 178 ARG B N 1
ATOM 5977 C CA . ARG B 1 178 ? -1.143 18.625 -2.184 1 86.19 178 ARG B CA 1
ATOM 5978 C C . ARG B 1 178 ? -2.48 18.547 -1.458 1 86.19 178 ARG B C 1
ATOM 5980 O O . ARG B 1 178 ? -2.734 19.312 -0.53 1 86.19 178 ARG B O 1
ATOM 5987 N N . PRO B 1 179 ? -3.33 17.672 -1.919 1 88.56 179 PRO B N 1
ATOM 5988 C CA . PRO B 1 179 ? -4.609 17.516 -1.222 1 88.56 179 PRO B CA 1
ATOM 5989 C C . PRO B 1 179 ? -4.453 16.891 0.162 1 88.56 179 PRO B C 1
ATOM 5991 O O . PRO B 1 179 ? -3.465 16.203 0.424 1 88.56 179 PRO B O 1
ATOM 5994 N N . THR B 1 180 ? -5.387 17.156 0.945 1 89 180 THR B N 1
ATOM 5995 C CA . THR B 1 180 ? -5.398 16.547 2.273 1 89 180 THR B CA 1
ATOM 5996 C C . THR B 1 180 ? -5.918 15.117 2.211 1 89 180 THR B C 1
ATOM 5998 O O . THR B 1 180 ? -6.578 14.734 1.242 1 89 180 THR B O 1
ATOM 6001 N N . MET B 1 181 ? -5.621 14.406 3.229 1 89.81 181 MET B N 1
ATOM 6002 C CA . MET B 1 181 ? -6.098 13.023 3.293 1 89.81 181 MET B CA 1
ATOM 6003 C C . MET B 1 181 ? -7.621 12.977 3.352 1 89.81 181 MET B C 1
ATOM 6005 O O . MET B 1 181 ? -8.242 12.109 2.736 1 89.81 181 MET B O 1
ATOM 6009 N N . LYS B 1 182 ? -8.172 13.914 4.051 1 88 182 LYS B N 1
ATOM 6010 C CA . LYS B 1 182 ? -9.625 13.961 4.16 1 88 182 LYS B CA 1
ATOM 6011 C C . LYS B 1 182 ? -10.281 14.148 2.795 1 88 182 LYS B C 1
ATOM 6013 O O . LYS B 1 182 ? -11.281 13.508 2.484 1 88 182 LYS B O 1
ATOM 6018 N N . GLN B 1 183 ? -9.727 15.031 2.023 1 89.75 183 GLN B N 1
ATOM 6019 C CA . GLN B 1 183 ? -10.242 15.25 0.676 1 89.75 183 GLN B CA 1
ATOM 6020 C C . GLN B 1 183 ? -10.172 13.977 -0.158 1 89.75 183 GLN B C 1
ATOM 6022 O O . GLN B 1 183 ? -11.102 13.664 -0.9 1 89.75 183 GLN B O 1
ATOM 6027 N N . LEU B 1 184 ? -9.086 13.289 -0.001 1 91.56 184 LEU B N 1
ATOM 6028 C CA . LEU B 1 184 ? -8.898 12.062 -0.766 1 91.56 184 LEU B CA 1
ATOM 6029 C C . LEU B 1 184 ? -9.852 10.977 -0.296 1 91.56 184 LEU B C 1
ATOM 6031 O O . LEU B 1 184 ? -10.406 10.234 -1.112 1 91.56 184 LEU B O 1
ATOM 6035 N N . TYR B 1 185 ? -10.086 10.93 1.009 1 89.81 185 TYR B N 1
ATOM 6036 C CA . TYR B 1 185 ? -11.047 9.961 1.537 1 89.81 185 TYR B CA 1
ATOM 6037 C C . TYR B 1 185 ? -12.453 10.266 1.047 1 89.81 185 TYR B C 1
ATOM 6039 O O . TYR B 1 185 ? -13.188 9.359 0.651 1 89.81 185 TYR B O 1
ATOM 6047 N N . ASN B 1 186 ? -12.734 11.547 1 1 89 186 ASN B N 1
ATOM 6048 C CA . ASN B 1 186 ? -14.07 11.969 0.588 1 89 186 ASN B CA 1
ATOM 6049 C C . ASN B 1 186 ? -14.336 11.648 -0.881 1 89 186 ASN B C 1
ATOM 6051 O O . ASN B 1 186 ? -15.398 11.133 -1.229 1 89 186 ASN B O 1
ATOM 6055 N N . ILE B 1 187 ? -13.406 12.023 -1.63 1 92.44 187 ILE B N 1
ATOM 6056 C CA . ILE B 1 187 ? -13.586 11.766 -3.055 1 92.44 187 ILE B CA 1
ATOM 6057 C C . ILE B 1 187 ? -13.602 10.258 -3.307 1 92.44 187 ILE B C 1
ATOM 6059 O O . ILE B 1 187 ? -14.336 9.773 -4.168 1 92.44 187 ILE B O 1
ATOM 6063 N N . GLY B 1 188 ? -12.758 9.508 -2.641 1 91.19 188 GLY B N 1
ATOM 6064 C CA . GLY B 1 188 ? -12.781 8.055 -2.752 1 91.19 188 GLY B CA 1
ATOM 6065 C C . GLY B 1 188 ? -14.117 7.449 -2.373 1 91.19 188 GLY B C 1
ATOM 6066 O O . GLY B 1 188 ? -14.609 6.555 -3.057 1 91.19 188 GLY B O 1
ATOM 6067 N N . ALA B 1 189 ? -14.703 7.973 -1.312 1 89.31 189 ALA B N 1
ATOM 6068 C CA . ALA B 1 189 ? -16.016 7.504 -0.866 1 89.31 189 ALA B CA 1
ATOM 6069 C C . ALA B 1 189 ? -17.094 7.824 -1.898 1 89.31 189 ALA B C 1
ATOM 6071 O O . ALA B 1 189 ? -17.969 7.008 -2.148 1 89.31 189 ALA B O 1
ATOM 6072 N N . LYS B 1 190 ? -16.922 8.992 -2.445 1 91.62 190 LYS B N 1
ATOM 6073 C CA . LYS B 1 190 ? -17.875 9.391 -3.48 1 91.62 190 LYS B CA 1
ATOM 6074 C C . LYS B 1 190 ? -17.797 8.461 -4.688 1 91.62 190 LYS B C 1
ATOM 6076 O O . LYS B 1 190 ? -18.812 8.031 -5.219 1 91.62 190 LYS B O 1
ATOM 6081 N N . ILE B 1 191 ? -16.625 8.195 -5.074 1 91.56 191 ILE B N 1
ATOM 6082 C CA . ILE B 1 191 ? -16.406 7.312 -6.215 1 91.56 191 ILE B CA 1
ATOM 6083 C C . ILE B 1 191 ? -16.984 5.934 -5.926 1 91.56 191 ILE B C 1
ATOM 6085 O O . ILE B 1 191 ? -17.672 5.352 -6.773 1 91.56 191 ILE B O 1
ATOM 6089 N N . ARG B 1 192 ? -16.812 5.414 -4.832 1 87.94 192 ARG B N 1
ATOM 6090 C CA . ARG B 1 192 ? -17.328 4.102 -4.461 1 87.94 192 ARG B CA 1
ATOM 6091 C C . ARG B 1 192 ? -18.859 4.102 -4.434 1 87.94 192 ARG B C 1
ATOM 6093 O O . ARG B 1 192 ? -19.5 3.125 -4.836 1 87.94 192 ARG B O 1
ATOM 6100 N N . SER B 1 193 ? -19.359 5.207 -3.922 1 89.56 193 SER B N 1
ATOM 6101 C CA . SER B 1 193 ? -20.812 5.34 -3.883 1 89.56 193 SER B CA 1
ATOM 6102 C C . SER B 1 193 ? -21.391 5.379 -5.289 1 89.56 193 SER B C 1
ATOM 6104 O O . SER B 1 193 ? -22.453 4.797 -5.539 1 89.56 193 SER B O 1
ATOM 6106 N N . GLU B 1 194 ? -20.703 6.051 -6.105 1 89.38 194 GLU B N 1
ATOM 6107 C CA . GLU B 1 194 ? -21.172 6.145 -7.484 1 89.38 194 GLU B CA 1
ATOM 6108 C C . GLU B 1 194 ? -21.109 4.785 -8.18 1 89.38 194 GLU B C 1
ATOM 6110 O O . GLU B 1 194 ? -22 4.445 -8.961 1 89.38 194 GLU B O 1
ATOM 6115 N N . ILE B 1 195 ? -20.172 4.016 -7.898 1 87.31 195 ILE B N 1
ATOM 6116 C CA . ILE B 1 195 ? -20.031 2.68 -8.469 1 87.31 195 ILE B CA 1
ATOM 6117 C C . ILE B 1 195 ? -21.156 1.776 -7.961 1 87.31 195 ILE B C 1
ATOM 6119 O O . ILE B 1 195 ? -21.672 0.937 -8.703 1 87.31 195 ILE B O 1
ATOM 6123 N N . ARG B 1 196 ? -21.547 2.014 -6.738 1 85.31 196 ARG B N 1
ATOM 6124 C CA . ARG B 1 196 ? -22.625 1.237 -6.141 1 85.31 196 ARG B CA 1
ATOM 6125 C C . ARG B 1 196 ? -23.984 1.64 -6.719 1 85.31 196 ARG B C 1
ATOM 6127 O O . ARG B 1 196 ? -24.922 0.843 -6.723 1 85.31 196 ARG B O 1
ATOM 6134 N N . ALA B 1 197 ? -24 2.828 -7.191 1 81.38 197 ALA B N 1
ATOM 6135 C CA . ALA B 1 197 ? -25.25 3.371 -7.727 1 81.38 197 ALA B CA 1
ATOM 6136 C C . ALA B 1 197 ? -26.359 3.334 -6.68 1 81.38 197 ALA B C 1
ATOM 6138 O O . ALA B 1 197 ? -26.203 3.871 -5.578 1 81.38 197 ALA B O 1
ATOM 6139 N N . VAL B 1 198 ? -27.359 2.439 -6.898 1 78.75 198 VAL B N 1
ATOM 6140 C CA . VAL B 1 198 ? -28.547 2.414 -6.047 1 78.75 198 VAL B CA 1
ATOM 6141 C C . VAL B 1 198 ? -28.422 1.268 -5.043 1 78.75 198 VAL B C 1
ATOM 6143 O O . VAL B 1 198 ? -29.172 1.217 -4.062 1 78.75 198 VAL B O 1
ATOM 6146 N N . ARG B 1 199 ? -27.406 0.59 -5.129 1 83.06 199 ARG B N 1
ATOM 6147 C CA . ARG B 1 199 ? -27.281 -0.61 -4.305 1 83.06 199 ARG B CA 1
ATOM 6148 C C . ARG B 1 199 ? -26.547 -0.308 -3 1 83.06 199 ARG B C 1
ATOM 6150 O O . ARG B 1 199 ? -25.672 0.553 -2.957 1 83.06 199 ARG B O 1
ATOM 6157 N N . ASN B 1 200 ? -27 -0.994 -1.961 1 87 200 ASN B N 1
ATOM 6158 C CA . ASN B 1 200 ? -26.219 -0.967 -0.731 1 87 200 ASN B CA 1
ATOM 6159 C C . ASN B 1 200 ? -24.984 -1.858 -0.834 1 87 200 ASN B C 1
ATOM 6161 O O . ASN B 1 200 ? -24.844 -2.611 -1.799 1 87 200 ASN B O 1
ATOM 6165 N N . PRO B 1 201 ? -24.078 -1.802 0.061 1 88.5 201 PRO B N 1
ATOM 6166 C CA . PRO B 1 201 ? -22.812 -2.541 -0.027 1 88.5 201 PRO B CA 1
ATOM 6167 C C . PRO B 1 201 ? -23.031 -4.051 -0.138 1 88.5 201 PRO B C 1
ATOM 6169 O O . PRO B 1 201 ? -22.312 -4.719 -0.896 1 88.5 201 PRO B O 1
ATOM 6172 N N . ALA B 1 202 ? -23.953 -4.566 0.597 1 89.56 202 ALA B N 1
ATOM 6173 C CA . ALA B 1 202 ? -24.219 -6 0.543 1 89.56 202 ALA B CA 1
ATOM 6174 C C . ALA B 1 202 ? -24.75 -6.414 -0.825 1 89.56 202 ALA B C 1
ATOM 6176 O O . ALA B 1 202 ? -24.281 -7.391 -1.412 1 89.56 202 ALA B O 1
ATOM 6177 N N . GLN B 1 203 ? -25.625 -5.625 -1.304 1 87.31 203 GLN B N 1
ATOM 6178 C CA . GLN B 1 203 ? -26.203 -5.898 -2.613 1 87.31 203 GLN B CA 1
ATOM 6179 C C . GLN B 1 203 ? -25.156 -5.762 -3.717 1 87.31 203 GLN B C 1
ATOM 6181 O O . GLN B 1 203 ? -25.125 -6.562 -4.656 1 87.31 203 GLN B O 1
ATOM 6186 N N . HIS B 1 204 ? -24.422 -4.781 -3.527 1 89.25 204 HIS B N 1
ATOM 6187 C CA . HIS B 1 204 ? -23.375 -4.562 -4.523 1 89.25 204 HIS B CA 1
ATOM 6188 C C . HIS B 1 204 ? -22.375 -5.711 -4.539 1 89.25 204 HIS B C 1
ATOM 6190 O O . HIS B 1 204 ? -21.953 -6.148 -5.609 1 89.25 204 HIS B O 1
ATOM 6196 N N . MET B 1 205 ? -21.969 -6.168 -3.391 1 91.88 205 MET B N 1
ATOM 6197 C CA . MET B 1 205 ? -21.062 -7.301 -3.281 1 91.88 205 MET B CA 1
ATOM 6198 C C . MET B 1 205 ? -21.641 -8.539 -3.967 1 91.88 205 MET B C 1
ATOM 6200 O O . MET B 1 205 ? -20.953 -9.188 -4.758 1 91.88 205 MET B O 1
ATOM 6204 N N . LEU B 1 206 ? -22.859 -8.797 -3.678 1 88.44 206 LEU B N 1
ATOM 6205 C CA . LEU B 1 206 ? -23.5 -9.984 -4.227 1 88.44 206 LEU B CA 1
ATOM 6206 C C . LEU B 1 206 ? -23.641 -9.883 -5.742 1 88.44 206 LEU B C 1
ATOM 6208 O O . LEU B 1 206 ? -23.391 -10.852 -6.461 1 88.44 206 LEU B O 1
ATOM 6212 N N . ALA B 1 207 ? -23.969 -8.734 -6.176 1 85.75 207 ALA B N 1
ATOM 6213 C CA . ALA B 1 207 ? -24.094 -8.523 -7.617 1 85.75 207 ALA B CA 1
ATOM 6214 C C . ALA B 1 207 ? -22.75 -8.68 -8.312 1 85.75 207 ALA B C 1
ATOM 6216 O O . ALA B 1 207 ? -22.641 -9.328 -9.352 1 85.75 207 ALA B O 1
ATOM 6217 N N . SER B 1 208 ? -21.75 -8.062 -7.762 1 89.12 208 SER B N 1
ATOM 6218 C CA . SER B 1 208 ? -20.406 -8.141 -8.328 1 89.12 208 SER B CA 1
ATOM 6219 C C . SER B 1 208 ? -19.891 -9.578 -8.328 1 89.12 208 SER B C 1
ATOM 6221 O O . SER B 1 208 ? -19.234 -10.008 -9.289 1 89.12 208 SER B O 1
ATOM 6223 N N . ALA B 1 209 ? -20.141 -10.289 -7.273 1 90.12 209 ALA B N 1
ATOM 6224 C CA . ALA B 1 209 ? -19.719 -11.68 -7.16 1 90.12 209 ALA B CA 1
ATOM 6225 C C . ALA B 1 209 ? -20.391 -12.547 -8.227 1 90.12 209 ALA B C 1
ATOM 6227 O O . ALA B 1 209 ? -19.734 -13.406 -8.828 1 90.12 209 ALA B O 1
ATOM 6228 N N . THR B 1 210 ? -21.609 -12.258 -8.438 1 85.25 210 THR B N 1
ATOM 6229 C CA . THR B 1 210 ? -22.344 -13 -9.453 1 85.25 210 THR B CA 1
ATOM 6230 C C . THR B 1 210 ? -21.781 -12.711 -10.844 1 85.25 210 THR B C 1
ATOM 6232 O O . THR B 1 210 ? -21.609 -13.625 -11.656 1 85.25 210 THR B O 1
ATOM 6235 N N . GLU B 1 211 ? -21.531 -11.508 -11.039 1 83.44 211 GLU B N 1
ATOM 6236 C CA . GLU B 1 211 ? -20.984 -11.102 -12.328 1 83.44 211 GLU B CA 1
ATOM 6237 C C . GLU B 1 211 ? -19.625 -11.75 -12.57 1 83.44 211 GLU B C 1
ATOM 6239 O O . GLU B 1 211 ? -19.281 -12.102 -13.703 1 83.44 211 GLU B O 1
ATOM 6244 N N . ALA B 1 212 ? -18.891 -11.961 -11.516 1 88.88 212 ALA B N 1
ATOM 6245 C CA . ALA B 1 212 ? -17.547 -12.523 -11.617 1 88.88 212 ALA B CA 1
ATOM 6246 C C . ALA B 1 212 ? -17.594 -14.047 -11.609 1 88.88 212 ALA B C 1
ATOM 6248 O O . ALA B 1 212 ? -16.547 -14.703 -11.664 1 88.88 212 ALA B O 1
ATOM 6249 N N . GLY B 1 213 ? -18.766 -14.68 -11.43 1 84 213 GLY B N 1
ATOM 6250 C CA . GLY B 1 213 ? -18.938 -16.125 -11.492 1 84 213 GLY B CA 1
ATOM 6251 C C . GLY B 1 213 ? -18.672 -16.812 -10.156 1 84 213 GLY B C 1
ATOM 6252 O O . GLY B 1 213 ? -18.375 -18 -10.117 1 84 213 GLY B O 1
ATOM 6253 N N . TYR B 1 214 ? -18.766 -16.062 -9.102 1 89.94 214 TYR B N 1
ATOM 6254 C CA . TYR B 1 214 ? -18.516 -16.625 -7.777 1 89.94 214 TYR B CA 1
ATOM 6255 C C . TYR B 1 214 ? -19.641 -17.578 -7.367 1 89.94 214 TYR B C 1
ATOM 6257 O O . TYR B 1 214 ? -20.812 -17.344 -7.699 1 89.94 214 TYR B O 1
ATOM 6265 N N . VAL B 1 215 ? -19.219 -18.594 -6.664 1 84.88 215 VAL B N 1
ATOM 6266 C CA . VAL B 1 215 ? -20.188 -19.344 -5.883 1 84.88 215 VAL B CA 1
ATOM 6267 C C . VAL B 1 215 ? -20.359 -18.719 -4.504 1 84.88 215 VAL B C 1
ATOM 6269 O O . VAL B 1 215 ? -19.359 -18.469 -3.801 1 84.88 215 VAL B O 1
ATOM 6272 N N . GLN B 1 216 ? -21.547 -18.359 -4.25 1 88.25 216 GLN B N 1
ATOM 6273 C CA . GLN B 1 216 ? -21.766 -17.656 -2.992 1 88.25 216 GLN B CA 1
ATOM 6274 C C . GLN B 1 216 ? -22.891 -18.297 -2.186 1 88.25 216 GLN B C 1
ATOM 6276 O O . GLN B 1 216 ? -23.875 -18.781 -2.752 1 88.25 216 GLN B O 1
ATOM 6281 N N . TYR B 1 217 ? -22.656 -18.422 -0.913 1 86.5 217 TYR B N 1
ATOM 6282 C CA . TYR B 1 217 ? -23.656 -18.828 0.059 1 86.5 217 TYR B CA 1
ATOM 6283 C C . TYR B 1 217 ? -23.891 -17.734 1.089 1 86.5 217 TYR B C 1
ATOM 6285 O O . TYR B 1 217 ? -22.953 -17.062 1.525 1 86.5 217 TYR B O 1
ATOM 6293 N N . ARG B 1 218 ? -25.219 -17.5 1.314 1 88.38 218 ARG B N 1
ATOM 6294 C CA . ARG B 1 218 ? -25.516 -16.438 2.271 1 88.38 218 ARG B CA 1
ATOM 6295 C C . ARG B 1 218 ? -26.609 -16.859 3.234 1 88.38 218 ARG B C 1
ATOM 6297 O O . ARG B 1 218 ? -27.453 -17.703 2.898 1 88.38 218 ARG B O 1
ATOM 6304 N N . GLU B 1 219 ? -26.453 -16.375 4.395 1 87.06 219 GLU B N 1
ATOM 6305 C CA . GLU B 1 219 ? -27.531 -16.469 5.391 1 87.06 219 GLU B CA 1
ATOM 6306 C C . GLU B 1 219 ? -28 -15.07 5.816 1 87.06 219 GLU B C 1
ATOM 6308 O O . GLU B 1 219 ? -27.172 -14.18 6.047 1 87.06 219 GLU B O 1
ATOM 6313 N N . VAL B 1 220 ? -29.297 -14.914 5.77 1 86.94 220 VAL B N 1
ATOM 6314 C CA . VAL B 1 220 ? -29.891 -13.633 6.121 1 86.94 220 VAL B CA 1
ATOM 6315 C C . VAL B 1 220 ? -30.891 -13.812 7.258 1 86.94 220 VAL B C 1
ATOM 6317 O O . VAL B 1 220 ? -31.547 -14.852 7.352 1 86.94 220 VAL B O 1
ATOM 6320 N N . ASN B 1 221 ? -30.859 -12.844 8.102 1 85.62 221 ASN B N 1
ATOM 6321 C CA . ASN B 1 221 ? -31.906 -12.828 9.125 1 85.62 221 ASN B CA 1
ATOM 6322 C C . ASN B 1 221 ? -33.281 -12.594 8.508 1 85.62 221 ASN B C 1
ATOM 6324 O O . ASN B 1 221 ? -33.5 -11.578 7.852 1 85.62 221 ASN B O 1
ATOM 6328 N N . ASN B 1 222 ? -34.156 -13.477 8.75 1 79.38 222 ASN B N 1
ATOM 6329 C CA . ASN B 1 222 ? -35.469 -13.453 8.102 1 79.38 222 ASN B CA 1
ATOM 6330 C C . ASN B 1 222 ? -36.281 -12.242 8.547 1 79.38 222 ASN B C 1
ATOM 6332 O O . ASN B 1 222 ? -37.125 -11.727 7.781 1 79.38 222 ASN B O 1
ATOM 6336 N N . GLU B 1 223 ? -36.031 -11.773 9.703 1 79.5 223 GLU B N 1
ATOM 6337 C CA . GLU B 1 223 ? -36.812 -10.656 10.234 1 79.5 223 GLU B CA 1
ATOM 6338 C C . GLU B 1 223 ? -36.25 -9.32 9.742 1 79.5 223 GLU B C 1
ATOM 6340 O O . GLU B 1 223 ? -37.031 -8.445 9.336 1 79.5 223 GLU B O 1
ATOM 6345 N N . THR B 1 224 ? -35 -9.18 9.695 1 80.69 224 THR B N 1
ATOM 6346 C CA . THR B 1 224 ? -34.406 -7.875 9.438 1 80.69 224 THR B CA 1
ATOM 6347 C C . THR B 1 224 ? -33.75 -7.848 8.062 1 80.69 224 THR B C 1
ATOM 6349 O O . THR B 1 224 ? -33.375 -6.785 7.574 1 80.69 224 THR B O 1
ATOM 6352 N N . SER B 1 225 ? -33.688 -9 7.34 1 83 225 SER B N 1
ATOM 6353 C CA . SER B 1 225 ? -33.031 -9.141 6.035 1 83 225 SER B CA 1
ATOM 6354 C C . SER B 1 225 ? -31.562 -8.766 6.094 1 83 225 SER B C 1
ATOM 6356 O O . SER B 1 225 ? -30.984 -8.375 5.086 1 83 225 SER B O 1
ATOM 6358 N N . GLN B 1 226 ? -31.016 -8.789 7.312 1 89.25 226 GLN B N 1
ATOM 6359 C CA . GLN B 1 226 ? -29.609 -8.461 7.492 1 89.25 226 GLN B CA 1
ATOM 6360 C C . GLN B 1 226 ? -28.719 -9.68 7.227 1 89.25 226 GLN B C 1
ATOM 6362 O O . GLN B 1 226 ? -29.062 -10.797 7.613 1 89.25 226 GLN B O 1
ATOM 6367 N N . LEU B 1 227 ? -27.672 -9.43 6.59 1 90.44 227 LEU B N 1
ATOM 6368 C CA . LEU B 1 227 ? -26.703 -10.484 6.289 1 90.44 227 LEU B CA 1
ATOM 6369 C C . LEU B 1 227 ? -26 -10.961 7.559 1 90.44 227 LEU B C 1
ATOM 6371 O O . LEU B 1 227 ? -25.484 -10.148 8.328 1 90.44 227 LEU B O 1
ATOM 6375 N N . THR B 1 228 ? -26.016 -12.227 7.766 1 91 228 THR B N 1
ATOM 6376 C CA . THR B 1 228 ? -25.375 -12.766 8.961 1 91 228 THR B CA 1
ATOM 6377 C C . THR B 1 228 ? -24.156 -13.609 8.586 1 91 228 THR B C 1
ATOM 6379 O O . THR B 1 228 ? -23.188 -13.688 9.359 1 91 228 THR B O 1
ATOM 6382 N N . HIS B 1 229 ? -24.328 -14.336 7.461 1 91.94 229 HIS B N 1
ATOM 6383 C CA . HIS B 1 229 ? -23.234 -15.172 6.992 1 91.94 229 HIS B CA 1
ATOM 6384 C C . HIS B 1 229 ? -23.031 -15.039 5.488 1 91.94 229 HIS B C 1
ATOM 6386 O O . HIS B 1 229 ? -24.016 -14.93 4.738 1 91.94 229 HIS B O 1
ATOM 6392 N N . ILE B 1 230 ? -21.781 -15.008 5.16 1 93.56 230 ILE B N 1
ATOM 6393 C CA . ILE B 1 230 ? -21.469 -15.031 3.736 1 93.56 230 ILE B CA 1
ATOM 6394 C C . ILE B 1 230 ? -20.281 -15.953 3.49 1 93.56 230 ILE B C 1
ATOM 6396 O O . ILE B 1 230 ? -19.328 -15.984 4.281 1 93.56 230 ILE B O 1
ATOM 6400 N N . PHE B 1 231 ? -20.375 -16.781 2.496 1 94.38 231 PHE B N 1
ATOM 6401 C CA . PHE B 1 231 ? -19.344 -17.688 2.02 1 94.38 231 PHE B CA 1
ATOM 6402 C C . PHE B 1 231 ? -19.062 -17.469 0.541 1 94.38 231 PHE B C 1
ATOM 6404 O O . PHE B 1 231 ? -19.953 -17.609 -0.301 1 94.38 231 PHE B O 1
ATOM 6411 N N . MET B 1 232 ? -17.812 -17.047 0.264 1 95.19 232 MET B N 1
ATOM 6412 C CA . MET B 1 232 ? -17.453 -16.641 -1.091 1 95.19 232 MET B CA 1
ATOM 6413 C C . MET B 1 232 ? -16.359 -17.547 -1.658 1 95.19 232 MET B C 1
ATOM 6415 O O . MET B 1 232 ? -15.367 -17.812 -0.987 1 95.19 232 MET B O 1
ATOM 6419 N N . VAL B 1 233 ? -16.578 -17.984 -2.934 1 94.62 233 VAL B N 1
ATOM 6420 C CA . VAL B 1 233 ? -15.594 -18.844 -3.572 1 94.62 233 VAL B CA 1
ATOM 6421 C C . VAL B 1 233 ? -15.344 -18.391 -5.004 1 94.62 233 VAL B C 1
ATOM 6423 O O . VAL B 1 233 ? -16.281 -18.312 -5.812 1 94.62 233 VAL B O 1
ATOM 6426 N N . HIS B 1 234 ? -14.156 -18.094 -5.273 1 94.38 234 HIS B N 1
ATOM 6427 C CA . HIS B 1 234 ? -13.75 -17.75 -6.637 1 94.38 234 HIS B CA 1
ATOM 6428 C C . HIS B 1 234 ? -13.828 -18.969 -7.551 1 94.38 234 HIS B C 1
ATOM 6430 O O . HIS B 1 234 ? -13.445 -20.078 -7.156 1 94.38 234 HIS B O 1
ATOM 6436 N N . PRO B 1 235 ? -14.281 -18.844 -8.734 1 90.12 235 PRO B N 1
ATOM 6437 C CA . PRO B 1 235 ? -14.43 -20 -9.633 1 90.12 235 PRO B CA 1
ATOM 6438 C C . PRO B 1 235 ? -13.102 -20.719 -9.891 1 90.12 235 PRO B C 1
ATOM 6440 O O . PRO B 1 235 ? -13.062 -21.953 -9.93 1 90.12 235 PRO B O 1
ATOM 6443 N N . GLU B 1 236 ? -12.055 -20 -10.039 1 91.56 236 GLU B N 1
ATOM 6444 C CA . GLU B 1 236 ? -10.758 -20.609 -10.273 1 91.56 236 GLU B CA 1
ATOM 6445 C C . GLU B 1 236 ? -10.266 -21.344 -9.023 1 91.56 236 GLU B C 1
ATOM 6447 O O . GLU B 1 236 ? -9.57 -22.359 -9.133 1 91.56 236 GLU B O 1
ATOM 6452 N N . ALA B 1 237 ? -10.633 -20.844 -7.91 1 94 237 ALA B N 1
ATOM 6453 C CA . ALA B 1 237 ? -10.234 -21.484 -6.652 1 94 237 ALA B CA 1
ATOM 6454 C C . ALA B 1 237 ? -10.914 -22.844 -6.484 1 94 237 ALA B C 1
ATOM 6456 O O . ALA B 1 237 ? -10.336 -23.766 -5.898 1 94 237 ALA B O 1
ATOM 6457 N N . ILE B 1 238 ? -12.086 -22.938 -7.016 1 90.25 238 ILE B N 1
ATOM 6458 C CA . ILE B 1 238 ? -12.797 -24.203 -6.961 1 90.25 238 ILE B CA 1
ATOM 6459 C C . ILE B 1 238 ? -12.031 -25.266 -7.762 1 90.25 238 ILE B C 1
ATOM 6461 O O . ILE B 1 238 ? -11.836 -26.375 -7.293 1 90.25 238 ILE B O 1
ATOM 6465 N N . ARG B 1 239 ? -11.586 -24.875 -8.883 1 89.56 239 ARG B N 1
ATOM 6466 C CA . ARG B 1 239 ? -10.836 -25.781 -9.742 1 89.56 239 ARG B CA 1
ATOM 6467 C C . ARG B 1 239 ? -9.539 -26.219 -9.07 1 89.56 239 ARG B C 1
ATOM 6469 O O . ARG B 1 239 ? -9.195 -27.406 -9.086 1 89.56 239 ARG B O 1
ATOM 6476 N N . MET B 1 240 ? -8.961 -25.312 -8.5 1 93.75 240 MET B N 1
ATOM 6477 C CA . MET B 1 240 ? -7.711 -25.641 -7.812 1 93.75 240 MET B CA 1
ATOM 6478 C C . MET B 1 240 ? -7.965 -26.531 -6.605 1 93.75 240 MET B C 1
ATOM 6480 O O . MET B 1 240 ? -7.223 -27.484 -6.371 1 93.75 240 MET B O 1
ATOM 6484 N N . TYR B 1 241 ? -9.031 -26.219 -5.938 1 93.12 241 TYR B N 1
ATOM 6485 C CA . TYR B 1 241 ? -9.359 -27 -4.746 1 93.12 241 TYR B CA 1
ATOM 6486 C C . TYR B 1 241 ? -9.695 -28.438 -5.109 1 93.12 241 TYR B C 1
ATOM 6488 O O . TYR B 1 241 ? -9.305 -29.375 -4.41 1 93.12 241 TYR B O 1
ATOM 6496 N N . ARG B 1 242 ? -10.305 -28.625 -6.141 1 89.12 242 ARG B N 1
ATOM 6497 C CA . ARG B 1 242 ? -10.68 -29.969 -6.582 1 89.12 242 ARG B CA 1
ATOM 6498 C C . ARG B 1 242 ? -9.461 -30.75 -7.047 1 89.12 242 ARG B C 1
ATOM 6500 O O . ARG B 1 242 ? -9.391 -31.969 -6.875 1 89.12 242 ARG B O 1
ATOM 6507 N N . SER B 1 243 ? -8.539 -30.016 -7.602 1 90.44 243 SER B N 1
ATOM 6508 C CA . SER B 1 243 ? -7.312 -30.656 -8.062 1 90.44 243 SER B CA 1
ATOM 6509 C C . SER B 1 243 ? -6.344 -30.891 -6.902 1 90.44 243 SER B C 1
ATOM 6511 O O . SER B 1 243 ? -5.676 -31.922 -6.836 1 90.44 243 SER B O 1
ATOM 6513 N N . TYR B 1 244 ? -6.301 -29.906 -6.023 1 92.38 244 TYR B N 1
ATOM 6514 C CA . TYR B 1 244 ? -5.391 -29.953 -4.887 1 92.38 244 TYR B CA 1
ATOM 6515 C C . TYR B 1 244 ? -6.16 -30.078 -3.576 1 92.38 244 TYR B C 1
ATOM 6517 O O . TYR B 1 244 ? -6.008 -29.25 -2.68 1 92.38 244 TYR B O 1
ATOM 6525 N N . LYS B 1 245 ? -6.828 -31.141 -3.402 1 87.44 245 LYS B N 1
ATOM 6526 C CA . LYS B 1 245 ? -7.805 -31.344 -2.336 1 87.44 245 LYS B CA 1
ATOM 6527 C C . LYS B 1 245 ? -7.133 -31.828 -1.059 1 87.44 245 LYS B C 1
ATOM 6529 O O . LYS B 1 245 ? -7.809 -32.156 -0.075 1 87.44 245 LYS B O 1
ATOM 6534 N N . PHE B 1 246 ? -5.895 -31.766 -0.876 1 85.19 246 PHE B N 1
ATOM 6535 C CA . PHE B 1 246 ? -5.199 -32.562 0.136 1 85.19 246 PHE B CA 1
ATOM 6536 C C . PHE B 1 246 ? -5.008 -31.75 1.414 1 85.19 246 PHE B C 1
ATOM 6538 O O . PHE B 1 246 ? -5.164 -32.281 2.518 1 85.19 246 PHE B O 1
ATOM 6545 N N . VAL B 1 247 ? -4.684 -30.562 1.241 1 87 247 VAL B N 1
ATOM 6546 C CA . VAL B 1 247 ? -4.348 -29.766 2.41 1 87 247 VAL B CA 1
ATOM 6547 C C . VAL B 1 247 ? -5.297 -28.562 2.512 1 87 247 VAL B C 1
ATOM 6549 O O . VAL B 1 247 ? -5.48 -27.828 1.543 1 87 247 VAL B O 1
ATOM 6552 N N . VAL B 1 248 ? -5.898 -28.391 3.754 1 88.56 248 VAL B N 1
ATOM 6553 C CA . VAL 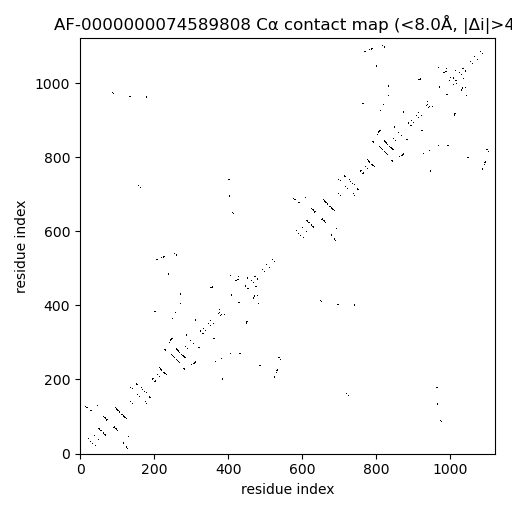B 1 248 ? -6.758 -27.25 4.004 1 88.56 248 VAL B CA 1
ATOM 6554 C C . VAL B 1 248 ? -6.363 -26.578 5.316 1 88.56 248 VAL B C 1
ATOM 6556 O O . VAL B 1 248 ? -6.266 -27.234 6.352 1 88.56 248 VAL B O 1
ATOM 6559 N N . GLY B 1 249 ? -6.008 -25.359 5.195 1 87.5 249 GLY B N 1
ATOM 6560 C CA . GLY B 1 249 ? -5.785 -24.547 6.383 1 87.5 249 GLY B CA 1
ATOM 6561 C C . GLY B 1 249 ? -6.922 -23.578 6.676 1 87.5 249 GLY B C 1
ATOM 6562 O O . GLY B 1 249 ? -7.445 -22.938 5.766 1 87.5 249 GLY B O 1
ATOM 6563 N N . ILE B 1 250 ? -7.363 -23.516 7.969 1 86.19 250 ILE B N 1
ATOM 6564 C CA . ILE B 1 250 ? -8.461 -22.641 8.352 1 86.19 250 ILE B CA 1
ATOM 6565 C C . ILE B 1 250 ? -8.023 -21.734 9.5 1 86.19 250 ILE B C 1
ATOM 6567 O O . ILE B 1 250 ? -7.457 -22.203 10.492 1 86.19 250 ILE B O 1
ATOM 6571 N N . SER B 1 251 ? -8.25 -20.438 9.297 1 84.12 251 SER B N 1
ATOM 6572 C CA . SER B 1 251 ? -7.926 -19.5 10.352 1 84.12 251 SER B CA 1
ATOM 6573 C C . SER B 1 251 ? -8.867 -18.297 10.328 1 84.12 251 SER B C 1
ATOM 6575 O O . SER B 1 251 ? -9.344 -17.891 9.266 1 84.12 251 SER B O 1
ATOM 6577 N N . SER B 1 252 ? -9.086 -17.766 11.547 1 83.75 252 SER B N 1
ATOM 6578 C CA . SER B 1 252 ? -9.953 -16.594 11.672 1 83.75 252 SER B CA 1
ATOM 6579 C C . SER B 1 252 ? -9.141 -15.336 11.953 1 83.75 252 SER B C 1
ATOM 6581 O O . SER B 1 252 ? -8.062 -15.406 12.547 1 83.75 252 SER B O 1
ATOM 6583 N N . THR B 1 253 ? -9.656 -14.312 11.406 1 82.75 253 THR B N 1
ATOM 6584 C CA . THR B 1 253 ? -9.062 -13.008 11.68 1 82.75 253 THR B CA 1
ATOM 6585 C C . THR B 1 253 ? -10.141 -11.992 12.062 1 82.75 253 THR B C 1
ATOM 6587 O O . THR B 1 253 ? -11.266 -12.055 11.555 1 82.75 253 THR B O 1
ATOM 6590 N N . TYR B 1 254 ? -9.617 -11.031 12.906 1 81.12 254 TYR B N 1
ATOM 6591 C CA . TYR B 1 254 ? -10.562 -10.047 13.43 1 81.12 254 TYR B CA 1
ATOM 6592 C C . TYR B 1 254 ? -10.172 -8.633 13 1 81.12 254 TYR B C 1
ATOM 6594 O O . TYR B 1 254 ? -9.109 -8.43 12.414 1 81.12 254 TYR B O 1
ATOM 6602 N N . ASN B 1 255 ? -11.125 -7.707 13.211 1 79.06 255 ASN B N 1
ATOM 6603 C CA . ASN B 1 255 ? -10.891 -6.297 12.898 1 79.06 255 ASN B CA 1
ATOM 6604 C C . ASN B 1 255 ? -10.602 -6.086 11.414 1 79.06 255 ASN B C 1
ATOM 6606 O O . ASN B 1 255 ? -9.625 -5.438 11.055 1 79.06 255 ASN B O 1
ATOM 6610 N N . THR B 1 256 ? -11.453 -6.738 10.641 1 86 256 THR B N 1
ATOM 6611 C CA . THR B 1 256 ? -11.258 -6.633 9.203 1 86 256 THR B CA 1
ATOM 6612 C C . THR B 1 256 ? -12.422 -5.883 8.555 1 86 256 THR B C 1
ATOM 6614 O O . THR B 1 256 ? -12.312 -5.414 7.418 1 86 256 THR B O 1
ATOM 6617 N N . ASN B 1 257 ? -13.43 -5.844 9.273 1 88.31 257 ASN B N 1
ATOM 6618 C CA . ASN B 1 257 ? -14.609 -5.203 8.711 1 88.31 257 ASN B CA 1
ATOM 6619 C C . ASN B 1 257 ? -15.312 -4.32 9.734 1 88.31 257 ASN B C 1
ATOM 6621 O O . ASN B 1 257 ? -15.07 -4.441 10.938 1 88.31 257 ASN B O 1
ATOM 6625 N N . GLU B 1 258 ? -16.125 -3.393 9.297 1 87.44 258 GLU B N 1
ATOM 6626 C CA . GLU B 1 258 ? -16.781 -2.412 10.148 1 87.44 258 GLU B CA 1
ATOM 6627 C C . GLU B 1 258 ? -17.844 -3.072 11.023 1 87.44 258 GLU B C 1
ATOM 6629 O O . GLU B 1 258 ? -18.266 -2.51 12.039 1 87.44 258 GLU B O 1
ATOM 6634 N N . TYR B 1 259 ? -18.219 -4.234 10.68 1 88.56 259 TYR B N 1
ATOM 6635 C CA . TYR B 1 259 ? -19.281 -4.934 11.383 1 88.56 259 TYR B CA 1
ATOM 6636 C C . TYR B 1 259 ? -18.734 -5.766 12.531 1 88.56 259 TYR B C 1
ATOM 6638 O O . TYR B 1 259 ? -19.5 -6.309 13.336 1 88.56 259 TYR B O 1
ATOM 6646 N N . LYS B 1 260 ? -17.406 -5.906 12.508 1 88.38 260 LYS B N 1
ATOM 6647 C CA . LYS B 1 260 ? -16.688 -6.629 13.547 1 88.38 260 LYS B CA 1
ATOM 6648 C C . LYS B 1 260 ? -17.031 -8.117 13.516 1 88.38 260 LYS B C 1
ATOM 6650 O O . LYS B 1 260 ? -17.125 -8.758 14.562 1 88.38 260 LYS B O 1
ATOM 6655 N N . PHE B 1 261 ? -17.359 -8.578 12.336 1 91.19 261 PHE B N 1
ATOM 6656 C CA . PHE B 1 261 ? -17.578 -10 12.117 1 91.19 261 PHE B CA 1
ATOM 6657 C C . PHE B 1 261 ? -16.234 -10.719 11.922 1 91.19 261 PHE B C 1
ATOM 6659 O O . PHE B 1 261 ? -15.328 -10.18 11.297 1 91.19 261 PHE B O 1
ATOM 6666 N N . PRO B 1 262 ? -16.156 -11.898 12.469 1 89 262 PRO B N 1
ATOM 6667 C CA . PRO B 1 262 ? -14.961 -12.68 12.156 1 89 262 PRO B CA 1
ATOM 6668 C C . PRO B 1 262 ? -14.875 -13.062 10.68 1 89 262 PRO B C 1
ATOM 6670 O O . PRO B 1 262 ? -15.883 -13.406 10.062 1 89 262 PRO B O 1
ATOM 6673 N N . LEU B 1 263 ? -13.734 -12.891 10.172 1 92.38 263 LEU B N 1
ATOM 6674 C CA . LEU B 1 263 ? -13.43 -13.328 8.812 1 92.38 263 LEU B CA 1
ATOM 6675 C C . LEU B 1 263 ? -12.594 -14.602 8.828 1 92.38 263 LEU B C 1
ATOM 6677 O O . LEU B 1 263 ? -11.508 -14.633 9.414 1 92.38 263 LEU B O 1
ATOM 6681 N N . VAL B 1 264 ? -13.094 -15.625 8.219 1 90.88 264 VAL B N 1
ATOM 6682 C CA . VAL B 1 264 ? -12.398 -16.906 8.195 1 90.88 264 VAL B CA 1
ATOM 6683 C C . VAL B 1 264 ? -11.867 -17.188 6.789 1 90.88 264 VAL B C 1
ATOM 6685 O O . VAL B 1 264 ? -12.625 -17.172 5.82 1 90.88 264 VAL B O 1
ATOM 6688 N N . GLU B 1 265 ? -10.625 -17.422 6.781 1 92.38 265 GLU B N 1
ATOM 6689 C CA . GLU B 1 265 ? -9.977 -17.766 5.516 1 92.38 265 GLU B CA 1
ATOM 6690 C C . GLU B 1 265 ? -9.641 -19.25 5.445 1 92.38 265 GLU B C 1
ATOM 6692 O O . GLU B 1 265 ? -9.148 -19.828 6.418 1 92.38 265 GLU B O 1
ATOM 6697 N N . MET B 1 266 ? -9.953 -19.797 4.383 1 92.5 266 MET B N 1
ATOM 6698 C CA . MET B 1 266 ? -9.594 -21.188 4.082 1 92.5 266 MET B CA 1
ATOM 6699 C C . MET B 1 266 ? -8.586 -21.25 2.941 1 92.5 266 MET B C 1
ATOM 6701 O O . MET B 1 266 ? -8.836 -20.734 1.854 1 92.5 266 MET B O 1
ATOM 6705 N N . ILE B 1 267 ? -7.488 -21.953 3.236 1 94.19 267 ILE B N 1
ATOM 6706 C CA . ILE B 1 267 ? -6.402 -21.891 2.268 1 94.19 267 ILE B CA 1
ATOM 6707 C C . ILE B 1 267 ? -6.016 -23.312 1.847 1 94.19 267 ILE B C 1
ATOM 6709 O O . ILE B 1 267 ? -6.203 -24.266 2.605 1 94.19 267 ILE B O 1
ATOM 6713 N N . GLY B 1 268 ? -5.582 -23.375 0.643 1 93.12 268 GLY B N 1
ATOM 6714 C CA . GLY B 1 268 ? -5.012 -24.609 0.116 1 93.12 268 GLY B CA 1
ATOM 6715 C C . GLY B 1 268 ? -3.553 -24.469 -0.274 1 93.12 268 GLY B C 1
ATOM 6716 O O . GLY B 1 268 ? -2.965 -23.391 -0.128 1 93.12 268 GLY B O 1
ATOM 6717 N N . MET B 1 269 ? -3 -25.578 -0.666 1 91.94 269 MET B N 1
ATOM 6718 C CA . MET B 1 269 ? -1.596 -25.609 -1.067 1 91.94 269 MET B CA 1
ATOM 6719 C C . MET B 1 269 ? -1.433 -26.281 -2.43 1 91.94 269 MET B C 1
ATOM 6721 O O . MET B 1 269 ? -2.074 -27.281 -2.709 1 91.94 269 MET B O 1
ATOM 6725 N N . THR B 1 270 ? -0.634 -25.672 -3.238 1 92.94 270 THR B N 1
ATOM 6726 C CA . THR B 1 270 ? -0.307 -26.266 -4.531 1 92.94 270 THR B CA 1
ATOM 6727 C C . THR B 1 270 ? 0.954 -27.109 -4.43 1 92.94 270 THR B C 1
ATOM 6729 O O . THR B 1 270 ? 1.693 -27.016 -3.445 1 92.94 270 THR B O 1
ATOM 6732 N N . PRO B 1 271 ? 1.179 -27.922 -5.387 1 90.69 271 PRO B N 1
ATOM 6733 C CA . PRO B 1 271 ? 2.385 -28.75 -5.348 1 90.69 271 PRO B CA 1
ATOM 6734 C C . PRO B 1 271 ? 3.67 -27.922 -5.375 1 90.69 271 PRO B C 1
ATOM 6736 O O . PRO B 1 271 ? 4.738 -28.422 -5.02 1 90.69 271 PRO B O 1
ATOM 6739 N N . THR B 1 272 ? 3.512 -26.734 -5.785 1 90.62 272 THR B N 1
ATOM 6740 C CA . THR B 1 272 ? 4.672 -25.859 -5.832 1 90.62 272 THR B CA 1
ATOM 6741 C C . THR B 1 272 ? 4.852 -25.125 -4.508 1 90.62 272 THR B C 1
ATOM 6743 O O . THR B 1 272 ? 5.637 -24.172 -4.418 1 90.62 272 THR B O 1
ATOM 6746 N N . ASN B 1 273 ? 4.086 -25.438 -3.551 1 87.75 273 ASN B N 1
ATOM 6747 C CA . ASN B 1 273 ? 4.164 -24.922 -2.189 1 87.75 273 ASN B CA 1
ATOM 6748 C C . ASN B 1 273 ? 3.637 -23.5 -2.102 1 87.75 273 ASN B C 1
ATOM 6750 O O . ASN B 1 273 ? 4.055 -22.719 -1.235 1 87.75 273 ASN B O 1
ATOM 6754 N N . HIS B 1 274 ? 2.818 -23.234 -2.992 1 91.56 274 HIS B N 1
ATOM 6755 C CA . HIS B 1 274 ? 2.133 -21.938 -2.928 1 91.56 274 HIS B CA 1
ATOM 6756 C C . HIS B 1 274 ? 0.764 -22.078 -2.271 1 91.56 274 HIS B C 1
ATOM 6758 O O . HIS B 1 274 ? 0.056 -23.062 -2.502 1 91.56 274 HIS B O 1
ATOM 6764 N N . ASN B 1 275 ? 0.497 -21.094 -1.522 1 92.25 275 ASN B N 1
ATOM 6765 C CA . ASN B 1 275 ? -0.819 -21.047 -0.895 1 92.25 275 ASN B CA 1
ATOM 6766 C C . ASN B 1 275 ? -1.841 -20.344 -1.781 1 92.25 275 ASN B C 1
ATOM 6768 O O . ASN B 1 275 ? -1.498 -19.406 -2.508 1 92.25 275 ASN B O 1
ATOM 6772 N N . PHE B 1 276 ? -3.008 -20.875 -1.796 1 94.31 276 PHE B N 1
ATOM 6773 C CA . PHE B 1 276 ? -4.102 -20.172 -2.457 1 94.31 276 PHE B CA 1
ATOM 6774 C C . PHE B 1 276 ? -5.344 -20.156 -1.576 1 94.31 276 PHE B C 1
ATOM 6776 O O . PHE B 1 276 ? -5.547 -21.062 -0.759 1 94.31 276 PHE B O 1
ATOM 6783 N N . THR B 1 277 ? -6.105 -19.156 -1.72 1 95.19 277 THR B N 1
ATOM 6784 C CA . THR B 1 277 ? -7.355 -19.047 -0.976 1 95.19 277 THR B CA 1
ATOM 6785 C C . THR B 1 277 ? -8.461 -19.875 -1.646 1 95.19 277 THR B C 1
ATOM 6787 O O . THR B 1 277 ? -8.82 -19.594 -2.793 1 95.19 277 THR B O 1
ATOM 6790 N N . ILE B 1 278 ? -8.938 -20.812 -0.901 1 95.25 278 ILE B N 1
ATOM 6791 C CA . ILE B 1 278 ? -10.047 -21.625 -1.401 1 95.25 278 ILE B CA 1
ATOM 6792 C C . ILE B 1 278 ? -11.344 -20.828 -1.318 1 95.25 278 ILE B C 1
ATOM 6794 O O . ILE B 1 278 ? -12.062 -20.688 -2.312 1 95.25 278 ILE B O 1
ATOM 6798 N N . ALA B 1 279 ? -11.57 -20.344 -0.165 1 95.56 279 ALA B N 1
ATOM 6799 C CA . ALA B 1 279 ? -12.789 -19.594 0.152 1 95.56 279 ALA B CA 1
ATOM 6800 C C . ALA B 1 279 ? -12.594 -18.734 1.396 1 95.56 279 ALA B C 1
ATOM 6802 O O . ALA B 1 279 ? -11.594 -18.891 2.111 1 95.56 279 ALA B O 1
ATOM 6803 N N . TYR B 1 280 ? -13.461 -17.766 1.537 1 95.56 280 TYR B N 1
ATOM 6804 C CA . TYR B 1 280 ? -13.516 -17.016 2.789 1 95.56 280 TYR B CA 1
ATOM 6805 C C . TYR B 1 280 ? -14.953 -16.828 3.248 1 95.56 280 TYR B C 1
ATOM 6807 O O . TYR B 1 280 ? -15.883 -16.891 2.441 1 95.56 280 TYR B O 1
ATOM 6815 N N . ALA B 1 281 ? -15.062 -16.703 4.527 1 94.62 281 ALA B N 1
ATOM 6816 C CA . ALA B 1 281 ? -16.391 -16.531 5.125 1 94.62 281 ALA B CA 1
ATOM 6817 C C . ALA B 1 281 ? -16.391 -15.391 6.141 1 94.62 281 ALA B C 1
ATOM 6819 O O . ALA B 1 281 ? -15.391 -15.164 6.832 1 94.62 281 ALA B O 1
ATOM 6820 N N . ILE B 1 282 ? -17.422 -14.641 6.125 1 94 282 ILE B N 1
ATOM 6821 C CA . ILE B 1 282 ? -17.688 -13.648 7.152 1 94 282 ILE B CA 1
ATOM 6822 C C . ILE B 1 282 ? -18.922 -14.055 7.949 1 94 282 ILE B C 1
ATOM 6824 O O . ILE B 1 282 ? -20.016 -14.219 7.387 1 94 282 ILE B O 1
ATOM 6828 N N . MET B 1 283 ? -18.719 -14.188 9.203 1 91.19 283 MET B N 1
ATOM 6829 C CA . MET B 1 283 ? -19.797 -14.75 10.008 1 91.19 283 MET B CA 1
ATOM 6830 C C . MET B 1 283 ? -20.109 -13.867 11.219 1 91.19 283 MET B C 1
ATOM 6832 O O . MET B 1 283 ? -19.219 -13.18 11.719 1 91.19 283 MET B O 1
ATOM 6836 N N . GLU B 1 284 ? -21.312 -13.875 11.648 1 86.88 284 GLU B N 1
ATOM 6837 C CA . GLU B 1 284 ? -21.766 -13.07 12.789 1 86.88 284 GLU B CA 1
ATOM 6838 C C . GLU B 1 284 ? -21.094 -13.523 14.078 1 86.88 284 GLU B C 1
ATOM 6840 O O . GLU B 1 284 ? -20.781 -12.695 14.938 1 86.88 284 GLU B O 1
ATOM 6845 N N . GLY B 1 285 ? -20.906 -14.844 14.109 1 79.69 285 GLY B N 1
ATOM 6846 C CA . GLY B 1 285 ? -20.281 -15.375 15.305 1 79.69 285 GLY B CA 1
ATOM 6847 C C . GLY B 1 285 ? -19.375 -16.562 15.023 1 79.69 285 GLY B C 1
ATOM 6848 O O . GLY B 1 285 ? -19.125 -16.906 13.859 1 79.69 285 GLY B O 1
ATOM 6849 N N . GLU B 1 286 ? -18.797 -17.078 16.109 1 78.25 286 GLU B N 1
ATOM 6850 C CA . GLU B 1 286 ? -17.906 -18.219 16 1 78.25 286 GLU B CA 1
ATOM 6851 C C . GLU B 1 286 ? -18.406 -19.391 16.844 1 78.25 286 GLU B C 1
ATOM 6853 O O . GLU B 1 286 ? -17.609 -20.078 17.484 1 78.25 286 GLU B O 1
ATOM 6858 N N . ASN B 1 287 ? -19.734 -19.469 16.75 1 75.19 287 ASN B N 1
ATOM 6859 C CA . ASN B 1 287 ? -20.297 -20.594 17.469 1 75.19 287 ASN B CA 1
ATOM 6860 C C . ASN B 1 287 ? -20.234 -21.875 16.641 1 75.19 287 ASN B C 1
ATOM 6862 O O . ASN B 1 287 ? -19.844 -21.844 15.477 1 75.19 287 ASN B O 1
ATOM 6866 N N . LYS B 1 288 ? -20.578 -22.938 17.297 1 73.25 288 LYS B N 1
ATOM 6867 C CA . LYS B 1 288 ? -20.531 -24.25 16.656 1 73.25 288 LYS B CA 1
ATOM 6868 C C . LYS B 1 288 ? -21.375 -24.266 15.391 1 73.25 288 LYS B C 1
ATOM 6870 O O . LYS B 1 288 ? -20.953 -24.797 14.359 1 73.25 288 LYS B O 1
ATOM 6875 N N . GLU B 1 289 ? -22.453 -23.672 15.523 1 76.5 289 GLU B N 1
ATOM 6876 C CA . GLU B 1 289 ? -23.375 -23.672 14.383 1 76.5 289 GLU B CA 1
ATOM 6877 C C . GLU B 1 289 ? -22.781 -22.906 13.203 1 76.5 289 GLU B C 1
ATOM 6879 O O . GLU B 1 289 ? -22.969 -23.281 12.047 1 76.5 289 GLU B O 1
ATOM 6884 N N . ASP B 1 290 ? -22.062 -21.875 13.523 1 83.25 290 ASP B N 1
ATOM 6885 C CA . ASP B 1 290 ? -21.422 -21.062 12.484 1 83.25 290 ASP B CA 1
ATOM 6886 C C . ASP B 1 290 ? -20.344 -21.859 11.75 1 83.25 290 ASP B C 1
ATOM 6888 O O . ASP B 1 290 ? -20.297 -21.844 10.516 1 83.25 290 ASP B O 1
ATOM 6892 N N . TYR B 1 291 ? -19.625 -22.625 12.477 1 80.44 291 TYR B N 1
ATOM 6893 C CA . TYR B 1 291 ? -18.531 -23.391 11.875 1 80.44 291 TYR B CA 1
ATOM 6894 C C . TYR B 1 291 ? -19.062 -24.578 11.094 1 80.44 291 TYR B C 1
ATOM 6896 O O . TYR B 1 291 ? -18.516 -24.953 10.055 1 80.44 291 TYR B O 1
ATOM 6904 N N . VAL B 1 292 ? -20.094 -25.125 11.609 1 78.06 292 VAL B N 1
ATOM 6905 C CA . VAL B 1 292 ? -20.703 -26.234 10.898 1 78.06 292 VAL B CA 1
ATOM 6906 C C . VAL B 1 292 ? -21.219 -25.75 9.539 1 78.06 292 VAL B C 1
ATOM 6908 O O . VAL B 1 292 ? -21.031 -26.406 8.523 1 78.06 292 VAL B O 1
ATOM 6911 N N . TRP B 1 293 ? -21.797 -24.609 9.656 1 83.62 293 TRP B N 1
ATOM 6912 C CA . TRP B 1 293 ? -22.312 -24.031 8.414 1 83.62 293 TRP B CA 1
ATOM 6913 C C . TRP B 1 293 ? -21.188 -23.812 7.414 1 83.62 293 TRP B C 1
ATOM 6915 O O . TRP B 1 293 ? -21.297 -24.219 6.25 1 83.62 293 TRP B O 1
ATOM 6925 N N . MET B 1 294 ? -20.125 -23.312 7.812 1 88.06 294 MET B N 1
ATOM 6926 C CA . MET B 1 294 ? -18.984 -23 6.957 1 88.06 294 MET B CA 1
ATOM 6927 C C . MET B 1 294 ? -18.359 -24.266 6.391 1 88.06 294 MET B C 1
ATOM 6929 O O . MET B 1 294 ? -18.062 -24.344 5.195 1 88.06 294 MET B O 1
ATOM 6933 N N . LEU B 1 295 ? -18.172 -25.25 7.188 1 83.69 295 LEU B N 1
ATOM 6934 C CA . LEU B 1 295 ? -17.516 -26.484 6.777 1 83.69 295 LEU B CA 1
ATOM 6935 C C . LEU B 1 295 ? -18.406 -27.266 5.812 1 83.69 295 LEU B C 1
ATOM 6937 O O . LEU B 1 295 ? -17.891 -27.938 4.91 1 83.69 295 LEU B O 1
ATOM 6941 N N . GLU B 1 296 ? -19.672 -27.125 6.02 1 80.38 296 GLU B N 1
ATOM 6942 C CA . GLU B 1 296 ? -20.594 -27.766 5.094 1 80.38 296 GLU B CA 1
ATOM 6943 C C . GLU B 1 296 ? -20.5 -27.156 3.697 1 80.38 296 GLU B C 1
ATOM 6945 O O . GLU B 1 296 ? -20.547 -27.875 2.697 1 80.38 296 GLU B O 1
ATOM 6950 N N . LYS B 1 297 ? -20.375 -25.891 3.742 1 86.44 297 LYS B N 1
ATOM 6951 C CA . LYS B 1 297 ? -20.219 -25.234 2.449 1 86.44 297 LYS B CA 1
ATOM 6952 C C . LYS B 1 297 ? -18.891 -25.594 1.792 1 86.44 297 LYS B C 1
ATOM 6954 O O . LYS B 1 297 ? -18.828 -25.812 0.581 1 86.44 297 LYS B O 1
ATOM 6959 N N . LEU B 1 298 ? -17.859 -25.688 2.588 1 87.69 298 LEU B N 1
ATOM 6960 C CA . LEU B 1 298 ? -16.547 -26.078 2.068 1 87.69 298 LEU B CA 1
ATOM 6961 C C . LEU B 1 298 ? -16.578 -27.484 1.502 1 87.69 298 LEU B C 1
ATOM 6963 O O . LEU B 1 298 ? -16.016 -27.75 0.434 1 87.69 298 LEU B O 1
ATOM 6967 N N . ARG B 1 299 ? -17.281 -28.328 2.164 1 81.38 299 ARG B N 1
ATOM 6968 C CA . ARG B 1 299 ? -17.391 -29.719 1.739 1 81.38 299 ARG B CA 1
ATOM 6969 C C . ARG B 1 299 ? -18.172 -29.828 0.434 1 81.38 299 ARG B C 1
ATOM 6971 O O . ARG B 1 299 ? -17.859 -30.672 -0.413 1 81.38 299 ARG B O 1
ATOM 6978 N N . SER B 1 300 ? -19.062 -28.969 0.31 1 80.56 300 SER B N 1
ATOM 6979 C CA . SER B 1 300 ? -19.922 -29.031 -0.862 1 80.56 300 SER B CA 1
ATOM 6980 C C . SER B 1 300 ? -19.156 -28.688 -2.135 1 80.56 300 SER B C 1
ATOM 6982 O O . SER B 1 300 ? -19.625 -28.984 -3.24 1 80.56 300 SER B O 1
ATOM 6984 N N . LEU B 1 301 ? -18.016 -28.156 -1.981 1 85.69 301 LEU B N 1
ATOM 6985 C CA . LEU B 1 301 ? -17.219 -27.781 -3.141 1 85.69 301 LEU B CA 1
ATOM 6986 C C . LEU B 1 301 ? -16.516 -28.984 -3.74 1 85.69 301 LEU B C 1
ATOM 6988 O O . LEU B 1 301 ? -16.062 -28.953 -4.883 1 85.69 301 LEU B O 1
ATOM 6992 N N . LEU B 1 302 ? -16.438 -30.031 -2.967 1 84.5 302 LEU B N 1
ATOM 6993 C CA . LEU B 1 302 ? -15.797 -31.266 -3.414 1 84.5 302 LEU B CA 1
ATOM 6994 C C . LEU B 1 302 ? -16.828 -32.312 -3.789 1 84.5 302 LEU B C 1
ATOM 6996 O O . LEU B 1 302 ? -17.953 -32.281 -3.287 1 84.5 302 LEU B O 1
ATOM 7000 N N . PRO B 1 303 ? -16.391 -33.188 -4.715 1 77.19 303 PRO B N 1
ATOM 7001 C CA . PRO B 1 303 ? -17.297 -34.312 -5.02 1 77.19 303 PRO B CA 1
ATOM 7002 C C . PRO B 1 303 ? -17.562 -35.188 -3.811 1 77.19 303 PRO B C 1
ATOM 7004 O O . PRO B 1 303 ? -16.797 -35.188 -2.842 1 77.19 303 PRO B O 1
ATOM 7007 N N . ASP B 1 304 ? -18.625 -35.969 -3.973 1 71.88 304 ASP B N 1
ATOM 7008 C CA . ASP B 1 304 ? -19.016 -36.844 -2.867 1 71.88 304 ASP B CA 1
ATOM 7009 C C . ASP B 1 304 ? -17.953 -37.875 -2.578 1 71.88 304 ASP B C 1
ATOM 7011 O O . ASP B 1 304 ? -17.391 -38.469 -3.504 1 71.88 304 ASP B O 1
ATOM 7015 N N . GLY B 1 305 ? -17.609 -38 -1.391 1 67.31 305 GLY B N 1
ATOM 7016 C CA . GLY B 1 305 ? -16.672 -39.031 -0.971 1 67.31 305 GLY B CA 1
ATOM 7017 C C . GLY B 1 305 ? -15.234 -38.562 -0.941 1 67.31 305 GLY B C 1
ATOM 7018 O O . GLY B 1 305 ? -14.352 -39.281 -0.46 1 67.31 305 GLY B O 1
ATOM 7019 N N . VAL B 1 306 ? -15.031 -37.438 -1.459 1 77.5 306 VAL B N 1
ATOM 7020 C CA . VAL B 1 306 ? -13.672 -36.906 -1.481 1 77.5 306 VAL B CA 1
ATOM 7021 C C . VAL B 1 306 ? -13.477 -35.938 -0.31 1 77.5 306 VAL B C 1
ATOM 7023 O O . VAL B 1 306 ? -14.297 -35.031 -0.081 1 77.5 306 VAL B O 1
ATOM 7026 N N . PHE B 1 307 ? -12.367 -36.25 0.443 1 76.38 307 PHE B N 1
ATOM 7027 C CA . PHE B 1 307 ? -12.047 -35.406 1.587 1 76.38 307 PHE B CA 1
ATOM 7028 C C . PHE B 1 307 ? -10.578 -35 1.565 1 76.38 307 PHE B C 1
ATOM 7030 O O . PHE B 1 307 ? -9.734 -35.719 1.049 1 76.38 307 PHE B O 1
ATOM 7037 N N . PRO B 1 308 ? -10.414 -33.844 2.166 1 82.5 308 PRO B N 1
ATOM 7038 C CA . PRO B 1 308 ? -9 -33.5 2.316 1 82.5 308 PRO B CA 1
ATOM 7039 C C . PRO B 1 308 ? -8.25 -34.438 3.248 1 82.5 308 PRO B C 1
ATOM 7041 O O . PRO B 1 308 ? -8.844 -35 4.176 1 82.5 308 PRO B O 1
ATOM 7044 N N . THR B 1 309 ? -6.992 -34.594 2.979 1 75.81 309 THR B N 1
ATOM 7045 C CA . THR B 1 309 ? -6.176 -35.5 3.787 1 75.81 309 THR B CA 1
ATOM 7046 C C . THR B 1 309 ? -5.859 -34.875 5.141 1 75.81 309 THR B C 1
ATOM 7048 O O . THR B 1 309 ? -5.82 -35.562 6.16 1 75.81 309 THR B O 1
ATOM 7051 N N . ILE B 1 310 ? -5.641 -33.594 5.035 1 78.44 310 ILE B N 1
ATOM 7052 C CA . ILE B 1 310 ? -5.262 -32.906 6.266 1 78.44 310 ILE B CA 1
ATOM 7053 C C . ILE B 1 310 ? -5.973 -31.562 6.352 1 78.44 310 ILE B C 1
ATOM 7055 O O . ILE B 1 310 ? -6.105 -30.844 5.348 1 78.44 310 ILE B O 1
ATOM 7059 N N . ILE B 1 311 ? -6.434 -31.25 7.562 1 79.06 311 ILE B N 1
ATOM 7060 C CA . ILE B 1 311 ? -6.965 -29.938 7.898 1 79.06 311 ILE B CA 1
ATOM 7061 C C . ILE B 1 311 ? -6.172 -29.344 9.062 1 79.06 311 ILE B C 1
ATOM 7063 O O . ILE B 1 311 ? -6.023 -29.984 10.109 1 79.06 311 ILE B O 1
ATOM 7067 N N . VAL B 1 312 ? -5.625 -28.203 8.828 1 78.56 312 VAL B N 1
ATOM 7068 C CA . VAL B 1 312 ? -4.824 -27.531 9.852 1 78.56 312 VAL B CA 1
ATOM 7069 C C . VAL B 1 312 ? -5.578 -26.312 10.375 1 78.56 312 VAL B C 1
ATOM 7071 O O . VAL B 1 312 ? -6.055 -25.484 9.594 1 78.56 312 VAL B O 1
ATOM 7074 N N . THR B 1 313 ? -5.824 -26.188 11.68 1 78.44 313 THR B N 1
ATOM 7075 C CA . THR B 1 313 ? -6.508 -25.047 12.281 1 78.44 313 THR B CA 1
ATOM 7076 C C . THR B 1 313 ? -5.957 -24.75 13.672 1 78.44 313 THR B C 1
ATOM 7078 O O . THR B 1 313 ? -5.164 -25.531 14.211 1 78.44 313 THR B O 1
ATOM 7081 N N . ASP B 1 314 ? -6.293 -23.531 14.07 1 69.38 314 ASP B N 1
ATOM 7082 C CA . ASP B 1 314 ? -5.902 -23.172 15.43 1 69.38 314 ASP B CA 1
ATOM 7083 C C . ASP B 1 314 ? -6.805 -23.844 16.469 1 69.38 314 ASP B C 1
ATOM 7085 O O . ASP B 1 314 ? -7.926 -24.25 16.141 1 69.38 314 ASP B O 1
ATOM 7089 N N . ARG B 1 315 ? -6.367 -24.047 17.562 1 57.19 315 ARG B N 1
ATOM 7090 C CA . ARG B 1 315 ? -7.016 -24.781 18.641 1 57.19 315 ARG B CA 1
ATOM 7091 C C . ARG B 1 315 ? -8.414 -24.219 18.906 1 57.19 315 ARG B C 1
ATOM 7093 O O . ARG B 1 315 ? -9.352 -24.984 19.172 1 57.19 315 ARG B O 1
ATOM 7100 N N . GLU B 1 316 ? -8.516 -22.953 18.859 1 56.59 316 GLU B N 1
ATOM 7101 C CA . GLU B 1 316 ? -9.797 -22.328 19.203 1 56.59 316 GLU B CA 1
ATOM 7102 C C . GLU B 1 316 ? -10.875 -22.734 18.203 1 56.59 316 GLU B C 1
ATOM 7104 O O . GLU B 1 316 ? -12.031 -22.969 18.594 1 56.59 316 GLU B O 1
ATOM 7109 N N . LEU B 1 317 ? -10.43 -22.828 17.062 1 58.09 317 LEU B N 1
ATOM 7110 C CA . LEU B 1 317 ? -11.383 -23.188 16.016 1 58.09 317 LEU B CA 1
ATOM 7111 C C . LEU B 1 317 ? -11.727 -24.672 16.062 1 58.09 317 LEU B C 1
ATOM 7113 O O . LEU B 1 317 ? -12.82 -25.078 15.688 1 58.09 317 LEU B O 1
ATOM 7117 N N . LEU B 1 318 ? -10.75 -25.312 16.562 1 57.56 318 LEU B N 1
ATOM 7118 C CA . LEU B 1 318 ? -10.898 -26.766 16.609 1 57.56 318 LEU B CA 1
ATOM 7119 C C . LEU B 1 318 ? -12.094 -27.172 17.469 1 57.56 318 LEU B C 1
ATOM 7121 O O . LEU B 1 318 ? -12.852 -28.078 17.109 1 57.56 318 LEU B O 1
ATOM 7125 N N . THR B 1 319 ? -12.164 -26.375 18.531 1 52.09 319 THR B N 1
ATOM 7126 C CA . THR B 1 319 ? -13.266 -26.766 19.422 1 52.09 319 THR B CA 1
ATOM 7127 C C . THR B 1 319 ? -14.609 -26.625 18.703 1 52.09 319 THR B C 1
ATOM 7129 O O . THR B 1 319 ? -15.461 -27.5 18.781 1 52.09 319 THR B O 1
ATOM 7132 N N . GLY B 1 320 ? -14.727 -25.5 18.094 1 51.84 320 GLY B N 1
ATOM 7133 C CA . GLY B 1 320 ? -15.953 -25.297 17.359 1 51.84 320 GLY B CA 1
ATOM 7134 C C . GLY B 1 320 ? -16.094 -26.219 16.156 1 51.84 320 GLY B C 1
ATOM 7135 O O . GLY B 1 320 ? -17.156 -26.766 15.914 1 51.84 320 GLY B O 1
ATOM 7136 N N . ALA B 1 321 ? -14.938 -26.438 15.586 1 55.75 321 ALA B N 1
ATOM 7137 C CA . ALA B 1 321 ? -14.922 -27.297 14.406 1 55.75 321 ALA B CA 1
ATOM 7138 C C . ALA B 1 321 ? -15.156 -28.75 14.789 1 55.75 321 ALA B C 1
ATOM 7140 O O . ALA B 1 321 ? -15.875 -29.469 14.102 1 55.75 321 ALA B O 1
ATOM 7141 N N . LEU B 1 322 ? -14.492 -29.109 15.914 1 57.38 322 LEU B N 1
ATOM 7142 C CA . LEU B 1 322 ? -14.672 -30.469 16.375 1 57.38 322 LEU B CA 1
ATOM 7143 C C . LEU B 1 322 ? -16.125 -30.734 16.75 1 57.38 322 LEU B C 1
ATOM 7145 O O . LEU B 1 322 ? -16.656 -31.812 16.469 1 57.38 322 LEU B O 1
ATOM 7149 N N . ALA B 1 323 ? -16.656 -29.734 17.359 1 54.97 323 ALA B N 1
ATOM 7150 C CA . ALA B 1 323 ? -18.062 -29.891 17.719 1 54.97 323 ALA B CA 1
ATOM 7151 C C . ALA B 1 323 ? -18.922 -30.047 16.453 1 54.97 323 ALA B C 1
ATOM 7153 O O . ALA B 1 323 ? -19.844 -30.875 16.438 1 54.97 323 ALA B O 1
ATOM 7154 N N . ALA B 1 324 ? -18.516 -29.297 15.531 1 54.22 324 ALA B N 1
ATOM 7155 C CA . ALA B 1 324 ? -19.25 -29.375 14.266 1 54.22 324 ALA B CA 1
ATOM 7156 C C . ALA B 1 324 ? -18.984 -30.703 13.562 1 54.22 324 ALA B C 1
ATOM 7158 O O . ALA B 1 324 ? -19.906 -31.312 13.023 1 54.22 324 ALA B O 1
ATOM 7159 N N . MET B 1 325 ? -17.75 -31.047 13.609 1 55.91 325 MET B N 1
ATOM 7160 C CA . MET B 1 325 ? -17.359 -32.312 12.984 1 55.91 325 MET B CA 1
ATOM 7161 C C . MET B 1 325 ? -18.016 -33.5 13.695 1 55.91 325 MET B C 1
ATOM 7163 O O . MET B 1 325 ? -18.375 -34.469 13.055 1 55.91 325 MET B O 1
ATOM 7167 N N . ASN B 1 326 ? -18.109 -33.281 15 1 57.22 326 ASN B N 1
ATOM 7168 C CA . ASN B 1 326 ? -18.75 -34.344 15.789 1 57.22 326 ASN B CA 1
ATOM 7169 C C . ASN B 1 326 ? -20.188 -34.562 15.359 1 57.22 326 ASN B C 1
ATOM 7171 O O . ASN B 1 326 ? -20.688 -35.688 15.398 1 57.22 326 ASN B O 1
ATOM 7175 N N . LYS B 1 327 ? -20.734 -33.5 15.055 1 55.81 327 LYS B N 1
ATOM 7176 C CA . LYS B 1 327 ? -22.125 -33.625 14.633 1 55.81 327 LYS B CA 1
ATOM 7177 C C . LYS B 1 327 ? -22.219 -34.375 13.297 1 55.81 327 LYS B C 1
ATOM 7179 O O . LYS B 1 327 ? -23.109 -35.188 13.102 1 55.81 327 LYS B O 1
ATOM 7184 N N . LYS B 1 328 ? -21.266 -34.031 12.461 1 52.44 328 LYS B N 1
ATOM 7185 C CA . LYS B 1 328 ? -21.391 -34.625 11.125 1 52.44 328 LYS B CA 1
ATOM 7186 C C . LYS B 1 328 ? -20.484 -35.844 10.969 1 52.44 328 LYS B C 1
ATOM 7188 O O . LYS B 1 328 ? -20.812 -36.781 10.242 1 52.44 328 LYS B O 1
ATOM 7193 N N . TRP B 1 329 ? -19.297 -35.781 11.75 1 47.16 329 TRP B N 1
ATOM 7194 C CA . TRP B 1 329 ? -18.375 -36.906 11.695 1 47.16 329 TRP B CA 1
ATOM 7195 C C . TRP B 1 329 ? -18.016 -37.406 13.102 1 47.16 329 TRP B C 1
ATOM 7197 O O . TRP B 1 329 ? -16.859 -37.344 13.508 1 47.16 329 TRP B O 1
ATOM 7207 N N . PRO B 1 330 ? -19 -37.812 13.75 1 54.09 330 PRO B N 1
ATOM 7208 C CA . PRO B 1 330 ? -18.812 -38.156 15.156 1 54.09 330 PRO B CA 1
ATOM 7209 C C . PRO B 1 330 ? -17.688 -39.188 15.359 1 54.09 330 PRO B C 1
ATOM 7211 O O . PRO B 1 330 ? -16.938 -39.094 16.328 1 54.09 330 PRO B O 1
ATOM 7214 N N . SER B 1 331 ? -17.703 -40.062 14.461 1 51.66 331 SER B N 1
ATOM 7215 C CA . SER B 1 331 ? -16.719 -41.125 14.633 1 51.66 331 SER B CA 1
ATOM 7216 C C . SER B 1 331 ? -15.297 -40.594 14.562 1 51.66 331 SER B C 1
ATOM 7218 O O . SER B 1 331 ? -14.414 -41.031 15.289 1 51.66 331 SER B O 1
ATOM 7220 N N . MET B 1 332 ? -15.172 -39.656 13.812 1 49.03 332 MET B N 1
ATOM 7221 C CA . MET B 1 332 ? -13.852 -39.062 13.664 1 49.03 332 MET B CA 1
ATOM 7222 C C . MET B 1 332 ? -13.492 -38.219 14.875 1 49.03 332 MET B C 1
ATOM 7224 O O . MET B 1 332 ? -12.367 -38.281 15.367 1 49.03 332 MET B O 1
ATOM 7228 N N . VAL B 1 333 ? -14.5 -37.594 15.445 1 54.12 333 VAL B N 1
ATOM 7229 C CA . VAL B 1 333 ? -14.273 -36.75 16.609 1 54.12 333 VAL B CA 1
ATOM 7230 C C . VAL B 1 333 ? -14.062 -37.625 17.844 1 54.12 333 VAL B C 1
ATOM 7232 O O . VAL B 1 333 ? -13.188 -37.344 18.672 1 54.12 333 VAL B O 1
ATOM 7235 N N . ASP B 1 334 ? -14.922 -38.625 18 1 52.06 334 ASP B N 1
ATOM 7236 C CA . ASP B 1 334 ? -14.719 -39.562 19.094 1 52.06 334 ASP B CA 1
ATOM 7237 C C . ASP B 1 334 ? -13.336 -40.219 19.031 1 52.06 334 ASP B C 1
ATOM 7239 O O . ASP B 1 334 ? -12.672 -40.375 20.062 1 52.06 334 ASP B O 1
ATOM 7243 N N . TYR B 1 335 ? -12.836 -40.5 17.922 1 45.47 335 TYR B N 1
ATOM 7244 C CA . TYR B 1 335 ? -11.5 -41.031 17.719 1 45.47 335 TYR B CA 1
ATOM 7245 C C . TYR B 1 335 ? -10.43 -40 18.078 1 45.47 335 TYR B C 1
ATOM 7247 O O . TYR B 1 335 ? -9.469 -40.312 18.766 1 45.47 335 TYR B O 1
ATOM 7255 N N . ILE B 1 336 ? -10.711 -38.844 17.656 1 50.44 336 ILE B N 1
ATOM 7256 C CA . ILE B 1 336 ? -9.75 -37.781 17.953 1 50.44 336 ILE B CA 1
ATOM 7257 C C . ILE B 1 336 ? -9.75 -37.5 19.453 1 50.44 336 ILE B C 1
ATOM 7259 O O . ILE B 1 336 ? -8.688 -37.375 20.062 1 50.44 336 ILE B O 1
ATOM 7263 N N . GLN B 1 337 ? -10.867 -37.438 20.047 1 53.09 337 GLN B N 1
ATOM 7264 C CA . GLN B 1 337 ? -10.984 -37.125 21.469 1 53.09 337 GLN B CA 1
ATOM 7265 C C . GLN B 1 337 ? -10.438 -38.25 22.328 1 53.09 337 GLN B C 1
ATOM 7267 O O . GLN B 1 337 ? -9.734 -38.031 23.312 1 53.09 337 GLN B O 1
ATOM 7272 N N . ARG B 1 338 ? -10.875 -39.375 22.031 1 49.5 338 ARG B N 1
ATOM 7273 C CA . ARG B 1 338 ? -10.5 -40.531 22.844 1 49.5 338 ARG B CA 1
ATOM 7274 C C . ARG B 1 338 ? -9.047 -40.938 22.594 1 49.5 338 ARG B C 1
ATOM 7276 O O . ARG B 1 338 ? -8.328 -41.312 23.516 1 49.5 338 ARG B O 1
ATOM 7283 N N . THR B 1 339 ? -8.656 -40.938 21.438 1 43.34 339 THR B N 1
ATOM 7284 C CA . THR B 1 339 ? -7.344 -41.469 21.094 1 43.34 339 THR B CA 1
ATOM 7285 C C . THR B 1 339 ? -6.297 -40.344 21.078 1 43.34 339 THR B C 1
ATOM 7287 O O . THR B 1 339 ? -5.172 -40.562 21.531 1 43.34 339 THR B O 1
ATOM 7290 N N . TRP B 1 340 ? -6.746 -39.25 20.484 1 44.47 340 TRP B N 1
ATOM 7291 C CA . TRP B 1 340 ? -5.664 -38.344 20.188 1 44.47 340 TRP B CA 1
ATOM 7292 C C . TRP B 1 340 ? -5.625 -37.219 21.219 1 44.47 340 TRP B C 1
ATOM 7294 O O . TRP B 1 340 ? -4.547 -36.75 21.594 1 44.47 340 TRP B O 1
ATOM 7304 N N . LEU B 1 341 ? -6.695 -36.781 21.719 1 48.19 341 LEU B N 1
ATOM 7305 C CA . LEU B 1 341 ? -6.703 -35.625 22.609 1 48.19 341 LEU B CA 1
ATOM 7306 C C . LEU B 1 341 ? -6.152 -35.969 23.984 1 48.19 341 LEU B C 1
ATOM 7308 O O . LEU B 1 341 ? -5.758 -35.094 24.734 1 48.19 341 LEU B O 1
ATOM 7312 N N . ILE B 1 342 ? -6.254 -37.219 24.406 1 43.81 342 ILE B N 1
ATOM 7313 C CA . ILE B 1 342 ? -5.648 -37.562 25.688 1 43.81 342 ILE B CA 1
ATOM 7314 C C . ILE B 1 342 ? -4.133 -37.375 25.609 1 43.81 342 ILE B C 1
ATOM 7316 O O . ILE B 1 342 ? -3.469 -37.156 26.625 1 43.81 342 ILE B O 1
ATOM 7320 N N . TYR B 1 343 ? -3.434 -37.906 24.656 1 40.44 343 TYR B N 1
ATOM 7321 C CA . TYR B 1 343 ? -1.982 -37.844 24.516 1 40.44 343 TYR B CA 1
ATOM 7322 C C . TYR B 1 343 ? -1.554 -36.5 23.906 1 40.44 343 TYR B C 1
ATOM 7324 O O . TYR B 1 343 ? -0.935 -36.469 22.844 1 40.44 343 TYR B O 1
ATOM 7332 N N . ARG B 1 344 ? -2.018 -35.438 24.25 1 41.53 344 ARG B N 1
ATOM 7333 C CA . ARG B 1 344 ? -1.885 -34.031 23.844 1 41.53 344 ARG B CA 1
ATOM 7334 C C . ARG B 1 344 ? -0.421 -33.656 23.641 1 41.53 344 ARG B C 1
ATOM 7336 O O . ARG B 1 344 ? -0.088 -32.969 22.688 1 41.53 344 ARG B O 1
ATOM 7343 N N . GLU B 1 345 ? 0.381 -33.812 24.672 1 40.28 345 GLU B N 1
ATOM 7344 C CA . GLU B 1 345 ? 1.781 -33.375 24.75 1 40.28 345 GLU B CA 1
ATOM 7345 C C . GLU B 1 345 ? 2.611 -34.062 23.656 1 40.28 345 GLU B C 1
ATOM 7347 O O . GLU B 1 345 ? 3.541 -33.469 23.125 1 40.28 345 GLU B O 1
ATOM 7352 N N . LYS B 1 346 ? 2.871 -35.375 23.672 1 38.72 346 LYS B N 1
ATOM 7353 C CA . LYS B 1 346 ? 3.707 -36.312 22.906 1 38.72 346 LYS B CA 1
ATOM 7354 C C . LYS B 1 346 ? 3.111 -36.594 21.531 1 38.72 346 LYS B C 1
ATOM 7356 O O . LYS B 1 346 ? 3.627 -37.406 20.781 1 38.72 346 LYS B O 1
ATOM 7361 N N . PHE B 1 347 ? 1.913 -36.531 21.312 1 42.66 347 PHE B N 1
ATOM 7362 C CA . PHE B 1 347 ? 1.104 -37 20.203 1 42.66 347 PHE B CA 1
ATOM 7363 C C . PHE B 1 347 ? 1.71 -36.562 18.859 1 42.66 347 PHE B C 1
ATOM 7365 O O . PHE B 1 347 ? 1.665 -37.312 17.891 1 42.66 347 PHE B O 1
ATOM 7372 N N . LEU B 1 348 ? 2.068 -35.25 18.688 1 45.69 348 LEU B N 1
ATOM 7373 C CA . LEU B 1 348 ? 1.894 -34.656 17.375 1 45.69 348 LEU B CA 1
ATOM 7374 C C . LEU B 1 348 ? 2.826 -35.281 16.344 1 45.69 348 LEU B C 1
ATOM 7376 O O . LEU B 1 348 ? 2.406 -35.625 15.234 1 45.69 348 LEU B O 1
ATOM 7380 N N . LYS B 1 349 ? 4.098 -35.375 16.594 1 52.78 349 LYS B N 1
ATOM 7381 C CA . LYS B 1 349 ? 4.969 -35.656 15.453 1 52.78 349 LYS B CA 1
ATOM 7382 C C . LYS B 1 349 ? 4.84 -37.125 15.016 1 52.78 349 LYS B C 1
ATOM 7384 O O . LYS B 1 349 ? 4.867 -37.406 13.82 1 52.78 349 LYS B O 1
ATOM 7389 N N . LEU B 1 350 ? 4.742 -38.031 15.961 1 52.78 350 LEU B N 1
ATOM 7390 C CA . LEU B 1 350 ? 4.676 -39.469 15.625 1 52.78 350 LEU B CA 1
ATOM 7391 C C . LEU B 1 350 ? 3.418 -39.781 14.812 1 52.78 350 LEU B C 1
ATOM 7393 O O . LEU B 1 350 ? 3.475 -40.5 13.82 1 52.78 350 LEU B O 1
ATOM 7397 N N . TYR B 1 351 ? 2.301 -39.312 15.297 1 56.19 351 TYR B N 1
ATOM 7398 C CA . TYR B 1 351 ? 1.065 -39.594 14.57 1 56.19 351 TYR B CA 1
ATOM 7399 C C . TYR B 1 351 ? 1.002 -38.75 13.289 1 56.19 351 TYR B C 1
ATOM 7401 O O . TYR B 1 351 ? 0.547 -39.25 12.25 1 56.19 351 TYR B O 1
ATOM 7409 N N . THR B 1 352 ? 1.561 -37.656 13.414 1 64.31 352 THR B N 1
ATOM 7410 C CA . THR B 1 352 ? 1.51 -36.812 12.234 1 64.31 352 THR B CA 1
ATOM 7411 C C . THR B 1 352 ? 2.379 -37.375 11.117 1 64.31 352 THR B C 1
ATOM 7413 O O . THR B 1 352 ? 2.086 -37.188 9.938 1 64.31 352 THR B O 1
ATOM 7416 N N . ASN B 1 353 ? 3.258 -38.219 11.609 1 68.56 353 ASN B N 1
ATOM 7417 C CA . ASN B 1 353 ? 4.188 -38.719 10.609 1 68.56 353 ASN B CA 1
ATOM 7418 C C . ASN B 1 353 ? 3.656 -39.969 9.93 1 68.56 353 ASN B C 1
ATOM 7420 O O . ASN B 1 353 ? 4.25 -40.438 8.961 1 68.56 353 ASN B O 1
ATOM 7424 N N . THR B 1 354 ? 2.502 -40.406 10.453 1 70.12 354 THR B N 1
ATOM 7425 C CA . THR B 1 354 ? 1.891 -41.562 9.812 1 70.12 354 THR B CA 1
ATOM 7426 C C . THR B 1 354 ? 0.963 -41.125 8.68 1 70.12 354 THR B C 1
ATOM 7428 O O . THR B 1 354 ? 0.551 -41.938 7.859 1 70.12 354 THR B O 1
ATOM 7431 N N . ILE B 1 355 ? 0.783 -39.844 8.789 1 72.56 355 ILE B N 1
ATOM 7432 C CA . ILE B 1 355 ? -0.137 -39.312 7.785 1 72.56 355 ILE B CA 1
ATOM 7433 C C . ILE B 1 355 ? 0.63 -38.469 6.777 1 72.56 355 ILE B C 1
ATOM 7435 O O . ILE B 1 355 ? 1.681 -37.906 7.098 1 72.56 355 ILE B O 1
ATOM 7439 N N . THR B 1 356 ? 0.119 -38.469 5.68 1 79.31 356 THR B N 1
ATOM 7440 C CA . THR B 1 356 ? 0.735 -37.656 4.641 1 79.31 356 THR B CA 1
ATOM 7441 C C . THR B 1 356 ? 0.294 -36.188 4.762 1 79.31 356 THR B C 1
ATOM 7443 O O . THR B 1 356 ? -0.821 -35.844 4.367 1 79.31 356 THR B O 1
ATOM 7446 N N . HIS B 1 357 ? 1.127 -35.438 5.355 1 77.56 357 HIS B N 1
ATOM 7447 C CA . HIS B 1 357 ? 0.726 -34.062 5.578 1 77.56 357 HIS B CA 1
ATOM 7448 C C . HIS B 1 357 ? 1.522 -33.094 4.691 1 77.56 357 HIS B C 1
ATOM 7450 O O . HIS B 1 357 ? 1.36 -31.875 4.781 1 77.56 357 HIS B O 1
ATOM 7456 N N . TYR B 1 358 ? 2.385 -33.594 3.844 1 80.62 358 TYR B N 1
ATOM 7457 C CA . TYR B 1 358 ? 3.119 -32.844 2.826 1 80.62 358 TYR B CA 1
ATOM 7458 C C . TYR B 1 358 ? 3.887 -31.688 3.447 1 80.62 358 TYR B C 1
ATOM 7460 O O . TYR B 1 358 ? 3.953 -30.594 2.871 1 80.62 358 TYR B O 1
ATOM 7468 N N . GLY B 1 359 ? 4.324 -31.828 4.688 1 76 359 GLY B N 1
ATOM 7469 C CA . GLY B 1 359 ? 5.156 -30.828 5.344 1 76 359 GLY B CA 1
ATOM 7470 C C . GLY B 1 359 ? 4.355 -29.812 6.141 1 76 359 GLY B C 1
ATOM 7471 O O . GLY B 1 359 ? 4.918 -28.875 6.691 1 76 359 GLY B O 1
ATOM 7472 N N . ASN B 1 360 ? 3.02 -29.938 6.195 1 76.81 360 ASN B N 1
ATOM 7473 C CA . ASN B 1 360 ? 2.158 -29 6.91 1 76.81 360 ASN B CA 1
ATOM 7474 C C . ASN B 1 360 ? 1.885 -29.469 8.336 1 76.81 360 ASN B C 1
ATOM 7476 O O . ASN B 1 360 ? 1.04 -30.344 8.555 1 76.81 360 ASN B O 1
ATOM 7480 N N . THR B 1 361 ? 2.635 -28.859 9.266 1 71.94 361 THR B N 1
ATOM 7481 C CA . THR B 1 361 ? 2.502 -29.297 10.648 1 71.94 361 THR B CA 1
ATOM 7482 C C . THR B 1 361 ? 2.078 -28.141 11.547 1 71.94 361 THR B C 1
ATOM 7484 O O . THR B 1 361 ? 1.797 -28.344 12.734 1 71.94 361 THR B O 1
ATOM 7487 N N . SER B 1 362 ? 2.117 -26.984 10.984 1 71.25 362 SER B N 1
ATOM 7488 C CA . SER B 1 362 ? 1.753 -25.828 11.781 1 71.25 362 SER B CA 1
ATOM 7489 C C . SER B 1 362 ? 0.84 -24.875 11 1 71.25 362 SER B C 1
ATOM 7491 O O . SER B 1 362 ? 0.553 -25.125 9.82 1 71.25 362 SER B O 1
ATOM 7493 N N . THR B 1 363 ? 0.351 -23.906 11.734 1 73.06 363 THR B N 1
ATOM 7494 C CA . THR B 1 363 ? -0.559 -22.953 11.102 1 73.06 363 THR B CA 1
ATOM 7495 C C . THR B 1 363 ? 0.217 -21.812 10.461 1 73.06 363 THR B C 1
ATOM 7497 O O . THR B 1 363 ? -0.356 -20.766 10.141 1 73.06 363 THR B O 1
ATOM 7500 N N . SER B 1 364 ? 1.462 -22.016 10.258 1 76.25 364 SER B N 1
ATOM 7501 C CA . SER B 1 364 ? 2.312 -20.953 9.742 1 76.25 364 SER B CA 1
ATOM 7502 C C . SER B 1 364 ? 1.87 -20.516 8.352 1 76.25 364 SER B C 1
ATOM 7504 O O . SER B 1 364 ? 1.906 -19.312 8.031 1 76.25 364 SER B O 1
ATOM 7506 N N . ARG B 1 365 ? 1.368 -21.438 7.605 1 81.69 365 ARG B N 1
ATOM 7507 C CA . ARG B 1 365 ? 0.937 -21.109 6.25 1 81.69 365 ARG B CA 1
ATOM 7508 C C . ARG B 1 365 ? -0.294 -20.203 6.27 1 81.69 365 ARG B C 1
ATOM 7510 O O . ARG B 1 365 ? -0.377 -19.25 5.504 1 81.69 365 ARG B O 1
ATOM 7517 N N . VAL B 1 366 ? -1.116 -20.516 7.133 1 81.31 366 VAL B N 1
ATOM 7518 C CA . VAL B 1 366 ? -2.35 -19.734 7.207 1 81.31 366 VAL B CA 1
ATOM 7519 C C . VAL B 1 366 ? -2.049 -18.328 7.73 1 81.31 366 VAL B C 1
ATOM 7521 O O . VAL B 1 366 ? -2.615 -17.344 7.246 1 81.31 366 VAL B O 1
ATOM 7524 N N . GLU B 1 367 ? -1.132 -18.266 8.648 1 79.69 367 GLU B N 1
ATOM 7525 C CA . GLU B 1 367 ? -0.744 -16.969 9.203 1 79.69 367 GLU B CA 1
ATOM 7526 C C . GLU B 1 367 ? -0.091 -16.094 8.141 1 79.69 367 GLU B C 1
ATOM 7528 O O . GLU B 1 367 ? -0.302 -14.875 8.117 1 79.69 367 GLU B O 1
ATOM 7533 N N . SER B 1 368 ? 0.611 -16.75 7.297 1 81.81 368 SER B N 1
ATOM 7534 C CA . SER B 1 368 ? 1.254 -16 6.219 1 81.81 368 SER B CA 1
ATOM 7535 C C . SER B 1 368 ? 0.223 -15.445 5.242 1 81.81 368 SER B C 1
ATOM 7537 O O . SER B 1 368 ? 0.349 -14.305 4.785 1 81.81 368 SER B O 1
ATOM 7539 N N . THR B 1 369 ? -0.722 -16.234 4.988 1 86.12 369 THR B N 1
ATOM 7540 C CA . THR B 1 369 ? -1.759 -15.773 4.066 1 86.12 369 THR B CA 1
ATOM 7541 C C . THR B 1 369 ? -2.59 -14.656 4.695 1 86.12 369 THR B C 1
ATOM 7543 O O . THR B 1 369 ? -3.018 -13.734 4.004 1 86.12 369 THR B O 1
ATOM 7546 N N . HIS B 1 370 ? -2.715 -14.75 5.953 1 84.44 370 HIS B N 1
ATOM 7547 C CA . HIS B 1 370 ? -3.436 -13.703 6.668 1 84.44 370 HIS B CA 1
ATOM 7548 C C . HIS B 1 370 ? -2.686 -12.383 6.609 1 84.44 370 HIS B C 1
ATOM 7550 O O . HIS B 1 370 ? -3.303 -11.32 6.492 1 84.44 370 HIS B O 1
ATOM 7556 N N . ALA B 1 371 ? -1.475 -12.508 6.797 1 82.69 371 ALA B N 1
ATOM 7557 C CA . ALA B 1 371 ? -0.657 -11.305 6.738 1 82.69 371 ALA B CA 1
ATOM 7558 C C . ALA B 1 371 ? -0.797 -10.609 5.387 1 82.69 371 ALA B C 1
ATOM 7560 O O . ALA B 1 371 ? -0.915 -9.383 5.32 1 82.69 371 ALA B O 1
ATOM 7561 N N . VAL B 1 372 ? -0.845 -11.398 4.352 1 86.06 372 VAL B N 1
ATOM 7562 C CA . VAL B 1 372 ? -1.001 -10.852 3.008 1 86.06 372 VAL B CA 1
ATOM 7563 C C . VAL B 1 372 ? -2.385 -10.227 2.865 1 86.06 372 VAL B C 1
ATOM 7565 O O . VAL B 1 372 ? -2.525 -9.141 2.293 1 86.06 372 VAL B O 1
ATOM 7568 N N . LEU B 1 373 ? -3.305 -10.922 3.418 1 87.88 373 LEU B N 1
ATOM 7569 C CA . LEU B 1 373 ? -4.672 -10.414 3.365 1 87.88 373 LEU B CA 1
ATOM 7570 C C . LEU B 1 373 ? -4.781 -9.078 4.09 1 87.88 373 LEU B C 1
ATOM 7572 O O . LEU B 1 373 ? -5.363 -8.125 3.562 1 87.88 373 LEU B O 1
ATOM 7576 N N . LYS B 1 374 ? -4.223 -8.992 5.203 1 82.44 374 LYS B N 1
ATOM 7577 C CA . LYS B 1 374 ? -4.301 -7.773 5.996 1 82.44 374 LYS B CA 1
ATOM 7578 C C . LYS B 1 374 ? -3.619 -6.609 5.285 1 82.44 374 LYS B C 1
ATO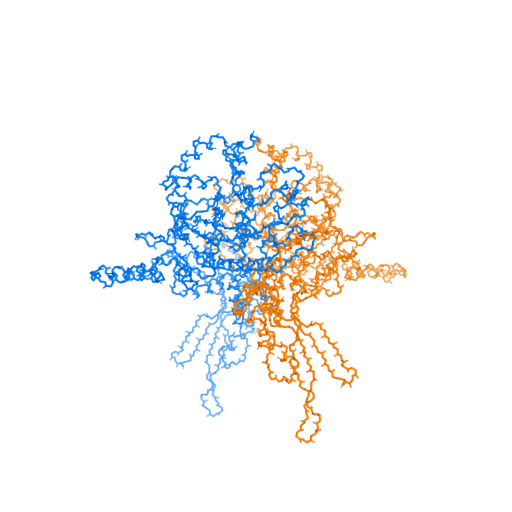M 7580 O O . LYS B 1 374 ? -4.059 -5.461 5.398 1 82.44 374 LYS B O 1
ATOM 7585 N N . GLU B 1 375 ? -2.637 -6.945 4.605 1 82.25 375 GLU B N 1
ATOM 7586 C CA . GLU B 1 375 ? -1.958 -5.91 3.826 1 82.25 375 GLU B CA 1
ATOM 7587 C C . GLU B 1 375 ? -2.873 -5.344 2.742 1 82.25 375 GLU B C 1
ATOM 7589 O O . GLU B 1 375 ? -2.844 -4.145 2.463 1 82.25 375 GLU B O 1
ATOM 7594 N N . TRP B 1 376 ? -3.652 -6.203 2.225 1 87.62 376 TRP B N 1
ATOM 7595 C CA . TRP B 1 376 ? -4.578 -5.777 1.182 1 87.62 376 TRP B CA 1
ATOM 7596 C C . TRP B 1 376 ? -5.766 -5.031 1.778 1 87.62 376 TRP B C 1
ATOM 7598 O O . TRP B 1 376 ? -6.273 -4.078 1.181 1 87.62 376 TRP B O 1
ATOM 7608 N N . LEU B 1 377 ? -6.199 -5.457 2.904 1 85.75 377 LEU B N 1
ATOM 7609 C CA . LEU B 1 377 ? -7.359 -4.82 3.516 1 85.75 377 LEU B CA 1
ATOM 7610 C C . LEU B 1 377 ? -6.992 -3.457 4.094 1 85.75 377 LEU B C 1
ATOM 7612 O O . LEU B 1 377 ? -7.75 -2.492 3.955 1 85.75 377 LEU B O 1
ATOM 7616 N N . HIS B 1 378 ? -5.812 -3.234 4.676 1 75.06 378 HIS B N 1
ATOM 7617 C CA . HIS B 1 378 ? -5.172 -2.01 5.137 1 75.06 378 HIS B CA 1
ATOM 7618 C C . HIS B 1 378 ? -6.008 -1.321 6.211 1 75.06 378 HIS B C 1
ATOM 7620 O O . HIS B 1 378 ? -5.586 -0.31 6.777 1 75.06 378 HIS B O 1
ATOM 7626 N N . SER B 1 379 ? -7.285 -1.679 6.379 1 76.81 379 SER B N 1
ATOM 7627 C CA . SER B 1 379 ? -8.148 -1.015 7.352 1 76.81 379 SER B CA 1
ATOM 7628 C C . SER B 1 379 ? -9.086 -2.01 8.031 1 76.81 379 SER B C 1
ATOM 7630 O O . SER B 1 379 ? -9.43 -3.041 7.449 1 76.81 379 SER B O 1
ATOM 7632 N N . ALA B 1 380 ? -9.469 -1.627 9.25 1 77.25 380 ALA B N 1
ATOM 7633 C CA . ALA B 1 380 ? -10.367 -2.486 10.016 1 77.25 380 ALA B CA 1
ATOM 7634 C C . ALA B 1 380 ? -11.828 -2.092 9.789 1 77.25 380 ALA B C 1
ATOM 7636 O O . ALA B 1 380 ? -12.734 -2.822 10.18 1 77.25 380 ALA B O 1
ATOM 7637 N N . GLY B 1 381 ? -12.094 -1.047 9.18 1 82.94 381 GLY B N 1
ATOM 7638 C CA . GLY B 1 381 ? -13.453 -0.558 9.047 1 82.94 381 GLY B CA 1
ATOM 7639 C C . GLY B 1 381 ? -13.984 -0.636 7.629 1 82.94 381 GLY B C 1
ATOM 7640 O O . GLY B 1 381 ? -14.609 0.305 7.141 1 82.94 381 GLY B O 1
ATOM 7641 N N . LEU B 1 382 ? -13.797 -1.75 7.027 1 88.12 382 LEU B N 1
ATOM 7642 C CA . LEU B 1 382 ? -14.18 -1.876 5.625 1 88.12 382 LEU B CA 1
ATOM 7643 C C . LEU B 1 382 ? -15.594 -2.424 5.492 1 88.12 382 LEU B C 1
ATOM 7645 O O . LEU B 1 382 ? -16.031 -3.246 6.301 1 88.12 382 LEU B O 1
ATOM 7649 N N . SER B 1 383 ? -16.266 -1.955 4.504 1 90.56 383 SER B N 1
ATOM 7650 C CA . SER B 1 383 ? -17.562 -2.514 4.141 1 90.56 383 SER B CA 1
ATOM 7651 C C . SER B 1 383 ? -17.406 -3.846 3.416 1 90.56 383 SER B C 1
ATOM 7653 O O . SER B 1 383 ? -16.312 -4.18 2.945 1 90.56 383 SER B O 1
ATOM 7655 N N . VAL B 1 384 ? -18.484 -4.625 3.32 1 91.56 384 VAL B N 1
ATOM 7656 C CA . VAL B 1 384 ? -18.422 -5.977 2.775 1 91.56 384 VAL B CA 1
ATOM 7657 C C . VAL B 1 384 ? -18.062 -5.918 1.289 1 91.56 384 VAL B C 1
ATOM 7659 O O . VAL B 1 384 ? -17.375 -6.805 0.771 1 91.56 384 VAL B O 1
ATOM 7662 N N . ASP B 1 385 ? -18.562 -4.914 0.632 1 91.19 385 ASP B N 1
ATOM 7663 C CA . ASP B 1 385 ? -18.266 -4.809 -0.794 1 91.19 385 ASP B CA 1
ATOM 7664 C C . ASP B 1 385 ? -16.797 -4.484 -1.03 1 91.19 385 ASP B C 1
ATOM 7666 O O . ASP B 1 385 ? -16.188 -4.988 -1.975 1 91.19 385 ASP B O 1
ATOM 7670 N N . THR B 1 386 ? -16.25 -3.686 -0.16 1 90.44 386 THR B N 1
ATOM 7671 C CA . THR B 1 386 ? -14.836 -3.352 -0.282 1 90.44 386 THR B CA 1
ATOM 7672 C C . THR B 1 386 ? -13.961 -4.57 0.018 1 90.44 386 THR B C 1
ATOM 7674 O O . THR B 1 386 ? -12.938 -4.781 -0.631 1 90.44 386 THR B O 1
ATOM 7677 N N . ILE B 1 387 ? -14.359 -5.32 0.961 1 92.62 387 ILE B N 1
ATOM 7678 C CA . ILE B 1 387 ? -13.641 -6.547 1.286 1 92.62 387 ILE B CA 1
ATOM 7679 C C . ILE B 1 387 ? -13.648 -7.484 0.081 1 92.62 387 ILE B C 1
ATOM 7681 O O . ILE B 1 387 ? -12.609 -8.047 -0.279 1 92.62 387 ILE B O 1
ATOM 7685 N N . TRP B 1 388 ? -14.734 -7.578 -0.501 1 93.56 388 TRP B N 1
ATOM 7686 C CA . TRP B 1 388 ? -14.859 -8.445 -1.669 1 93.56 388 TRP B CA 1
ATOM 7687 C C . TRP B 1 388 ? -13.93 -7.984 -2.787 1 93.56 388 TRP B C 1
ATOM 7689 O O . TRP B 1 388 ? -13.219 -8.789 -3.389 1 93.56 388 TRP B O 1
ATOM 7699 N N . THR B 1 389 ? -13.961 -6.73 -3.023 1 91.81 389 THR B N 1
ATOM 7700 C CA . THR B 1 389 ? -13.148 -6.18 -4.105 1 91.81 389 THR B CA 1
ATOM 7701 C C . THR B 1 389 ? -11.664 -6.457 -3.863 1 91.81 389 THR B C 1
ATOM 7703 O O . THR B 1 389 ? -10.938 -6.824 -4.789 1 91.81 389 THR B O 1
ATOM 7706 N N . ARG B 1 390 ? -11.25 -6.305 -2.709 1 92.19 390 ARG B N 1
ATOM 7707 C CA . ARG B 1 390 ? -9.844 -6.5 -2.377 1 92.19 390 ARG B CA 1
ATOM 7708 C C . ARG B 1 390 ? -9.477 -7.977 -2.393 1 92.19 390 ARG B C 1
ATOM 7710 O O . ARG B 1 390 ? -8.391 -8.352 -2.842 1 92.19 390 ARG B O 1
ATOM 7717 N N . PHE B 1 391 ? -10.398 -8.82 -1.959 1 93.19 391 PHE B N 1
ATOM 7718 C CA . PHE B 1 391 ? -10.18 -10.258 -2.031 1 93.19 391 PHE B CA 1
ATOM 7719 C C . PHE B 1 391 ? -10.086 -10.719 -3.48 1 93.19 391 PHE B C 1
ATOM 7721 O O . PHE B 1 391 ? -9.25 -11.555 -3.822 1 93.19 391 PHE B O 1
ATOM 7728 N N . TYR B 1 392 ? -11.008 -10.219 -4.188 1 93.38 392 TYR B N 1
ATOM 7729 C CA . TYR B 1 392 ? -11.039 -10.578 -5.602 1 93.38 392 TYR B CA 1
ATOM 7730 C C . TYR B 1 392 ? -9.711 -10.266 -6.27 1 93.38 392 TYR B C 1
ATOM 7732 O O . TYR B 1 392 ? -9.148 -11.109 -6.969 1 93.38 392 TYR B O 1
ATOM 7740 N N . ALA B 1 393 ? -9.227 -9.078 -5.961 1 91.38 393 ALA B N 1
ATOM 7741 C CA . ALA B 1 393 ? -7.953 -8.648 -6.539 1 91.38 393 ALA B CA 1
ATOM 7742 C C . ALA B 1 393 ? -6.801 -9.508 -6.027 1 91.38 393 ALA B C 1
ATOM 7744 O O . ALA B 1 393 ? -5.914 -9.891 -6.793 1 91.38 393 ALA B O 1
ATOM 7745 N N . LEU B 1 394 ? -6.793 -9.797 -4.832 1 92.94 394 LEU B N 1
ATOM 7746 C CA . LEU B 1 394 ? -5.762 -10.617 -4.207 1 92.94 394 LEU B CA 1
ATOM 7747 C C . LEU B 1 394 ? -5.738 -12.016 -4.824 1 92.94 394 LEU B C 1
ATOM 7749 O O . LEU B 1 394 ? -4.672 -12.516 -5.195 1 92.94 394 LEU B O 1
ATOM 7753 N N . MET B 1 395 ? -6.898 -12.586 -4.988 1 94.31 395 MET B N 1
ATOM 7754 C CA . MET B 1 395 ? -6.988 -13.953 -5.5 1 94.31 395 MET B CA 1
ATOM 7755 C C . MET B 1 395 ? -6.555 -14.016 -6.957 1 94.31 395 MET B C 1
ATOM 7757 O O . MET B 1 395 ? -5.863 -14.953 -7.363 1 94.31 395 MET B O 1
ATOM 7761 N N . GLU B 1 396 ? -6.906 -13.031 -7.621 1 91.62 396 GLU B N 1
ATOM 7762 C CA . GLU B 1 396 ? -6.488 -12.992 -9.016 1 91.62 396 GLU B CA 1
ATOM 7763 C C . GLU B 1 396 ? -4.965 -12.938 -9.133 1 91.62 396 GLU B C 1
ATOM 7765 O O . GLU B 1 396 ? -4.383 -13.602 -10 1 91.62 396 GLU B O 1
ATOM 7770 N N . GLY B 1 397 ? -4.395 -12.172 -8.305 1 90.06 397 GLY B N 1
ATOM 7771 C CA . GLY B 1 397 ? -2.943 -12.109 -8.281 1 90.06 397 GLY B CA 1
ATOM 7772 C C . GLY B 1 397 ? -2.299 -13.43 -7.883 1 90.06 397 GLY B C 1
ATOM 7773 O O . GLY B 1 397 ? -1.281 -13.82 -8.461 1 90.06 397 GLY B O 1
ATOM 7774 N N . GLN B 1 398 ? -2.893 -14.047 -6.941 1 92.69 398 GLN B N 1
ATOM 7775 C CA . GLN B 1 398 ? -2.406 -15.344 -6.488 1 92.69 398 GLN B CA 1
ATOM 7776 C C . GLN B 1 398 ? -2.461 -16.375 -7.609 1 92.69 398 GLN B C 1
ATOM 7778 O O . GLN B 1 398 ? -1.524 -17.156 -7.789 1 92.69 398 GLN B O 1
ATOM 7783 N N . HIS B 1 399 ? -3.535 -16.328 -8.328 1 92.5 399 HIS B N 1
ATOM 7784 C CA . HIS B 1 399 ? -3.732 -17.281 -9.406 1 92.5 399 HIS B CA 1
ATOM 7785 C C . HIS B 1 399 ? -2.686 -17.109 -10.5 1 92.5 399 HIS B C 1
ATOM 7787 O O . HIS B 1 399 ? -2.197 -18.094 -11.062 1 92.5 399 HIS B O 1
ATOM 7793 N N . VAL B 1 400 ? -2.348 -15.945 -10.688 1 90.19 400 VAL B N 1
ATOM 7794 C CA . VAL B 1 400 ? -1.341 -15.664 -11.703 1 90.19 400 VAL B CA 1
ATOM 7795 C C . VAL B 1 400 ? 0.002 -16.25 -11.281 1 90.19 400 VAL B C 1
ATOM 7797 O O . VAL B 1 400 ? 0.68 -16.906 -12.078 1 90.19 400 VAL B O 1
ATOM 7800 N N . GLU B 1 401 ? 0.35 -16.094 -10.102 1 92.12 401 GLU B N 1
ATOM 7801 C CA . GLU B 1 401 ? 1.625 -16.594 -9.602 1 92.12 401 GLU B CA 1
ATOM 7802 C C . GLU B 1 401 ? 1.653 -18.125 -9.602 1 92.12 401 GLU B C 1
ATOM 7804 O O . GLU B 1 401 ? 2.674 -18.734 -9.93 1 92.12 401 GLU B O 1
ATOM 7809 N N . ILE B 1 402 ? 0.566 -18.625 -9.227 1 93.06 402 ILE B N 1
ATOM 7810 C CA . ILE B 1 402 ? 0.483 -20.078 -9.172 1 93.06 402 ILE B CA 1
ATOM 7811 C C . ILE B 1 402 ? 0.614 -20.656 -10.586 1 93.06 402 ILE B C 1
ATOM 7813 O O . ILE B 1 402 ? 1.356 -21.625 -10.797 1 93.06 402 ILE B O 1
ATOM 7817 N N . ARG B 1 403 ? -0.06 -20.094 -11.531 1 90.75 403 ARG B N 1
ATOM 7818 C CA . ARG B 1 403 ? 0.028 -20.562 -12.914 1 90.75 403 ARG B CA 1
ATOM 7819 C C . ARG B 1 403 ? 1.457 -20.453 -13.438 1 90.75 403 ARG B C 1
ATOM 7821 O O . ARG B 1 403 ? 1.938 -21.344 -14.133 1 90.75 403 ARG B O 1
ATOM 7828 N N . LYS B 1 404 ? 2.059 -19.438 -13.055 1 89.75 404 LYS B N 1
ATOM 7829 C CA . LYS B 1 404 ? 3.434 -19.234 -13.5 1 89.75 404 LYS B CA 1
ATOM 7830 C C . LYS B 1 404 ? 4.359 -20.312 -12.961 1 89.75 404 LYS B C 1
ATOM 7832 O O . LYS B 1 404 ? 5.141 -20.906 -13.711 1 89.75 404 LYS B O 1
ATOM 7837 N N . VAL B 1 405 ? 4.258 -20.594 -11.75 1 90.38 405 VAL B N 1
ATOM 7838 C CA . VAL B 1 405 ? 5.176 -21.547 -11.133 1 90.38 405 VAL B CA 1
ATOM 7839 C C . VAL B 1 405 ? 4.855 -22.969 -11.602 1 90.38 405 VAL B C 1
ATOM 7841 O O . VAL B 1 405 ? 5.754 -23.797 -11.758 1 90.38 405 VAL B O 1
ATOM 7844 N N . LEU B 1 406 ? 3.604 -23.203 -11.828 1 90.5 406 LEU B N 1
ATOM 7845 C CA . LEU B 1 406 ? 3.225 -24.484 -12.391 1 90.5 406 LEU B CA 1
ATOM 7846 C C . LEU B 1 406 ? 3.809 -24.672 -13.789 1 90.5 406 LEU B C 1
ATOM 7848 O O . LEU B 1 406 ? 4.336 -25.734 -14.125 1 90.5 406 LEU B O 1
ATOM 7852 N N . GLU B 1 407 ? 3.74 -23.594 -14.508 1 87.81 407 GLU B N 1
ATOM 7853 C CA . GLU B 1 407 ? 4.309 -23.656 -15.852 1 87.81 407 GLU B CA 1
ATOM 7854 C C . GLU B 1 407 ? 5.832 -23.781 -15.797 1 87.81 407 GLU B C 1
ATOM 7856 O O . GLU B 1 407 ? 6.43 -24.469 -16.609 1 87.81 407 GLU B O 1
ATOM 7861 N N . ASP B 1 408 ? 6.418 -23.141 -14.891 1 85.88 408 ASP B N 1
ATOM 7862 C CA . ASP B 1 408 ? 7.859 -23.25 -14.703 1 85.88 408 ASP B CA 1
ATOM 7863 C C . ASP B 1 408 ? 8.258 -24.688 -14.367 1 85.88 408 ASP B C 1
ATOM 7865 O O . ASP B 1 408 ? 9.305 -25.172 -14.812 1 85.88 408 ASP B O 1
ATOM 7869 N N . SER B 1 409 ? 7.441 -25.344 -13.609 1 86.62 409 SER B N 1
ATOM 7870 C CA . SER B 1 409 ? 7.711 -26.719 -13.234 1 86.62 409 SER B CA 1
ATOM 7871 C C . SER B 1 409 ? 7.641 -27.656 -14.445 1 86.62 409 SER B C 1
ATOM 7873 O O . SER B 1 409 ? 8.32 -28.672 -14.492 1 86.62 409 SER B O 1
ATOM 7875 N N . ARG B 1 410 ? 6.891 -27.203 -15.375 1 83.81 410 ARG B N 1
ATOM 7876 C CA . ARG B 1 410 ? 6.727 -28.016 -16.578 1 83.81 410 ARG B CA 1
ATOM 7877 C C . ARG B 1 410 ? 7.836 -27.734 -17.578 1 83.81 410 ARG B C 1
ATOM 7879 O O . ARG B 1 410 ? 8.172 -28.578 -18.406 1 83.81 410 ARG B O 1
ATOM 7886 N N . SER B 1 411 ? 8.391 -26.516 -17.438 1 80.56 411 SER B N 1
ATOM 7887 C CA . SER B 1 411 ? 9.273 -26.094 -18.516 1 80.56 411 SER B CA 1
ATOM 7888 C C . SER B 1 411 ? 10.719 -26 -18.047 1 80.56 411 SER B C 1
ATOM 7890 O O . SER B 1 411 ? 11.648 -26.109 -18.859 1 80.56 411 SER B O 1
ATOM 7892 N N . LYS B 1 412 ? 10.898 -25.797 -16.812 1 78.69 412 LYS B N 1
ATOM 7893 C CA . LYS B 1 412 ? 12.258 -25.547 -16.328 1 78.69 412 LYS B CA 1
ATOM 7894 C C . LYS B 1 412 ? 12.773 -26.719 -15.508 1 78.69 412 LYS B C 1
ATOM 7896 O O . LYS B 1 412 ? 12 -27.406 -14.82 1 78.69 412 LYS B O 1
ATOM 7901 N N . SER B 1 413 ? 14.078 -26.984 -15.75 1 72.88 413 SER B N 1
ATOM 7902 C CA . SER B 1 413 ? 14.727 -28.031 -14.969 1 72.88 413 SER B CA 1
ATOM 7903 C C . SER B 1 413 ? 16 -27.516 -14.305 1 72.88 413 SER B C 1
ATOM 7905 O O . SER B 1 413 ? 16.734 -26.719 -14.891 1 72.88 413 SER B O 1
ATOM 7907 N N . ARG B 1 414 ? 16.094 -27.797 -13.031 1 67.06 414 ARG B N 1
ATOM 7908 C CA . ARG B 1 414 ? 17.297 -27.406 -12.312 1 67.06 414 ARG B CA 1
ATOM 7909 C C . ARG B 1 414 ? 18.5 -28.234 -12.758 1 67.06 414 ARG B C 1
ATOM 7911 O O . ARG B 1 414 ? 18.375 -29.438 -12.992 1 67.06 414 ARG B O 1
ATOM 7918 N N . LYS B 1 415 ? 19.672 -27.594 -13.125 1 60.69 415 LYS B N 1
ATOM 7919 C CA . LYS B 1 415 ? 20.875 -28.234 -13.648 1 60.69 415 LYS B CA 1
ATOM 7920 C C . LYS B 1 415 ? 21.484 -29.188 -12.617 1 60.69 415 LYS B C 1
ATOM 7922 O O . LYS B 1 415 ? 21.938 -30.281 -12.961 1 60.69 415 LYS B O 1
ATOM 7927 N N . ASP B 1 416 ? 21.688 -28.75 -11.375 1 57.12 416 ASP B N 1
ATOM 7928 C CA . ASP B 1 416 ? 22.516 -29.469 -10.414 1 57.12 416 ASP B CA 1
ATOM 7929 C C . ASP B 1 416 ? 21.766 -30.641 -9.789 1 57.12 416 ASP B C 1
ATOM 7931 O O . ASP B 1 416 ? 22.344 -31.688 -9.5 1 57.12 416 ASP B O 1
ATOM 7935 N N . LYS B 1 417 ? 20.547 -30.5 -9.609 1 55.34 417 LYS B N 1
ATOM 7936 C CA . LYS B 1 417 ? 19.922 -31.406 -8.656 1 55.34 417 LYS B CA 1
ATOM 7937 C C . LYS B 1 417 ? 19.406 -32.656 -9.352 1 55.34 417 LYS B C 1
ATOM 7939 O O . LYS B 1 417 ? 19.328 -33.719 -8.734 1 55.34 417 LYS B O 1
ATOM 7944 N N . PHE B 1 418 ? 19.094 -32.438 -10.641 1 57.56 418 PHE B N 1
ATOM 7945 C CA . PHE B 1 418 ? 18.438 -33.625 -11.211 1 57.56 418 PHE B CA 1
ATOM 7946 C C . PHE B 1 418 ? 19.438 -34.438 -12.039 1 57.56 418 PHE B C 1
ATOM 7948 O O . PHE B 1 418 ? 19.641 -34.125 -13.219 1 57.56 418 PHE B O 1
ATOM 7955 N N . GLY B 1 419 ? 20.469 -34.906 -11.336 1 61.16 419 GLY B N 1
ATOM 7956 C CA . GLY B 1 419 ? 21.328 -35.875 -12.016 1 61.16 419 GLY B CA 1
ATOM 7957 C C . GLY B 1 419 ? 20.578 -36.938 -12.773 1 61.16 419 GLY B C 1
ATOM 7958 O O . GLY B 1 419 ? 19.375 -36.781 -13.039 1 61.16 419 GLY B O 1
ATOM 7959 N N . ARG B 1 420 ? 21.141 -38 -13.234 1 67.56 420 ARG B N 1
ATOM 7960 C CA . ARG B 1 420 ? 20.594 -39.156 -13.984 1 67.56 420 ARG B CA 1
ATOM 7961 C C . ARG B 1 420 ? 19.469 -39.812 -13.219 1 67.56 420 ARG B C 1
ATOM 7963 O O . ARG B 1 420 ? 18.516 -40.312 -13.82 1 67.56 420 ARG B O 1
ATOM 7970 N N . LEU B 1 421 ? 19.531 -39.594 -11.922 1 76.25 421 LEU B N 1
ATOM 7971 C CA . LEU B 1 421 ? 18.578 -40.281 -11.047 1 76.25 421 LEU B CA 1
ATOM 7972 C C . LEU B 1 421 ? 17.172 -39.719 -11.234 1 76.25 421 LEU B C 1
ATOM 7974 O O . LEU B 1 421 ? 16.188 -40.438 -11.195 1 76.25 421 LEU B O 1
ATOM 7978 N N . PHE B 1 422 ? 17.047 -38.438 -11.648 1 79.06 422 PHE B N 1
ATOM 7979 C CA . PHE B 1 422 ? 15.734 -37.781 -11.648 1 79.06 422 PHE B CA 1
ATOM 7980 C C . PHE B 1 422 ? 15.328 -37.375 -13.062 1 79.06 422 PHE B C 1
ATOM 7982 O O . PHE B 1 422 ? 14.406 -36.594 -13.25 1 79.06 422 PHE B O 1
ATOM 7989 N N . ASN B 1 423 ? 15.789 -37.875 -13.984 1 75.69 423 ASN B N 1
ATOM 7990 C CA . ASN B 1 423 ? 15.57 -37.469 -15.367 1 75.69 423 ASN B CA 1
ATOM 7991 C C . ASN B 1 423 ? 14.125 -37.719 -15.797 1 75.69 423 ASN B C 1
ATOM 7993 O O . ASN B 1 423 ? 13.555 -36.938 -16.562 1 75.69 423 ASN B O 1
ATOM 7997 N N . LEU B 1 424 ? 13.547 -38.75 -15.234 1 78.56 424 LEU B N 1
ATOM 7998 C CA . LEU B 1 424 ? 12.188 -39.125 -15.625 1 78.56 424 LEU B CA 1
ATOM 7999 C C . LEU B 1 424 ? 11.172 -38.188 -14.992 1 78.56 424 LEU B C 1
ATOM 8001 O O . LEU B 1 424 ? 10.008 -38.156 -15.406 1 78.56 424 LEU B O 1
ATOM 8005 N N . LEU B 1 425 ? 11.664 -37.438 -14.125 1 82.38 425 LEU B N 1
ATOM 8006 C CA . LEU B 1 425 ? 10.758 -36.562 -13.383 1 82.38 425 LEU B CA 1
ATOM 8007 C C . LEU B 1 425 ? 10.711 -35.156 -13.992 1 82.38 425 LEU B C 1
ATOM 8009 O O . LEU B 1 425 ? 9.812 -34.375 -13.695 1 82.38 425 LEU B O 1
ATOM 8013 N N . LYS B 1 426 ? 11.547 -34.938 -14.867 1 77.75 426 LYS B N 1
ATOM 8014 C CA . LYS B 1 426 ? 11.664 -33.625 -15.445 1 77.75 426 LYS B CA 1
ATOM 8015 C C . LYS B 1 426 ? 10.391 -33.219 -16.172 1 77.75 426 LYS B C 1
ATOM 8017 O O . LYS B 1 426 ? 9.891 -33.969 -17.016 1 77.75 426 LYS B O 1
ATOM 8022 N N . GLY B 1 427 ? 9.828 -32.031 -15.711 1 79.62 427 GLY B N 1
ATOM 8023 C CA . GLY B 1 427 ? 8.656 -31.484 -16.375 1 79.62 427 GLY B CA 1
ATOM 8024 C C . GLY B 1 427 ? 7.355 -32.125 -15.922 1 79.62 427 GLY B C 1
ATOM 8025 O O . GLY B 1 427 ? 6.273 -31.688 -16.328 1 79.62 427 GLY B O 1
ATOM 8026 N N . ASN B 1 428 ? 7.551 -33.156 -15.062 1 85.19 428 ASN B N 1
ATOM 8027 C CA . ASN B 1 428 ? 6.348 -33.875 -14.656 1 85.19 428 ASN B CA 1
ATOM 8028 C C . ASN B 1 428 ? 6.09 -33.75 -13.164 1 85.19 428 ASN B C 1
ATOM 8030 O O . ASN B 1 428 ? 5.055 -34.188 -12.664 1 85.19 428 ASN B O 1
ATOM 8034 N N . VAL B 1 429 ? 7.023 -33.188 -12.594 1 86.75 429 VAL B N 1
ATOM 8035 C CA . VAL B 1 429 ? 6.887 -33.031 -11.156 1 86.75 429 VAL B CA 1
ATOM 8036 C C . VAL B 1 429 ? 7.188 -31.562 -10.789 1 86.75 429 VAL B C 1
ATOM 8038 O O . VAL B 1 429 ? 7.938 -30.875 -11.484 1 86.75 429 VAL B O 1
ATOM 8041 N N . SER B 1 430 ? 6.59 -31.234 -9.664 1 88.44 430 SER B N 1
ATOM 8042 C CA . SER B 1 430 ? 6.727 -29.844 -9.211 1 88.44 430 SER B CA 1
ATOM 8043 C C . SER B 1 430 ? 8.148 -29.562 -8.742 1 88.44 430 SER B C 1
ATOM 8045 O O . SER B 1 430 ? 8.812 -30.422 -8.172 1 88.44 430 SER B O 1
ATOM 8047 N N . ILE B 1 431 ? 8.562 -28.328 -8.938 1 76.38 431 ILE B N 1
ATOM 8048 C CA . ILE B 1 431 ? 9.859 -27.859 -8.445 1 76.38 431 ILE B CA 1
ATOM 8049 C C . ILE B 1 431 ? 9.852 -27.812 -6.922 1 76.38 431 ILE B C 1
ATOM 8051 O O . ILE B 1 431 ? 10.906 -27.906 -6.289 1 76.38 431 ILE B O 1
ATOM 8055 N N . GLY B 1 432 ? 8.688 -27.703 -6.34 1 66.75 432 GLY B N 1
ATOM 8056 C CA . GLY B 1 432 ? 8.523 -27.656 -4.898 1 66.75 432 GLY B CA 1
ATOM 8057 C C . GLY B 1 432 ? 8.922 -28.953 -4.215 1 66.75 432 GLY B C 1
ATOM 8058 O O . GLY B 1 432 ? 9.211 -28.969 -3.016 1 66.75 432 GLY B O 1
ATOM 8059 N N . MET B 1 433 ? 8.945 -29.984 -4.984 1 67.5 433 MET B N 1
ATOM 8060 C CA . MET B 1 433 ? 9.328 -31.297 -4.457 1 67.5 433 MET B CA 1
ATOM 8061 C C . MET B 1 433 ? 10.766 -31.266 -3.93 1 67.5 433 MET B C 1
ATOM 8063 O O . MET B 1 433 ? 11.094 -31.984 -2.98 1 67.5 433 MET B O 1
ATOM 8067 N N . GLU B 1 434 ? 11.461 -30.391 -4.535 1 58.94 434 GLU B N 1
ATOM 8068 C CA . GLU B 1 434 ? 12.875 -30.297 -4.16 1 58.94 434 GLU B CA 1
ATOM 8069 C C . GLU B 1 434 ? 13.023 -29.938 -2.682 1 58.94 434 GLU B C 1
ATOM 8071 O O . GLU B 1 434 ? 13.984 -30.359 -2.035 1 58.94 434 GLU B O 1
ATOM 8076 N N . LEU B 1 435 ? 12.18 -29.156 -2.223 1 51.47 435 LEU B N 1
ATOM 8077 C CA . LEU B 1 435 ? 12.227 -28.75 -0.824 1 51.47 435 LEU B CA 1
ATOM 8078 C C . LEU B 1 435 ? 12.094 -29.953 0.099 1 51.47 435 LEU B C 1
ATOM 8080 O O . LEU B 1 435 ? 12.586 -29.938 1.227 1 51.47 435 LEU B O 1
ATOM 8084 N N . GLY B 1 436 ? 11.453 -30.953 -0.396 1 51.78 436 GLY B N 1
ATOM 8085 C CA . GLY B 1 436 ? 11.266 -32.125 0.418 1 51.78 436 GLY B CA 1
ATOM 8086 C C . GLY B 1 436 ? 12.492 -33.031 0.454 1 51.78 436 GLY B C 1
ATOM 8087 O O . GLY B 1 436 ? 12.578 -33.938 1.279 1 51.78 436 GLY B O 1
ATOM 8088 N N . TYR B 1 437 ? 13.469 -32.844 -0.568 1 54.25 437 TYR B N 1
ATOM 8089 C CA . TYR B 1 437 ? 14.562 -33.781 -0.705 1 54.25 437 TYR B CA 1
ATOM 8090 C C . TYR B 1 437 ? 15.695 -33.469 0.261 1 54.25 437 TYR B C 1
ATOM 8092 O O . TYR B 1 437 ? 16.578 -32.688 -0.058 1 54.25 437 TYR B O 1
ATOM 8100 N N . ARG B 1 438 ? 15.469 -33.125 1.42 1 49.28 438 ARG B N 1
ATOM 8101 C CA . ARG B 1 438 ? 16.688 -33.031 2.223 1 49.28 438 ARG B CA 1
ATOM 8102 C C . ARG B 1 438 ? 17.297 -34.406 2.443 1 49.28 438 ARG B C 1
ATOM 8104 O O . ARG B 1 438 ? 16.672 -35.281 3.059 1 49.28 438 ARG B O 1
ATOM 8111 N N . LEU B 1 439 ? 18.078 -34.906 1.411 1 46.09 439 LEU B N 1
ATOM 8112 C CA . LEU B 1 439 ? 18.844 -36.125 1.582 1 46.09 439 LEU B CA 1
ATOM 8113 C C . LEU B 1 439 ? 19.609 -36.094 2.906 1 46.09 439 LEU B C 1
ATOM 8115 O O . LEU B 1 439 ? 20.734 -35.625 2.98 1 46.09 439 LEU B O 1
ATOM 8119 N N . ASP B 1 440 ? 19.031 -35.688 3.91 1 47.47 440 ASP B N 1
ATOM 8120 C CA . ASP B 1 440 ? 19.797 -35.688 5.156 1 47.47 440 ASP B CA 1
ATOM 8121 C C . ASP B 1 440 ? 20.219 -37.094 5.535 1 47.47 440 ASP B C 1
ATOM 8123 O O . ASP B 1 440 ? 19.594 -38.062 5.125 1 47.47 440 ASP B O 1
ATOM 8127 N N . GLU B 1 441 ? 21.375 -37.312 6.059 1 52.78 441 GLU B N 1
ATOM 8128 C CA . GLU B 1 441 ? 22.172 -38.469 6.535 1 52.78 441 GLU B CA 1
ATOM 8129 C C . GLU B 1 441 ? 21.328 -39.375 7.406 1 52.78 441 GLU B C 1
ATOM 8131 O O . GLU B 1 441 ? 21.547 -40.594 7.43 1 52.78 441 GLU B O 1
ATOM 8136 N N . GLY B 1 442 ? 20.344 -38.969 8.047 1 55.53 442 GLY B N 1
ATOM 8137 C CA . GLY B 1 442 ? 19.625 -39.844 8.938 1 55.53 442 GLY B CA 1
ATOM 8138 C C . GLY B 1 442 ? 18.172 -40.031 8.562 1 55.53 442 GLY B C 1
ATOM 8139 O O . GLY B 1 442 ? 17.281 -39.438 9.18 1 55.53 442 GLY B O 1
ATOM 8140 N N . CYS B 1 443 ? 17.891 -40.875 7.469 1 64 443 CYS B N 1
ATOM 8141 C CA . CYS B 1 443 ? 16.531 -41.031 6.961 1 64 443 CYS B CA 1
ATOM 8142 C C . CYS B 1 443 ? 15.703 -41.906 7.895 1 64 443 CYS B C 1
ATOM 8144 O O . CYS B 1 443 ? 16.078 -43.031 8.195 1 64 443 CYS B O 1
ATOM 8146 N N . ILE B 1 444 ? 14.836 -41.438 8.648 1 63.16 444 ILE B N 1
ATOM 8147 C CA . ILE B 1 444 ? 13.93 -42.188 9.5 1 63.16 444 ILE B CA 1
ATOM 8148 C C . ILE B 1 444 ? 12.695 -42.625 8.703 1 63.16 444 ILE B C 1
ATOM 8150 O O . ILE B 1 444 ? 11.688 -43.031 9.273 1 63.16 444 ILE B O 1
ATOM 8154 N N . HIS B 1 445 ? 12.711 -42.781 7.465 1 66.81 445 HIS B N 1
ATOM 8155 C CA . HIS B 1 445 ? 11.672 -43.188 6.539 1 66.81 445 HIS B CA 1
ATOM 8156 C C . HIS B 1 445 ? 10.414 -42.344 6.684 1 66.81 445 HIS B C 1
ATOM 8158 O O . HIS B 1 445 ? 9.398 -42.625 6.039 1 66.81 445 HIS B O 1
ATOM 8164 N N . ALA B 1 446 ? 10.422 -41.375 7.492 1 69.06 446 ALA B N 1
ATOM 8165 C CA . ALA B 1 446 ? 9.281 -40.469 7.703 1 69.06 446 ALA B CA 1
ATOM 8166 C C . ALA B 1 446 ? 8.922 -39.719 6.426 1 69.06 446 ALA B C 1
ATOM 8168 O O . ALA B 1 446 ? 7.746 -39.531 6.117 1 69.06 446 ALA B O 1
ATOM 8169 N N . MET B 1 447 ? 9.789 -39.531 5.613 1 72.19 447 MET B N 1
ATOM 8170 C CA . MET B 1 447 ? 9.578 -38.719 4.422 1 72.19 447 MET B CA 1
ATOM 8171 C C . MET B 1 447 ? 8.766 -39.5 3.379 1 72.19 447 MET B C 1
ATOM 8173 O O . MET B 1 447 ? 8 -38.875 2.619 1 72.19 447 MET B O 1
ATOM 8177 N N . ARG B 1 448 ? 8.883 -40.781 3.508 1 73.5 448 ARG B N 1
ATOM 8178 C CA . ARG B 1 448 ? 8.133 -41.594 2.566 1 73.5 448 ARG B CA 1
ATOM 8179 C C . ARG B 1 448 ? 6.637 -41.5 2.828 1 73.5 448 ARG B C 1
ATOM 8181 O O . ARG B 1 448 ? 5.844 -41.344 1.897 1 73.5 448 ARG B O 1
ATOM 8188 N N . THR B 1 449 ? 6.34 -41.281 3.975 1 75.44 449 THR B N 1
ATOM 8189 C CA . THR B 1 449 ? 4.934 -41.25 4.363 1 75.44 449 THR B CA 1
ATOM 8190 C C . THR B 1 449 ? 4.43 -39.812 4.438 1 75.44 449 THR B C 1
ATOM 8192 O O . THR B 1 449 ? 3.355 -39.5 3.924 1 75.44 449 THR B O 1
ATOM 8195 N N . THR B 1 450 ? 5.258 -38.969 4.887 1 77.19 450 THR B N 1
ATOM 8196 C CA . THR B 1 450 ? 4.805 -37.625 5.23 1 77.19 450 THR B CA 1
ATOM 8197 C C . THR B 1 450 ? 4.742 -36.75 3.988 1 77.19 450 THR B C 1
ATOM 8199 O O . THR B 1 450 ? 3.869 -35.875 3.877 1 77.19 450 THR B O 1
ATOM 8202 N N . HIS B 1 451 ? 5.617 -37.062 3.012 1 81.31 451 HIS B N 1
ATOM 8203 C CA . HIS B 1 451 ? 5.68 -36.156 1.869 1 81.31 451 HIS B CA 1
ATOM 8204 C C . HIS B 1 451 ? 5.25 -36.875 0.586 1 81.31 451 HIS B C 1
ATOM 8206 O O . HIS B 1 451 ? 5.09 -36.25 -0.456 1 81.31 451 HIS B O 1
ATOM 8212 N N . GLY B 1 452 ? 5.043 -38.125 0.716 1 80.31 452 GLY B N 1
ATOM 8213 C CA . GLY B 1 452 ? 4.699 -38.875 -0.484 1 80.31 452 GLY B CA 1
ATOM 8214 C C . GLY B 1 452 ? 5.844 -38.969 -1.477 1 80.31 452 GLY B C 1
ATOM 8215 O O . GLY B 1 452 ? 5.625 -38.938 -2.689 1 80.31 452 GLY B O 1
ATOM 8216 N N . LEU B 1 453 ? 7.121 -38.938 -0.922 1 83.06 453 LEU B N 1
ATOM 8217 C CA . LEU B 1 453 ? 8.336 -38.969 -1.729 1 83.06 453 LEU B CA 1
ATOM 8218 C C . LEU B 1 453 ? 9.234 -40.125 -1.275 1 83.06 453 LEU B C 1
ATOM 8220 O O . LEU B 1 453 ? 9.172 -40.562 -0.118 1 83.06 453 LEU B O 1
ATOM 8224 N N . PRO B 1 454 ? 9.953 -40.594 -2.262 1 81.44 454 PRO B N 1
ATOM 8225 C CA . PRO B 1 454 ? 10.914 -41.625 -1.825 1 81.44 454 PRO B CA 1
ATOM 8226 C C . PRO B 1 454 ? 11.898 -41.094 -0.78 1 81.44 454 PRO B C 1
ATOM 8228 O O . PRO B 1 454 ? 12.312 -39.938 -0.848 1 81.44 454 PRO B O 1
ATOM 8231 N N . CYS B 1 455 ? 12.125 -41.938 0.208 1 78.5 455 CYS B N 1
ATOM 8232 C CA . CYS B 1 455 ? 13.023 -41.5 1.272 1 78.5 455 CYS B CA 1
ATOM 8233 C C . CYS B 1 455 ? 14.477 -41.562 0.818 1 78.5 455 CYS B C 1
ATOM 8235 O O . CYS B 1 455 ? 14.773 -42.062 -0.26 1 78.5 455 CYS B O 1
ATOM 8237 N N . ALA B 1 456 ? 15.336 -41.125 1.603 1 77.06 456 ALA B N 1
ATOM 8238 C CA . ALA B 1 456 ? 16.75 -41.062 1.265 1 77.06 456 ALA B CA 1
ATOM 8239 C C . ALA B 1 456 ? 17.328 -42.469 1.053 1 77.06 456 ALA B C 1
ATOM 8241 O O . ALA B 1 456 ? 18.172 -42.656 0.168 1 77.06 456 ALA B O 1
ATOM 8242 N N . CYS B 1 457 ? 16.875 -43.406 1.879 1 75.25 457 CYS B N 1
ATOM 8243 C CA . CYS B 1 457 ? 17.344 -44.781 1.749 1 75.25 457 CYS B CA 1
ATOM 8244 C C . CYS B 1 457 ? 16.953 -45.375 0.393 1 75.25 457 CYS B C 1
ATOM 8246 O O . CYS B 1 457 ? 17.766 -46.031 -0.247 1 75.25 457 CYS B O 1
ATOM 8248 N N . ASP B 1 458 ? 15.781 -45.031 -0.02 1 80.31 458 ASP B N 1
ATOM 8249 C CA . ASP B 1 458 ? 15.297 -45.531 -1.307 1 80.31 458 ASP B CA 1
ATOM 8250 C C . ASP B 1 458 ? 16.078 -44.906 -2.461 1 80.31 458 ASP B C 1
ATOM 8252 O O . ASP B 1 458 ? 16.438 -45.594 -3.422 1 80.31 458 ASP B O 1
ATOM 8256 N N . LEU B 1 459 ? 16.406 -43.719 -2.352 1 81.12 459 LEU B N 1
ATOM 8257 C CA . LEU B 1 459 ? 17.125 -43.031 -3.41 1 81.12 459 LEU B CA 1
ATOM 8258 C C . LEU B 1 459 ? 18.547 -43.531 -3.523 1 81.12 459 LEU B C 1
ATOM 8260 O O . LEU B 1 459 ? 19.078 -43.688 -4.629 1 81.12 459 LEU B O 1
ATOM 8264 N N . HIS B 1 460 ? 19.031 -43.75 -2.336 1 78.62 460 HIS B N 1
ATOM 8265 C CA . HIS B 1 460 ? 20.375 -44.312 -2.336 1 78.62 460 HIS B CA 1
ATOM 8266 C C . HIS B 1 460 ? 20.406 -45.688 -3 1 78.62 460 HIS B C 1
ATOM 8268 O O . HIS B 1 460 ? 21.328 -46 -3.762 1 78.62 460 HIS B O 1
ATOM 8274 N N . ARG B 1 461 ? 19.484 -46.438 -2.682 1 81.31 461 ARG B N 1
ATOM 8275 C CA . ARG B 1 461 ? 19.391 -47.781 -3.283 1 81.31 461 ARG B CA 1
ATOM 8276 C C . ARG B 1 461 ? 19.266 -47.688 -4.801 1 81.31 461 ARG B C 1
ATOM 8278 O O . ARG B 1 461 ? 19.891 -48.438 -5.531 1 81.31 461 ARG B O 1
ATOM 8285 N N . LEU B 1 462 ? 18.5 -46.781 -5.227 1 84 462 LEU B N 1
ATOM 8286 C CA . LEU B 1 462 ? 18.297 -46.594 -6.66 1 84 462 LEU B CA 1
ATOM 8287 C C . LEU B 1 462 ? 19.578 -46.125 -7.324 1 84 462 LEU B C 1
ATOM 8289 O O . LEU B 1 462 ? 19.938 -46.562 -8.414 1 84 462 LEU B O 1
ATOM 8293 N N . SER B 1 463 ? 20.203 -45.281 -6.652 1 80.62 463 SER B N 1
ATOM 8294 C CA . SER B 1 463 ? 21.438 -44.719 -7.203 1 80.62 463 SER B CA 1
ATOM 8295 C C . SER B 1 463 ? 22.5 -45.781 -7.348 1 80.62 463 SER B C 1
ATOM 8297 O O . SER B 1 463 ? 23.219 -45.844 -8.352 1 80.62 463 SER B O 1
ATOM 8299 N N . THR B 1 464 ? 22.578 -46.625 -6.379 1 81.62 464 THR B N 1
ATOM 8300 C CA . THR B 1 464 ? 23.578 -47.688 -6.387 1 81.62 464 THR B CA 1
ATOM 8301 C C . THR B 1 464 ? 23.297 -48.688 -7.496 1 81.62 464 THR B C 1
ATOM 8303 O O . THR B 1 464 ? 24.219 -49.25 -8.094 1 81.62 464 THR B O 1
ATOM 8306 N N . ARG B 1 465 ? 22.078 -48.844 -7.805 1 85.62 465 ARG B N 1
ATOM 8307 C CA . ARG B 1 465 ? 21.672 -49.812 -8.828 1 85.62 465 ARG B CA 1
ATOM 8308 C C . ARG B 1 465 ? 21.562 -49.125 -10.195 1 85.62 465 ARG B C 1
ATOM 8310 O O . ARG B 1 465 ? 21.078 -49.719 -11.148 1 85.62 465 ARG B O 1
ATOM 8317 N N . GLU B 1 466 ? 21.875 -47.812 -10.211 1 82 466 GLU B N 1
ATOM 8318 C CA . GLU B 1 466 ? 21.812 -47.031 -11.438 1 82 466 GLU B CA 1
ATOM 8319 C C . GLU B 1 466 ? 20.406 -47.031 -12.031 1 82 466 GLU B C 1
ATOM 8321 O O . GLU B 1 466 ? 20.25 -47.156 -13.242 1 82 466 GLU B O 1
ATOM 8326 N N . ARG B 1 467 ? 19.5 -47.062 -11.102 1 82.69 467 ARG B N 1
ATOM 8327 C CA . ARG B 1 467 ? 18.109 -46.969 -11.516 1 82.69 467 ARG B CA 1
ATOM 8328 C C . ARG B 1 467 ? 17.594 -45.531 -11.336 1 82.69 467 ARG B C 1
ATOM 8330 O O . ARG B 1 467 ? 18.156 -44.75 -10.562 1 82.69 467 ARG B O 1
ATOM 8337 N N . ARG B 1 468 ? 16.656 -45.25 -12.141 1 84.62 468 ARG B N 1
ATOM 8338 C CA . ARG B 1 468 ? 16.062 -43.938 -12.102 1 84.62 468 ARG B CA 1
ATOM 8339 C C . ARG B 1 468 ? 14.781 -43.938 -11.273 1 84.62 468 ARG B C 1
ATOM 8341 O O . ARG B 1 468 ? 14.156 -44.969 -11.086 1 84.62 468 ARG B O 1
ATOM 8348 N N . VAL B 1 469 ? 14.422 -42.812 -10.75 1 85 469 VAL B N 1
ATOM 8349 C CA . VAL B 1 469 ? 13.188 -42.688 -10 1 85 469 VAL B CA 1
ATOM 8350 C C . VAL B 1 469 ? 12 -42.625 -10.953 1 85 469 VAL B C 1
ATOM 8352 O O . VAL B 1 469 ? 12 -41.812 -11.891 1 85 469 VAL B O 1
ATOM 8355 N N . HIS B 1 470 ? 11.055 -43.469 -10.727 1 87 470 HIS B N 1
ATOM 8356 C CA . HIS B 1 470 ? 9.867 -43.5 -11.578 1 87 470 HIS B CA 1
ATOM 8357 C C . HIS B 1 470 ? 8.82 -42.5 -11.086 1 87 470 HIS B C 1
ATOM 8359 O O . HIS B 1 470 ? 8.711 -42.25 -9.883 1 87 470 HIS B O 1
ATOM 8365 N N . LEU B 1 471 ? 8.039 -42.062 -12.008 1 87.62 471 LEU B N 1
ATOM 8366 C CA . LEU B 1 471 ? 6.992 -41.062 -11.719 1 87.62 471 LEU B CA 1
ATOM 8367 C C . LEU B 1 471 ? 5.949 -41.656 -10.773 1 87.62 471 LEU B C 1
ATOM 8369 O O . LEU B 1 471 ? 5.379 -40.969 -9.945 1 87.62 471 LEU B O 1
ATOM 8373 N N . ASP B 1 472 ? 5.828 -42.938 -10.789 1 86.88 472 ASP B N 1
ATOM 8374 C CA . ASP B 1 472 ? 4.812 -43.594 -9.984 1 86.88 472 ASP B CA 1
ATOM 8375 C C . ASP B 1 472 ? 5.207 -43.625 -8.508 1 86.88 472 ASP B C 1
ATOM 8377 O O . ASP B 1 472 ? 4.359 -43.844 -7.641 1 86.88 472 ASP B O 1
ATOM 8381 N N . SER B 1 473 ? 6.48 -43.406 -8.266 1 85.31 473 SER B N 1
ATOM 8382 C CA . SER B 1 473 ? 6.949 -43.406 -6.883 1 85.31 473 SER B CA 1
ATOM 8383 C C . SER B 1 473 ? 6.668 -42.062 -6.215 1 85.31 473 SER B C 1
ATOM 8385 O O . SER B 1 473 ? 6.836 -41.906 -5.004 1 85.31 473 SER B O 1
ATOM 8387 N N . ILE B 1 474 ? 6.262 -41.188 -7.043 1 87.5 474 ILE B N 1
ATOM 8388 C CA . ILE B 1 474 ? 5.957 -39.875 -6.535 1 87.5 474 ILE B CA 1
ATOM 8389 C C . ILE B 1 474 ? 4.445 -39.719 -6.348 1 87.5 474 ILE B C 1
ATOM 8391 O O . ILE B 1 474 ? 3.664 -40.094 -7.223 1 87.5 474 ILE B O 1
ATOM 8395 N N . ASP B 1 475 ? 4.047 -39.219 -5.191 1 87.94 475 ASP B N 1
ATOM 8396 C CA . ASP B 1 475 ? 2.633 -39 -4.891 1 87.94 475 ASP B CA 1
ATOM 8397 C C . ASP B 1 475 ? 1.969 -38.125 -5.941 1 87.94 475 ASP B C 1
ATOM 8399 O O . ASP B 1 475 ? 2.588 -37.188 -6.457 1 87.94 475 ASP B O 1
ATOM 8403 N N . ALA B 1 476 ? 0.745 -38.344 -6.18 1 86.94 476 ALA B N 1
ATOM 8404 C CA . ALA B 1 476 ? -0.026 -37.625 -7.199 1 86.94 476 ALA B CA 1
ATOM 8405 C C . ALA B 1 476 ? -0.049 -36.125 -6.934 1 86.94 476 ALA B C 1
ATOM 8407 O O . ALA B 1 476 ? -0.111 -35.312 -7.871 1 86.94 476 ALA B O 1
ATOM 8408 N N . PHE B 1 477 ? 0.071 -35.812 -5.719 1 88.88 477 PHE B N 1
ATOM 8409 C CA . PHE B 1 477 ? 0.057 -34.375 -5.359 1 88.88 477 PHE B CA 1
ATOM 8410 C C . PHE B 1 477 ? 1.178 -33.625 -6.07 1 88.88 477 PHE B C 1
ATOM 8412 O O . PHE B 1 477 ? 0.948 -32.562 -6.652 1 88.88 477 PHE B O 1
ATOM 8419 N N . TRP B 1 478 ? 2.266 -34.188 -6.125 1 89.62 478 TRP B N 1
ATOM 8420 C CA . TRP B 1 478 ? 3.443 -33.5 -6.656 1 89.62 478 TRP B CA 1
ATOM 8421 C C . TRP B 1 478 ? 3.477 -33.562 -8.18 1 89.62 478 TRP B C 1
ATOM 8423 O O . TRP B 1 478 ? 4.215 -32.844 -8.828 1 89.62 478 TRP B O 1
ATOM 8433 N N . ARG B 1 479 ? 2.662 -34.469 -8.758 1 89.44 479 ARG B N 1
ATOM 8434 C CA . ARG B 1 479 ? 2.713 -34.688 -10.195 1 89.44 479 ARG B CA 1
ATOM 8435 C C . ARG B 1 479 ? 1.604 -33.938 -10.914 1 89.44 479 ARG B C 1
ATOM 8437 O O . ARG B 1 479 ? 1.568 -33.875 -12.148 1 89.44 479 ARG B O 1
ATOM 8444 N N . THR B 1 480 ? 0.734 -33.344 -10.18 1 89.81 480 THR B N 1
ATOM 8445 C CA . THR B 1 480 ? -0.37 -32.594 -10.797 1 89.81 480 THR B CA 1
ATOM 8446 C C . THR B 1 480 ? 0.023 -31.141 -11.055 1 89.81 480 THR B C 1
ATOM 8448 O O . THR B 1 480 ? -0.071 -30.297 -10.164 1 89.81 480 THR B O 1
ATOM 8451 N N . LEU B 1 481 ? 0.383 -30.906 -12.32 1 90.62 481 LEU B N 1
ATOM 8452 C CA . LEU B 1 481 ? 0.884 -29.578 -12.641 1 90.62 481 LEU B CA 1
ATOM 8453 C C . LEU B 1 481 ? -0.151 -28.781 -13.43 1 90.62 481 LEU B C 1
ATOM 8455 O O . LEU B 1 481 ? 0.048 -27.594 -13.703 1 90.62 481 LEU B O 1
ATOM 8459 N N . VAL B 1 482 ? -1.209 -29.422 -13.836 1 88.5 482 VAL B N 1
ATOM 8460 C CA . VAL B 1 482 ? -2.291 -28.766 -14.555 1 88.5 482 VAL B CA 1
ATOM 8461 C C . VAL B 1 482 ? -3.615 -29 -13.828 1 88.5 482 VAL B C 1
ATOM 8463 O O . VAL B 1 482 ? -3.982 -30.156 -13.562 1 88.5 482 VAL B O 1
ATOM 8466 N N . TYR B 1 483 ? -4.145 -27.969 -13.344 1 86.69 483 TYR B N 1
ATOM 8467 C CA . TYR B 1 483 ? -5.449 -28.156 -12.727 1 86.69 483 TYR B CA 1
ATOM 8468 C C . TYR B 1 483 ? -6.57 -27.938 -13.734 1 86.69 483 TYR B C 1
ATOM 8470 O O . TYR B 1 483 ? -6.445 -27.109 -14.648 1 86.69 483 TYR B O 1
ATOM 8478 N N . GLU B 1 484 ? -7.422 -28.969 -13.883 1 67.25 484 GLU B N 1
ATOM 8479 C CA . GLU B 1 484 ? -8.422 -29.172 -14.93 1 67.25 484 GLU B CA 1
ATOM 8480 C C . GLU B 1 484 ? -9.406 -28.016 -14.969 1 67.25 484 GLU B C 1
ATOM 8482 O O . GLU B 1 484 ? -9.891 -27.562 -13.93 1 67.25 484 GLU B O 1
ATOM 8487 N N . GLU B 1 485 ? -9.273 -27.125 -16.078 1 55.97 485 GLU B N 1
ATOM 8488 C CA . GLU B 1 485 ? -10.234 -26.062 -16.344 1 55.97 485 GLU B CA 1
ATOM 8489 C C . GLU B 1 485 ? -11.672 -26.578 -16.234 1 55.97 485 GLU B C 1
ATOM 8491 O O . GLU B 1 485 ? -12.547 -25.875 -15.727 1 55.97 485 GLU B O 1
ATOM 8496 N N . HIS B 1 486 ? -12.133 -27.578 -17.141 1 46.94 486 HIS B N 1
ATOM 8497 C CA . HIS B 1 486 ? -13.531 -27.891 -17.391 1 46.94 486 HIS B CA 1
ATOM 8498 C C . HIS B 1 486 ? -14.023 -28.984 -16.438 1 46.94 486 HIS B C 1
ATOM 8500 O O . HIS B 1 486 ? -14.945 -29.734 -16.766 1 46.94 486 HIS B O 1
ATOM 8506 N N . MET B 1 487 ? -13.641 -29.031 -15.328 1 42.78 487 MET B N 1
ATOM 8507 C CA . MET B 1 487 ? -14.305 -30.156 -14.68 1 42.78 487 MET B CA 1
ATOM 8508 C C . MET B 1 487 ? -15.82 -30.062 -14.859 1 42.78 487 MET B C 1
ATOM 8510 O O . MET B 1 487 ? -16.438 -29.078 -14.469 1 42.78 487 MET B O 1
ATOM 8514 N N . ALA B 1 488 ? -16.312 -30.781 -15.773 1 40.44 488 ALA B N 1
ATOM 8515 C CA . ALA B 1 488 ? -17.75 -31.016 -15.844 1 40.44 488 ALA B CA 1
ATOM 8516 C C . ALA B 1 488 ? -18.344 -31.203 -14.453 1 40.44 488 ALA B C 1
ATOM 8518 O O . ALA B 1 488 ? -17.75 -31.859 -13.602 1 40.44 488 ALA B O 1
ATOM 8519 N N . LEU B 1 489 ? -18.891 -30.203 -14.023 1 43.72 489 LEU B N 1
ATOM 8520 C CA . LEU B 1 489 ? -19.703 -30.5 -12.844 1 43.72 489 LEU B CA 1
ATOM 8521 C C . LEU B 1 489 ? -20.062 -31.969 -12.773 1 43.72 489 LEU B C 1
ATOM 8523 O O . LEU B 1 489 ? -20.219 -32.625 -13.805 1 43.72 489 LEU B O 1
ATOM 8527 N N . PRO B 1 490 ? -19.688 -32.719 -11.906 1 41.56 490 PRO B N 1
ATOM 8528 C CA . PRO B 1 490 ? -20.141 -34.125 -11.953 1 41.56 490 PRO B CA 1
ATOM 8529 C C . PRO B 1 490 ? -21.422 -34.312 -12.773 1 41.56 490 PRO B C 1
ATOM 8531 O O . PRO B 1 490 ? -22.297 -33.438 -12.758 1 41.56 490 PRO B O 1
ATOM 8534 N N . PRO B 1 491 ? -21.25 -35.062 -13.883 1 40.75 491 PRO B N 1
ATOM 8535 C CA . PRO B 1 491 ? -22.438 -35.375 -14.695 1 40.75 491 PRO B CA 1
ATOM 8536 C C . PRO B 1 491 ? -23.719 -35.469 -13.859 1 40.75 491 PRO B C 1
ATOM 8538 O O . PRO B 1 491 ? -24.812 -35.562 -14.414 1 40.75 491 PRO B O 1
ATOM 8541 N N . GLY B 1 492 ? -23.547 -35.844 -12.711 1 41.75 492 GLY B N 1
ATOM 8542 C CA . GLY B 1 492 ? -24.797 -36.156 -12.031 1 41.75 492 GLY B CA 1
ATOM 8543 C C . GLY B 1 492 ? -25.75 -34.969 -11.969 1 41.75 492 GLY B C 1
ATOM 8544 O O . GLY B 1 492 ? -26.953 -35.156 -11.797 1 41.75 492 GLY B O 1
ATOM 8545 N N . ASP B 1 493 ? -25.172 -33.781 -11.992 1 45.69 493 ASP B N 1
ATOM 8546 C CA . ASP B 1 493 ? -26.062 -32.656 -11.75 1 45.69 493 ASP B CA 1
ATOM 8547 C C . ASP B 1 493 ? -26.734 -32.188 -13.039 1 45.69 493 ASP B C 1
ATOM 8549 O O . ASP B 1 493 ? -27.844 -31.656 -13.016 1 45.69 493 ASP B O 1
ATOM 8553 N N . GLU B 1 494 ? -26 -32.375 -14.055 1 49.59 494 GLU B N 1
ATOM 8554 C CA . GLU B 1 494 ? -26.688 -31.953 -15.273 1 49.59 494 GLU B CA 1
ATOM 8555 C C . GLU B 1 494 ? -27.906 -32.844 -15.547 1 49.59 494 GLU B C 1
ATOM 8557 O O . GLU B 1 494 ? -28.969 -32.344 -15.93 1 49.59 494 GLU B O 1
ATOM 8562 N N . GLY B 1 495 ? -27.531 -34.125 -15.461 1 49.38 495 GLY B N 1
ATOM 8563 C CA . GLY B 1 495 ? -28.672 -35 -15.625 1 49.38 495 GLY B CA 1
ATOM 8564 C C . GLY B 1 495 ? -29.766 -34.75 -14.609 1 49.38 495 GLY B C 1
ATOM 8565 O O . GLY B 1 495 ? -30.953 -34.719 -14.961 1 49.38 495 GLY B O 1
ATOM 8566 N N . THR B 1 496 ? -29.266 -34.531 -13.469 1 54.5 496 THR B N 1
ATOM 8567 C CA . THR B 1 496 ? -30.234 -34.281 -12.406 1 54.5 496 THR B CA 1
ATOM 8568 C C . THR B 1 496 ? -30.938 -32.938 -12.625 1 54.5 496 THR B C 1
ATOM 8570 O O . THR B 1 496 ? -32.156 -32.812 -12.406 1 54.5 496 THR B O 1
ATOM 8573 N N . LEU B 1 497 ? -30.125 -32.031 -13.172 1 60.16 497 LEU B N 1
ATOM 8574 C CA . LEU B 1 497 ? -30.766 -30.75 -13.406 1 60.16 497 LEU B CA 1
ATOM 8575 C C . LEU B 1 497 ? -31.797 -30.859 -14.531 1 60.16 497 LEU B C 1
ATOM 8577 O O . LEU B 1 497 ? -32.906 -30.312 -14.414 1 60.16 497 LEU B O 1
ATOM 8581 N N . GLU B 1 498 ? -31.297 -31.547 -15.555 1 60.84 498 GLU B N 1
ATOM 8582 C CA . GLU B 1 498 ? -32.25 -31.75 -16.641 1 60.84 498 GLU B CA 1
ATOM 8583 C C . GLU B 1 498 ? -33.469 -32.531 -16.172 1 60.84 498 GLU B C 1
ATOM 8585 O O . GLU B 1 498 ? -34.594 -32.219 -16.547 1 60.84 498 GLU B O 1
ATOM 8590 N N . GLU B 1 499 ? -33.156 -33.469 -15.344 1 59.34 499 GLU B N 1
ATOM 8591 C CA . GLU B 1 499 ? -34.25 -34.219 -14.773 1 59.34 499 GLU B CA 1
ATOM 8592 C C . GLU B 1 499 ? -35.094 -33.375 -13.844 1 59.34 499 GLU B C 1
ATOM 8594 O O . GLU B 1 499 ? -36.312 -33.406 -13.883 1 59.34 499 GLU B O 1
ATOM 8599 N N . LEU B 1 500 ? -34.438 -32.594 -13.086 1 63.72 500 LEU B N 1
ATOM 8600 C CA . LEU B 1 500 ? -35.156 -31.703 -12.172 1 63.72 500 LEU B CA 1
ATOM 8601 C C . LEU B 1 500 ? -35.938 -30.625 -12.945 1 63.72 500 LEU B C 1
ATOM 8603 O O . LEU B 1 500 ? -37.062 -30.312 -12.617 1 63.72 500 LEU B O 1
ATOM 8607 N N . LEU B 1 501 ? -35.188 -30.203 -13.938 1 68.81 501 LEU B N 1
ATOM 8608 C CA . LEU B 1 501 ? -35.875 -29.203 -14.766 1 68.81 501 LEU B CA 1
ATOM 8609 C C . LEU B 1 501 ? -37.062 -29.812 -15.484 1 68.81 501 LEU B C 1
ATOM 8611 O O . LEU B 1 501 ? -38.125 -29.188 -15.555 1 68.81 501 LEU B O 1
ATOM 8615 N N . THR B 1 502 ? -36.844 -31.078 -15.898 1 64.12 502 THR B N 1
ATOM 8616 C CA . THR B 1 502 ? -37.969 -31.781 -16.5 1 64.12 502 THR B CA 1
ATOM 8617 C C . THR B 1 502 ? -39.062 -32.031 -15.484 1 64.12 502 THR B C 1
ATOM 8619 O O . THR B 1 502 ? -40.25 -31.891 -15.797 1 64.12 502 THR B O 1
ATOM 8622 N N . PHE B 1 503 ? -38.656 -32.344 -14.281 1 63.47 503 PHE B N 1
ATOM 8623 C CA . PHE B 1 503 ? -39.625 -32.562 -13.203 1 63.47 503 PHE B CA 1
ATOM 8624 C C . PHE B 1 503 ? -40.344 -31.266 -12.844 1 63.47 503 PHE B C 1
ATOM 8626 O O . PHE B 1 503 ? -41.562 -31.266 -12.688 1 63.47 503 PHE B O 1
ATOM 8633 N N . ILE B 1 504 ? -39.625 -30.188 -12.727 1 68.62 504 ILE B N 1
ATOM 8634 C CA . ILE B 1 504 ? -40.188 -28.891 -12.367 1 68.62 504 ILE B CA 1
ATOM 8635 C C . ILE B 1 504 ? -41.188 -28.469 -13.43 1 68.62 504 ILE B C 1
ATOM 8637 O O . ILE B 1 504 ? -42.25 -27.922 -13.109 1 68.62 504 ILE B O 1
ATOM 8641 N N . CYS B 1 505 ? -40.812 -28.75 -14.641 1 67.69 505 CYS B N 1
ATOM 8642 C CA . CYS B 1 505 ? -41.688 -28.375 -15.742 1 67.69 505 CYS B CA 1
ATOM 8643 C C . CYS B 1 505 ? -42.969 -29.172 -15.695 1 67.69 505 CYS B C 1
ATOM 8645 O O . CYS B 1 505 ? -44 -28.703 -16.172 1 67.69 505 CYS B O 1
ATOM 8647 N N . ASN B 1 506 ? -42.875 -30.391 -15 1 63.31 506 ASN B N 1
ATOM 8648 C CA . ASN B 1 506 ? -44.062 -31.266 -15.016 1 63.31 506 ASN B CA 1
ATOM 8649 C C . ASN B 1 506 ? -44.812 -31.219 -13.695 1 63.31 506 ASN B C 1
ATOM 8651 O O . ASN B 1 506 ? -45.781 -31.938 -13.508 1 63.31 506 ASN B O 1
ATOM 8655 N N . ILE B 1 507 ? -44.281 -30.406 -12.766 1 61.34 507 ILE B N 1
ATOM 8656 C CA . ILE B 1 507 ? -44.938 -30.344 -11.461 1 61.34 507 ILE B CA 1
ATOM 8657 C C . ILE B 1 507 ? -46.062 -29.281 -11.492 1 61.34 507 ILE B C 1
ATOM 8659 O O . ILE B 1 507 ? -46.125 -28.484 -12.43 1 61.34 507 ILE B O 1
ATOM 8663 N N . ASN B 1 508 ? -46.844 -29.312 -10.359 1 66.19 508 ASN B N 1
ATOM 8664 C CA . ASN B 1 508 ? -47.969 -28.391 -10.242 1 66.19 508 ASN B CA 1
ATOM 8665 C C . ASN B 1 508 ? -47.5 -26.938 -10.211 1 66.19 508 ASN B C 1
ATOM 8667 O O . ASN B 1 508 ? -46.344 -26.672 -9.844 1 66.19 508 ASN B O 1
ATOM 8671 N N . SER B 1 509 ? -48.344 -26.062 -10.703 1 65.25 509 SER B N 1
ATOM 8672 C CA . SER B 1 509 ? -48.094 -24.656 -10.969 1 65.25 509 SER B CA 1
ATOM 8673 C C . SER B 1 509 ? -47.562 -23.953 -9.727 1 65.25 509 SER B C 1
ATOM 8675 O O . SER B 1 509 ? -46.562 -23.219 -9.797 1 65.25 509 SER B O 1
ATOM 8677 N N . PRO B 1 510 ? -48.094 -24.188 -8.547 1 64.31 510 PRO B N 1
ATOM 8678 C CA . PRO B 1 510 ? -47.594 -23.438 -7.402 1 64.31 510 PRO B CA 1
ATOM 8679 C C . PRO B 1 510 ? -46.156 -23.844 -7.008 1 64.31 510 PRO B C 1
ATOM 8681 O O . PRO B 1 510 ? -45.344 -22.984 -6.664 1 64.31 510 PRO B O 1
ATOM 8684 N N . THR B 1 511 ? -45.938 -25.031 -7.086 1 64.69 511 THR B N 1
ATOM 8685 C CA . THR B 1 511 ? -44.594 -25.531 -6.754 1 64.69 511 THR B CA 1
ATOM 8686 C C . THR B 1 511 ? -43.594 -25.062 -7.789 1 64.69 511 THR B C 1
ATOM 8688 O O . THR B 1 511 ? -42.438 -24.719 -7.445 1 64.69 511 THR B O 1
ATOM 8691 N N . ARG B 1 512 ? -44.031 -25.078 -8.961 1 66.69 512 ARG B N 1
ATOM 8692 C CA . ARG B 1 512 ? -43.188 -24.594 -10.031 1 66.69 512 ARG B CA 1
ATOM 8693 C C . ARG B 1 512 ? -42.812 -23.125 -9.805 1 66.69 512 ARG B C 1
ATOM 8695 O O . ARG B 1 512 ? -41.656 -22.734 -10.008 1 66.69 512 ARG B O 1
ATOM 8702 N N . ARG B 1 513 ? -43.75 -22.375 -9.406 1 64.75 513 ARG B N 1
ATOM 8703 C CA . ARG B 1 513 ? -43.5 -20.969 -9.117 1 64.75 513 ARG B CA 1
ATOM 8704 C C . ARG B 1 513 ? -42.5 -20.812 -7.969 1 64.75 513 ARG B C 1
ATOM 8706 O O . ARG B 1 513 ? -41.625 -19.969 -8.031 1 64.75 513 ARG B O 1
ATOM 8713 N N . ARG B 1 514 ? -42.719 -21.609 -7.031 1 61.72 514 ARG B N 1
ATOM 8714 C CA . ARG B 1 514 ? -41.812 -21.562 -5.895 1 61.72 514 ARG B CA 1
ATOM 8715 C C . ARG B 1 514 ? -40.375 -21.938 -6.312 1 61.72 514 ARG B C 1
ATOM 8717 O O . ARG B 1 514 ? -39.406 -21.297 -5.887 1 61.72 514 ARG B O 1
ATOM 8724 N N . CYS B 1 515 ? -40.375 -22.922 -7.137 1 64 515 CYS B N 1
ATOM 8725 C CA . CYS B 1 515 ? -39.062 -23.359 -7.625 1 64 515 CYS B CA 1
ATOM 8726 C C . CYS B 1 515 ? -38.438 -22.281 -8.5 1 64 515 CYS B C 1
ATOM 8728 O O . CYS B 1 515 ? -37.219 -22.016 -8.383 1 64 515 CYS B O 1
ATOM 8730 N N . THR B 1 516 ? -39.25 -21.828 -9.336 1 65.62 516 THR B N 1
ATOM 8731 C CA . THR B 1 516 ? -38.75 -20.766 -10.211 1 65.62 516 THR B CA 1
ATOM 8732 C C . THR B 1 516 ? -38.281 -19.562 -9.406 1 65.62 516 THR B C 1
ATOM 8734 O O . THR B 1 516 ? -37.219 -18.984 -9.711 1 65.62 516 THR B O 1
ATOM 8737 N N . GLU B 1 517 ? -39 -19.219 -8.391 1 63.09 517 GLU B N 1
ATOM 8738 C CA . GLU B 1 517 ? -38.625 -18.125 -7.52 1 63.09 517 GLU B CA 1
ATOM 8739 C C . GLU B 1 517 ? -37.312 -18.422 -6.793 1 63.09 517 GLU B C 1
ATOM 8741 O O . GLU B 1 517 ? -36.438 -17.547 -6.664 1 63.09 517 GLU B O 1
ATOM 8746 N N . ALA B 1 518 ? -37.281 -19.594 -6.418 1 62.12 518 ALA B N 1
ATOM 8747 C CA . ALA B 1 518 ? -36.094 -20.016 -5.715 1 62.12 518 ALA B CA 1
ATOM 8748 C C . ALA B 1 518 ? -34.875 -19.969 -6.637 1 62.12 518 ALA B C 1
ATOM 8750 O O . ALA B 1 518 ? -33.812 -19.484 -6.246 1 62.12 518 ALA B O 1
ATOM 8751 N N . ILE B 1 519 ? -35.188 -20.516 -7.832 1 64.62 519 ILE B N 1
ATOM 8752 C CA . ILE B 1 519 ? -34.125 -20.516 -8.828 1 64.62 519 ILE B CA 1
ATOM 8753 C C . ILE B 1 519 ? -33.75 -19.078 -9.195 1 64.62 519 ILE B C 1
ATOM 8755 O O . ILE B 1 519 ? -32.562 -18.75 -9.312 1 64.62 519 ILE B O 1
ATOM 8759 N N . TYR B 1 520 ? -34.781 -18.312 -9.25 1 61.91 520 TYR B N 1
ATOM 8760 C CA . TYR B 1 520 ? -34.562 -16.922 -9.594 1 61.91 520 TYR B CA 1
ATOM 8761 C C . TYR B 1 520 ? -33.781 -16.203 -8.516 1 61.91 520 TYR B C 1
ATOM 8763 O O . TYR B 1 520 ? -32.844 -15.461 -8.812 1 61.91 520 TYR B O 1
ATOM 8771 N N . THR B 1 521 ? -34.062 -16.453 -7.344 1 63.03 521 THR B N 1
ATOM 8772 C CA . THR B 1 521 ? -33.375 -15.844 -6.215 1 63.03 521 THR B CA 1
ATOM 8773 C C . THR B 1 521 ? -31.906 -16.266 -6.188 1 63.03 521 THR B C 1
ATOM 8775 O O . THR B 1 521 ? -31.031 -15.453 -5.859 1 63.03 521 THR B O 1
ATOM 8778 N N . GLU B 1 522 ? -31.812 -17.438 -6.617 1 62.41 522 GLU B N 1
ATOM 8779 C CA . GLU B 1 522 ? -30.453 -17.953 -6.598 1 62.41 522 GLU B CA 1
ATOM 8780 C C . GLU B 1 522 ? -29.625 -17.375 -7.746 1 62.41 522 GLU B C 1
ATOM 8782 O O . GLU B 1 522 ? -28.422 -17.172 -7.609 1 62.41 522 GLU B O 1
ATOM 8787 N N . LEU B 1 523 ? -30.391 -17.203 -8.82 1 61.62 523 LEU B N 1
ATOM 8788 C CA . LEU B 1 523 ? -29.703 -16.734 -10.023 1 61.62 523 LEU B CA 1
ATOM 8789 C C . LEU B 1 523 ? -29.5 -15.227 -9.977 1 61.62 523 LEU B C 1
ATOM 8791 O O . LEU B 1 523 ? -28.578 -14.703 -10.609 1 61.62 523 LEU B O 1
ATOM 8795 N N . HIS B 1 524 ? -30.453 -14.609 -9.211 1 62.66 524 HIS B N 1
ATOM 8796 C CA . HIS B 1 524 ? -30.391 -13.156 -9.164 1 62.66 524 HIS B CA 1
ATOM 8797 C C . HIS B 1 524 ? -30.328 -12.648 -7.727 1 62.66 524 HIS B C 1
ATOM 8799 O O . HIS B 1 524 ? -31.234 -11.945 -7.27 1 62.66 524 HIS B O 1
ATOM 8805 N N . PRO B 1 525 ? -29.328 -13.039 -7.125 1 61.38 525 PRO B N 1
ATOM 8806 C CA . PRO B 1 525 ? -29.203 -12.641 -5.723 1 61.38 525 PRO B CA 1
ATOM 8807 C C . PRO B 1 525 ? -29.188 -11.125 -5.539 1 61.38 525 PRO B C 1
ATOM 8809 O O . PRO B 1 525 ? -29.547 -10.625 -4.469 1 61.38 525 PRO B O 1
ATOM 8812 N N . GLU B 1 526 ? -28.875 -10.461 -6.555 1 61.06 526 GLU B N 1
ATOM 8813 C CA . GLU B 1 526 ? -28.828 -9 -6.508 1 61.06 526 GLU B CA 1
ATOM 8814 C C . GLU B 1 526 ? -30.219 -8.406 -6.312 1 61.06 526 GLU B C 1
ATOM 8816 O O . GLU B 1 526 ? -30.359 -7.285 -5.824 1 61.06 526 GLU B O 1
ATOM 8821 N N . ASP B 1 527 ? -31.125 -9.188 -6.785 1 61.53 527 ASP B N 1
ATOM 8822 C CA . ASP B 1 527 ? -32.5 -8.672 -6.734 1 61.53 527 ASP B CA 1
ATOM 8823 C C . ASP B 1 527 ? -33.094 -8.828 -5.336 1 61.53 527 ASP B C 1
ATOM 8825 O O . ASP B 1 527 ? -34.094 -8.203 -5.016 1 61.53 527 ASP B O 1
ATOM 8829 N N . ASP B 1 528 ? -32.375 -9.703 -4.574 1 66.75 528 ASP B N 1
ATOM 8830 C CA . ASP B 1 528 ? -32.906 -9.859 -3.213 1 66.75 528 ASP B CA 1
ATOM 8831 C C . ASP B 1 528 ? -32.438 -8.703 -2.32 1 66.75 528 ASP B C 1
ATOM 8833 O O . ASP B 1 528 ? -31.312 -8.211 -2.467 1 66.75 528 ASP B O 1
ATOM 8837 N N . TYR B 1 529 ? -33.406 -8.102 -1.731 1 73.62 529 TYR B N 1
ATOM 8838 C CA . TYR B 1 529 ? -33.062 -7.004 -0.835 1 73.62 529 TYR B CA 1
ATOM 8839 C C . TYR B 1 529 ? -32.281 -7.516 0.38 1 73.62 529 TYR B C 1
ATOM 8841 O O . TYR B 1 529 ? -32.812 -8.32 1.155 1 73.62 529 TYR B O 1
ATOM 8849 N N . VAL B 1 530 ? -31.062 -7.414 0.363 1 81.38 530 VAL B N 1
ATOM 8850 C CA . VAL B 1 530 ? -30.219 -7.789 1.49 1 81.38 530 VAL B CA 1
ATOM 8851 C C . VAL B 1 530 ? -29.562 -6.547 2.076 1 81.38 530 VAL B C 1
ATOM 8853 O O . VAL B 1 530 ? -29.047 -5.695 1.337 1 81.38 530 VAL B O 1
ATOM 8856 N N . GLU B 1 531 ? -29.719 -6.449 3.465 1 82.38 531 GLU B N 1
ATOM 8857 C CA . GLU B 1 531 ? -29.109 -5.316 4.16 1 82.38 531 GLU B CA 1
ATOM 8858 C C . GLU B 1 531 ? -27.734 -5.68 4.719 1 82.38 531 GLU B C 1
ATOM 8860 O O . GLU B 1 531 ? -27.438 -6.859 4.934 1 82.38 531 GLU B O 1
ATOM 8865 N N . GLU B 1 532 ? -27.031 -4.711 4.953 1 84 532 GLU B N 1
ATOM 8866 C CA . GLU B 1 532 ? -25.719 -4.871 5.555 1 84 532 GLU B CA 1
ATOM 8867 C C . GLU B 1 532 ? -25.812 -5.48 6.949 1 84 532 GLU B C 1
ATOM 8869 O O . GLU B 1 532 ? -26.828 -5.34 7.625 1 84 532 GLU B O 1
ATOM 8874 N N . PRO B 1 533 ? -24.781 -6.152 7.332 1 80 533 PRO B N 1
ATOM 8875 C CA . PRO B 1 533 ? -24.781 -6.711 8.688 1 80 533 PRO B CA 1
ATOM 8876 C C . PRO B 1 533 ? -24.875 -5.637 9.766 1 80 533 PRO B C 1
ATOM 8878 O O . PRO B 1 533 ? -24.5 -4.484 9.531 1 80 533 PRO B O 1
ATOM 8881 N N . VAL B 1 534 ? -25.391 -5.996 10.812 1 79.62 534 VAL B N 1
ATOM 8882 C CA . VAL B 1 534 ? -25.438 -5.102 11.969 1 79.62 534 VAL B CA 1
ATOM 8883 C C . VAL B 1 534 ? -24.109 -5.152 12.719 1 79.62 534 VAL B C 1
ATOM 8885 O O . VAL B 1 534 ? -23.469 -6.203 12.789 1 79.62 534 VAL B O 1
ATOM 8888 N N . VAL B 1 535 ? -23.672 -4.027 13.188 1 79.88 535 VAL B N 1
ATOM 8889 C CA . VAL B 1 535 ? -22.406 -3.955 13.906 1 79.88 535 VAL B CA 1
ATOM 8890 C C . VAL B 1 535 ? -22.484 -4.781 15.188 1 79.88 535 VAL B C 1
ATOM 8892 O O . VAL B 1 535 ? -23.453 -4.664 15.953 1 79.88 535 VAL B O 1
ATOM 8895 N N . ASN B 1 536 ? -21.484 -5.664 15.258 1 74.25 536 ASN B N 1
ATOM 8896 C CA . ASN B 1 536 ? -21.406 -6.512 16.438 1 74.25 536 ASN B CA 1
ATOM 8897 C C . ASN B 1 536 ? -20.969 -5.715 17.672 1 74.25 536 ASN B C 1
ATOM 8899 O O . ASN B 1 536 ? -19.906 -5.098 17.672 1 74.25 536 ASN B O 1
ATOM 8903 N N . GLU B 1 537 ? -21.734 -5.625 18.641 1 70.44 537 GLU B N 1
ATOM 8904 C CA . GLU B 1 537 ? -21.484 -4.84 19.844 1 70.44 537 GLU B CA 1
ATOM 8905 C C . GLU B 1 537 ? -20.422 -5.508 20.719 1 70.44 537 GLU B C 1
ATOM 8907 O O . GLU B 1 537 ? -19.766 -4.848 21.531 1 70.44 537 GLU B O 1
ATOM 8912 N N . ASN B 1 538 ? -20.188 -6.895 20.609 1 63.5 538 ASN B N 1
ATOM 8913 C CA . ASN B 1 538 ? -19.203 -7.617 21.391 1 63.5 538 ASN B CA 1
ATOM 8914 C C . ASN B 1 538 ? -18.141 -8.266 20.516 1 63.5 538 ASN B C 1
ATOM 8916 O O . ASN B 1 538 ? -18.141 -9.484 20.328 1 63.5 538 ASN B O 1
ATOM 8920 N N . PRO B 1 539 ? -17.328 -7.391 20.062 1 62.88 539 PRO B N 1
ATOM 8921 C CA . PRO B 1 539 ? -16.375 -7.938 19.094 1 62.88 539 PRO B CA 1
ATOM 8922 C C . PRO B 1 539 ? -15.234 -8.703 19.75 1 62.88 539 PRO B C 1
ATOM 8924 O O . PRO B 1 539 ? -14.891 -8.422 20.906 1 62.88 539 PRO B O 1
ATOM 8927 N N . ARG B 1 540 ? -14.93 -9.773 19.219 1 60.03 540 ARG B N 1
ATOM 8928 C CA . ARG B 1 540 ? -13.711 -10.469 19.625 1 60.03 540 ARG B CA 1
ATOM 8929 C C . ARG B 1 540 ? -12.477 -9.836 19.016 1 60.03 540 ARG B C 1
ATOM 8931 O O . ARG B 1 540 ? -12.586 -9.023 18.078 1 60.03 540 ARG B O 1
ATOM 8938 N N . GLY B 1 541 ? -11.297 -9.758 19.562 1 53.31 541 GLY B N 1
ATOM 8939 C CA . GLY B 1 541 ? -10.039 -9.172 19.125 1 53.31 541 GLY B CA 1
ATOM 8940 C C . GLY B 1 541 ? -9.344 -8.383 20.219 1 53.31 541 GLY B C 1
ATOM 8941 O O . GLY B 1 541 ? -9.898 -8.18 21.297 1 53.31 541 GLY B O 1
ATOM 8942 N N . ARG B 1 542 ? -8.008 -8.242 20.062 1 48.66 542 ARG B N 1
ATOM 8943 C CA . ARG B 1 542 ? -7.223 -7.539 21.078 1 48.66 542 ARG B CA 1
ATOM 8944 C C . ARG B 1 542 ? -7.781 -6.141 21.328 1 48.66 542 ARG B C 1
ATOM 8946 O O . ARG B 1 542 ? -7.988 -5.371 20.375 1 48.66 542 ARG B O 1
ATOM 8953 N N . PRO B 1 543 ? -8.422 -5.957 22.359 1 47.31 543 PRO B N 1
ATOM 8954 C CA . PRO B 1 543 ? -8.875 -4.59 22.641 1 47.31 543 PRO B CA 1
ATOM 8955 C C . PRO B 1 543 ? -7.801 -3.545 22.359 1 47.31 543 PRO B C 1
ATOM 8957 O O . PRO B 1 543 ? -6.609 -3.861 22.359 1 47.31 543 PRO B O 1
ATOM 8960 N N . ARG B 1 544 ? -8.18 -2.434 21.656 1 43.25 544 ARG B N 1
ATOM 8961 C CA . ARG B 1 544 ? -7.277 -1.33 21.344 1 43.25 544 ARG B CA 1
ATOM 8962 C C . ARG B 1 544 ? -6.348 -1.045 22.516 1 43.25 544 ARG B C 1
ATOM 8964 O O . ARG B 1 544 ? -5.312 -0.393 22.359 1 43.25 544 ARG B O 1
ATOM 8971 N N . SER B 1 545 ? -6.844 -0.971 23.703 1 35.66 545 SER B N 1
ATOM 8972 C CA . SER B 1 545 ? -5.945 -0.638 24.812 1 35.66 545 SER B CA 1
ATOM 8973 C C . SER B 1 545 ? -4.969 -1.775 25.078 1 35.66 545 SER B C 1
ATOM 8975 O O . SER B 1 545 ? -5.328 -2.949 24.984 1 35.66 545 SER B O 1
ATOM 8977 N N . SER B 1 546 ? -3.742 -1.517 24.75 1 36.66 546 SER B N 1
ATOM 8978 C CA . SER B 1 546 ? -2.52 -2.281 24.969 1 36.66 546 SER B CA 1
ATOM 8979 C C . SER B 1 546 ? -2.621 -3.133 26.234 1 36.66 546 SER B C 1
ATOM 8981 O O . SER B 1 546 ? -1.638 -3.295 26.969 1 36.66 546 SER B O 1
ATOM 8983 N N . ASN B 1 547 ? -3.795 -3.336 26.875 1 33.44 547 ASN B N 1
ATOM 8984 C CA . ASN B 1 547 ? -3.521 -4.09 28.094 1 33.44 547 ASN B CA 1
ATOM 8985 C C . ASN B 1 547 ? -2.969 -5.477 27.797 1 33.44 547 ASN B C 1
ATOM 8987 O O . ASN B 1 547 ? -3.383 -6.113 26.812 1 33.44 547 ASN B O 1
ATOM 8991 N N . ALA B 1 548 ? -1.721 -5.719 28.219 1 33.91 548 ALA B N 1
ATOM 8992 C CA . ALA B 1 548 ? -1.104 -7.043 28.203 1 33.91 548 ALA B CA 1
ATOM 8993 C C . ALA B 1 548 ? -2.156 -8.141 28.344 1 33.91 548 ALA B C 1
ATOM 8995 O O . ALA B 1 548 ? -2.965 -8.117 29.281 1 33.91 548 ALA B O 1
ATOM 8996 N N . ARG B 1 549 ? -2.66 -8.445 27.406 1 40.34 549 ARG B N 1
ATOM 8997 C CA . ARG B 1 549 ? -3.576 -9.562 27.578 1 40.34 549 ARG B CA 1
ATOM 8998 C C . ARG B 1 549 ? -2.992 -10.609 28.516 1 40.34 549 ARG B C 1
ATOM 9000 O O . ARG B 1 549 ? -1.775 -10.797 28.578 1 40.34 549 ARG B O 1
ATOM 9007 N N . ASN B 1 550 ? -3.715 -10.922 29.516 1 38.38 550 ASN B N 1
ATOM 9008 C CA . ASN B 1 550 ? -3.344 -12.055 30.359 1 38.38 550 ASN B CA 1
ATOM 9009 C C . ASN B 1 550 ? -3.055 -13.305 29.531 1 38.38 550 ASN B C 1
ATOM 9011 O O . ASN B 1 550 ? -3.662 -13.508 28.484 1 38.38 550 ASN B O 1
ATOM 9015 N N . LEU B 1 551 ? -1.936 -13.805 29.781 1 38.44 551 LEU B N 1
ATOM 9016 C CA . LEU B 1 551 ? -1.626 -15.102 29.188 1 38.44 551 LEU B CA 1
ATOM 9017 C C . LEU B 1 551 ? -2.836 -16.031 29.234 1 38.44 551 LEU B C 1
ATOM 9019 O O . LEU B 1 551 ? -3.58 -16.031 30.219 1 38.44 551 LEU B O 1
ATOM 9023 N N . SER B 1 552 ? -3.205 -16.344 28.234 1 39.31 552 SER B N 1
ATOM 9024 C CA . SER B 1 552 ? -4.223 -17.391 28.328 1 39.31 552 SER B CA 1
ATOM 9025 C C . SER B 1 552 ? -3.746 -18.562 29.172 1 39.31 552 SER B C 1
ATOM 9027 O O . SER B 1 552 ? -2.557 -18.672 29.484 1 39.31 552 SER B O 1
ATOM 9029 N N . GLY B 1 553 ? -4.691 -19.203 29.672 1 33.38 553 GLY B N 1
ATOM 9030 C CA . GLY B 1 553 ? -4.348 -20.406 30.406 1 33.38 553 GLY B CA 1
ATOM 9031 C C . GLY B 1 553 ? -3.369 -21.297 29.672 1 33.38 553 GLY B C 1
ATOM 9032 O O . GLY B 1 553 ? -2.439 -21.844 30.281 1 33.38 553 GLY B O 1
ATOM 9033 N N . PHE B 1 554 ? -3.514 -21.391 28.484 1 35.44 554 PHE B N 1
ATOM 9034 C CA . PHE B 1 554 ? -2.617 -22.234 27.703 1 35.44 554 PHE B CA 1
ATOM 9035 C C . PHE B 1 554 ? -1.239 -21.594 27.578 1 35.44 554 PHE B C 1
ATOM 9037 O O . PHE B 1 554 ? -0.219 -22.281 27.734 1 35.44 554 PHE B O 1
ATOM 9044 N N . GLU B 1 555 ? -1.19 -20.375 27.391 1 41.59 555 GLU B N 1
ATOM 9045 C CA . GLU B 1 555 ? 0.107 -19.703 27.328 1 41.59 555 GLU B CA 1
ATOM 9046 C C . GLU B 1 555 ? 0.851 -19.812 28.656 1 41.59 555 GLU B C 1
ATOM 9048 O O . GLU B 1 555 ? 2.076 -19.938 28.672 1 41.59 555 GLU B O 1
ATOM 9053 N N . HIS B 1 556 ? 0.05 -19.766 29.547 1 36.06 556 HIS B N 1
ATOM 9054 C CA . HIS B 1 556 ? 0.607 -20.047 30.875 1 36.06 556 HIS B CA 1
ATOM 9055 C C . HIS B 1 556 ? 1.165 -21.469 30.938 1 36.06 556 HIS B C 1
ATOM 9057 O O . HIS B 1 556 ? 2.242 -21.688 31.5 1 36.06 556 HIS B O 1
ATOM 9063 N N . SER B 1 557 ? 0.413 -22.391 30.438 1 35.75 557 SER B N 1
ATOM 9064 C CA . SER B 1 557 ? 0.82 -23.797 30.5 1 35.75 557 SER B CA 1
ATOM 9065 C C . SER B 1 557 ? 2.035 -24.047 29.609 1 35.75 557 SER B C 1
ATOM 9067 O O . SER B 1 557 ? 2.932 -24.812 29.984 1 35.75 557 SER B O 1
ATOM 9069 N N . CYS B 1 558 ? 2.07 -23.594 28.5 1 36.44 558 CYS B N 1
ATOM 9070 C CA . CYS B 1 558 ? 3.201 -23.812 27.609 1 36.44 558 CYS B CA 1
ATOM 9071 C C . CYS B 1 558 ? 4.469 -23.172 28.172 1 36.44 558 CYS B C 1
ATOM 9073 O O . CYS B 1 558 ? 5.57 -23.672 27.938 1 36.44 558 CYS B O 1
ATOM 9075 N N . ARG B 1 559 ? 4.375 -22.172 28.781 1 34.91 559 ARG B N 1
ATOM 9076 C CA . ARG B 1 559 ? 5.5 -21.547 29.469 1 34.91 559 ARG B CA 1
ATOM 9077 C C . ARG B 1 559 ? 5.984 -22.422 30.625 1 34.91 559 ARG B C 1
ATOM 9079 O O . ARG B 1 559 ? 7.145 -22.328 31.031 1 34.91 559 ARG B O 1
ATOM 9086 N N . ARG B 1 560 ? 5.043 -23.094 31.156 1 33.91 560 ARG B N 1
ATOM 9087 C CA . ARG B 1 560 ? 5.445 -24.016 32.219 1 33.91 560 ARG B CA 1
ATOM 9088 C C . ARG B 1 560 ? 6.051 -25.281 31.625 1 33.91 560 ARG B C 1
ATOM 9090 O O . ARG B 1 560 ? 6.777 -26.016 32.312 1 33.91 560 ARG B O 1
ATOM 9097 N N . SER B 1 561 ? 5.637 -25.547 30.5 1 30.3 561 SER B N 1
ATOM 9098 C CA . SER B 1 561 ? 6.191 -26.812 30.031 1 30.3 561 SER B CA 1
ATOM 9099 C C . SER B 1 561 ? 7.539 -26.609 29.359 1 30.3 561 SER B C 1
ATOM 9101 O O . SER B 1 561 ? 7.746 -25.609 28.672 1 30.3 561 SER B O 1
#

Solvent-accessible surface area (backbone atoms only — not comparable to full-atom values): 61482 Å² total; per-residue (Å²): 134,82,78,78,76,78,77,78,71,77,75,71,81,67,62,77,48,53,70,52,51,79,74,62,70,70,75,68,25,73,41,69,66,58,46,48,53,50,51,37,53,56,30,49,78,64,28,43,54,64,40,85,69,51,74,45,66,38,86,87,76,67,35,49,36,34,34,34,22,38,73,29,40,36,70,70,78,74,80,58,91,78,49,88,63,78,77,50,67,44,49,38,66,56,23,61,26,31,35,35,37,33,52,40,74,39,60,46,99,85,68,47,76,72,48,63,29,34,40,69,42,77,73,30,38,38,33,60,63,83,61,55,84,49,71,46,74,38,63,81,66,43,54,77,51,72,69,51,47,54,51,49,51,54,38,50,74,26,65,48,55,62,73,35,50,40,46,41,48,30,71,75,39,68,85,42,61,60,60,48,69,66,56,48,50,50,53,51,50,49,52,52,46,57,73,36,57,91,42,49,52,44,25,36,33,47,37,52,36,52,73,70,52,36,51,73,47,74,39,59,38,85,86,73,32,24,42,42,33,38,37,44,27,50,54,69,27,49,35,43,39,63,64,33,44,43,43,38,31,44,48,75,44,56,56,51,24,58,33,37,32,45,35,34,43,31,31,30,48,46,44,61,71,40,73,44,66,39,34,39,32,40,26,70,56,82,44,40,67,49,40,36,52,51,51,51,55,58,51,63,70,39,61,89,92,61,69,56,71,35,76,44,62,50,69,75,51,38,55,26,40,42,52,27,38,29,72,77,39,38,69,60,38,51,45,39,51,66,64,44,55,70,45,55,86,77,39,55,65,64,56,47,36,70,33,58,41,64,81,63,83,64,63,61,64,51,52,52,52,45,52,53,48,48,62,64,58,75,46,39,69,34,52,67,29,55,50,46,54,46,49,53,54,51,50,53,52,46,50,48,51,49,41,26,53,34,41,42,16,46,50,39,43,54,63,78,77,49,48,80,44,38,57,67,36,62,43,47,34,32,66,37,51,59,73,71,54,70,68,52,90,76,60,76,62,47,49,33,38,20,55,36,34,74,28,47,66,55,51,50,52,30,52,77,69,73,37,61,52,57,65,82,62,40,36,64,63,41,45,56,64,70,61,61,84,73,67,66,62,63,68,64,50,55,54,44,42,53,46,45,50,53,45,45,70,70,44,60,68,68,58,30,48,52,47,47,48,50,51,42,45,67,73,36,50,47,76,45,83,46,38,57,53,69,64,47,88,79,54,73,66,82,60,86,64,80,65,75,68,72,67,47,72,59,57,50,46,57,69,69,94,135,84,83,78,77,79,77,79,71,80,75,70,80,68,64,80,47,54,71,53,51,80,75,62,69,69,77,68,25,73,41,69,64,58,46,48,52,50,52,35,51,56,29,49,77,66,27,42,55,64,38,84,69,50,76,46,67,38,85,86,77,68,35,47,37,34,33,32,23,37,73,29,41,38,69,70,77,74,79,58,89,80,48,86,63,79,76,51,66,44,50,37,68,56,22,61,27,30,35,36,37,34,52,38,74,40,60,46,99,85,66,47,77,72,48,63,31,34,39,66,41,76,73,31,37,40,32,61,64,83,62,54,83,50,69,46,74,38,63,80,65,43,54,76,51,72,69,52,48,52,49,49,50,54,38,49,73,27,66,49,56,63,72,35,49,40,44,40,48,30,72,74,40,67,87,42,62,62,61,47,69,66,57,47,52,50,53,51,50,49,52,51,47,59,74,36,58,91,43,51,51,43,25,38,33,48,38,53,35,52,74,70,52,37,51,73,48,77,40,59,39,86,86,74,33,23,41,41,33,40,36,46,26,49,54,69,28,49,35,44,38,63,64,34,44,43,44,37,31,44,46,75,43,56,56,52,24,57,33,38,33,44,34,34,42,30,31,29,46,45,42,61,71,43,72,42,66,39,34,40,32,40,26,70,58,81,44,41,68,47,40,34,52,51,51,50,56,58,51,64,70,38,62,89,92,60,67,57,70,34,77,43,61,49,72,76,52,40,55,24,39,41,53,25,35,31,72,77,37,37,70,59,36,52,45,39,51,67,64,45,55,70,46,60,88,78,39,57,67,68,58,48,37,71,33,57,42,65,83,62,85,62,62,61,64,51,52,51,52,45,53,54,48,49,63,63,59,75,45,38,67,33,51,66,29,57,49,47,54,47,48,52,52,51,49,53,54,46,51,48,51,50,42,27,52,33,40,42,17,46,50,38,42,54,62,78,76,48,46,79,45,38,57,70,35,61,44,49,34,33,64,38,52,55,76,70,60,66,72,51,92,76,62,77,58,43,44,34,40,18,54,34,32,75,26,45,64,55,51,48,52,30,52,75,67,71,38,61,52,55,63,83,59,41,38,64,63,40,46,56,63,70,60,61,85,71,68,64,62,65,67,65,50,54,55,43,42,51,46,45,50,52,45,43,71,70,44,59,68,68,58,30,48,51,46,49,49,49,50,43,45,66,74,37,51,47,74,46,82,46,38,58,53,68,64,47,88,79,54,74,64,82,61,86,64,80,64,75,68,71,66,46,72,60,57,49,48,56,70,71,95

Nearest PDB structures (foldseek):
  6xg8-assembly1_B  TM=3.429E-01  e=4.752E-05  Acetivibrio thermocellus ATCC 27405
  6xgw-assembly1_B  TM=4.197E-01  e=2.666E-03  Acetivibrio thermocellus ATCC 27405
  6xg8-assembly1_A  TM=2.964E-01  e=2.487E-04  Acetivibrio thermocellus ATCC 27405
  7dwm-assembly1_B  TM=3.764E-01  e=3.472E+00  Hapunavirus VP882
  6xg8-assembly1_B  TM=3.497E-01  e=1.019E-04  Acetivibrio thermocellus ATCC 27405